Protein AF-0000000068234242 (afdb_homodimer)

Radius of gyration: 35.1 Å; Cα contacts (8 Å, |Δi|>4): 2859; chains: 2; bounding box: 149×104×94 Å

pLDDT: mean 87.86, std 21.87, range [17.41, 98.94]

Foldseek 3Di:
DDPPPPDPDPPPPPPDPPPPCPDDDPDDDDDPDCPPPVPVCPPPPVPPPPPQPDKDALLLLLLVLCVLQVAQEEQEADDPPNPSNQVNNVVVRRHYQHAPFLLLSLLLQQVLQLLQLFHREYEYEAQVSVVSSVNSQQLCALQLGQYEYEYEAEAPVCAPVPDDSHDPVQVVCVVSWQEEDEDPASLCSSVVSLVQRQSCREFRHHYYYYYHYNCRRGPIDDRVDDRDDSVVSHDDHYDWFEWDLVLLLVLLVCQLVWLQEEEEFESQCLSLLQLVLVQCLCVQAVHAYEYQLQRFQSAFCPDPSDLPLLQQLSFQPGQEYEYFGDALDLSVLLSDPPSHHPRHAYEYEEQDLVRAPGRPHDNVSYIHIRRNNHSVSNCVSNPRHYNCPPDDGRPSVVSSVVSSVVSVVVLVCLCPDFDDPPAFAALNVLLSLLQVLVCVVPNQCVVQEAEEEAADCQRLSNSVSHTHNHHSRYHYSHSVNDAQNRLSNLVSLCCSFPVDDDPPDDHGAYEYGYEQVSCVSRVLCLLSCLVVQPLHHYEHEYQQWHVFEADQDPVVLVQLQVCVVVVNQDAPPDPVGGGHGDPTGGHDQPQSQVSAVVNPGGGAEDGHSVSSSVLSNCSRVDSGYGYYYGHGHRCHPDDADEVSVVPDDPPYRDD/DDPPPPDPDPPPPPPDPPPPCPDDDPDDPDDPDCPPPVPVCVVPPVVVPPPQPDKDALLLLLLVLCVLQVAQEEQEADDPPNPSNQVNNVVVRRHYQHAPFLLLSLLLQQVLQLLQLFHREYEYEAQVSLVSSVNSQQLCALQLGQYEYEYEAEAPVCAPVPDDSHDPVQVVCVVSWQEEDEDPASLCSSVVSLVQRQSCREFRHHYYYYYHYNCRRGPIDDRVDDRDDSVVSHDDHYDWFEWDLVLLLVLLVCLLVWLQEEEEFESQCLSLLQLVLVQCLCVQAVHAYEYQLQRFQSAFCPDPSDLPLLQQLSFQPGQEYEYFGDALDLSVLLSDPPSHHPNHAYEYEEQDLVRAPGRPHDNVSYIHIRRNNHSVSNCVSNPRHYNCPDDDGRPSVVSSVVSSVVSVVVLVCLCPDFDDPPAFAALNVLLSLLQVLVCVVPNQCVVQEAEEEAADCQRLSNSVSHHHNHHSRYHYSHSVNDAQNRLSNLVSLCCSFPVDDDPPDDHGAYEYGYEQVSCVSRVLCLLSCLVVQPLHHYEHEYQQWHVFEADQDPVVLVQLQVCVVVVNQDAPPDPVGGGHGDPTGGHDQPQSQVSAVVNPGGGAEDGHSVSSSVLSNCSRVDSGYGYYYGHGHRCHPDDADEVSVVPDDPPYRDD

InterPro domains:
  IPR011766 Thiamine pyrophosphate enzyme, TPP-binding [PF02775] (455-630)
  IPR012000 Thiamine pyrophosphate enzyme, central domain [PF00205] (250-378)
  IPR012001 Thiamine pyrophosphate enzyme, N-terminal TPP-binding domain [PF02776] (57-171)
  IPR029035 DHS-like NAD/FAD-binding domain superfamily [SSF52467] (243-400)
  IPR029061 Thiamin diphosphate-binding fold [SSF52518] (49-231)
  IPR029061 Thiamin diphosphate-binding fold [SSF52518] (424-645)
  IPR045025 TPP-binding domain containing protein HACL1-like [PTHR43710] (53-644)

Nearest PDB structures (foldseek):
  7pt3-assembly1_A  TM=8.999E-01  e=3.401E-41  Actinomycetospora chiangmaiensis DSM 45062
  7pt2-assembly1_A  TM=9.055E-01  e=1.239E-40  Actinomycetospora chiangmaiensis DSM 45062
  7pt4-assembly1_B  TM=8.801E-01  e=1.046E-40  Actinomycetospora chiangmaiensis DSM 45062
  4rji-assembly1_A  TM=8.657E-01  e=3.228E-38  Bacillus subtilis PY79
  4rjj-assembly2_E  TM=8.806E-01  e=7.097E-37  Bacillus subtilis PY79

Secondary structure (DSSP, 8-state):
--------------------------------------------------------BHHHHHHHHHHHTT--EEEE---TTTHHHHHHHHHTT-EEEE-S-HHHHHHHHHHHHHHHSS-EEEEE-STHHHHHHHHHHHHHHHHT--EEEEEEE--GGGTTTT-TT---HHHHHGGGSSEEE--SSGGGHHHHHHHHHHHHHSSS--EEEEEEEHHHHH-BPPTTPPPPPHHHH--PPPP--PPPHHHHHHHHHHHHH-SSEEEEE-HHHHHTT-HHHHHHHHHHH---EEE-GGGTTSS-TTSTTB-GGGHHHHHHH-SEEEEES---SGGGGGG-TTTS-TT-EEEEEES-GGGTT-TT--GGG-EES-HHHHHHHHHHHHTT--STTSSS--HHHHHHHHHHHHHHHHHHHHHHSPPPTT-PBPHHHHHHHHHHHHHHHS-GGG--EEEEEESHHHHHHHHHHS--SSTT-EE-SGGGT-SS-HHHHHHHHHHHHTSS--TTPPPPEEEEEEEHHHHHHHTTHHHHHHHTT---EEEEEE-SBSSS-S-SSHHHHHHHHHHHHTT-----S-TT---S--TTB--TT--GGGHHHHTTSEEEEE-SHHHHHHHHHHHHH-SS-EEEEEEB---TTPPP-BGGGS---TTSB--/--------------------------------------------------------BHHHHHHHHHHHTT--EEEE---TTTHHHHHHHHHTT-EEEE-S-HHHHHHHHHHHHHHHSS-EEEEE-STHHHHHHHHHHHHHHHHT--EEEEEEE--GGGTTTT-TT---HHHHHGGGSSEEE--SSGGGHHHHHHHHHHHHHSSS--EEEEEEEHHHHH-BPPTTPPPPPHHHH--PPPP--PPPHHHHHHHHHHHHH-SSEEEEE-HHHHHTT-HHHHHHHHHHH---EEE-GGGTTSS-TTSTTB-GGGHHHHHHH-SEEEEES---SGGGGGG-TTTS-TT-EEEEEES-GGGTT-TT--GGG-EES-HHHHHHHHHHHHTT--STTSSS--HHHHHHHHHHHHHHHHHHHHHHSPPPTT-PBPHHHHHHHHHHHHHHHS-GGG--EEEEEESHHHHHHHHHHS--SSTT-EE-SGGGT-SS-HHHHHHHHHHHHTSS--TTPPPPEEEEEEEHHHHHHHTTHHHHHHHTT---EEEEEE-SBSSS-S-SSHHHHHHHHHHHHTT-----S-TT---S--TTB--TT--GGGHHHHTTSEEEEE-SHHHHHHHHHHHHH-SS-EEEEEEB---TT----BGGGS---TTSB--

Structure (mmCIF, N/CA/C/O backbone):
data_AF-0000000068234242-model_v1
#
loop_
_entity.id
_entity.type
_entity.pdbx_description
1 polymer '2-hydroxyacyl-CoA lyase'
#
loop_
_atom_site.group_PDB
_atom_site.id
_atom_site.type_symbol
_atom_site.label_atom_id
_atom_site.label_alt_id
_atom_site.label_comp_id
_atom_site.label_asym_id
_atom_site.label_entity_id
_atom_site.label_seq_id
_atom_site.pdbx_PDB_ins_code
_atom_site.Cartn_x
_atom_site.Cartn_y
_atom_site.Cartn_z
_atom_site.occupancy
_atom_site.B_iso_or_equiv
_atom_site.auth_seq_id
_atom_site.auth_comp_id
_atom_site.auth_asym_id
_atom_site.auth_atom_id
_atom_site.pdbx_PDB_model_num
ATOM 1 N N . MET A 1 1 ? -14.891 6.547 -49.031 1 19.2 1 MET A N 1
ATOM 2 C CA . MET A 1 1 ? -13.875 5.492 -49.031 1 19.2 1 MET A CA 1
ATOM 3 C C . MET A 1 1 ? -12.508 6.047 -49.375 1 19.2 1 MET A C 1
ATOM 5 O O . MET A 1 1 ? -11.531 5.297 -49.5 1 19.2 1 MET A O 1
ATOM 9 N N . ILE A 1 2 ? -12.25 7.449 -49.625 1 19.36 2 ILE A N 1
ATOM 10 C CA . ILE A 1 2 ? -11.555 8.055 -50.75 1 19.36 2 ILE A CA 1
ATOM 11 C C . ILE A 1 2 ? -10.047 8.031 -50.5 1 19.36 2 ILE A C 1
ATOM 13 O O . ILE A 1 2 ? -9.586 8.422 -49.438 1 19.36 2 ILE A O 1
ATOM 17 N N . LYS A 1 3 ? -9.289 7.402 -51.406 1 17.41 3 LYS A N 1
ATOM 18 C CA . LYS A 1 3 ? -7.977 6.875 -51.75 1 17.41 3 LYS A CA 1
ATOM 19 C C . LYS A 1 3 ? -6.953 8 -51.906 1 17.41 3 LYS A C 1
ATOM 21 O O . LYS A 1 3 ? -5.855 7.781 -52.406 1 17.41 3 LYS A O 1
ATOM 26 N N . ALA A 1 4 ? -7.234 9.273 -51.531 1 18.16 4 ALA A N 1
ATOM 27 C CA . ALA A 1 4 ? -6.402 10.234 -52.219 1 18.16 4 ALA A CA 1
ATOM 28 C C . ALA A 1 4 ? -4.934 10.094 -51.844 1 18.16 4 ALA A C 1
ATOM 30 O O . ALA A 1 4 ? -4.598 10.156 -50.656 1 18.16 4 ALA A O 1
ATOM 31 N N . LYS A 1 5 ? -4.02 9.562 -52.719 1 18.95 5 LYS A N 1
ATOM 32 C CA . LYS A 1 5 ? -2.67 9.07 -52.938 1 18.95 5 LYS A CA 1
ATOM 33 C C . LYS A 1 5 ? -1.651 10.203 -52.906 1 18.95 5 LYS A C 1
ATOM 35 O O . LYS A 1 5 ? -0.493 10.016 -53.281 1 18.95 5 LYS A O 1
ATOM 40 N N . GLN A 1 6 ? -1.836 11.414 -52.344 1 18.89 6 GLN A N 1
ATOM 41 C CA . GLN A 1 6 ? -1.007 12.484 -52.875 1 18.89 6 GLN A CA 1
ATOM 42 C C . GLN A 1 6 ? 0.472 12.234 -52.594 1 18.89 6 GLN A C 1
ATOM 44 O O . GLN A 1 6 ? 0.853 11.961 -51.469 1 18.89 6 GLN A O 1
ATOM 49 N N . ARG A 1 7 ? 1.356 12.031 -53.625 1 18.64 7 ARG A N 1
ATOM 50 C CA . ARG A 1 7 ? 2.715 11.672 -54.031 1 18.64 7 ARG A CA 1
ATOM 51 C C . ARG A 1 7 ? 3.705 12.766 -53.656 1 18.64 7 ARG A C 1
ATOM 53 O O . ARG A 1 7 ? 3.602 13.898 -54.125 1 18.64 7 ARG A O 1
ATOM 60 N N . TYR A 1 8 ? 4.086 13.016 -52.344 1 18.88 8 TYR A N 1
ATOM 61 C CA . TYR A 1 8 ? 4.977 14.086 -51.906 1 18.88 8 TYR A CA 1
ATOM 62 C C . TYR A 1 8 ? 6.355 13.945 -52.531 1 18.88 8 TYR A C 1
ATOM 64 O O . TYR A 1 8 ? 7.008 12.906 -52.406 1 18.88 8 TYR A O 1
ATOM 72 N N . ARG A 1 9 ? 6.578 14.578 -53.75 1 18.48 9 ARG A N 1
ATOM 73 C CA . ARG A 1 9 ? 7.738 14.586 -54.625 1 18.48 9 ARG A CA 1
ATOM 74 C C . ARG A 1 9 ? 8.969 15.141 -53.938 1 18.48 9 ARG A C 1
ATOM 76 O O . ARG A 1 9 ? 8.883 16.156 -53.25 1 18.48 9 ARG A O 1
ATOM 83 N N . PHE A 1 10 ? 10.117 14.352 -53.719 1 19.88 10 PHE A N 1
ATOM 84 C CA . PHE A 1 10 ? 11.445 14.328 -53.125 1 19.88 10 PHE A CA 1
ATOM 85 C C . PHE A 1 10 ? 12.359 15.352 -53.781 1 19.88 10 PHE A C 1
ATOM 87 O O . PHE A 1 10 ? 12.82 15.141 -54.906 1 19.88 10 PHE A O 1
ATOM 94 N N . LEU A 1 11 ? 11.992 16.719 -53.781 1 19.05 11 LEU A N 1
ATOM 95 C CA . LEU A 1 11 ? 12.805 17.625 -54.594 1 19.05 11 LEU A CA 1
ATOM 96 C C . LEU A 1 11 ? 14.273 17.562 -54.156 1 19.05 11 LEU A C 1
ATOM 98 O O . LEU A 1 11 ? 14.578 17.609 -52.969 1 19.05 11 LEU A O 1
ATOM 102 N N . ASP A 1 12 ? 15.227 17.141 -55 1 19.62 12 ASP A N 1
ATOM 103 C CA . ASP A 1 12 ? 16.641 16.797 -55.156 1 19.62 12 ASP A CA 1
ATOM 104 C C . ASP A 1 12 ? 17.516 18.047 -55.062 1 19.62 12 ASP A C 1
ATOM 106 O O . ASP A 1 12 ? 17.641 18.812 -56.031 1 19.62 12 ASP A O 1
ATOM 110 N N . VAL A 1 13 ? 17.266 19 -54.094 1 18.47 13 VAL A N 1
ATOM 111 C CA . VAL A 1 13 ? 18 20.25 -54.25 1 18.47 13 VAL A CA 1
ATOM 112 C C . VAL A 1 13 ? 19.5 19.969 -54.188 1 18.47 13 VAL A C 1
ATOM 114 O O . VAL A 1 13 ? 19.984 19.391 -53.219 1 18.47 13 VAL A O 1
ATOM 117 N N . ALA A 1 14 ? 20.219 20.016 -55.312 1 19.39 14 ALA A N 1
ATOM 118 C CA . ALA A 1 14 ? 21.578 19.797 -55.75 1 19.39 14 ALA A CA 1
ATOM 119 C C . ALA A 1 14 ? 22.531 20.797 -55.125 1 19.39 14 ALA A C 1
ATOM 121 O O . ALA A 1 14 ? 22.453 22 -55.375 1 19.39 14 ALA A O 1
ATOM 122 N N . VAL A 1 15 ? 22.812 20.75 -53.75 1 19.81 15 VAL A N 1
ATOM 123 C CA . VAL A 1 15 ? 23.594 21.719 -53 1 19.81 15 VAL A CA 1
ATOM 124 C C . VAL A 1 15 ? 25.016 21.812 -53.594 1 19.81 15 VAL A C 1
ATOM 126 O O . VAL A 1 15 ? 25.719 20.812 -53.656 1 19.81 15 VAL A O 1
ATOM 129 N N . HIS A 1 16 ? 25.234 22.719 -54.562 1 19.7 16 HIS A N 1
ATOM 130 C CA . HIS A 1 16 ? 26.406 23.047 -55.375 1 19.7 16 HIS A CA 1
ATOM 131 C C . HIS A 1 16 ? 27.578 23.453 -54.5 1 19.7 16 HIS A C 1
ATOM 133 O O . HIS A 1 16 ? 27.422 24.281 -53.594 1 19.7 16 HIS A O 1
ATOM 139 N N . ASN A 1 17 ? 28.656 22.594 -54.281 1 20.08 17 ASN A N 1
ATOM 140 C CA . ASN A 1 17 ? 29.891 22.453 -53.531 1 20.08 17 ASN A CA 1
ATOM 141 C C . ASN A 1 17 ? 30.906 23.531 -53.938 1 20.08 17 ASN A C 1
ATOM 143 O O . ASN A 1 17 ? 31.891 23.234 -54.594 1 20.08 17 ASN A O 1
ATOM 147 N N . GLU A 1 18 ? 30.484 24.828 -54.125 1 19.52 18 GLU A N 1
ATOM 148 C CA . GLU A 1 18 ? 31.453 25.672 -54.812 1 19.52 18 GLU A CA 1
ATOM 149 C C . GLU A 1 18 ? 32.75 25.812 -54 1 19.52 18 GLU A C 1
ATOM 151 O O . GLU A 1 18 ? 32.688 26.078 -52.781 1 19.52 18 GLU A O 1
ATOM 156 N N . ARG A 1 19 ? 33.875 25.25 -54.5 1 20.14 19 ARG A N 1
ATOM 157 C CA . ARG A 1 19 ? 35.25 25.062 -54.094 1 20.14 19 ARG A CA 1
ATOM 158 C C . ARG A 1 19 ? 35.969 26.391 -53.938 1 20.14 19 ARG A C 1
ATOM 160 O O . ARG A 1 19 ? 36.219 27.078 -54.938 1 20.14 19 ARG A O 1
ATOM 167 N N . LEU A 1 20 ? 35.594 27.266 -52.938 1 18.91 20 LEU A N 1
ATOM 168 C CA . LEU A 1 20 ? 36.125 28.625 -52.906 1 18.91 20 LEU A CA 1
ATOM 169 C C . LEU A 1 20 ? 37.656 28.578 -52.75 1 18.91 20 LEU A C 1
ATOM 171 O O . LEU A 1 20 ? 38.156 27.953 -51.812 1 18.91 20 LEU A O 1
ATOM 175 N N . ASP A 1 21 ? 38.438 28.703 -53.812 1 20.69 21 ASP A N 1
ATOM 176 C CA . ASP A 1 21 ? 39.875 28.594 -54.125 1 20.69 21 ASP A CA 1
ATOM 177 C C . ASP A 1 21 ? 40.656 29.719 -53.469 1 20.69 21 ASP A C 1
ATOM 179 O O . ASP A 1 21 ? 40.594 30.875 -53.875 1 20.69 21 ASP A O 1
ATOM 183 N N . PHE A 1 22 ? 40.469 29.938 -52.125 1 20.48 22 PHE A N 1
ATOM 184 C CA . PHE A 1 22 ? 41.062 31.125 -51.531 1 20.48 22 PHE A CA 1
ATOM 185 C C . PHE A 1 22 ? 42.594 31.094 -51.688 1 20.48 22 PHE A C 1
ATOM 187 O O . PHE A 1 22 ? 43.25 30.375 -50.938 1 20.48 22 PHE A O 1
ATOM 194 N N . SER A 1 23 ? 43.125 31.266 -52.844 1 19.86 23 SER A N 1
ATOM 195 C CA . SER A 1 23 ? 44.5 31.109 -53.281 1 19.86 23 SER A CA 1
ATOM 196 C C . SER A 1 23 ? 45.438 32.031 -52.531 1 19.86 23 SER A C 1
ATOM 198 O O . SER A 1 23 ? 46.594 31.688 -52.25 1 19.86 23 SER A O 1
ATOM 200 N N . GLY A 1 24 ? 45 33.281 -52.406 1 18.61 24 GLY A N 1
ATOM 201 C CA . GLY A 1 24 ? 46 34.219 -52.875 1 18.61 24 GLY A CA 1
ATOM 202 C C . GLY A 1 24 ? 47.219 34.312 -51.969 1 18.61 24 GLY A C 1
ATOM 203 O O . GLY A 1 24 ? 48.344 34.188 -52.406 1 18.61 24 GLY A O 1
ATOM 204 N N . ILE A 1 25 ? 47.312 35.438 -51.156 1 20.69 25 ILE A N 1
ATOM 205 C CA . ILE A 1 25 ? 48.344 36.469 -51.219 1 20.69 25 ILE A CA 1
ATOM 206 C C . ILE A 1 25 ? 49.406 36.219 -50.156 1 20.69 25 ILE A C 1
ATOM 208 O O . ILE A 1 25 ? 49.156 36.344 -48.938 1 20.69 25 ILE A O 1
ATOM 212 N N . ILE A 1 26 ? 50.094 35.094 -50.188 1 21.08 26 ILE A N 1
ATOM 213 C CA . ILE A 1 26 ? 50.938 34.688 -49.031 1 21.08 26 ILE A CA 1
ATOM 214 C C . ILE A 1 26 ? 52.188 35.594 -48.969 1 21.08 26 ILE A C 1
ATOM 216 O O . ILE A 1 26 ? 53 35.594 -49.906 1 21.08 26 ILE A O 1
ATOM 220 N N . PRO A 1 27 ? 51.938 36.812 -48.469 1 21.39 27 PRO A N 1
ATOM 221 C CA . PRO A 1 27 ? 53.062 37.719 -48.625 1 21.39 27 PRO A CA 1
ATOM 222 C C . PRO A 1 27 ? 54.375 37.125 -48.125 1 21.39 27 PRO A C 1
ATOM 224 O O . PRO A 1 27 ? 54.375 36.125 -47.375 1 21.39 27 PRO A O 1
ATOM 227 N N . GLY A 1 28 ? 55.562 37.812 -48.406 1 22.06 28 GLY A N 1
ATOM 228 C CA . GLY A 1 28 ? 56.969 37.625 -48.656 1 22.06 28 GLY A CA 1
ATOM 229 C C . GLY A 1 28 ? 57.781 37.5 -47.375 1 22.06 28 GLY A C 1
ATOM 230 O O . GLY A 1 28 ? 59 37.562 -47.406 1 22.06 28 GLY A O 1
ATOM 231 N N . PHE A 1 29 ? 57.25 37.094 -46.219 1 19.48 29 PHE A N 1
ATOM 232 C CA . PHE A 1 29 ? 57.969 37.469 -45 1 19.48 29 PHE A CA 1
ATOM 233 C C . PHE A 1 29 ? 59.375 36.906 -45.031 1 19.48 29 PHE A C 1
ATOM 235 O O . PHE A 1 29 ? 59.625 35.844 -45.594 1 19.48 29 PHE A O 1
ATOM 242 N N . ALA A 1 30 ? 60.375 37.844 -44.688 1 22.44 30 ALA A N 1
ATOM 243 C CA . ALA A 1 30 ? 61.844 37.938 -44.688 1 22.44 30 ALA A CA 1
ATOM 244 C C . ALA A 1 30 ? 62.469 36.812 -43.906 1 22.44 30 ALA A C 1
ATOM 246 O O . ALA A 1 30 ? 61.844 36.25 -43 1 22.44 30 ALA A O 1
ATOM 247 N N . SER A 1 31 ? 63.656 36.344 -44.312 1 21.19 31 SER A N 1
ATOM 248 C CA . SER A 1 31 ? 64.5 35.156 -44.188 1 21.19 31 SER A CA 1
ATOM 249 C C . SER A 1 31 ? 65.125 35.062 -42.781 1 21.19 31 SER A C 1
ATOM 251 O O . SER A 1 31 ? 66 34.219 -42.531 1 21.19 31 SER A O 1
ATOM 253 N N . PHE A 1 32 ? 64.5 35.562 -41.688 1 22.14 32 PHE A N 1
ATOM 254 C CA . PHE A 1 32 ? 65.375 35.719 -40.531 1 22.14 32 PHE A CA 1
ATOM 255 C C . PHE A 1 32 ? 66.062 34.375 -40.188 1 22.14 32 PHE A C 1
ATOM 257 O O . PHE A 1 32 ? 65.438 33.312 -40.469 1 22.14 32 PHE A O 1
ATOM 264 N N . GLY A 1 33 ? 67.375 34.406 -39.938 1 23.14 33 GLY A N 1
ATOM 265 C CA . GLY A 1 33 ? 68.5 33.469 -39.688 1 23.14 33 GLY A CA 1
ATOM 266 C C . GLY A 1 33 ? 68.25 32.469 -38.594 1 23.14 33 GLY A C 1
ATOM 267 O O . GLY A 1 33 ? 67.688 32.844 -37.531 1 23.14 33 GLY A O 1
ATOM 268 N N . THR A 1 34 ? 68.062 31.141 -38.875 1 21 34 THR A N 1
ATOM 269 C CA . THR A 1 34 ? 67.5 30 -38.156 1 21 34 THR A CA 1
ATOM 270 C C . THR A 1 34 ? 68.5 29.562 -37.062 1 21 34 THR A C 1
ATOM 272 O O . THR A 1 34 ? 68.25 28.531 -36.406 1 21 34 THR A O 1
ATOM 275 N N . SER A 1 35 ? 69.188 30.5 -36.344 1 24.28 35 SER A N 1
ATOM 276 C CA . SER A 1 35 ? 70.188 29.797 -35.5 1 24.28 35 SER A CA 1
ATOM 277 C C . SER A 1 35 ? 69.5 28.703 -34.688 1 24.28 35 SER A C 1
ATOM 279 O O . SER A 1 35 ? 68.375 28.906 -34.125 1 24.28 35 SER A O 1
ATOM 281 N N . GLU A 1 36 ? 69.812 27.391 -35 1 20.88 36 GLU A N 1
ATOM 282 C CA . GLU A 1 36 ? 69.188 26.109 -34.656 1 20.88 36 GLU A CA 1
ATOM 283 C C . GLU A 1 36 ? 69.375 25.812 -33.188 1 20.88 36 GLU A C 1
ATOM 285 O O . GLU A 1 36 ? 70.438 25.406 -32.719 1 20.88 36 GLU A O 1
ATOM 290 N N . VAL A 1 37 ? 69.312 26.781 -32.188 1 21.86 37 VAL A N 1
ATOM 291 C CA . VAL A 1 37 ? 69.562 26.219 -30.859 1 21.86 37 VAL A CA 1
ATOM 292 C C . VAL A 1 37 ? 68.562 25.047 -30.641 1 21.86 37 VAL A C 1
ATOM 294 O O . VAL A 1 37 ? 67.375 25.234 -30.641 1 21.86 37 VAL A O 1
ATOM 297 N N . SER A 1 38 ? 68.875 23.859 -31.141 1 22.11 38 SER A N 1
ATOM 298 C CA . SER A 1 38 ? 68.062 22.656 -30.938 1 22.11 38 SER A CA 1
ATOM 299 C C . SER A 1 38 ? 67.875 22.391 -29.453 1 22.11 38 SER A C 1
ATOM 301 O O . SER A 1 38 ? 68.75 21.859 -28.781 1 22.11 38 SER A O 1
ATOM 303 N N . GLN A 1 39 ? 67.938 23.391 -28.562 1 23.81 39 GLN A N 1
ATOM 304 C CA . GLN A 1 39 ? 67.875 22.828 -27.219 1 23.81 39 GLN A CA 1
ATOM 305 C C . GLN A 1 39 ? 66.562 22 -27.078 1 23.81 39 GLN A C 1
ATOM 307 O O . GLN A 1 39 ? 65.5 22.469 -27.391 1 23.81 39 GLN A O 1
ATOM 312 N N . SER A 1 40 ? 66.688 20.656 -27.297 1 25.02 40 SER A N 1
ATOM 313 C CA . SER A 1 40 ? 65.688 19.641 -27.109 1 25.02 40 SER A CA 1
ATOM 314 C C . SER A 1 40 ? 64.938 19.844 -25.781 1 25.02 40 SER A C 1
ATOM 316 O O . SER A 1 40 ? 65.562 19.766 -24.719 1 25.02 40 SER A O 1
ATOM 318 N N . ILE A 1 41 ? 64.25 20.953 -25.531 1 25.48 41 ILE A N 1
ATOM 319 C CA . ILE A 1 41 ? 63.438 20.984 -24.344 1 25.48 41 ILE A CA 1
ATOM 320 C C . ILE A 1 41 ? 62.562 19.719 -24.297 1 25.48 41 ILE A C 1
ATOM 322 O O . ILE A 1 41 ? 61.688 19.516 -25.141 1 25.48 41 ILE A O 1
ATOM 326 N N . SER A 1 42 ? 63.125 18.547 -24.031 1 27.72 42 SER A N 1
ATOM 327 C CA . SER A 1 42 ? 62.312 17.375 -23.734 1 27.72 42 SER A CA 1
ATOM 328 C C . SER A 1 42 ? 61.219 17.703 -22.719 1 27.72 42 SER A C 1
ATOM 330 O O . SER A 1 42 ? 61.5 17.812 -21.516 1 27.72 42 SER A O 1
ATOM 332 N N . SER A 1 43 ? 60.562 18.828 -22.844 1 27.25 43 SER A N 1
ATOM 333 C CA . SER A 1 43 ? 59.438 18.953 -21.906 1 27.25 43 SER A CA 1
ATOM 334 C C . SER A 1 43 ? 58.562 17.688 -21.906 1 27.25 43 SER A C 1
ATOM 336 O O . SER A 1 43 ? 58.062 17.281 -22.938 1 27.25 43 SER A O 1
ATOM 338 N N . SER A 1 44 ? 59 16.703 -21.125 1 30.2 44 SER A N 1
ATOM 339 C CA . SER A 1 44 ? 58.094 15.602 -20.812 1 30.2 44 SER A CA 1
ATOM 340 C C . SER A 1 44 ? 56.688 16.109 -20.578 1 30.2 44 SER A C 1
ATOM 342 O O . SER A 1 44 ? 56.438 16.828 -19.609 1 30.2 44 SER A O 1
ATOM 344 N N . ILE A 1 45 ? 56.062 16.594 -21.578 1 30.45 45 ILE A N 1
ATOM 345 C CA . ILE A 1 45 ? 54.625 16.703 -21.375 1 30.45 45 ILE A CA 1
ATOM 346 C C . ILE A 1 45 ? 54.094 15.445 -20.672 1 30.45 45 ILE A C 1
ATOM 348 O O . ILE A 1 45 ? 54.188 14.344 -21.219 1 30.45 45 ILE A O 1
ATOM 352 N N . THR A 1 46 ? 54.375 15.414 -19.375 1 31.58 46 THR A N 1
ATOM 353 C CA . THR A 1 46 ? 53.594 14.422 -18.672 1 31.58 46 THR A CA 1
ATOM 354 C C . THR A 1 46 ? 52.156 14.367 -19.25 1 31.58 46 THR A C 1
ATOM 356 O O . THR A 1 46 ? 51.438 15.367 -19.219 1 31.58 46 THR A O 1
ATOM 359 N N . ILE A 1 47 ? 52.062 13.719 -20.359 1 33 47 ILE A N 1
ATOM 360 C CA . ILE A 1 47 ? 50.688 13.398 -20.688 1 33 47 ILE A CA 1
ATOM 361 C C . ILE A 1 47 ? 49.906 13.148 -19.406 1 33 47 ILE A C 1
ATOM 363 O O . ILE A 1 47 ? 50.281 12.32 -18.578 1 33 47 ILE A O 1
ATOM 367 N N . PRO A 1 48 ? 49.344 14.219 -18.938 1 31.53 48 PRO A N 1
ATOM 368 C CA . PRO A 1 48 ? 48.531 13.789 -17.797 1 31.53 48 PRO A CA 1
ATOM 369 C C . PRO A 1 48 ? 48.031 12.359 -17.938 1 31.53 48 PRO A C 1
ATOM 371 O O . PRO A 1 48 ? 47.812 11.891 -19.062 1 31.53 48 PRO A O 1
ATOM 374 N N . ARG A 1 49 ? 48.594 11.453 -17.156 1 32.22 49 ARG A N 1
ATOM 375 C CA . ARG A 1 49 ? 47.906 10.172 -17.047 1 32.22 49 ARG A CA 1
ATOM 376 C C . ARG A 1 49 ? 46.438 10.312 -17.375 1 32.22 49 ARG A C 1
ATOM 378 O O . ARG A 1 49 ? 45.688 11.062 -16.719 1 32.22 49 ARG A O 1
ATOM 385 N N . PHE A 1 50 ? 46.219 10.297 -18.656 1 33.97 50 PHE A N 1
ATOM 386 C CA . PHE A 1 50 ? 44.781 10 -18.859 1 33.97 50 PHE A CA 1
ATOM 387 C C . PHE A 1 50 ? 44.25 9.141 -17.734 1 33.97 50 PHE A C 1
ATOM 389 O O . PHE A 1 50 ? 44.688 8 -17.547 1 33.97 50 PHE A O 1
ATOM 396 N N . THR A 1 51 ? 44.188 9.688 -16.609 1 35.78 51 THR A N 1
ATOM 397 C CA . THR A 1 51 ? 43.438 8.898 -15.641 1 35.78 51 THR A CA 1
ATOM 398 C C . THR A 1 51 ? 42.469 7.969 -16.344 1 35.78 51 THR A C 1
ATOM 400 O O . THR A 1 51 ? 41.625 8.414 -17.141 1 35.78 51 THR A O 1
ATOM 403 N N . ARG A 1 52 ? 42.875 6.906 -16.875 1 40.53 52 ARG A N 1
ATOM 404 C CA . ARG A 1 52 ? 42 5.824 -17.297 1 40.53 52 ARG A CA 1
ATOM 405 C C . ARG A 1 52 ? 40.625 5.961 -16.641 1 40.53 52 ARG A C 1
ATOM 407 O O . ARG A 1 52 ? 40.469 5.77 -15.438 1 40.53 52 ARG A O 1
ATOM 414 N N . MET A 1 53 ? 39.906 6.922 -17.062 1 49.56 53 MET A N 1
ATOM 415 C CA . MET A 1 53 ? 38.562 7.062 -16.531 1 49.56 53 MET A CA 1
ATOM 416 C C . MET A 1 53 ? 37.844 5.719 -16.516 1 49.56 53 MET A C 1
ATOM 418 O O . MET A 1 53 ? 37.719 5.066 -17.547 1 49.56 53 MET A O 1
ATOM 422 N N . ALA A 1 54 ? 37.844 4.992 -15.461 1 60.59 54 ALA A N 1
ATOM 423 C CA . ALA A 1 54 ? 37.312 3.67 -15.148 1 60.59 54 ALA A CA 1
ATOM 424 C C . ALA A 1 54 ? 35.875 3.523 -15.68 1 60.59 54 ALA A C 1
ATOM 426 O O . ALA A 1 54 ? 35.125 4.5 -15.742 1 60.59 54 ALA A O 1
ATOM 427 N N . VAL A 1 55 ? 35.656 2.482 -16.406 1 73.44 55 VAL A N 1
ATOM 428 C CA . VAL A 1 55 ? 34.344 2.031 -16.859 1 73.44 55 VAL A CA 1
ATOM 429 C C . VAL A 1 55 ? 33.375 1.986 -15.672 1 73.44 55 VAL A C 1
ATOM 431 O O . VAL A 1 55 ? 33.688 1.409 -14.625 1 73.44 55 VAL A O 1
ATOM 434 N N . VAL A 1 56 ? 32.375 2.834 -15.844 1 88.81 56 VAL A N 1
ATOM 435 C CA . VAL A 1 56 ? 31.375 2.904 -14.773 1 88.81 56 VAL A CA 1
ATOM 436 C C . VAL A 1 56 ? 30.078 2.244 -15.234 1 88.81 56 VAL A C 1
ATOM 438 O O . VAL A 1 56 ? 29.719 2.316 -16.406 1 88.81 56 VAL A O 1
ATOM 441 N N . THR A 1 57 ? 29.438 1.527 -14.352 1 93.12 57 THR A N 1
ATOM 442 C CA . THR A 1 57 ? 28.141 0.957 -14.641 1 93.12 57 THR A CA 1
ATOM 443 C C . THR A 1 57 ? 27.047 2.027 -14.562 1 93.12 57 THR A C 1
ATOM 445 O O . THR A 1 57 ? 27.266 3.1 -14 1 93.12 57 THR A O 1
ATOM 448 N N . GLY A 1 58 ? 25.922 1.741 -15.18 1 96.25 58 GLY A N 1
ATOM 449 C CA . GLY A 1 58 ? 24.781 2.637 -15.055 1 96.25 58 GLY A CA 1
ATOM 450 C C . GLY A 1 58 ? 24.391 2.895 -13.609 1 96.25 58 GLY A C 1
ATOM 451 O O . GLY A 1 58 ? 24.047 4.023 -13.25 1 96.25 58 GLY A O 1
ATOM 452 N N . ALA A 1 59 ? 24.422 1.894 -12.812 1 97.12 59 ALA A N 1
ATOM 453 C CA . ALA A 1 59 ? 24.094 2.014 -11.391 1 97.12 59 ALA A CA 1
ATOM 454 C C . ALA A 1 59 ? 25.031 3.004 -10.703 1 97.12 59 ALA A C 1
ATOM 456 O O . ALA A 1 59 ? 24.594 3.855 -9.93 1 97.12 59 ALA A O 1
ATOM 457 N N . GLN A 1 60 ? 26.281 2.861 -10.945 1 95.31 60 GLN A N 1
ATOM 458 C CA . GLN A 1 60 ? 27.266 3.758 -10.367 1 95.31 60 GLN A CA 1
ATOM 459 C C . GLN A 1 60 ? 27.062 5.191 -10.836 1 95.31 60 GLN A C 1
ATOM 461 O O . GLN A 1 60 ? 27.203 6.137 -10.055 1 95.31 60 GLN A O 1
ATOM 466 N N . LEU A 1 61 ? 26.766 5.324 -12.086 1 95.88 61 LEU A N 1
ATOM 467 C CA . LEU A 1 61 ? 26.516 6.648 -12.648 1 95.88 61 LEU A CA 1
ATOM 468 C C . LEU A 1 61 ? 25.312 7.312 -11.984 1 95.88 61 LEU A C 1
ATOM 470 O O . LEU A 1 61 ? 25.359 8.5 -11.656 1 95.88 61 LEU A O 1
ATOM 474 N N . ILE A 1 62 ? 24.25 6.586 -11.836 1 97.94 62 ILE A N 1
ATOM 475 C CA . ILE A 1 62 ? 23.031 7.098 -11.203 1 97.94 62 ILE A CA 1
ATOM 476 C C . ILE A 1 62 ? 23.344 7.527 -9.773 1 97.94 62 ILE A C 1
ATOM 478 O O . ILE A 1 62 ? 22.984 8.633 -9.359 1 97.94 62 ILE A O 1
ATOM 482 N N . ALA A 1 63 ? 24.016 6.664 -9.008 1 97.56 63 ALA A N 1
ATOM 483 C CA . ALA A 1 63 ? 24.344 6.949 -7.617 1 97.56 63 ALA A CA 1
ATOM 484 C C . ALA A 1 63 ? 25.234 8.188 -7.516 1 97.56 63 ALA A C 1
ATOM 486 O O . ALA A 1 63 ? 25.031 9.039 -6.648 1 97.56 63 ALA A O 1
ATOM 487 N N . ARG A 1 64 ? 26.234 8.258 -8.336 1 96.19 64 ARG A N 1
ATOM 488 C CA . ARG A 1 64 ? 27.125 9.414 -8.336 1 96.19 64 ARG A CA 1
ATOM 489 C C . ARG A 1 64 ? 26.375 10.695 -8.68 1 96.19 64 ARG A C 1
ATOM 491 O O . ARG A 1 64 ? 26.641 11.75 -8.102 1 96.19 64 ARG A O 1
ATOM 498 N N . THR A 1 65 ? 25.531 10.562 -9.648 1 97.38 65 THR A N 1
ATOM 499 C CA . THR A 1 65 ? 24.719 11.727 -10.008 1 97.38 65 THR A CA 1
ATOM 500 C C . THR A 1 65 ? 23.906 12.211 -8.812 1 97.38 65 THR A C 1
ATOM 502 O O . THR A 1 65 ? 23.844 13.414 -8.539 1 97.38 65 THR A O 1
ATOM 505 N N . LEU A 1 66 ? 23.25 11.336 -8.109 1 98.38 66 LEU A N 1
ATOM 506 C CA . LEU A 1 66 ? 22.469 11.695 -6.934 1 98.38 66 LEU A CA 1
ATOM 507 C C . LEU A 1 66 ? 23.359 12.328 -5.867 1 98.38 66 LEU A C 1
ATOM 509 O O . LEU A 1 66 ? 22.984 13.344 -5.27 1 98.38 66 LEU A O 1
ATOM 513 N N . ARG A 1 67 ? 24.531 11.711 -5.633 1 96.88 67 ARG A N 1
ATOM 514 C CA . ARG A 1 67 ? 25.484 12.289 -4.684 1 96.88 67 ARG A CA 1
ATOM 515 C C . ARG A 1 67 ? 25.859 13.711 -5.078 1 96.88 67 ARG A C 1
ATOM 517 O O . ARG A 1 67 ? 25.859 14.617 -4.242 1 96.88 67 ARG A O 1
ATOM 524 N N . ASP A 1 68 ? 26.172 13.875 -6.316 1 96.88 68 ASP A N 1
ATOM 525 C CA . ASP A 1 68 ? 26.656 15.164 -6.805 1 96.88 68 ASP A CA 1
ATOM 526 C C . ASP A 1 68 ? 25.531 16.203 -6.805 1 96.88 68 ASP A C 1
ATOM 528 O O . ASP A 1 68 ? 25.797 17.406 -6.801 1 96.88 68 ASP A O 1
ATOM 532 N N . LEU A 1 69 ? 24.281 15.766 -6.828 1 97.69 69 LEU A N 1
ATOM 533 C CA . LEU A 1 69 ? 23.141 16.641 -6.68 1 97.69 69 LEU A CA 1
ATOM 534 C C . LEU A 1 69 ? 22.969 17.078 -5.227 1 97.69 69 LEU A C 1
ATOM 536 O O . LEU A 1 69 ? 22.156 17.953 -4.93 1 97.69 69 LEU A O 1
ATOM 540 N N . GLY A 1 70 ? 23.656 16.438 -4.328 1 96.19 70 GLY A N 1
ATOM 541 C CA . GLY A 1 70 ? 23.578 16.766 -2.914 1 96.19 70 GLY A CA 1
ATOM 542 C C . GLY A 1 70 ? 22.625 15.883 -2.141 1 96.19 70 GLY A C 1
ATOM 543 O O . GLY A 1 70 ? 22.281 16.172 -0.993 1 96.19 70 GLY A O 1
ATOM 544 N N . VAL A 1 71 ? 22.188 14.797 -2.754 1 97.88 71 VAL A N 1
ATOM 545 C CA . VAL A 1 71 ? 21.281 13.875 -2.078 1 97.88 71 VAL A CA 1
ATOM 546 C C . VAL A 1 71 ? 22.016 13.156 -0.954 1 97.88 71 VAL A C 1
ATOM 548 O O . VAL A 1 71 ? 23.062 12.547 -1.181 1 97.88 71 VAL A O 1
ATOM 551 N N . THR A 1 72 ? 21.453 13.188 0.228 1 97.25 72 THR A N 1
ATOM 552 C CA . THR A 1 72 ? 22.109 12.57 1.374 1 97.25 72 THR A CA 1
ATOM 553 C C . THR A 1 72 ? 21.297 11.375 1.88 1 97.25 72 THR A C 1
ATOM 555 O O . THR A 1 72 ? 21.812 10.539 2.617 1 97.25 72 THR A O 1
ATOM 558 N N . VAL A 1 73 ? 20.047 11.352 1.553 1 98.56 73 VAL A N 1
ATOM 559 C CA . VAL A 1 73 ? 19.172 10.273 1.986 1 98.56 73 VAL A CA 1
ATOM 560 C C . VAL A 1 73 ? 18.359 9.766 0.802 1 98.56 73 VAL A C 1
ATOM 562 O O . VAL A 1 73 ? 17.828 10.562 0.016 1 98.56 73 VAL A O 1
ATOM 565 N N . ILE A 1 74 ? 18.297 8.516 0.631 1 98.88 74 ILE A N 1
ATOM 566 C CA . ILE A 1 74 ? 17.391 7.844 -0.291 1 98.88 74 ILE A CA 1
ATOM 567 C C . ILE A 1 74 ? 16.469 6.91 0.485 1 98.88 74 ILE A C 1
ATOM 569 O O . ILE A 1 74 ? 16.922 6.141 1.333 1 98.88 74 ILE A O 1
ATOM 573 N N . PHE A 1 75 ? 15.188 7.059 0.292 1 98.88 75 PHE A N 1
ATOM 574 C CA . PHE A 1 75 ? 14.211 6.098 0.787 1 98.88 75 PHE A CA 1
ATOM 575 C C . PHE A 1 75 ? 13.898 5.051 -0.276 1 98.88 75 PHE A C 1
ATOM 577 O O . PHE A 1 75 ? 13.68 5.391 -1.44 1 98.88 75 PHE A O 1
ATOM 584 N N . GLY A 1 76 ? 13.891 3.766 0.09 1 98.62 76 GLY A N 1
ATOM 585 C CA . GLY A 1 76 ? 13.641 2.848 -1.013 1 98.62 76 GLY A CA 1
ATOM 586 C C . GLY A 1 76 ? 13.344 1.434 -0.556 1 98.62 76 GLY A C 1
ATOM 587 O O . GLY A 1 76 ? 13.391 1.138 0.64 1 98.62 76 GLY A O 1
ATOM 588 N N . ILE A 1 77 ? 12.898 0.614 -1.438 1 97.5 77 ILE A N 1
ATOM 589 C CA . ILE A 1 77 ? 12.82 -0.842 -1.4 1 97.5 77 ILE A CA 1
ATOM 590 C C . ILE A 1 77 ? 13.477 -1.426 -2.646 1 97.5 77 ILE A C 1
ATOM 592 O O . ILE A 1 77 ? 13.219 -0.972 -3.764 1 97.5 77 ILE A O 1
ATOM 596 N N . VAL A 1 78 ? 14.305 -2.439 -2.412 1 96 78 VAL A N 1
ATOM 597 C CA . VAL A 1 78 ? 15.109 -2.861 -3.555 1 96 78 VAL A CA 1
ATOM 598 C C . VAL A 1 78 ? 14.617 -4.215 -4.062 1 96 78 VAL A C 1
ATOM 600 O O . VAL A 1 78 ? 13.945 -4.953 -3.334 1 96 78 VAL A O 1
ATOM 603 N N . GLY A 1 79 ? 14.875 -4.496 -5.121 1 93.5 79 GLY A N 1
ATOM 604 C CA . GLY A 1 79 ? 14.789 -5.68 -5.961 1 93.5 79 GLY A CA 1
ATOM 605 C C . GLY A 1 79 ? 15.531 -5.535 -7.277 1 93.5 79 GLY A C 1
ATOM 606 O O . GLY A 1 79 ? 16.062 -4.461 -7.586 1 93.5 79 GLY A O 1
ATOM 607 N N . ILE A 1 80 ? 15.656 -6.605 -7.941 1 88.25 80 ILE A N 1
ATOM 608 C CA . ILE A 1 80 ? 16.266 -6.512 -9.258 1 88.25 80 ILE A CA 1
ATOM 609 C C . ILE A 1 80 ? 15.445 -5.59 -10.156 1 88.25 80 ILE A C 1
ATOM 611 O O . ILE A 1 80 ? 14.219 -5.742 -10.25 1 88.25 80 ILE A O 1
ATOM 615 N N . PRO A 1 81 ? 16.062 -4.566 -10.75 1 90.5 81 PRO A N 1
ATOM 616 C CA . PRO A 1 81 ? 17.5 -4.375 -10.938 1 90.5 81 PRO A CA 1
ATOM 617 C C . PRO A 1 81 ? 18.062 -3.207 -10.117 1 90.5 81 PRO A C 1
ATOM 619 O O . PRO A 1 81 ? 19.156 -2.721 -10.391 1 90.5 81 PRO A O 1
ATOM 622 N N . VAL A 1 82 ? 17.328 -2.705 -9.141 1 96.75 82 VAL A N 1
ATOM 623 C CA . VAL A 1 82 ? 17.734 -1.432 -8.547 1 96.75 82 VAL A CA 1
ATOM 624 C C . VAL A 1 82 ? 18.625 -1.684 -7.332 1 96.75 82 VAL A C 1
ATOM 626 O O . VAL A 1 82 ? 19.094 -0.74 -6.695 1 96.75 82 VAL A O 1
ATOM 629 N N . ILE A 1 83 ? 18.891 -2.938 -7.012 1 96.38 83 ILE A N 1
ATOM 630 C CA . ILE A 1 83 ? 19.781 -3.271 -5.898 1 96.38 83 ILE A CA 1
ATOM 631 C C . ILE A 1 83 ? 21.141 -2.588 -6.09 1 96.38 83 ILE A C 1
ATOM 633 O O . ILE A 1 83 ? 21.672 -1.993 -5.156 1 96.38 83 ILE A O 1
ATOM 637 N N . GLU A 1 84 ? 21.641 -2.625 -7.309 1 95.5 84 GLU A N 1
ATOM 638 C CA . GLU A 1 84 ? 22.984 -2.1 -7.598 1 95.5 84 GLU A CA 1
ATOM 639 C C . GLU A 1 84 ? 23.031 -0.585 -7.418 1 95.5 84 GLU A C 1
ATOM 641 O O . GLU A 1 84 ? 24.047 -0.034 -7.016 1 95.5 84 GLU A O 1
ATOM 646 N N . ILE A 1 85 ? 21.922 0.074 -7.715 1 98.19 85 ILE A N 1
ATOM 647 C CA . ILE A 1 85 ? 21.859 1.518 -7.512 1 98.19 85 ILE A CA 1
ATOM 648 C C . ILE A 1 85 ? 21.969 1.834 -6.023 1 98.19 85 ILE A C 1
ATOM 650 O O . ILE A 1 85 ? 22.766 2.686 -5.617 1 98.19 85 ILE A O 1
ATOM 654 N N . ALA A 1 86 ? 21.188 1.146 -5.219 1 98.31 86 ALA A N 1
ATOM 655 C CA . ALA A 1 86 ? 21.188 1.369 -3.775 1 98.31 86 ALA A CA 1
ATOM 656 C C . ALA A 1 86 ? 22.547 1.059 -3.166 1 98.31 86 ALA A C 1
ATOM 658 O O . ALA A 1 86 ? 23.047 1.809 -2.318 1 98.31 86 ALA A O 1
ATOM 659 N N . GLU A 1 87 ? 23.172 -0.069 -3.598 1 96 87 GLU A N 1
ATOM 660 C CA . GLU A 1 87 ? 24.484 -0.45 -3.08 1 96 87 GLU A CA 1
ATOM 661 C C . GLU A 1 87 ? 25.531 0.605 -3.412 1 96 87 GLU A C 1
ATOM 663 O O . GLU A 1 87 ? 26.359 0.958 -2.564 1 96 87 GLU A O 1
ATOM 668 N N . SER A 1 88 ? 25.469 1.06 -4.652 1 96.31 88 SER A N 1
ATOM 669 C CA . SER A 1 88 ? 26.406 2.098 -5.066 1 96.31 88 SER A CA 1
ATOM 670 C C . SER A 1 88 ? 26.203 3.381 -4.266 1 96.31 88 SER A C 1
ATOM 672 O O . SER A 1 88 ? 27.172 4.066 -3.922 1 96.31 88 SER A O 1
ATOM 674 N N . ALA A 1 89 ? 24.984 3.742 -4.02 1 98 89 ALA A N 1
ATOM 675 C CA . ALA A 1 89 ? 24.672 4.934 -3.232 1 98 89 ALA A CA 1
ATOM 676 C C . ALA A 1 89 ? 25.219 4.809 -1.813 1 98 89 ALA A C 1
ATOM 678 O O . ALA A 1 89 ? 25.828 5.746 -1.289 1 98 89 ALA A O 1
ATOM 679 N N . ILE A 1 90 ? 25 3.65 -1.192 1 97.5 90 ILE A N 1
ATOM 680 C CA . ILE A 1 90 ? 25.516 3.398 0.153 1 97.5 90 ILE A CA 1
ATOM 681 C C . ILE A 1 90 ? 27.031 3.523 0.162 1 97.5 90 ILE A C 1
ATOM 683 O O . ILE A 1 90 ? 27.609 4.16 1.05 1 97.5 90 ILE A O 1
ATOM 687 N N . ASP A 1 91 ? 27.672 2.961 -0.857 1 96 91 ASP A N 1
ATOM 688 C CA . ASP A 1 91 ? 29.125 2.975 -0.961 1 96 91 ASP A CA 1
ATOM 689 C C . ASP A 1 91 ? 29.656 4.402 -1.079 1 96 91 ASP A C 1
ATOM 691 O O . ASP A 1 91 ? 30.828 4.668 -0.773 1 96 91 ASP A O 1
ATOM 695 N N . LEU A 1 92 ? 28.844 5.289 -1.52 1 95.5 92 LEU A N 1
ATOM 696 C CA . LEU A 1 92 ? 29.234 6.684 -1.688 1 95.5 92 LEU A CA 1
ATOM 697 C C . LEU A 1 92 ? 28.906 7.492 -0.435 1 95.5 92 LEU A C 1
ATOM 699 O O . LEU A 1 92 ? 29.172 8.695 -0.381 1 95.5 92 LEU A O 1
ATOM 703 N N . GLY A 1 93 ? 28.266 6.891 0.536 1 95.38 93 GLY A N 1
ATOM 704 C CA . GLY A 1 93 ? 27.984 7.559 1.798 1 95.38 93 GLY A CA 1
ATOM 705 C C . GLY A 1 93 ? 26.578 8.102 1.893 1 95.38 93 GLY A C 1
ATOM 706 O O . GLY A 1 93 ? 26.219 8.758 2.873 1 95.38 93 GLY A O 1
ATOM 707 N N . ILE A 1 94 ? 25.75 7.875 0.875 1 97.62 94 ILE A N 1
ATOM 708 C CA . ILE A 1 94 ? 24.344 8.25 0.964 1 97.62 94 ILE A CA 1
ATOM 709 C C . ILE A 1 94 ? 23.625 7.305 1.919 1 97.62 94 ILE A C 1
ATOM 711 O O . ILE A 1 94 ? 23.812 6.09 1.858 1 97.62 94 ILE A O 1
ATOM 715 N N . ARG A 1 95 ? 22.875 7.852 2.848 1 97.69 95 ARG A N 1
ATOM 716 C CA . ARG A 1 95 ? 22.047 7.02 3.711 1 97.69 95 ARG A CA 1
ATOM 717 C C . ARG A 1 95 ? 20.875 6.414 2.936 1 97.69 95 ARG A C 1
ATOM 719 O O . ARG A 1 95 ? 20.062 7.141 2.352 1 97.69 95 ARG A O 1
ATOM 726 N N . PHE A 1 96 ? 20.875 5.156 2.793 1 98.12 96 PHE A N 1
ATOM 727 C CA . PHE A 1 96 ? 19.75 4.445 2.176 1 98.12 96 PHE A CA 1
ATOM 728 C C . PHE A 1 96 ? 18.844 3.84 3.238 1 98.12 96 PHE A C 1
ATOM 730 O O . PHE A 1 96 ? 19.25 2.926 3.959 1 98.12 96 PHE A O 1
ATOM 737 N N . ILE A 1 97 ? 17.625 4.309 3.395 1 98.75 97 ILE A N 1
ATOM 738 C CA . ILE A 1 97 ? 16.656 3.771 4.34 1 98.75 97 ILE A CA 1
ATOM 739 C C . ILE A 1 97 ? 15.766 2.744 3.643 1 98.75 97 ILE A C 1
ATOM 741 O O . ILE A 1 97 ? 14.914 3.104 2.826 1 98.75 97 ILE A O 1
ATOM 745 N N . ALA A 1 98 ? 15.977 1.524 3.965 1 98.44 98 ALA A N 1
ATOM 746 C CA . ALA A 1 98 ? 15.25 0.417 3.352 1 98.44 98 ALA A CA 1
ATOM 747 C C . ALA A 1 98 ? 13.898 0.199 4.039 1 98.44 98 ALA A C 1
ATOM 749 O O . ALA A 1 98 ? 13.852 -0.137 5.223 1 98.44 98 ALA A O 1
ATOM 750 N N . PHE A 1 99 ? 12.852 0.363 3.316 1 98.62 99 PHE A N 1
ATOM 751 C CA . PHE A 1 99 ? 11.5 0.291 3.869 1 98.62 99 PHE A CA 1
ATOM 752 C C . PHE A 1 99 ? 10.922 -1.106 3.695 1 98.62 99 PHE A C 1
ATOM 754 O O . PHE A 1 99 ? 11.516 -1.956 3.031 1 98.62 99 PHE A O 1
ATOM 761 N N . ARG A 1 100 ? 9.75 -1.338 4.352 1 98.06 100 ARG A N 1
ATOM 762 C CA . ARG A 1 100 ? 9.023 -2.6 4.285 1 98.06 100 ARG A CA 1
ATOM 763 C C . ARG A 1 100 ? 7.988 -2.574 3.168 1 98.06 100 ARG A C 1
ATOM 765 O O . ARG A 1 100 ? 7.566 -3.627 2.68 1 98.06 100 ARG A O 1
ATOM 772 N N . ASN A 1 101 ? 7.547 -1.416 2.76 1 98.38 101 ASN A N 1
ATOM 773 C CA . ASN A 1 101 ? 6.52 -1.228 1.741 1 98.38 101 ASN A CA 1
ATOM 774 C C . ASN A 1 101 ? 6.711 0.086 0.989 1 98.38 101 ASN A C 1
ATOM 776 O O . ASN A 1 101 ? 6.961 1.126 1.602 1 98.38 101 ASN A O 1
ATOM 780 N N . GLU A 1 102 ? 6.566 0.07 -0.313 1 98.5 102 GLU A N 1
ATOM 781 C CA . GLU A 1 102 ? 6.777 1.256 -1.138 1 98.5 102 GLU A CA 1
ATOM 782 C C . GLU A 1 102 ? 5.762 2.348 -0.806 1 98.5 102 GLU A C 1
ATOM 784 O O . GLU A 1 102 ? 6.043 3.535 -0.978 1 98.5 102 GLU A O 1
ATOM 789 N N . GLN A 1 103 ? 4.547 1.989 -0.328 1 98.44 103 GLN A N 1
ATOM 790 C CA . GLN A 1 103 ? 3.543 2.969 0.076 1 98.44 103 GLN A CA 1
ATOM 791 C C . GLN A 1 103 ? 4.086 3.896 1.16 1 98.44 103 GLN A C 1
ATOM 793 O O . GLN A 1 103 ? 4.156 5.113 0.968 1 98.44 103 GLN A O 1
ATOM 798 N N . ALA A 1 104 ? 4.543 3.363 2.266 1 98.56 104 ALA A N 1
ATOM 799 C CA . ALA A 1 104 ? 5.113 4.152 3.355 1 98.56 104 ALA A CA 1
ATOM 800 C C . ALA A 1 104 ? 6.402 4.84 2.918 1 98.56 104 ALA A C 1
ATOM 802 O O . ALA A 1 104 ? 6.668 5.98 3.301 1 98.56 104 ALA A O 1
ATOM 803 N N . CYS A 1 105 ? 7.152 4.141 2.119 1 98.75 105 CYS A N 1
ATOM 804 C CA . CYS A 1 105 ? 8.414 4.645 1.596 1 98.75 105 CYS A CA 1
ATOM 805 C C . CYS A 1 105 ? 8.211 5.941 0.819 1 98.75 105 CYS A C 1
ATOM 807 O O . CYS A 1 105 ? 8.906 6.93 1.054 1 98.75 105 CYS A O 1
ATOM 809 N N . SER A 1 106 ? 7.262 5.922 -0.057 1 98.81 106 SER A N 1
ATOM 810 C CA . SER A 1 106 ? 7.012 7.082 -0.906 1 98.81 106 SER A CA 1
ATOM 811 C C . SER A 1 106 ? 6.43 8.242 -0.103 1 98.81 106 SER A C 1
ATOM 813 O O . SER A 1 106 ? 6.703 9.406 -0.399 1 98.81 106 SER A O 1
ATOM 815 N N . TYR A 1 107 ? 5.641 7.973 0.931 1 98.81 107 TYR A N 1
ATOM 816 C CA . TYR A 1 107 ? 5.176 9.023 1.832 1 98.81 107 TYR A CA 1
ATOM 817 C C . TYR A 1 107 ? 6.344 9.672 2.561 1 98.81 107 TYR A C 1
ATOM 819 O O . TYR A 1 107 ? 6.387 10.898 2.709 1 98.81 107 TYR A O 1
ATOM 827 N N . ALA A 1 108 ? 7.262 8.844 2.994 1 98.88 108 ALA A N 1
ATOM 828 C CA . ALA A 1 108 ? 8.438 9.359 3.699 1 98.88 108 ALA A CA 1
ATOM 829 C C . ALA A 1 108 ? 9.242 10.297 2.803 1 98.88 108 ALA A C 1
ATOM 831 O O . ALA A 1 108 ? 9.594 11.406 3.207 1 98.88 108 ALA A O 1
ATOM 832 N N . ALA A 1 109 ? 9.492 9.836 1.589 1 98.94 109 ALA A N 1
ATOM 833 C CA . ALA A 1 109 ? 10.266 10.648 0.657 1 98.94 109 ALA A CA 1
ATOM 834 C C . ALA A 1 109 ? 9.562 11.969 0.359 1 98.94 109 ALA A C 1
ATOM 836 O O . ALA A 1 109 ? 10.203 13.016 0.245 1 98.94 109 ALA A O 1
ATOM 837 N N . SER A 1 110 ? 8.273 11.922 0.265 1 98.56 110 SER A N 1
ATOM 838 C CA . SER A 1 110 ? 7.496 13.117 -0.05 1 98.56 110 SER A CA 1
ATOM 839 C C . SER A 1 110 ? 7.625 14.164 1.05 1 98.56 110 SER A C 1
ATOM 841 O O . SER A 1 110 ? 7.988 15.312 0.781 1 98.56 110 SER A O 1
ATOM 843 N N . VAL A 1 111 ? 7.406 13.789 2.318 1 98.75 111 VAL A N 1
ATOM 844 C CA . VAL A 1 111 ? 7.398 14.766 3.398 1 98.75 111 VAL A CA 1
ATOM 845 C C . VAL A 1 111 ? 8.828 15.203 3.717 1 98.75 111 VAL A C 1
ATOM 847 O O . VAL A 1 111 ? 9.055 16.312 4.211 1 98.75 111 VAL A O 1
ATOM 850 N N . TYR A 1 112 ? 9.797 14.328 3.434 1 98.75 112 TYR A N 1
ATOM 851 C CA . TYR A 1 112 ? 11.195 14.727 3.562 1 98.75 112 TYR A CA 1
ATOM 852 C C . TYR A 1 112 ? 11.492 15.969 2.727 1 98.75 112 TYR A C 1
ATOM 854 O O . TYR A 1 112 ? 12.211 16.859 3.166 1 98.75 112 TYR A O 1
ATOM 862 N N . GLY A 1 113 ? 10.945 15.961 1.517 1 98.69 113 GLY A N 1
ATOM 863 C CA . GLY A 1 113 ? 11.078 17.141 0.677 1 98.69 113 GLY A CA 1
ATOM 864 C C . GLY A 1 113 ? 10.508 18.391 1.312 1 98.69 113 GLY A C 1
ATOM 865 O O . GLY A 1 113 ? 11.102 19.469 1.229 1 98.69 113 GLY A O 1
ATOM 866 N N . TYR A 1 114 ? 9.375 18.344 1.957 1 98.44 114 TYR A N 1
ATOM 867 C CA . TYR A 1 114 ? 8.75 19.453 2.662 1 98.44 114 TYR A CA 1
ATOM 868 C C . TYR A 1 114 ? 9.625 19.938 3.811 1 98.44 114 TYR A C 1
ATOM 870 O O . TYR A 1 114 ? 9.844 21.141 3.973 1 98.44 114 TYR A O 1
ATOM 878 N N . LEU A 1 115 ? 10.164 19 4.57 1 98.31 115 LEU A N 1
ATOM 879 C CA . LEU A 1 115 ? 10.914 19.312 5.785 1 98.31 115 LEU A CA 1
ATOM 880 C C . LEU A 1 115 ? 12.25 19.969 5.449 1 98.31 115 LEU A C 1
ATOM 882 O O . LEU A 1 115 ? 12.672 20.906 6.125 1 98.31 115 LEU A O 1
ATOM 886 N N . THR A 1 116 ? 12.875 19.516 4.348 1 97.44 116 THR A N 1
ATOM 887 C CA . THR A 1 116 ? 14.242 19.953 4.062 1 97.44 116 THR A CA 1
ATOM 888 C C . THR A 1 116 ? 14.242 21.094 3.053 1 97.44 116 THR A C 1
ATOM 890 O O . THR A 1 116 ? 15.219 21.828 2.941 1 97.44 116 THR A O 1
ATOM 893 N N . GLY A 1 117 ? 13.164 21.156 2.27 1 97.25 117 GLY A N 1
ATOM 894 C CA . GLY A 1 117 ? 13.117 22.156 1.22 1 97.25 117 GLY A CA 1
ATOM 895 C C . GLY A 1 117 ? 13.836 21.734 -0.047 1 97.25 117 GLY A C 1
ATOM 896 O O . GLY A 1 117 ? 13.961 22.516 -0.987 1 97.25 117 GLY A O 1
ATOM 897 N N . GLN A 1 118 ? 14.336 20.5 -0.087 1 97.62 118 GLN A N 1
ATOM 898 C CA . GLN A 1 118 ? 14.953 19.891 -1.256 1 97.62 118 GLN A CA 1
ATOM 899 C C . GLN A 1 118 ? 14.25 18.578 -1.618 1 97.62 118 GLN A C 1
ATOM 901 O O . GLN A 1 118 ? 13.633 17.938 -0.763 1 97.62 118 GLN A O 1
ATOM 906 N N . PRO A 1 119 ? 14.359 18.188 -2.855 1 98.56 119 PRO A N 1
ATOM 907 C CA . PRO A 1 119 ? 13.602 17.016 -3.283 1 98.56 119 PRO A CA 1
ATOM 908 C C . PRO A 1 119 ? 13.938 15.766 -2.475 1 98.56 119 PRO A C 1
ATOM 910 O O . PRO A 1 119 ? 15.117 15.43 -2.307 1 98.56 119 PRO A O 1
ATOM 913 N N . GLY A 1 120 ? 12.859 15.141 -1.894 1 98.88 120 GLY A N 1
ATOM 914 C CA . GLY A 1 120 ? 13.047 13.789 -1.396 1 98.88 120 GLY A CA 1
ATOM 915 C C . GLY A 1 120 ? 13.227 12.766 -2.502 1 98.88 120 GLY A C 1
ATOM 916 O O . GLY A 1 120 ? 12.609 12.875 -3.562 1 98.88 120 GLY A O 1
ATOM 917 N N . VAL A 1 121 ? 14.07 11.75 -2.312 1 98.94 121 VAL A N 1
ATOM 918 C CA . VAL A 1 121 ? 14.367 10.758 -3.34 1 98.94 121 VAL A CA 1
ATOM 919 C C . VAL A 1 121 ? 13.812 9.398 -2.918 1 98.94 121 VAL A C 1
ATOM 921 O O . VAL A 1 121 ? 14.094 8.922 -1.813 1 98.94 121 VAL A O 1
ATOM 924 N N . CYS A 1 122 ? 13.008 8.82 -3.779 1 98.94 122 CYS A N 1
ATOM 925 C CA . CYS A 1 122 ? 12.414 7.496 -3.602 1 98.94 122 CYS A CA 1
ATOM 926 C C . CYS A 1 122 ? 12.898 6.535 -4.676 1 98.94 122 CYS A C 1
ATOM 928 O O . CYS A 1 122 ? 12.812 6.832 -5.871 1 98.94 122 CYS A O 1
ATOM 930 N N . LEU A 1 123 ? 13.461 5.379 -4.289 1 98.94 123 LEU A N 1
ATOM 931 C CA . LEU A 1 123 ? 13.945 4.359 -5.219 1 98.94 123 LEU A CA 1
ATOM 932 C C . LEU A 1 123 ? 13.141 3.074 -5.078 1 98.94 123 LEU A C 1
ATOM 934 O O . LEU A 1 123 ? 13.125 2.459 -4.008 1 98.94 123 LEU A O 1
ATOM 938 N N . VAL A 1 124 ? 12.492 2.643 -6.16 1 98.69 124 VAL A N 1
ATOM 939 C CA . VAL A 1 124 ? 11.656 1.445 -6.094 1 98.69 124 VAL A CA 1
ATOM 940 C C . VAL A 1 124 ? 11.906 0.573 -7.32 1 98.69 124 VAL A C 1
ATOM 942 O O . VAL A 1 124 ? 12.609 0.979 -8.25 1 98.69 124 VAL A O 1
ATOM 945 N N . VAL A 1 125 ? 11.391 -0.666 -7.293 1 97.06 125 VAL A N 1
ATOM 946 C CA . VAL A 1 125 ? 11.445 -1.565 -8.438 1 97.06 125 VAL A CA 1
ATOM 947 C C . VAL A 1 125 ? 10.336 -1.201 -9.43 1 97.06 125 VAL A C 1
ATOM 949 O O . VAL A 1 125 ? 9.547 -0.287 -9.18 1 97.06 125 VAL A O 1
ATOM 952 N N . GLY A 1 126 ? 10.32 -1.929 -10.547 1 96 126 GLY A N 1
ATOM 953 C CA . GLY A 1 126 ? 9.328 -1.649 -11.578 1 96 126 GLY A CA 1
ATOM 954 C C . GLY A 1 126 ? 7.988 -2.301 -11.305 1 96 126 GLY A C 1
ATOM 955 O O . GLY A 1 126 ? 7.828 -3.016 -10.312 1 96 126 GLY A O 1
ATOM 956 N N . GLY A 1 127 ? 7.008 -2.039 -12.203 1 96.62 127 GLY A N 1
ATOM 957 C CA . GLY A 1 127 ? 5.699 -2.674 -12.156 1 96.62 127 GLY A CA 1
ATOM 958 C C . GLY A 1 127 ? 4.965 -2.42 -10.852 1 96.62 127 GLY A C 1
ATOM 959 O O . GLY A 1 127 ? 4.605 -1.281 -10.547 1 96.62 127 GLY A O 1
ATOM 960 N N . PRO A 1 128 ? 4.852 -3.467 -10.023 1 97.31 128 PRO A N 1
ATOM 961 C CA . PRO A 1 128 ? 4.148 -3.324 -8.742 1 97.31 128 PRO A CA 1
ATOM 962 C C . PRO A 1 128 ? 4.785 -2.275 -7.836 1 97.31 128 PRO A C 1
ATOM 964 O O . PRO A 1 128 ? 4.078 -1.57 -7.113 1 97.31 128 PRO A O 1
ATOM 967 N N . GLY A 1 129 ? 6.137 -2.184 -7.867 1 97.94 129 GLY A N 1
ATOM 968 C CA . GLY A 1 129 ? 6.801 -1.177 -7.055 1 97.94 129 GLY A CA 1
ATOM 969 C C . GLY A 1 129 ? 6.363 0.238 -7.379 1 97.94 129 GLY A C 1
ATOM 970 O O . GLY A 1 129 ? 6.156 1.053 -6.477 1 97.94 129 GLY A O 1
ATOM 971 N N . VAL A 1 130 ? 6.242 0.521 -8.664 1 98.5 130 VAL A N 1
ATOM 972 C CA . VAL A 1 130 ? 5.777 1.833 -9.102 1 98.5 130 VAL A CA 1
ATOM 973 C C . VAL A 1 130 ? 4.316 2.027 -8.688 1 98.5 130 VAL A C 1
ATOM 975 O O . VAL A 1 130 ? 3.936 3.1 -8.219 1 98.5 130 VAL A O 1
ATOM 978 N N . LEU A 1 131 ? 3.498 1 -8.859 1 98.25 131 LEU A N 1
ATOM 979 C CA . LEU A 1 131 ? 2.092 1.084 -8.477 1 98.25 131 LEU A CA 1
ATOM 980 C C . LEU A 1 131 ? 1.946 1.396 -6.992 1 98.25 131 LEU A C 1
ATOM 982 O O . LEU A 1 131 ? 1.105 2.211 -6.605 1 98.25 131 LEU A O 1
ATOM 986 N N . HIS A 1 132 ? 2.75 0.753 -6.18 1 98.44 132 HIS A N 1
ATOM 987 C CA . HIS A 1 132 ? 2.707 1.009 -4.742 1 98.44 132 HIS A CA 1
ATOM 988 C C . HIS A 1 132 ? 3.17 2.426 -4.422 1 98.44 132 HIS A C 1
ATOM 990 O O . HIS A 1 132 ? 2.615 3.078 -3.533 1 98.44 132 HIS A O 1
ATOM 996 N N . ALA A 1 133 ? 4.145 2.936 -5.152 1 98.56 133 ALA A N 1
ATOM 997 C CA . ALA A 1 133 ? 4.738 4.246 -4.891 1 98.56 133 ALA A CA 1
ATOM 998 C C . ALA A 1 133 ? 3.812 5.367 -5.355 1 98.56 133 ALA A C 1
ATOM 1000 O O . ALA A 1 133 ? 4.012 6.531 -4.996 1 98.56 133 ALA A O 1
ATOM 1001 N N . LEU A 1 134 ? 2.727 5.055 -6.102 1 98.38 134 LEU A N 1
ATOM 1002 C CA . LEU A 1 134 ? 1.757 6.059 -6.527 1 98.38 134 LEU A CA 1
ATOM 1003 C C . LEU A 1 134 ? 1.145 6.77 -5.324 1 98.38 134 LEU A C 1
ATOM 1005 O O . LEU A 1 134 ? 0.719 7.922 -5.426 1 98.38 134 LEU A O 1
ATOM 1009 N N . ALA A 1 135 ? 1.155 6.102 -4.199 1 98.12 135 ALA A N 1
ATOM 1010 C CA . ALA A 1 135 ? 0.666 6.707 -2.963 1 98.12 135 ALA A CA 1
ATOM 1011 C C . ALA A 1 135 ? 1.404 8.008 -2.66 1 98.12 135 ALA A C 1
ATOM 1013 O O . ALA A 1 135 ? 0.782 9.062 -2.502 1 98.12 135 ALA A O 1
ATOM 1014 N N . GLY A 1 136 ? 2.729 7.926 -2.658 1 98.44 136 GLY A N 1
ATOM 1015 C CA . GLY A 1 136 ? 3.535 9.109 -2.391 1 98.44 136 GLY A CA 1
ATOM 1016 C C . GLY A 1 136 ? 3.484 10.133 -3.51 1 98.44 136 GLY A C 1
ATOM 1017 O O . GLY A 1 136 ? 3.535 11.336 -3.26 1 98.44 136 GLY A O 1
ATOM 1018 N N . ILE A 1 137 ? 3.338 9.656 -4.758 1 98.69 137 ILE A N 1
ATOM 1019 C CA . ILE A 1 137 ? 3.277 10.555 -5.906 1 98.69 137 ILE A CA 1
ATOM 1020 C C . ILE A 1 137 ? 2.008 11.398 -5.828 1 98.69 137 ILE A C 1
ATOM 1022 O O . ILE A 1 137 ? 2.061 12.625 -5.969 1 98.69 137 ILE A O 1
ATOM 1026 N N . GLY A 1 138 ? 0.875 10.711 -5.57 1 98.19 138 GLY A N 1
ATOM 1027 C CA . GLY A 1 138 ? -0.369 11.445 -5.406 1 98.19 138 GLY A CA 1
ATOM 1028 C C . GLY A 1 138 ? -0.348 12.398 -4.227 1 98.19 138 GLY A C 1
ATOM 1029 O O . GLY A 1 138 ? -0.814 13.531 -4.328 1 98.19 138 GLY A O 1
ATOM 1030 N N . ASN A 1 139 ? 0.205 11.945 -3.117 1 98 139 ASN A N 1
ATOM 1031 C CA . ASN A 1 139 ? 0.308 12.766 -1.916 1 98 139 ASN A CA 1
ATOM 1032 C C . ASN A 1 139 ? 1.177 14 -2.152 1 98 139 ASN A C 1
ATOM 1034 O O . ASN A 1 139 ? 0.841 15.094 -1.702 1 98 139 ASN A O 1
ATOM 1038 N N . ALA A 1 140 ? 2.287 13.812 -2.83 1 98.5 140 ALA A N 1
ATOM 1039 C CA . ALA A 1 140 ? 3.195 14.914 -3.145 1 98.5 140 ALA A CA 1
ATOM 1040 C C . ALA A 1 140 ? 2.533 15.922 -4.082 1 98.5 140 ALA A C 1
ATOM 1042 O O . ALA A 1 140 ? 2.717 17.125 -3.938 1 98.5 140 ALA A O 1
ATOM 1043 N N . SER A 1 141 ? 1.804 15.406 -5.004 1 97.88 141 SER A N 1
ATOM 1044 C CA . SER A 1 141 ? 1.1 16.281 -5.934 1 97.88 141 SER A CA 1
ATOM 1045 C C . SER A 1 141 ? 0.06 17.141 -5.211 1 97.88 141 SER A C 1
ATOM 1047 O O . SER A 1 141 ? -0.024 18.344 -5.438 1 97.88 141 SER A O 1
ATOM 1049 N N . ALA A 1 142 ? -0.712 16.547 -4.344 1 97.19 142 ALA A N 1
ATOM 1050 C CA . ALA A 1 142 ? -1.781 17.234 -3.637 1 97.19 142 ALA A CA 1
ATOM 1051 C C . ALA A 1 142 ? -1.213 18.266 -2.654 1 97.19 142 ALA A C 1
ATOM 1053 O O . ALA A 1 142 ? -1.78 19.344 -2.473 1 97.19 142 ALA A O 1
ATOM 1054 N N . ASN A 1 143 ? -0.101 17.938 -2.049 1 97.94 143 ASN A N 1
ATOM 1055 C CA . ASN A 1 143 ? 0.477 18.797 -1.019 1 97.94 143 ASN A CA 1
ATOM 1056 C C . ASN A 1 143 ? 1.544 19.719 -1.595 1 97.94 143 ASN A C 1
ATOM 1058 O O . ASN A 1 143 ? 2.029 20.609 -0.906 1 97.94 143 ASN A O 1
ATOM 1062 N N . ASN A 1 144 ? 1.896 19.484 -2.85 1 98 144 ASN A N 1
ATOM 1063 C CA . ASN A 1 144 ? 2.951 20.234 -3.52 1 98 144 ASN A CA 1
ATOM 1064 C C . ASN A 1 144 ? 4.289 20.078 -2.807 1 98 144 ASN A C 1
ATOM 1066 O O . ASN A 1 144 ? 4.953 21.078 -2.488 1 98 144 ASN A O 1
ATOM 1070 N N . PHE A 1 145 ? 4.656 18.844 -2.512 1 98.56 145 PHE A N 1
ATOM 1071 C CA . PHE A 1 145 ? 5.961 18.5 -1.953 1 98.56 145 PHE A CA 1
ATOM 1072 C C . PHE A 1 145 ? 6.918 18.047 -3.049 1 98.56 145 PHE A C 1
ATOM 1074 O O . PHE A 1 145 ? 6.512 17.344 -3.98 1 98.56 145 PHE A O 1
ATOM 1081 N N . PRO A 1 146 ? 8.172 18.453 -3.043 1 98.81 146 PRO A N 1
ATOM 1082 C CA . PRO A 1 146 ? 9.117 17.969 -4.047 1 98.81 146 PRO A CA 1
ATOM 1083 C C . PRO A 1 146 ? 9.523 16.516 -3.818 1 98.81 146 PRO A C 1
ATOM 1085 O O . PRO A 1 146 ? 10.102 16.188 -2.775 1 98.81 146 PRO A O 1
ATOM 1088 N N . LEU A 1 147 ? 9.25 15.648 -4.766 1 98.94 147 LEU A N 1
ATOM 1089 C CA . LEU A 1 147 ? 9.516 14.219 -4.688 1 98.94 147 LEU A CA 1
ATOM 1090 C C . LEU A 1 147 ? 10.078 13.695 -6.004 1 98.94 147 LEU A C 1
ATOM 1092 O O . LEU A 1 147 ? 9.414 13.781 -7.043 1 98.94 147 LEU A O 1
ATOM 1096 N N . LEU A 1 148 ? 11.305 13.211 -5.984 1 98.94 148 LEU A N 1
ATOM 1097 C CA . LEU A 1 148 ? 11.898 12.531 -7.129 1 98.94 148 LEU A CA 1
ATOM 1098 C C . LEU A 1 148 ? 11.797 11.016 -6.961 1 98.94 148 LEU A C 1
ATOM 1100 O O . LEU A 1 148 ? 12.391 10.453 -6.043 1 98.94 148 LEU A O 1
ATOM 1104 N N . VAL A 1 149 ? 11.055 10.375 -7.855 1 98.94 149 VAL A N 1
ATOM 1105 C CA . VAL A 1 149 ? 10.922 8.922 -7.824 1 98.94 149 VAL A CA 1
ATOM 1106 C C . VAL A 1 149 ? 11.766 8.305 -8.945 1 98.94 149 VAL A C 1
ATOM 1108 O O . VAL A 1 149 ? 11.641 8.688 -10.109 1 98.94 149 VAL A O 1
ATOM 1111 N N . LEU A 1 150 ? 12.672 7.43 -8.578 1 98.94 150 LEU A N 1
ATOM 1112 C CA . LEU A 1 150 ? 13.398 6.578 -9.508 1 98.94 150 LEU A CA 1
ATOM 1113 C C . LEU A 1 150 ? 12.914 5.133 -9.422 1 98.94 150 LEU A C 1
ATOM 1115 O O . LEU A 1 150 ? 12.695 4.613 -8.328 1 98.94 150 LEU A O 1
ATOM 1119 N N . ALA A 1 151 ? 12.734 4.535 -10.562 1 98.81 151 ALA A N 1
ATOM 1120 C CA . ALA A 1 151 ? 12.281 3.146 -10.562 1 98.81 151 ALA A CA 1
ATOM 1121 C C . ALA A 1 151 ? 13.023 2.332 -11.625 1 98.81 151 ALA A C 1
ATOM 1123 O O . ALA A 1 151 ? 13.289 2.828 -12.719 1 98.81 151 ALA A O 1
ATOM 1124 N N . GLY A 1 152 ? 13.359 1.065 -11.25 1 97.88 152 GLY A N 1
ATOM 1125 C CA . GLY A 1 152 ? 13.789 0.126 -12.273 1 97.88 152 GLY A CA 1
ATOM 1126 C C . GLY A 1 152 ? 12.664 -0.298 -13.203 1 97.88 152 GLY A C 1
ATOM 1127 O O . GLY A 1 152 ? 11.492 -0.006 -12.938 1 97.88 152 GLY A O 1
ATOM 1128 N N . SER A 1 153 ? 13.039 -0.906 -14.297 1 96.62 153 SER A N 1
ATOM 1129 C CA . SER A 1 153 ? 12.047 -1.492 -15.195 1 96.62 153 SER A CA 1
ATOM 1130 C C . SER A 1 153 ? 12.648 -2.633 -16.016 1 96.62 153 SER A C 1
ATOM 1132 O O . SER A 1 153 ? 13.844 -2.92 -15.898 1 96.62 153 SER A O 1
ATOM 1134 N N . ALA A 1 154 ? 11.828 -3.346 -16.734 1 95.19 154 ALA A N 1
ATOM 1135 C CA . ALA A 1 154 ? 12.25 -4.457 -17.578 1 95.19 154 ALA A CA 1
ATOM 1136 C C . ALA A 1 154 ? 13.281 -3.996 -18.609 1 95.19 154 ALA A C 1
ATOM 1138 O O . ALA A 1 154 ? 13.32 -2.818 -18.969 1 95.19 154 ALA A O 1
ATOM 1139 N N . GLU A 1 155 ? 14.016 -4.965 -19.031 1 94.94 155 GLU A N 1
ATOM 1140 C CA . GLU A 1 155 ? 14.969 -4.676 -20.094 1 94.94 155 GLU A CA 1
ATOM 1141 C C . GLU A 1 155 ? 14.273 -4.152 -21.344 1 94.94 155 GLU A C 1
ATOM 1143 O O . GLU A 1 155 ? 13.164 -4.59 -21.672 1 94.94 155 GLU A O 1
ATOM 1148 N N . THR A 1 156 ? 14.977 -3.318 -22.016 1 94.44 156 THR A N 1
ATOM 1149 C CA . THR A 1 156 ? 14.398 -2.684 -23.188 1 94.44 156 THR A CA 1
ATOM 1150 C C . THR A 1 156 ? 13.969 -3.73 -24.219 1 94.44 156 THR A C 1
ATOM 1152 O O . THR A 1 156 ? 12.961 -3.553 -24.906 1 94.44 156 THR A O 1
ATOM 1155 N N . SER A 1 157 ? 14.68 -4.82 -24.328 1 92.31 157 SER A N 1
ATOM 1156 C CA . SER A 1 157 ? 14.383 -5.859 -25.312 1 92.31 157 SER A CA 1
ATOM 1157 C C . SER A 1 157 ? 13.133 -6.648 -24.922 1 92.31 157 SER A C 1
ATOM 1159 O O . SER A 1 157 ? 12.57 -7.375 -25.734 1 92.31 157 SER A O 1
ATOM 1161 N N . GLY A 1 158 ? 12.719 -6.52 -23.719 1 93.31 158 GLY A N 1
ATOM 1162 C CA . GLY A 1 158 ? 11.57 -7.277 -23.234 1 93.31 158 GLY A CA 1
ATOM 1163 C C . GLY A 1 158 ? 10.266 -6.5 -23.297 1 93.31 158 GLY A C 1
ATOM 1164 O O . GLY A 1 158 ? 9.203 -7.047 -23.016 1 93.31 158 GLY A O 1
ATOM 1165 N N . VAL A 1 159 ? 10.32 -5.25 -23.734 1 92.75 159 VAL A N 1
ATOM 1166 C CA . VAL A 1 159 ? 9.148 -4.379 -23.734 1 92.75 159 VAL A CA 1
ATOM 1167 C C . VAL A 1 159 ? 8.094 -4.938 -24.688 1 92.75 159 VAL A C 1
ATOM 1169 O O . VAL A 1 159 ? 8.398 -5.305 -25.828 1 92.75 159 VAL A O 1
ATOM 1172 N N . THR A 1 160 ? 6.875 -5.113 -24.203 1 92.88 160 THR A N 1
ATOM 1173 C CA . THR A 1 160 ? 5.668 -5.562 -24.891 1 92.88 160 THR A CA 1
ATOM 1174 C C . THR A 1 160 ? 5.629 -7.086 -24.984 1 92.88 160 THR A C 1
ATOM 1176 O O . THR A 1 160 ? 4.676 -7.656 -25.5 1 92.88 160 THR A O 1
ATOM 1179 N N . LYS A 1 161 ? 6.625 -7.797 -24.453 1 95.5 161 LYS A N 1
ATOM 1180 C CA . LYS A 1 161 ? 6.688 -9.25 -24.562 1 95.5 161 LYS A CA 1
ATOM 1181 C C . LYS A 1 161 ? 6.059 -9.922 -23.344 1 95.5 161 LYS A C 1
ATOM 1183 O O . LYS A 1 161 ? 5.914 -11.148 -23.312 1 95.5 161 LYS A O 1
ATOM 1188 N N . GLY A 1 162 ? 5.66 -9.102 -22.391 1 96.06 162 GLY A N 1
ATOM 1189 C CA . GLY A 1 162 ? 5.25 -9.688 -21.125 1 96.06 162 GLY A CA 1
ATOM 1190 C C . GLY A 1 162 ? 6.422 -10.039 -20.234 1 96.06 162 GLY A C 1
ATOM 1191 O O . GLY A 1 162 ? 6.488 -11.148 -19.703 1 96.06 162 GLY A O 1
ATOM 1192 N N . ALA A 1 163 ? 7.309 -9.062 -20.141 1 96.31 163 ALA A N 1
ATOM 1193 C CA . ALA A 1 163 ? 8.516 -9.242 -19.328 1 96.31 163 ALA A CA 1
ATOM 1194 C C . ALA A 1 163 ? 8.188 -9.203 -17.828 1 96.31 163 ALA A C 1
ATOM 1196 O O . ALA A 1 163 ? 7.066 -8.867 -17.453 1 96.31 163 ALA A O 1
ATOM 1197 N N . PHE A 1 164 ? 9.227 -9.617 -17.062 1 93.88 164 PHE A N 1
ATOM 1198 C CA . PHE A 1 164 ? 9.133 -9.602 -15.609 1 93.88 164 PHE A CA 1
ATOM 1199 C C . PHE A 1 164 ? 8.766 -8.211 -15.102 1 93.88 164 PHE A C 1
ATOM 1201 O O . PHE A 1 164 ? 9.477 -7.238 -15.375 1 93.88 164 PHE A O 1
ATOM 1208 N N . GLN A 1 165 ? 7.645 -8.047 -14.414 1 95.5 165 GLN A N 1
ATOM 1209 C CA . GLN A 1 165 ? 7.129 -6.812 -13.828 1 95.5 165 GLN A CA 1
ATOM 1210 C C . GLN A 1 165 ? 7.051 -5.699 -14.867 1 95.5 165 GLN A C 1
ATOM 1212 O O . GLN A 1 165 ? 7.363 -4.543 -14.57 1 95.5 165 GLN A O 1
ATOM 1217 N N . GLU A 1 166 ? 6.664 -6.074 -16.047 1 95.62 166 GLU A N 1
ATOM 1218 C CA . GLU A 1 166 ? 6.566 -5.105 -17.141 1 95.62 166 GLU A CA 1
ATOM 1219 C C . GLU A 1 166 ? 5.469 -4.082 -16.875 1 95.62 166 GLU A C 1
ATOM 1221 O O . GLU A 1 166 ? 4.379 -4.438 -16.422 1 95.62 166 GLU A O 1
ATOM 1226 N N . MET A 1 167 ? 5.824 -2.818 -17.109 1 96.44 167 MET A N 1
ATOM 1227 C CA . MET A 1 167 ? 4.879 -1.707 -17.016 1 96.44 167 MET A CA 1
ATOM 1228 C C . MET A 1 167 ? 5.363 -0.52 -17.844 1 96.44 167 MET A C 1
ATOM 1230 O O . MET A 1 167 ? 6.551 -0.19 -17.828 1 96.44 167 MET A O 1
ATOM 1234 N N . ASP A 1 168 ? 4.43 0.055 -18.594 1 96.56 168 ASP A N 1
ATOM 1235 C CA . ASP A 1 168 ? 4.734 1.334 -19.234 1 96.56 168 ASP A CA 1
ATOM 1236 C C . ASP A 1 168 ? 4.523 2.494 -18.266 1 96.56 168 ASP A C 1
ATOM 1238 O O . ASP A 1 168 ? 3.557 3.248 -18.391 1 96.56 168 ASP A O 1
ATOM 1242 N N . ALA A 1 169 ? 5.523 2.695 -17.484 1 97.62 169 ALA A N 1
ATOM 1243 C CA . ALA A 1 169 ? 5.406 3.662 -16.391 1 97.62 169 ALA A CA 1
ATOM 1244 C C . ALA A 1 169 ? 5.434 5.094 -16.922 1 97.62 169 ALA A C 1
ATOM 1246 O O . ALA A 1 169 ? 4.82 5.988 -16.328 1 97.62 169 ALA A O 1
ATOM 1247 N N . ILE A 1 170 ? 6.105 5.301 -18.016 1 97.88 170 ILE A N 1
ATOM 1248 C CA . ILE A 1 170 ? 6.207 6.641 -18.594 1 97.88 170 ILE A CA 1
ATOM 1249 C C . ILE A 1 170 ? 4.832 7.109 -19.047 1 97.88 170 ILE A C 1
ATOM 1251 O O . ILE A 1 170 ? 4.387 8.203 -18.688 1 97.88 170 ILE A O 1
ATOM 1255 N N . SER A 1 171 ? 4.203 6.285 -19.812 1 96.69 171 SER A N 1
ATOM 1256 C CA . SER A 1 171 ? 2.863 6.641 -20.266 1 96.69 171 SER A CA 1
ATOM 1257 C C . SER A 1 171 ? 1.911 6.824 -19.094 1 96.69 171 SER A C 1
ATOM 1259 O O . SER A 1 171 ? 1.041 7.699 -19.109 1 96.69 171 SER A O 1
ATOM 1261 N N . PHE A 1 172 ? 2.111 6.066 -18.141 1 97.12 172 PHE A N 1
ATOM 1262 C CA . PHE A 1 172 ? 1.233 6.07 -16.969 1 97.12 172 PHE A CA 1
ATOM 1263 C C . PHE A 1 172 ? 1.425 7.34 -16.156 1 97.12 172 PHE A C 1
ATOM 1265 O O . PHE A 1 172 ? 0.451 7.949 -15.711 1 97.12 172 PHE A O 1
ATOM 1272 N N . LEU A 1 173 ? 2.656 7.797 -15.938 1 98.12 173 LEU A N 1
ATOM 1273 C CA . LEU A 1 173 ? 2.949 8.789 -14.906 1 98.12 173 LEU A CA 1
ATOM 1274 C C . LEU A 1 173 ? 3.111 10.172 -15.523 1 98.12 173 LEU A C 1
ATOM 1276 O O . LEU A 1 173 ? 3.062 11.18 -14.812 1 98.12 173 LEU A O 1
ATOM 1280 N N . THR A 1 174 ? 3.301 10.258 -16.812 1 98 174 THR A N 1
ATOM 1281 C CA . THR A 1 174 ? 3.543 11.547 -17.453 1 98 174 THR A CA 1
ATOM 1282 C C . THR A 1 174 ? 2.43 12.539 -17.109 1 98 174 THR A C 1
ATOM 1284 O O . THR A 1 174 ? 2.697 13.68 -16.734 1 98 174 THR A O 1
ATOM 1287 N N . PRO A 1 175 ? 1.186 12.109 -17.125 1 96.62 175 PRO A N 1
ATOM 1288 C CA . PRO A 1 175 ? 0.123 13.07 -16.828 1 96.62 175 PRO A CA 1
ATOM 1289 C C . PRO A 1 175 ? -0.001 13.367 -15.328 1 96.62 175 PRO A C 1
ATOM 1291 O O . PRO A 1 175 ? -0.743 14.266 -14.938 1 96.62 175 PRO A O 1
ATOM 1294 N N . HIS A 1 176 ? 0.709 12.711 -14.516 1 96.5 176 HIS A N 1
ATOM 1295 C CA . HIS A 1 176 ? 0.457 12.797 -13.078 1 96.5 176 HIS A CA 1
ATOM 1296 C C . HIS A 1 176 ? 1.693 13.281 -12.328 1 96.5 176 HIS A C 1
ATOM 1298 O O . HIS A 1 176 ? 1.715 13.289 -11.094 1 96.5 176 HIS A O 1
ATOM 1304 N N . THR A 1 177 ? 2.719 13.602 -13.039 1 98.5 177 THR A N 1
ATOM 1305 C CA . THR A 1 177 ? 3.939 14.188 -12.492 1 98.5 177 THR A CA 1
ATOM 1306 C C . THR A 1 177 ? 4.312 15.453 -13.258 1 98.5 177 THR A C 1
ATOM 1308 O O . THR A 1 177 ? 3.799 15.703 -14.352 1 98.5 177 THR A O 1
ATOM 1311 N N . LYS A 1 178 ? 5.184 16.281 -12.648 1 98.38 178 LYS A N 1
ATOM 1312 C CA . LYS A 1 178 ? 5.664 17.484 -13.328 1 98.38 178 LYS A CA 1
ATOM 1313 C C . LYS A 1 178 ? 6.539 17.125 -14.523 1 98.38 178 LYS A C 1
ATOM 1315 O O . LYS A 1 178 ? 6.633 17.891 -15.484 1 98.38 178 LYS A O 1
ATOM 1320 N N . PHE A 1 179 ? 7.23 15.984 -14.367 1 98.56 179 PHE A N 1
ATOM 1321 C CA . PHE A 1 179 ? 8.172 15.531 -15.383 1 98.56 179 PHE A CA 1
ATOM 1322 C C . PHE A 1 179 ? 8.445 14.039 -15.25 1 98.56 179 PHE A C 1
ATOM 1324 O O . PHE A 1 179 ? 8.625 13.531 -14.141 1 98.56 179 PHE A O 1
ATOM 1331 N N . ALA A 1 180 ? 8.297 13.281 -16.297 1 98.81 180 ALA A N 1
ATOM 1332 C CA . ALA A 1 180 ? 8.648 11.867 -16.359 1 98.81 180 ALA A CA 1
ATOM 1333 C C . ALA A 1 180 ? 9.531 11.578 -17.562 1 98.81 180 ALA A C 1
ATOM 1335 O O . ALA A 1 180 ? 9.258 12.047 -18.672 1 98.81 180 ALA A O 1
ATOM 1336 N N . VAL A 1 181 ? 10.641 10.773 -17.297 1 98.69 181 VAL A N 1
ATOM 1337 C CA . VAL A 1 181 ? 11.578 10.578 -18.391 1 98.69 181 VAL A CA 1
ATOM 1338 C C . VAL A 1 181 ? 12.219 9.195 -18.297 1 98.69 181 VAL A C 1
ATOM 1340 O O . VAL A 1 181 ? 12.383 8.656 -17.203 1 98.69 181 VAL A O 1
ATOM 1343 N N . ARG A 1 182 ? 12.461 8.57 -19.375 1 98.31 182 ARG A N 1
ATOM 1344 C CA . ARG A 1 182 ? 13.336 7.414 -19.562 1 98.31 182 ARG A CA 1
ATOM 1345 C C . ARG A 1 182 ? 14.555 7.777 -20.406 1 98.31 182 ARG A C 1
ATOM 1347 O O . ARG A 1 182 ? 14.438 8.039 -21.594 1 98.31 182 ARG A O 1
ATOM 1354 N N . PRO A 1 183 ? 15.75 7.781 -19.766 1 97.75 183 PRO A N 1
ATOM 1355 C CA . PRO A 1 183 ? 16.922 8.094 -20.594 1 97.75 183 PRO A CA 1
ATOM 1356 C C . PRO A 1 183 ? 17.141 7.086 -21.719 1 97.75 183 PRO A C 1
ATOM 1358 O O . PRO A 1 183 ? 17.016 5.875 -21.5 1 97.75 183 PRO A O 1
ATOM 1361 N N . PRO A 1 184 ? 17.516 7.574 -22.875 1 94.94 184 PRO A N 1
ATOM 1362 C CA . PRO A 1 184 ? 17.672 6.656 -24.016 1 94.94 184 PRO A CA 1
ATOM 1363 C C . PRO A 1 184 ? 18.969 5.855 -23.953 1 94.94 184 PRO A C 1
ATOM 1365 O O . PRO A 1 184 ? 19.094 4.84 -24.641 1 94.94 184 PRO A O 1
ATOM 1368 N N . SER A 1 185 ? 19.984 6.348 -23.281 1 94.06 185 SER A N 1
ATOM 1369 C CA . SER A 1 185 ? 21.266 5.672 -23.141 1 94.06 185 SER A CA 1
ATOM 1370 C C . SER A 1 185 ? 21.984 6.133 -21.875 1 94.06 185 SER A C 1
ATOM 1372 O O . SER A 1 185 ? 21.562 7.082 -21.219 1 94.06 185 SER A O 1
ATOM 1374 N N . LEU A 1 186 ? 23.016 5.488 -21.578 1 93.56 186 LEU A N 1
ATOM 1375 C CA . LEU A 1 186 ? 23.812 5.777 -20.391 1 93.56 186 LEU A CA 1
ATOM 1376 C C . LEU A 1 186 ? 24.312 7.219 -20.406 1 93.56 186 LEU A C 1
ATOM 1378 O O . LEU A 1 186 ? 24.406 7.859 -19.359 1 93.56 186 LEU A O 1
ATOM 1382 N N . ALA A 1 187 ? 24.594 7.715 -21.516 1 91.44 187 ALA A N 1
ATOM 1383 C CA . ALA A 1 187 ? 25.156 9.055 -21.672 1 91.44 187 ALA A CA 1
ATOM 1384 C C . ALA A 1 187 ? 24.156 10.125 -21.234 1 91.44 187 ALA A C 1
ATOM 1386 O O . ALA A 1 187 ? 24.547 11.242 -20.891 1 91.44 187 ALA A O 1
ATOM 1387 N N . PHE A 1 188 ? 22.922 9.75 -21.188 1 94.06 188 PHE A N 1
ATOM 1388 C CA . PHE A 1 188 ? 21.891 10.742 -20.906 1 94.06 188 PHE A CA 1
ATOM 1389 C C . PHE A 1 188 ? 21.375 10.602 -19.484 1 94.06 188 PHE A C 1
ATOM 1391 O O . PHE A 1 188 ? 20.531 11.391 -19.047 1 94.06 188 PHE A O 1
ATOM 1398 N N . VAL A 1 189 ? 21.859 9.664 -18.781 1 95.75 189 VAL A N 1
ATOM 1399 C CA . VAL A 1 189 ? 21.328 9.336 -17.453 1 95.75 189 VAL A CA 1
ATOM 1400 C C . VAL A 1 189 ? 21.531 10.523 -16.516 1 95.75 189 VAL A C 1
ATOM 1402 O O . VAL A 1 189 ? 20.594 10.969 -15.852 1 95.75 189 VAL A O 1
ATOM 1405 N N . ALA A 1 190 ? 22.719 11.016 -16.438 1 95.81 190 ALA A N 1
ATOM 1406 C CA . ALA A 1 190 ? 23.031 12.109 -15.508 1 95.81 190 ALA A CA 1
ATOM 1407 C C . ALA A 1 190 ? 22.156 13.328 -15.797 1 95.81 190 ALA A C 1
ATOM 1409 O O . ALA A 1 190 ? 21.609 13.945 -14.883 1 95.81 190 ALA A O 1
ATOM 1410 N N . GLY A 1 191 ? 22.109 13.68 -17.078 1 96.31 191 GLY A N 1
ATOM 1411 C CA . GLY A 1 191 ? 21.281 14.812 -17.469 1 96.31 191 GLY A CA 1
ATOM 1412 C C . GLY A 1 191 ? 19.812 14.617 -17.156 1 96.31 191 GLY A C 1
ATOM 1413 O O . GLY A 1 191 ? 19.141 15.562 -16.734 1 96.31 191 GLY A O 1
ATOM 1414 N N . ALA A 1 192 ? 19.312 13.43 -17.359 1 97.62 192 ALA A N 1
ATOM 1415 C CA . ALA A 1 192 ? 17.906 13.125 -17.078 1 97.62 192 ALA A CA 1
ATOM 1416 C C . ALA A 1 192 ? 17.594 13.242 -15.594 1 97.62 192 ALA A C 1
ATOM 1418 O O . ALA A 1 192 ? 16.594 13.828 -15.211 1 97.62 192 ALA A O 1
ATOM 1419 N N . VAL A 1 193 ? 18.422 12.695 -14.797 1 98.31 193 VAL A N 1
ATOM 1420 C CA . VAL A 1 193 ? 18.234 12.742 -13.352 1 98.31 193 VAL A CA 1
ATOM 1421 C C . VAL A 1 193 ? 18.312 14.18 -12.859 1 98.31 193 VAL A C 1
ATOM 1423 O O . VAL A 1 193 ? 17.5 14.617 -12.039 1 98.31 193 VAL A O 1
ATOM 1426 N N . LYS A 1 194 ? 19.312 14.875 -13.344 1 98 194 LYS A N 1
ATOM 1427 C CA . LYS A 1 194 ? 19.484 16.281 -12.984 1 98 194 LYS A CA 1
ATOM 1428 C C . LYS A 1 194 ? 18.25 17.094 -13.359 1 98 194 LYS A C 1
ATOM 1430 O O . LYS A 1 194 ? 17.766 17.906 -12.562 1 98 194 LYS A O 1
ATOM 1435 N N . ASN A 1 195 ? 17.766 16.891 -14.539 1 98.31 195 ASN A N 1
ATOM 1436 C CA . ASN A 1 195 ? 16.594 17.625 -15 1 98.31 195 ASN A CA 1
ATOM 1437 C C . ASN A 1 195 ? 15.359 17.281 -14.164 1 98.31 195 ASN A C 1
ATOM 1439 O O . ASN A 1 195 ? 14.555 18.156 -13.852 1 98.31 195 ASN A O 1
ATOM 1443 N N . ALA A 1 196 ? 15.195 16.031 -13.883 1 98.81 196 ALA A N 1
ATOM 1444 C CA . ALA A 1 196 ? 14.078 15.617 -13.031 1 98.81 196 ALA A CA 1
ATOM 1445 C C . ALA A 1 196 ? 14.172 16.25 -11.648 1 98.81 196 ALA A C 1
ATOM 1447 O O . ALA A 1 196 ? 13.172 16.703 -11.094 1 98.81 196 ALA A O 1
ATOM 1448 N N . TYR A 1 197 ? 15.367 16.25 -11.086 1 98.75 197 TYR A N 1
ATOM 1449 C CA . TYR A 1 197 ? 15.602 16.875 -9.781 1 98.75 197 TYR A CA 1
ATOM 1450 C C . TYR A 1 197 ? 15.266 18.359 -9.812 1 98.75 197 TYR A C 1
ATOM 1452 O O . TYR A 1 197 ? 14.547 18.844 -8.938 1 98.75 197 TYR A O 1
ATOM 1460 N N . ARG A 1 198 ? 15.742 19.031 -10.773 1 98.44 198 ARG A N 1
ATOM 1461 C CA . ARG A 1 198 ? 15.516 20.469 -10.914 1 98.44 198 ARG A CA 1
ATOM 1462 C C . ARG A 1 198 ? 14.031 20.781 -11.07 1 98.44 198 ARG A C 1
ATOM 1464 O O . ARG A 1 198 ? 13.492 21.672 -10.406 1 98.44 198 ARG A O 1
ATOM 1471 N N . THR A 1 199 ? 13.383 20.047 -11.945 1 98.62 199 THR A N 1
ATOM 1472 C CA . THR A 1 199 ? 11.969 20.281 -12.234 1 98.62 199 THR A CA 1
ATOM 1473 C C . THR A 1 199 ? 11.109 20 -11.008 1 98.62 199 THR A C 1
ATOM 1475 O O . THR A 1 199 ? 10.117 20.688 -10.766 1 98.62 199 THR A O 1
ATOM 1478 N N . CYS A 1 200 ? 11.5 19.062 -10.359 1 97.88 200 CYS A N 1
ATOM 1479 C CA . CYS A 1 200 ? 10.875 18.688 -9.094 1 97.88 200 CYS A CA 1
ATOM 1480 C C . CYS A 1 200 ? 10.883 19.844 -8.117 1 97.88 200 CYS A C 1
ATOM 1482 O O . CYS A 1 200 ? 9.875 20.125 -7.457 1 97.88 200 CYS A O 1
ATOM 1484 N N . TRP A 1 201 ? 11.891 20.594 -8.102 1 98.25 201 TRP A N 1
ATOM 1485 C CA . TRP A 1 201 ? 12.219 21.594 -7.094 1 98.25 201 TRP A CA 1
ATOM 1486 C C . TRP A 1 201 ? 11.75 22.984 -7.527 1 98.25 201 TRP A C 1
ATOM 1488 O O . TRP A 1 201 ? 11.242 23.75 -6.715 1 98.25 201 TRP A O 1
ATOM 1498 N N . TYR A 1 202 ? 11.883 23.391 -8.758 1 97.75 202 TYR A N 1
ATOM 1499 C CA . TYR A 1 202 ? 11.672 24.734 -9.258 1 97.75 202 TYR A CA 1
ATOM 1500 C C . TYR A 1 202 ? 10.18 25.031 -9.43 1 97.75 202 TYR A C 1
ATOM 1502 O O . TYR A 1 202 ? 9.422 24.172 -9.891 1 97.75 202 TYR A O 1
ATOM 1510 N N . GLY A 1 203 ? 9.805 26.266 -9.102 1 96.38 203 GLY A N 1
ATOM 1511 C CA . GLY A 1 203 ? 8.391 26.625 -9.109 1 96.38 203 GLY A CA 1
ATOM 1512 C C . GLY A 1 203 ? 7.609 26 -7.973 1 96.38 203 GLY A C 1
ATOM 1513 O O . GLY A 1 203 ? 8.125 25.859 -6.863 1 96.38 203 GLY A O 1
ATOM 1514 N N . ARG A 1 204 ? 6.359 25.812 -8.25 1 96.75 204 ARG A N 1
ATOM 1515 C CA . ARG A 1 204 ? 5.617 25.016 -7.285 1 96.75 204 ARG A CA 1
ATOM 1516 C C . ARG A 1 204 ? 6.141 23.578 -7.246 1 96.75 204 ARG A C 1
ATOM 1518 O O . ARG A 1 204 ? 6.098 22.875 -8.258 1 96.75 204 ARG A O 1
ATOM 1525 N N . PRO A 1 205 ? 6.676 23.172 -6.137 1 98.06 205 PRO A N 1
ATOM 1526 C CA . PRO A 1 205 ? 7.266 21.828 -6.102 1 98.06 205 PRO A CA 1
ATOM 1527 C C . PRO A 1 205 ? 6.238 20.719 -6.363 1 98.06 205 PRO A C 1
ATOM 1529 O O . PRO A 1 205 ? 5.035 20.953 -6.207 1 98.06 205 PRO A O 1
ATOM 1532 N N . GLY A 1 206 ? 6.699 19.562 -6.797 1 98.5 206 GLY A N 1
ATOM 1533 C CA . GLY A 1 206 ? 5.871 18.406 -7.102 1 98.5 206 GLY A CA 1
ATOM 1534 C C . GLY A 1 206 ? 6.68 17.188 -7.473 1 98.5 206 GLY A C 1
ATOM 1535 O O . GLY A 1 206 ? 7.91 17.219 -7.461 1 98.5 206 GLY A O 1
ATOM 1536 N N . PRO A 1 207 ? 6.004 16.109 -7.766 1 98.88 207 PRO A N 1
ATOM 1537 C CA . PRO A 1 207 ? 6.719 14.867 -8.047 1 98.88 207 PRO A CA 1
ATOM 1538 C C . PRO A 1 207 ? 7.246 14.805 -9.484 1 98.88 207 PRO A C 1
ATOM 1540 O O . PRO A 1 207 ? 6.629 15.359 -10.391 1 98.88 207 PRO A O 1
ATOM 1543 N N . THR A 1 208 ? 8.375 14.188 -9.656 1 98.94 208 THR A N 1
ATOM 1544 C CA . THR A 1 208 ? 8.93 13.805 -10.953 1 98.94 208 THR A CA 1
ATOM 1545 C C . THR A 1 208 ? 9.336 12.328 -10.945 1 98.94 208 THR A C 1
ATOM 1547 O O . THR A 1 208 ? 9.383 11.695 -9.891 1 98.94 208 THR A O 1
ATOM 1550 N N . PHE A 1 209 ? 9.555 11.797 -12.211 1 98.88 209 PHE A N 1
ATOM 1551 C CA . PHE A 1 209 ? 9.773 10.359 -12.344 1 98.88 209 PHE A CA 1
ATOM 1552 C C . PHE A 1 209 ? 10.867 10.078 -13.367 1 98.88 209 PHE A C 1
ATOM 1554 O O . PHE A 1 209 ? 10.891 10.68 -14.438 1 98.88 209 PHE A O 1
ATOM 1561 N N . VAL A 1 210 ? 11.781 9.164 -12.922 1 98.88 210 VAL A N 1
ATOM 1562 C CA . VAL A 1 210 ? 12.789 8.672 -13.852 1 98.88 210 VAL A CA 1
ATOM 1563 C C . VAL A 1 210 ? 12.695 7.152 -13.961 1 98.88 210 VAL A C 1
ATOM 1565 O O . VAL A 1 210 ? 12.836 6.441 -12.961 1 98.88 210 VAL A O 1
ATOM 1568 N N . ASP A 1 211 ? 12.438 6.668 -15.164 1 98.69 211 ASP A N 1
ATOM 1569 C CA . ASP A 1 211 ? 12.375 5.242 -15.477 1 98.69 211 ASP A CA 1
ATOM 1570 C C . ASP A 1 211 ? 13.75 4.715 -15.883 1 98.69 211 ASP A C 1
ATOM 1572 O O . ASP A 1 211 ? 14.391 5.262 -16.781 1 98.69 211 ASP A O 1
ATOM 1576 N N . LEU A 1 212 ? 14.211 3.648 -15.234 1 98.56 212 LEU A N 1
ATOM 1577 C CA . LEU A 1 212 ? 15.562 3.139 -15.438 1 98.56 212 LEU A CA 1
ATOM 1578 C C . LEU A 1 212 ? 15.531 1.661 -15.812 1 98.56 212 LEU A C 1
ATOM 1580 O O . LEU A 1 212 ? 15.602 0.792 -14.945 1 98.56 212 LEU A O 1
ATOM 1584 N N . PRO A 1 213 ? 15.555 1.353 -17.094 1 97.44 213 PRO A N 1
ATOM 1585 C CA . PRO A 1 213 ? 15.547 -0.043 -17.531 1 97.44 213 PRO A CA 1
ATOM 1586 C C . PRO A 1 213 ? 16.75 -0.829 -17.031 1 97.44 213 PRO A C 1
ATOM 1588 O O . PRO A 1 213 ? 17.844 -0.264 -16.891 1 97.44 213 PRO A O 1
ATOM 1591 N N . ALA A 1 214 ? 16.562 -2.119 -16.922 1 96.69 214 ALA A N 1
ATOM 1592 C CA . ALA A 1 214 ? 17.578 -3.002 -16.359 1 96.69 214 ALA A CA 1
ATOM 1593 C C . ALA A 1 214 ? 18.891 -2.918 -17.156 1 96.69 214 ALA A C 1
ATOM 1595 O O . ALA A 1 214 ? 19.969 -2.945 -16.578 1 96.69 214 ALA A O 1
ATOM 1596 N N . ASP A 1 215 ? 18.844 -2.865 -18.469 1 95.31 215 ASP A N 1
ATOM 1597 C CA . ASP A 1 215 ? 20.047 -2.828 -19.297 1 95.31 215 ASP A CA 1
ATOM 1598 C C . ASP A 1 215 ? 20.781 -1.503 -19.141 1 95.31 215 ASP A C 1
ATOM 1600 O O . ASP A 1 215 ? 22 -1.443 -19.312 1 95.31 215 ASP A O 1
ATOM 1604 N N . LEU A 1 216 ? 20.047 -0.456 -18.797 1 95.88 216 LEU A N 1
ATOM 1605 C CA . LEU A 1 216 ? 20.703 0.819 -18.5 1 95.88 216 LEU A CA 1
ATOM 1606 C C . LEU A 1 216 ? 21.422 0.764 -17.156 1 95.88 216 LEU A C 1
ATOM 1608 O O . LEU A 1 216 ? 22.531 1.264 -17.031 1 95.88 216 LEU A O 1
ATOM 1612 N N . ILE A 1 217 ? 20.781 0.217 -16.172 1 96.94 217 ILE A N 1
ATOM 1613 C CA . ILE A 1 217 ? 21.344 0.114 -14.836 1 96.94 217 ILE A CA 1
ATOM 1614 C C . ILE A 1 217 ? 22.594 -0.755 -14.859 1 96.94 217 ILE A C 1
ATOM 1616 O O . ILE A 1 217 ? 23.609 -0.423 -14.234 1 96.94 217 ILE A O 1
ATOM 1620 N N . GLN A 1 218 ? 22.562 -1.839 -15.609 1 94.31 218 GLN A N 1
ATOM 1621 C CA . GLN A 1 218 ? 23.641 -2.824 -15.625 1 94.31 218 GLN A CA 1
ATOM 1622 C C . GLN A 1 218 ? 24.672 -2.502 -16.719 1 94.31 218 GLN A C 1
ATOM 1624 O O . GLN A 1 218 ? 25.781 -3.051 -16.719 1 94.31 218 GLN A O 1
ATOM 1629 N N . GLY A 1 219 ? 24.312 -1.594 -17.562 1 92.06 219 GLY A N 1
ATOM 1630 C CA . GLY A 1 219 ? 25.188 -1.249 -18.656 1 92.06 219 GLY A CA 1
ATOM 1631 C C . GLY A 1 219 ? 26.484 -0.615 -18.203 1 92.06 219 GLY A C 1
ATOM 1632 O O . GLY A 1 219 ? 26.578 -0.104 -17.078 1 92.06 219 GLY A O 1
ATOM 1633 N N . LYS A 1 220 ? 27.438 -0.764 -19.125 1 90.88 220 LYS A N 1
ATOM 1634 C CA . LYS A 1 220 ? 28.75 -0.177 -18.875 1 90.88 220 LYS A CA 1
ATOM 1635 C C . LYS A 1 220 ? 29.047 0.972 -19.828 1 90.88 220 LYS A C 1
ATOM 1637 O O . LYS A 1 220 ? 28.688 0.907 -21.016 1 90.88 220 LYS A O 1
ATOM 1642 N N . SER A 1 221 ? 29.656 1.926 -19.234 1 87.5 221 SER A N 1
ATOM 1643 C CA . SER A 1 221 ? 30.031 3.062 -20.078 1 87.5 221 SER A CA 1
ATOM 1644 C C . SER A 1 221 ? 31.125 2.684 -21.062 1 87.5 221 SER A C 1
ATOM 1646 O O . SER A 1 221 ? 31.875 1.738 -20.828 1 87.5 221 SER A O 1
ATOM 1648 N N . ALA A 1 222 ? 31.062 3.41 -22.172 1 82.44 222 ALA A N 1
ATOM 1649 C CA . ALA A 1 222 ? 32.125 3.217 -23.156 1 82.44 222 ALA A CA 1
ATOM 1650 C C . ALA A 1 222 ? 33.469 3.689 -22.609 1 82.44 222 ALA A C 1
ATOM 1652 O O . ALA A 1 222 ? 33.531 4.559 -21.734 1 82.44 222 ALA A O 1
ATOM 1653 N N . PRO A 1 223 ? 34.469 3.014 -23.172 1 80.5 223 PRO A N 1
ATOM 1654 C CA . PRO A 1 223 ? 35.781 3.551 -22.797 1 80.5 223 PRO A CA 1
ATOM 1655 C C . PRO A 1 223 ? 35.906 5.035 -23.125 1 80.5 223 PRO A C 1
ATOM 1657 O O . PRO A 1 223 ? 35.469 5.48 -24.188 1 80.5 223 PRO A O 1
ATOM 1660 N N . GLY A 1 224 ? 36.344 5.844 -22.266 1 77.5 224 GLY A N 1
ATOM 1661 C CA . GLY A 1 224 ? 36.5 7.273 -22.469 1 77.5 224 GLY A CA 1
ATOM 1662 C C . GLY A 1 224 ? 35.312 8.086 -22.016 1 77.5 224 GLY A C 1
ATOM 1663 O O . GLY A 1 224 ? 35.312 9.312 -22.172 1 77.5 224 GLY A O 1
ATOM 1664 N N . PHE A 1 225 ? 34.375 7.316 -21.531 1 81.38 225 PHE A N 1
ATOM 1665 C CA . PHE A 1 225 ? 33.219 8.016 -21.031 1 81.38 225 PHE A CA 1
ATOM 1666 C C . PHE A 1 225 ? 33.594 9.008 -19.938 1 81.38 225 PHE A C 1
ATOM 1668 O O . PHE A 1 225 ? 34.344 8.656 -19 1 81.38 225 PHE A O 1
ATOM 1675 N N . HIS A 1 226 ? 33.281 10.258 -20.188 1 77.81 226 HIS A N 1
ATOM 1676 C CA . HIS A 1 226 ? 33.562 11.297 -19.219 1 77.81 226 HIS A CA 1
ATOM 1677 C C . HIS A 1 226 ? 32.438 11.43 -18.203 1 77.81 226 HIS A C 1
ATOM 1679 O O . HIS A 1 226 ? 31.297 11.781 -18.578 1 77.81 226 HIS A O 1
ATOM 1685 N N . LEU A 1 227 ? 32.781 11.164 -16.984 1 80.94 227 LEU A N 1
ATOM 1686 C CA . LEU A 1 227 ? 31.812 11.406 -15.93 1 80.94 227 LEU A CA 1
ATOM 1687 C C . LEU A 1 227 ? 31.625 12.898 -15.688 1 80.94 227 LEU A C 1
ATOM 1689 O O . LEU A 1 227 ? 32.625 13.641 -15.594 1 80.94 227 LEU A O 1
ATOM 1693 N N . PRO A 1 228 ? 30.391 13.328 -15.68 1 81.25 228 PRO A N 1
ATOM 1694 C CA . PRO A 1 228 ? 30.219 14.75 -15.359 1 81.25 228 PRO A CA 1
ATOM 1695 C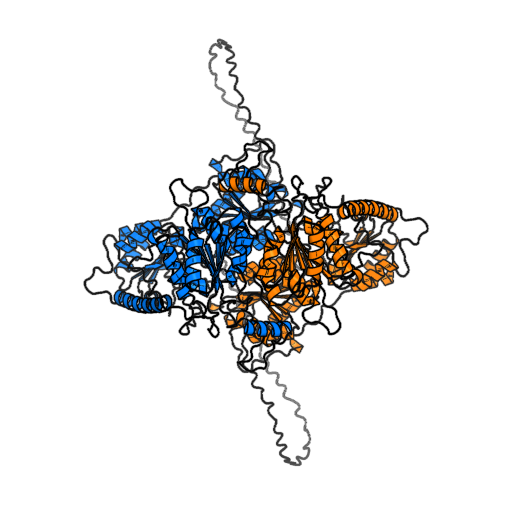 C . PRO A 1 228 ? 30.828 15.125 -14.008 1 81.25 228 PRO A C 1
ATOM 1697 O O . PRO A 1 228 ? 30.781 14.344 -13.062 1 81.25 228 PRO A O 1
ATOM 1700 N N . GLN A 1 229 ? 31.438 16.281 -14.031 1 81.12 229 GLN A N 1
ATOM 1701 C CA . GLN A 1 229 ? 31.953 16.797 -12.773 1 81.12 229 GLN A CA 1
ATOM 1702 C C . GLN A 1 229 ? 30.828 17.219 -11.844 1 81.12 229 GLN A C 1
ATOM 1704 O O . GLN A 1 229 ? 29.766 17.672 -12.297 1 81.12 229 GLN A O 1
ATOM 1709 N N . PRO A 1 230 ? 31.109 17.047 -10.617 1 81.62 230 PRO A N 1
ATOM 1710 C CA . PRO A 1 230 ? 30.062 17.406 -9.648 1 81.62 230 PRO A CA 1
ATOM 1711 C C . PRO A 1 230 ? 29.5 18.797 -9.875 1 81.62 230 PRO A C 1
ATOM 1713 O O . PRO A 1 230 ? 28.297 19.016 -9.727 1 81.62 230 PRO A O 1
ATOM 1716 N N . GLU A 1 231 ? 30.344 19.75 -10.258 1 79.62 231 GLU A N 1
ATOM 1717 C CA . GLU A 1 231 ? 29.922 21.125 -10.445 1 79.62 231 GLU A CA 1
ATOM 1718 C C . GLU A 1 231 ? 28.938 21.25 -11.602 1 79.62 231 GLU A C 1
ATOM 1720 O O . GLU A 1 231 ? 28.125 22.188 -11.625 1 79.62 231 GLU A O 1
ATOM 1725 N N . GLU A 1 232 ? 28.984 20.312 -12.406 1 82.25 232 GLU A N 1
ATOM 1726 C CA . GLU A 1 232 ? 28.094 20.312 -13.562 1 82.25 232 GLU A CA 1
ATOM 1727 C C . GLU A 1 232 ? 26.734 19.719 -13.227 1 82.25 232 GLU A C 1
ATOM 1729 O O . GLU A 1 232 ? 25.766 19.938 -13.953 1 82.25 232 GLU A O 1
ATOM 1734 N N . ILE A 1 233 ? 26.672 19.109 -12.086 1 87.56 233 ILE A N 1
ATOM 1735 C CA . ILE A 1 233 ? 25.469 18.359 -11.734 1 87.56 233 ILE A CA 1
ATOM 1736 C C . ILE A 1 233 ? 24.672 19.109 -10.672 1 87.56 233 ILE A C 1
ATOM 1738 O O . ILE A 1 233 ? 23.438 19.047 -10.656 1 87.56 233 ILE A O 1
ATOM 1742 N N . LEU A 1 234 ? 25.312 19.859 -9.945 1 91.94 234 LEU A N 1
ATOM 1743 C CA . LEU A 1 234 ? 24.656 20.547 -8.836 1 91.94 234 LEU A CA 1
ATOM 1744 C C . LEU A 1 234 ? 23.594 21.531 -9.344 1 91.94 234 LEU A C 1
ATOM 1746 O O . LEU A 1 234 ? 23.828 22.234 -10.32 1 91.94 234 LEU A O 1
ATOM 1750 N N . VAL A 1 235 ? 22.453 21.469 -8.727 1 95.12 235 VAL A N 1
ATOM 1751 C CA . VAL A 1 235 ? 21.344 22.359 -9.047 1 95.12 235 VAL A CA 1
ATOM 1752 C C . VAL A 1 235 ? 21.203 23.438 -7.973 1 95.12 235 VAL A C 1
ATOM 1754 O O . VAL A 1 235 ? 21.047 23.125 -6.793 1 95.12 235 VAL A O 1
ATOM 1757 N N . PRO A 1 236 ? 21.344 24.703 -8.312 1 95.31 236 PRO A N 1
ATOM 1758 C CA . PRO A 1 236 ? 21.172 25.766 -7.309 1 95.31 236 PRO A CA 1
ATOM 1759 C C . PRO A 1 236 ? 19.734 25.875 -6.809 1 95.31 236 PRO A C 1
ATOM 1761 O O . PRO A 1 236 ? 18.812 25.391 -7.457 1 95.31 236 PRO A O 1
ATOM 1764 N N . PRO A 1 237 ? 19.531 26.531 -5.648 1 95.81 237 PRO A N 1
ATOM 1765 C CA . PRO A 1 237 ? 18.172 26.766 -5.176 1 95.81 237 PRO A CA 1
ATOM 1766 C C . PRO A 1 237 ? 17.312 27.531 -6.188 1 95.81 237 PRO A C 1
ATOM 1768 O O . PRO A 1 237 ? 17.844 28.328 -6.965 1 95.81 237 PRO A O 1
ATOM 1771 N N . PRO A 1 238 ? 16.016 27.281 -6.148 1 96.56 238 PRO A N 1
ATOM 1772 C CA . PRO A 1 238 ? 15.133 27.953 -7.113 1 96.56 238 PRO A CA 1
ATOM 1773 C C . PRO A 1 238 ? 15.156 29.469 -6.977 1 96.56 238 PRO A C 1
ATOM 1775 O O . PRO A 1 238 ? 15.234 30 -5.859 1 96.56 238 PRO A O 1
ATOM 1778 N N . PRO A 1 239 ? 15.062 30.156 -8.125 1 95.81 239 PRO A N 1
ATOM 1779 C CA . PRO A 1 239 ? 14.922 31.609 -8.055 1 95.81 239 PRO A CA 1
ATOM 1780 C C . PRO A 1 239 ? 13.609 32.031 -7.41 1 95.81 239 PRO A C 1
ATOM 1782 O O . PRO A 1 239 ? 12.586 31.359 -7.57 1 95.81 239 PRO A O 1
ATOM 1785 N N . LYS A 1 240 ? 13.633 33.219 -6.742 1 96.75 240 LYS A N 1
ATOM 1786 C CA . LYS A 1 240 ? 12.469 33.75 -6.043 1 96.75 240 LYS A CA 1
ATOM 1787 C C . LYS A 1 240 ? 11.945 35 -6.715 1 96.75 240 LYS A C 1
ATOM 1789 O O . LYS A 1 240 ? 12.727 35.812 -7.211 1 96.75 240 LYS A O 1
ATOM 1794 N N . ALA A 1 241 ? 10.648 35.094 -6.719 1 96.31 241 ALA A N 1
ATOM 1795 C CA . ALA A 1 241 ? 10.016 36.281 -7.285 1 96.31 241 ALA A CA 1
ATOM 1796 C C . ALA A 1 241 ? 9.383 37.125 -6.188 1 96.31 241 ALA A C 1
ATOM 1798 O O . ALA A 1 241 ? 8.812 36.625 -5.23 1 96.31 241 ALA A O 1
ATOM 1799 N N . SER A 1 242 ? 9.523 38.5 -6.367 1 97.62 242 SER A N 1
ATOM 1800 C CA . SER A 1 242 ? 8.797 39.438 -5.512 1 97.62 242 SER A CA 1
ATOM 1801 C C . SER A 1 242 ? 7.406 39.719 -6.066 1 97.62 242 SER A C 1
ATOM 1803 O O . SER A 1 242 ? 7.117 39.406 -7.223 1 97.62 242 SER A O 1
ATOM 1805 N N . GLY A 1 243 ? 6.562 40.375 -5.203 1 98.06 243 GLY A N 1
ATOM 1806 C CA . GLY A 1 243 ? 5.23 40.75 -5.641 1 98.06 243 GLY A CA 1
ATOM 1807 C C . GLY A 1 243 ? 5.215 42 -6.492 1 98.06 243 GLY A C 1
ATOM 1808 O O . GLY A 1 243 ? 6.152 42.812 -6.441 1 98.06 243 GLY A O 1
ATOM 1809 N N . ASP A 1 244 ? 4.16 42.094 -7.281 1 97.56 244 ASP A N 1
ATOM 1810 C CA . ASP A 1 244 ? 3.926 43.312 -8.016 1 97.56 244 ASP A CA 1
ATOM 1811 C C . ASP A 1 244 ? 3.779 44.5 -7.062 1 97.56 244 ASP A C 1
ATOM 1813 O O . ASP A 1 244 ? 2.846 44.531 -6.258 1 97.56 244 ASP A O 1
ATOM 1817 N N . PRO A 1 245 ? 4.625 45.531 -7.23 1 97.69 245 PRO A N 1
ATOM 1818 C CA . PRO A 1 245 ? 4.59 46.656 -6.297 1 97.69 245 PRO A CA 1
ATOM 1819 C C . PRO A 1 245 ? 3.217 47.344 -6.23 1 97.69 245 PRO A C 1
ATOM 1821 O O . PRO A 1 245 ? 2.801 47.781 -5.164 1 97.69 245 PRO A O 1
ATOM 1824 N N . ALA A 1 246 ? 2.543 47.375 -7.305 1 97.81 246 ALA A N 1
ATOM 1825 C CA . ALA A 1 246 ? 1.214 48 -7.312 1 97.81 246 ALA A CA 1
ATOM 1826 C C . ALA A 1 246 ? 0.239 47.188 -6.461 1 97.81 246 ALA A C 1
ATOM 1828 O O . ALA A 1 246 ? -0.599 47.75 -5.758 1 97.81 246 ALA A O 1
ATOM 1829 N N . MET A 1 247 ? 0.364 45.906 -6.605 1 97.56 247 MET A N 1
ATOM 1830 C CA . MET A 1 247 ? -0.51 45.031 -5.828 1 97.56 247 MET A CA 1
ATOM 1831 C C . MET A 1 247 ? -0.142 45.062 -4.348 1 97.56 247 MET A C 1
ATOM 1833 O O . MET A 1 247 ? -1.013 44.969 -3.484 1 97.56 247 MET A O 1
ATOM 1837 N N . ILE A 1 248 ? 1.156 45.25 -4.086 1 98.44 248 ILE A N 1
ATOM 1838 C CA . ILE A 1 248 ? 1.615 45.375 -2.707 1 98.44 248 ILE A CA 1
ATOM 1839 C C . ILE A 1 248 ? 1.004 46.625 -2.078 1 98.44 248 ILE A C 1
ATOM 1841 O O . ILE A 1 248 ? 0.505 46.594 -0.951 1 98.44 248 ILE A O 1
ATOM 1845 N N . LEU A 1 249 ? 1.007 47.688 -2.785 1 97.88 249 LEU A N 1
ATOM 1846 C CA . LEU A 1 249 ? 0.456 48.938 -2.293 1 97.88 249 LEU A CA 1
ATOM 1847 C C . LEU A 1 249 ? -1.049 48.844 -2.072 1 97.88 249 LEU A C 1
ATOM 1849 O O . LEU A 1 249 ? -1.57 49.312 -1.063 1 97.88 249 LEU A O 1
ATOM 1853 N N . LYS A 1 250 ? -1.64 48.25 -3 1 97.94 250 LYS A N 1
ATOM 1854 C CA . LYS A 1 250 ? -3.082 48.062 -2.887 1 97.94 250 LYS A CA 1
ATOM 1855 C C . LYS A 1 250 ? -3.428 47.188 -1.668 1 97.94 250 LYS A C 1
ATOM 1857 O O . LYS A 1 250 ? -4.359 47.5 -0.926 1 97.94 250 LYS A O 1
ATOM 1862 N N . ALA A 1 251 ? -2.707 46.156 -1.507 1 98.06 251 ALA A N 1
ATOM 1863 C CA . ALA A 1 251 ? -2.912 45.281 -0.352 1 98.06 251 ALA A CA 1
ATOM 1864 C C . ALA A 1 251 ? -2.697 46.031 0.953 1 98.06 251 ALA A C 1
ATOM 1866 O O . ALA A 1 251 ? -3.482 45.906 1.895 1 98.06 251 ALA A O 1
ATOM 1867 N N . ALA A 1 252 ? -1.652 46.812 1.003 1 97.94 252 ALA A N 1
ATOM 1868 C CA . ALA A 1 252 ? -1.353 47.594 2.195 1 97.94 252 ALA A CA 1
ATOM 1869 C C . ALA A 1 252 ? -2.479 48.594 2.498 1 97.94 252 ALA A C 1
ATOM 1871 O O . ALA A 1 252 ? -2.869 48.75 3.656 1 97.94 252 ALA A O 1
ATOM 1872 N N . GLN A 1 253 ? -3.006 49.219 1.534 1 97.19 253 GLN A N 1
ATOM 1873 C CA . GLN A 1 253 ? -4.094 50.156 1.701 1 97.19 253 GLN A CA 1
ATOM 1874 C C . GLN A 1 253 ? -5.352 49.469 2.229 1 97.19 253 GLN A C 1
ATOM 1876 O O . GLN A 1 253 ? -6.031 50.031 3.109 1 97.19 253 GLN A O 1
ATOM 1881 N N . LEU A 1 254 ? -5.609 48.344 1.697 1 96.75 254 LEU A N 1
ATOM 1882 C CA . LEU A 1 254 ? -6.781 47.594 2.135 1 96.75 254 LEU A CA 1
ATOM 1883 C C . LEU A 1 254 ? -6.641 47.188 3.592 1 96.75 254 LEU A C 1
ATOM 1885 O O . LEU A 1 254 ? -7.598 47.25 4.363 1 96.75 254 LEU A O 1
ATOM 1889 N N . LEU A 1 255 ? -5.477 46.719 3.918 1 96.69 255 LEU A N 1
ATOM 1890 C CA . LEU A 1 255 ? -5.23 46.281 5.293 1 96.69 255 LEU A CA 1
ATOM 1891 C C . LEU A 1 255 ? -5.379 47.469 6.25 1 96.69 255 LEU A C 1
ATOM 1893 O O . LEU A 1 255 ? -5.988 47.344 7.316 1 96.69 255 LEU A O 1
ATOM 1897 N N . LYS A 1 256 ? -4.949 48.656 5.852 1 95.12 256 LYS A N 1
ATOM 1898 C CA . LYS A 1 256 ? -5.027 49.844 6.684 1 95.12 256 LYS A CA 1
ATOM 1899 C C . LYS A 1 256 ? -6.477 50.281 6.879 1 95.12 256 LYS A C 1
ATOM 1901 O O . LYS A 1 256 ? -6.824 50.844 7.922 1 95.12 256 LYS A O 1
ATOM 1906 N N . ALA A 1 257 ? -7.262 50 5.941 1 94.31 257 ALA A N 1
ATOM 1907 C CA . ALA A 1 257 ? -8.656 50.438 5.973 1 94.31 257 ALA A CA 1
ATOM 1908 C C . ALA A 1 257 ? -9.555 49.344 6.586 1 94.31 257 ALA A C 1
ATOM 1910 O O . ALA A 1 257 ? -10.734 49.594 6.844 1 94.31 257 ALA A O 1
ATOM 1911 N N . ALA A 1 258 ? -9.023 48.219 6.898 1 94.81 258 ALA A N 1
ATOM 1912 C CA . ALA A 1 258 ? -9.812 47.094 7.348 1 94.81 258 ALA A CA 1
ATOM 1913 C C . ALA A 1 258 ? -10.359 47.312 8.758 1 94.81 258 ALA A C 1
ATOM 1915 O O . ALA A 1 258 ? -9.656 47.844 9.617 1 94.81 258 ALA A O 1
ATOM 1916 N N . ARG A 1 259 ? -11.578 46.938 8.984 1 93.44 259 ARG A N 1
ATOM 1917 C CA . ARG A 1 259 ? -12.188 46.938 10.305 1 93.44 259 ARG A CA 1
ATOM 1918 C C . ARG A 1 259 ? -11.914 45.625 11.039 1 93.44 259 ARG A C 1
ATOM 1920 O O . ARG A 1 259 ? -11.859 45.625 12.273 1 93.44 259 ARG A O 1
ATOM 1927 N N . ALA A 1 260 ? -11.82 44.562 10.258 1 95.69 260 ALA A N 1
ATOM 1928 C CA . ALA A 1 260 ? -11.609 43.25 10.812 1 95.69 260 ALA A CA 1
ATOM 1929 C C . ALA A 1 260 ? -10.602 42.469 9.984 1 95.69 260 ALA A C 1
ATOM 1931 O O . ALA A 1 260 ? -10.945 41.438 9.383 1 95.69 260 ALA A O 1
ATOM 1932 N N . PRO A 1 261 ? -9.305 42.875 10.031 1 96.75 261 PRO A N 1
ATOM 1933 C CA . PRO A 1 261 ? -8.273 42.188 9.258 1 96.75 261 PRO A CA 1
ATOM 1934 C C . PRO A 1 261 ? -7.875 40.844 9.875 1 96.75 261 PRO A C 1
ATOM 1936 O O . PRO A 1 261 ? -7.914 40.688 11.094 1 96.75 261 PRO A O 1
ATOM 1939 N N . LEU A 1 262 ? -7.516 39.875 9.055 1 97.88 262 LEU A N 1
ATOM 1940 C CA . LEU A 1 262 ? -7.078 38.562 9.477 1 97.88 262 LEU A CA 1
ATOM 1941 C C . LEU A 1 262 ? -5.93 38.062 8.602 1 97.88 262 LEU A C 1
ATOM 1943 O O . LEU A 1 262 ? -5.957 38.219 7.383 1 97.88 262 LEU A O 1
ATOM 1947 N N . LEU A 1 263 ? -4.926 37.531 9.219 1 98.62 263 LEU A N 1
ATOM 1948 C CA . LEU A 1 263 ? -3.854 36.844 8.516 1 98.62 263 LEU A CA 1
ATOM 1949 C C . LEU A 1 263 ? -4.047 35.312 8.578 1 98.62 263 LEU A C 1
ATOM 1951 O O . LEU A 1 263 ? -4.227 34.75 9.656 1 98.62 263 LEU A O 1
ATOM 1955 N N . ILE A 1 264 ? -4.082 34.656 7.426 1 98.69 264 ILE A N 1
ATOM 1956 C CA . ILE A 1 264 ? -4.074 33.188 7.371 1 98.69 264 ILE A CA 1
ATOM 1957 C C . ILE A 1 264 ? -2.686 32.688 6.973 1 98.69 264 ILE A C 1
ATOM 1959 O O . ILE A 1 264 ? -2.129 33.156 5.965 1 98.69 264 ILE A O 1
ATOM 1963 N N . ILE A 1 265 ? -2.174 31.812 7.754 1 98.69 265 ILE A N 1
ATOM 1964 C CA . ILE A 1 265 ? -0.837 31.281 7.527 1 98.69 265 ILE A CA 1
ATOM 1965 C C . ILE A 1 265 ? -0.933 29.828 7.074 1 98.69 265 ILE A C 1
ATOM 1967 O O . ILE A 1 265 ? -1.406 28.969 7.824 1 98.69 265 ILE A O 1
ATOM 1971 N N . GLY A 1 266 ? -0.423 29.531 5.871 1 98 266 GLY A N 1
ATOM 1972 C CA . GLY A 1 266 ? -0.556 28.188 5.301 1 98 266 GLY A CA 1
ATOM 1973 C C . GLY A 1 266 ? 0.731 27.391 5.352 1 98 266 GLY A C 1
ATOM 1974 O O . GLY A 1 266 ? 1.762 27.891 5.809 1 98 266 GLY A O 1
ATOM 1975 N N . LYS A 1 267 ? 0.578 26.156 4.91 1 97.19 267 LYS A N 1
ATOM 1976 C CA . LYS A 1 267 ? 1.698 25.234 4.816 1 97.19 267 LYS A CA 1
ATOM 1977 C C . LYS A 1 267 ? 2.758 25.75 3.844 1 97.19 267 LYS A C 1
ATOM 1979 O O . LYS A 1 267 ? 3.949 25.484 4.02 1 97.19 267 LYS A O 1
ATOM 1984 N N . GLY A 1 268 ? 2.344 26.516 2.869 1 97.81 268 GLY A N 1
ATOM 1985 C CA . GLY A 1 268 ? 3.285 27.125 1.938 1 97.81 268 GLY A CA 1
ATOM 1986 C C . GLY A 1 268 ? 4.215 28.125 2.594 1 97.81 268 GLY A C 1
ATOM 1987 O O . GLY A 1 268 ? 5.359 28.297 2.168 1 97.81 268 GLY A O 1
ATOM 1988 N N . ALA A 1 269 ? 3.701 28.844 3.6 1 98.56 269 ALA A N 1
ATOM 1989 C CA . ALA A 1 269 ? 4.547 29.766 4.352 1 98.56 269 ALA A CA 1
ATOM 1990 C C . ALA A 1 269 ? 5.629 29.016 5.121 1 98.56 269 ALA A C 1
ATOM 1992 O O . ALA A 1 269 ? 6.762 29.484 5.227 1 98.56 269 ALA A O 1
ATOM 1993 N N . ALA A 1 270 ? 5.227 27.859 5.637 1 98.19 270 ALA A N 1
ATOM 1994 C CA . ALA A 1 270 ? 6.199 27.016 6.328 1 98.19 270 ALA A CA 1
ATOM 1995 C C . ALA A 1 270 ? 7.254 26.484 5.359 1 98.19 270 ALA A C 1
ATOM 1997 O O . ALA A 1 270 ? 8.453 26.5 5.66 1 98.19 270 ALA A O 1
ATOM 1998 N N . TYR A 1 271 ? 6.797 26.047 4.25 1 97.88 271 TYR A N 1
ATOM 1999 C CA . TYR A 1 271 ? 7.711 25.516 3.244 1 97.88 271 TYR A CA 1
ATOM 2000 C C . TYR A 1 271 ? 8.664 26.609 2.75 1 97.88 271 TYR A C 1
ATOM 2002 O O . TYR A 1 271 ? 9.852 26.344 2.537 1 97.88 271 TYR A O 1
ATOM 2010 N N . ALA A 1 272 ? 8.188 27.812 2.611 1 97.81 272 ALA A N 1
ATOM 2011 C CA . ALA A 1 272 ? 8.977 28.938 2.109 1 97.81 272 ALA A CA 1
ATOM 2012 C C . ALA A 1 272 ? 9.938 29.469 3.176 1 97.81 272 ALA A C 1
ATOM 2014 O O . ALA A 1 272 ? 10.75 30.344 2.908 1 97.81 272 ALA A O 1
ATOM 2015 N N . ARG A 1 273 ? 9.836 28.953 4.383 1 97.69 273 ARG A N 1
ATOM 2016 C CA . ARG A 1 273 ? 10.641 29.375 5.516 1 97.69 273 ARG A CA 1
ATOM 2017 C C . ARG A 1 273 ? 10.523 30.891 5.742 1 97.69 273 ARG A C 1
ATOM 2019 O O . ARG A 1 273 ? 11.539 31.578 5.875 1 97.69 273 ARG A O 1
ATOM 2026 N N . ALA A 1 274 ? 9.297 31.297 5.773 1 98.31 274 ALA A N 1
ATOM 2027 C CA . ALA A 1 274 ? 9.023 32.75 5.848 1 98.31 274 ALA A CA 1
ATOM 2028 C C . ALA A 1 274 ? 8.68 33.156 7.273 1 98.31 274 ALA A C 1
ATOM 2030 O O . ALA A 1 274 ? 8.094 34.219 7.492 1 98.31 274 ALA A O 1
ATOM 2031 N N . GLU A 1 275 ? 9 32.312 8.273 1 98.19 275 GLU A N 1
ATOM 2032 C CA . GLU A 1 275 ? 8.555 32.562 9.641 1 98.19 275 GLU A CA 1
ATOM 2033 C C . GLU A 1 275 ? 9.109 33.875 10.18 1 98.19 275 GLU A C 1
ATOM 2035 O O . GLU A 1 275 ? 8.422 34.594 10.914 1 98.19 275 GLU A O 1
ATOM 2040 N N . GLY A 1 276 ? 10.344 34.25 9.891 1 98.12 276 GLY A N 1
ATOM 2041 C CA . GLY A 1 276 ? 10.906 35.5 10.367 1 98.12 276 GLY A CA 1
ATOM 2042 C C . GLY A 1 276 ? 10.109 36.719 9.93 1 98.12 276 GLY A C 1
ATOM 2043 O O . GLY A 1 276 ? 9.719 37.562 10.758 1 98.12 276 GLY A O 1
ATOM 2044 N N . GLY A 1 277 ? 9.867 36.812 8.656 1 98.19 277 GLY A N 1
ATOM 2045 C CA . GLY A 1 277 ? 9.109 37.938 8.109 1 98.19 277 GLY A CA 1
ATOM 2046 C C . GLY A 1 277 ? 7.676 37.969 8.594 1 98.19 277 GLY A C 1
ATOM 2047 O O . GLY A 1 277 ? 7.152 39.031 8.914 1 98.19 277 GLY A O 1
ATOM 2048 N N . ILE A 1 278 ? 7.027 36.875 8.664 1 98.81 278 ILE A N 1
ATOM 2049 C CA . ILE A 1 278 ? 5.621 36.812 9.047 1 98.81 278 ILE A CA 1
ATOM 2050 C C . ILE A 1 278 ? 5.469 37.188 10.523 1 98.81 278 ILE A C 1
ATOM 2052 O O . ILE A 1 278 ? 4.52 37.875 10.898 1 98.81 278 ILE A O 1
ATOM 2056 N N . ARG A 1 279 ? 6.398 36.719 11.367 1 98.5 279 ARG A N 1
ATOM 2057 C CA . ARG A 1 279 ? 6.371 37.094 12.773 1 98.5 279 ARG A CA 1
ATOM 2058 C C . ARG A 1 279 ? 6.496 38.625 12.938 1 98.5 279 ARG A C 1
ATOM 2060 O O . ARG A 1 279 ? 5.773 39.219 13.727 1 98.5 279 ARG A O 1
ATOM 2067 N N . LYS A 1 280 ? 7.387 39.156 12.188 1 98.19 280 LYS A N 1
ATOM 2068 C CA . LYS A 1 280 ? 7.555 40.625 12.219 1 98.19 280 LYS A CA 1
ATOM 2069 C C . LYS A 1 280 ? 6.285 41.312 11.758 1 98.19 280 LYS A C 1
ATOM 2071 O O . LYS A 1 280 ? 5.898 42.344 12.328 1 98.19 280 LYS A O 1
ATOM 2076 N N . LEU A 1 281 ? 5.66 40.812 10.742 1 98.38 281 LEU A N 1
ATOM 2077 C CA . LEU A 1 281 ? 4.422 41.375 10.227 1 98.38 281 LEU A CA 1
ATOM 2078 C C . LEU A 1 281 ? 3.332 41.375 11.289 1 98.38 281 LEU A C 1
ATOM 2080 O O . LEU A 1 281 ? 2.641 42.375 11.492 1 98.38 281 LEU A O 1
ATOM 2084 N N . VAL A 1 282 ? 3.184 40.25 11.961 1 97.94 282 VAL A N 1
ATOM 2085 C CA . VAL A 1 282 ? 2.188 40.094 13.016 1 97.94 282 VAL A CA 1
ATOM 2086 C C . VAL A 1 282 ? 2.492 41.094 14.148 1 97.94 282 VAL A C 1
ATOM 2088 O O . VAL A 1 282 ? 1.604 41.781 14.617 1 97.94 282 VAL A O 1
ATOM 2091 N N . GLU A 1 283 ? 3.715 41.156 14.562 1 96.75 283 GLU A N 1
ATOM 2092 C CA . GLU A 1 283 ? 4.121 42 15.695 1 96.75 283 GLU A CA 1
ATOM 2093 C C . GLU A 1 283 ? 3.994 43.469 15.375 1 96.75 283 GLU A C 1
ATOM 2095 O O . GLU A 1 283 ? 3.564 44.281 16.219 1 96.75 283 GLU A O 1
ATOM 2100 N N . GLN A 1 284 ? 4.324 43.781 14.211 1 95.44 284 GLN A N 1
ATOM 2101 C CA . GLN A 1 284 ? 4.285 45.188 13.797 1 95.44 284 GLN A CA 1
ATOM 2102 C C . GLN A 1 284 ? 2.852 45.656 13.602 1 95.44 284 GLN A C 1
ATOM 2104 O O . GLN A 1 284 ? 2.486 46.75 14.047 1 95.44 284 GLN A O 1
ATOM 2109 N N . THR A 1 285 ? 2.072 44.875 12.977 1 96.31 285 THR A N 1
ATOM 2110 C CA . THR A 1 285 ? 0.751 45.344 12.562 1 96.31 285 THR A CA 1
ATOM 2111 C C . THR A 1 285 ? -0.294 45 13.625 1 96.31 285 THR A C 1
ATOM 2113 O O . THR A 1 285 ? -1.372 45.594 13.648 1 96.31 285 THR A O 1
ATOM 2116 N N . GLN A 1 286 ? -0.016 44 14.414 1 95.88 286 GLN A N 1
ATOM 2117 C CA . GLN A 1 286 ? -0.915 43.531 15.461 1 95.88 286 GLN A CA 1
ATOM 2118 C C . GLN A 1 286 ? -2.191 42.938 14.859 1 95.88 286 GLN A C 1
ATOM 2120 O O . GLN A 1 286 ? -3.232 42.906 15.516 1 95.88 286 GLN A O 1
ATOM 2125 N N . ILE A 1 287 ? -2.111 42.531 13.617 1 96.88 287 ILE A N 1
ATOM 2126 C CA . ILE A 1 287 ? -3.223 41.812 12.992 1 96.88 287 ILE A CA 1
ATOM 2127 C C . ILE A 1 287 ? -3.311 40.406 13.555 1 96.88 287 ILE A C 1
ATOM 2129 O O . ILE A 1 287 ? -2.303 39.688 13.625 1 96.88 287 ILE A O 1
ATOM 2133 N N . PRO A 1 288 ? -4.57 39.938 14.008 1 97.56 288 PRO A N 1
ATOM 2134 C CA . PRO A 1 288 ? -4.691 38.562 14.438 1 97.56 288 PRO A CA 1
ATOM 2135 C C . PRO A 1 288 ? -4.406 37.562 13.305 1 97.56 288 PRO A C 1
ATOM 2137 O O . PRO A 1 288 ? -4.574 37.906 12.133 1 97.56 288 PRO A O 1
ATOM 2140 N N . PHE A 1 289 ? -3.969 36.344 13.711 1 98.44 289 PHE A N 1
ATOM 2141 C CA . PHE A 1 289 ? -3.639 35.375 12.672 1 98.44 289 PHE A CA 1
ATOM 2142 C C . PHE A 1 289 ? -4.25 34 12.984 1 98.44 289 PHE A C 1
ATOM 2144 O O . PHE A 1 289 ? -4.559 33.719 14.141 1 98.44 289 PHE A O 1
ATOM 2151 N N . LEU A 1 290 ? -4.516 33.219 11.953 1 98.5 290 LEU A N 1
ATOM 2152 C CA . LEU A 1 290 ? -5.051 31.875 11.969 1 98.5 290 LEU A CA 1
ATOM 2153 C C . LEU A 1 290 ? -4.18 30.938 11.133 1 98.5 290 LEU A C 1
ATOM 2155 O O . LEU A 1 290 ? -4.16 31.031 9.906 1 98.5 290 LEU A O 1
ATOM 2159 N N . PRO A 1 291 ? -3.43 30.016 11.758 1 98.12 291 PRO A N 1
ATOM 2160 C CA . PRO A 1 291 ? -2.654 29.047 10.984 1 98.12 291 PRO A CA 1
ATOM 2161 C C . PRO A 1 291 ? -3.496 27.875 10.492 1 98.12 291 PRO A C 1
ATOM 2163 O O . PRO A 1 291 ? -4.418 27.438 11.188 1 98.12 291 PRO A O 1
ATOM 2166 N N . THR A 1 292 ? -3.227 27.438 9.266 1 96.5 292 THR A N 1
ATOM 2167 C CA . THR A 1 292 ? -3.689 26.109 8.867 1 96.5 292 THR A CA 1
ATOM 2168 C C . THR A 1 292 ? -2.916 25.016 9.609 1 96.5 292 THR A C 1
ATOM 2170 O O . THR A 1 292 ? -1.919 25.312 10.273 1 96.5 292 THR A O 1
ATOM 2173 N N . PRO A 1 293 ? -3.328 23.75 9.5 1 93.75 293 PRO A N 1
ATOM 2174 C CA . PRO A 1 293 ? -2.727 22.719 10.336 1 93.75 293 PRO A CA 1
ATOM 2175 C C . PRO A 1 293 ? -1.21 22.625 10.172 1 93.75 293 PRO A C 1
ATOM 2177 O O . PRO A 1 293 ? -0.478 22.641 11.164 1 93.75 293 PRO A O 1
ATOM 2180 N N . MET A 1 294 ? -0.686 22.578 9.008 1 95.62 294 MET A N 1
ATOM 2181 C CA . MET A 1 294 ? 0.757 22.469 8.82 1 95.62 294 MET A CA 1
ATOM 2182 C C . MET A 1 294 ? 1.403 23.828 8.664 1 95.62 294 MET A C 1
ATOM 2184 O O . MET A 1 294 ? 2.584 23.938 8.328 1 95.62 294 MET A O 1
ATOM 2188 N N . GLY A 1 295 ? 0.614 24.922 8.906 1 97.5 295 GLY A N 1
ATOM 2189 C CA . GLY A 1 295 ? 1.114 26.281 9.062 1 97.5 295 GLY A CA 1
ATOM 2190 C C . GLY A 1 295 ? 1.41 26.641 10.5 1 97.5 295 GLY A C 1
ATOM 2191 O O . GLY A 1 295 ? 2.055 27.656 10.766 1 97.5 295 GLY A O 1
ATOM 2192 N N . LYS A 1 296 ? 0.988 25.781 11.391 1 97.25 296 LYS A N 1
ATOM 2193 C CA . LYS A 1 296 ? 1.243 26.016 12.812 1 97.25 296 LYS A CA 1
ATOM 2194 C C . LYS A 1 296 ? 2.74 26.109 13.094 1 97.25 296 LYS A C 1
ATOM 2196 O O . LYS A 1 296 ? 3.539 25.391 12.5 1 97.25 296 LYS A O 1
ATOM 2201 N N . GLY A 1 297 ? 3.107 27 13.992 1 97.38 297 GLY A N 1
ATOM 2202 C CA . GLY A 1 297 ? 4.496 27.156 14.406 1 97.38 297 GLY A CA 1
ATOM 2203 C C . GLY A 1 297 ? 5.234 28.219 13.609 1 97.38 297 GLY A C 1
ATOM 2204 O O . GLY A 1 297 ? 6.289 28.688 14.039 1 97.38 297 GLY A O 1
ATOM 2205 N N . VAL A 1 298 ? 4.68 28.578 12.414 1 98.38 298 VAL A N 1
ATOM 2206 C CA . VAL A 1 298 ? 5.289 29.688 11.672 1 98.38 298 VAL A CA 1
ATOM 2207 C C . VAL A 1 298 ? 5.301 30.938 12.539 1 98.38 298 VAL A C 1
ATOM 2209 O O . VAL A 1 298 ? 6.309 31.641 12.609 1 98.38 298 VAL A O 1
ATOM 2212 N N . VAL A 1 299 ? 4.18 31.281 13.047 1 98.56 299 VAL A N 1
ATOM 2213 C CA . VAL A 1 299 ? 4.059 32.156 14.227 1 98.56 299 VAL A CA 1
ATOM 2214 C C . VAL A 1 299 ? 3.721 31.297 15.445 1 98.56 299 VAL A C 1
ATOM 2216 O O . VAL A 1 299 ? 2.873 30.406 15.375 1 98.56 299 VAL A O 1
ATOM 2219 N N . PRO A 1 300 ? 4.426 31.484 16.516 1 98 300 PRO A N 1
ATOM 2220 C CA . PRO A 1 300 ? 4.168 30.641 17.688 1 98 300 PRO A CA 1
ATOM 2221 C C . PRO A 1 300 ? 2.686 30.578 18.047 1 98 300 PRO A C 1
ATOM 2223 O O . PRO A 1 300 ? 2.014 31.609 18.094 1 98 300 PRO A O 1
ATOM 2226 N N . ASP A 1 301 ? 2.252 29.391 18.328 1 96.81 301 ASP A N 1
ATOM 2227 C CA . ASP A 1 301 ? 0.86 29.203 18.719 1 96.81 301 ASP A CA 1
ATOM 2228 C C . ASP A 1 301 ? 0.556 29.953 20.016 1 96.81 301 ASP A C 1
ATOM 2230 O O . ASP A 1 301 ? -0.591 30.328 20.266 1 96.81 301 ASP A O 1
ATOM 2234 N N . SER A 1 302 ? 1.554 30.234 20.797 1 96.12 302 SER A N 1
ATOM 2235 C CA . SER A 1 302 ? 1.389 30.906 22.094 1 96.12 302 SER A CA 1
ATOM 2236 C C . SER A 1 302 ? 1.229 32.406 21.906 1 96.12 302 SER A C 1
ATOM 2238 O O . SER A 1 302 ? 0.936 33.125 22.859 1 96.12 302 SER A O 1
ATOM 2240 N N . HIS A 1 303 ? 1.434 32.875 20.734 1 97.12 303 HIS A N 1
ATOM 2241 C CA . HIS A 1 303 ? 1.282 34.312 20.484 1 97.12 303 HIS A CA 1
ATOM 2242 C C . HIS A 1 303 ? -0.131 34.781 20.812 1 97.12 303 HIS A C 1
ATOM 2244 O O . HIS A 1 303 ? -1.107 34.125 20.484 1 97.12 303 HIS A O 1
ATOM 2250 N N . PRO A 1 304 ? -0.271 35.875 21.469 1 96 304 PRO A N 1
ATOM 2251 C CA . PRO A 1 304 ? -1.584 36.344 21.922 1 96 304 PRO A CA 1
ATOM 2252 C C . PRO A 1 304 ? -2.543 36.625 20.781 1 96 304 PRO A C 1
ATOM 2254 O O . PRO A 1 304 ? -3.762 36.625 20.969 1 96 304 PRO A O 1
ATOM 2257 N N . LEU A 1 305 ? -2.016 36.844 19.594 1 96.81 305 LEU A N 1
ATOM 2258 C CA . LEU A 1 305 ? -2.854 37.219 18.453 1 96.81 305 LEU A CA 1
ATOM 2259 C C . LEU A 1 305 ? -3.295 35.969 17.688 1 96.81 305 LEU A C 1
ATOM 2261 O O . LEU A 1 305 ? -3.959 36.094 16.656 1 96.81 305 LEU A O 1
ATOM 2265 N N . ASN A 1 306 ? -2.928 34.812 18.172 1 97.69 306 ASN A N 1
ATOM 2266 C CA . ASN A 1 306 ? -3.404 33.562 17.578 1 97.69 306 ASN A CA 1
ATOM 2267 C C . ASN A 1 306 ? -4.895 33.344 17.844 1 97.69 306 ASN A C 1
ATOM 2269 O O . ASN A 1 306 ? -5.32 33.25 19 1 97.69 306 ASN A O 1
ATOM 2273 N N . VAL A 1 307 ? -5.688 33.219 16.828 1 97.56 307 VAL A N 1
ATOM 2274 C CA . VAL A 1 307 ? -7.133 33.156 17.016 1 97.56 307 VAL A CA 1
ATOM 2275 C C . VAL A 1 307 ? -7.637 31.766 16.656 1 97.56 307 VAL A C 1
ATOM 2277 O O . VAL A 1 307 ? -8.789 31.609 16.234 1 97.56 307 VAL A O 1
ATOM 2280 N N . SER A 1 308 ? -6.75 30.734 16.719 1 96.75 308 SER A N 1
ATOM 2281 C CA . SER A 1 308 ? -7.129 29.359 16.422 1 96.75 308 SER A CA 1
ATOM 2282 C C . SER A 1 308 ? -8.336 28.922 17.25 1 96.75 308 SER A C 1
ATOM 2284 O O . SER A 1 308 ? -9.188 28.172 16.781 1 96.75 308 SER A O 1
ATOM 2286 N N . SER A 1 309 ? -8.453 29.375 18.469 1 96.12 309 SER A N 1
ATOM 2287 C CA . SER A 1 309 ? -9.555 29.016 19.359 1 96.12 309 SER A CA 1
ATOM 2288 C C . SER A 1 309 ? -10.828 29.766 19 1 96.12 309 SER A C 1
ATOM 2290 O O . SER A 1 309 ? -11.891 29.5 19.562 1 96.12 309 SER A O 1
ATOM 2292 N N . ALA A 1 310 ? -10.75 30.703 18.109 1 97.31 310 ALA A N 1
ATOM 2293 C CA . ALA A 1 310 ? -11.898 31.453 17.594 1 97.31 310 ALA A CA 1
ATOM 2294 C C . ALA A 1 310 ? -11.977 31.375 16.078 1 97.31 310 ALA A C 1
ATOM 2296 O O . ALA A 1 310 ? -12.375 32.344 15.422 1 97.31 310 ALA A O 1
ATOM 2297 N N . ARG A 1 311 ? -11.578 30.297 15.547 1 96.56 311 ARG A N 1
ATOM 2298 C CA . ARG A 1 311 ? -11.438 30.125 14.109 1 96.56 311 ARG A CA 1
ATOM 2299 C C . ARG A 1 311 ? -12.719 30.5 13.375 1 96.56 311 ARG A C 1
ATOM 2301 O O . ARG A 1 311 ? -12.688 31.297 12.438 1 96.56 311 ARG A O 1
ATOM 2308 N N . SER A 1 312 ? -13.867 29.906 13.742 1 96.06 312 SER A N 1
ATOM 2309 C CA . SER A 1 312 ? -15.125 30.141 13.047 1 96.06 312 SER A CA 1
ATOM 2310 C C . SER A 1 312 ? -15.516 31.625 13.078 1 96.06 312 SER A C 1
ATOM 2312 O O . SER A 1 312 ? -15.93 32.188 12.062 1 96.06 312 SER A O 1
ATOM 2314 N N . ALA A 1 313 ? -15.336 32.219 14.234 1 96.81 313 ALA A N 1
ATOM 2315 C CA . ALA A 1 313 ? -15.664 33.625 14.375 1 96.81 313 ALA A CA 1
ATOM 2316 C C . ALA A 1 313 ? -14.719 34.5 13.539 1 96.81 313 ALA A C 1
ATOM 2318 O O . ALA A 1 313 ? -15.156 35.469 12.922 1 96.81 313 ALA A O 1
ATOM 2319 N N . ALA A 1 314 ? -13.477 34.156 13.578 1 97.5 314 ALA A N 1
ATOM 2320 C CA . ALA A 1 314 ? -12.484 34.906 12.82 1 97.5 314 ALA A CA 1
ATOM 2321 C C . ALA A 1 314 ? -12.805 34.906 11.336 1 97.5 314 ALA A C 1
ATOM 2323 O O . ALA A 1 314 ? -12.805 35.969 10.688 1 97.5 314 ALA A O 1
ATOM 2324 N N . LEU A 1 315 ? -13.102 33.75 10.781 1 97.5 315 LEU A N 1
ATOM 2325 C CA . LEU A 1 315 ? -13.391 33.625 9.359 1 97.5 315 LEU A CA 1
ATOM 2326 C C . LEU A 1 315 ? -14.711 34.312 9.008 1 97.5 315 LEU A C 1
ATOM 2328 O O . LEU A 1 315 ? -14.789 35.031 8 1 97.5 315 LEU A O 1
ATOM 2332 N N . LYS A 1 316 ? -15.672 34.188 9.805 1 97 316 LYS A N 1
ATOM 2333 C CA . LYS A 1 316 ? -17.031 34.656 9.539 1 97 316 LYS A CA 1
ATOM 2334 C C . LYS A 1 316 ? -17.062 36.188 9.547 1 97 316 LYS A C 1
ATOM 2336 O O . LYS A 1 316 ? -17.859 36.781 8.812 1 97 316 LYS A O 1
ATOM 2341 N N . HIS A 1 317 ? -16.203 36.875 10.305 1 96.62 317 HIS A N 1
ATOM 2342 C CA . HIS A 1 317 ? -16.391 38.281 10.539 1 96.62 317 HIS A CA 1
ATOM 2343 C C . HIS A 1 317 ? -15.258 39.094 9.906 1 96.62 317 HIS A C 1
ATOM 2345 O O . HIS A 1 317 ? -15.344 40.312 9.812 1 96.62 317 HIS A O 1
ATOM 2351 N N . ALA A 1 318 ? -14.258 38.438 9.422 1 97 318 ALA A N 1
ATOM 2352 C CA . ALA A 1 318 ? -13.156 39.156 8.781 1 97 318 ALA A CA 1
ATOM 2353 C C . ALA A 1 318 ? -13.633 39.875 7.52 1 97 318 ALA A C 1
ATOM 2355 O O . ALA A 1 318 ? -14.445 39.344 6.762 1 97 318 ALA A O 1
ATOM 2356 N N . ASP A 1 319 ? -13.148 41.125 7.344 1 96 319 ASP A N 1
ATOM 2357 C CA . ASP A 1 319 ? -13.547 41.875 6.156 1 96 319 ASP A CA 1
ATOM 2358 C C . ASP A 1 319 ? -12.406 41.969 5.145 1 96 319 ASP A C 1
ATOM 2360 O O . ASP A 1 319 ? -12.641 42.125 3.949 1 96 319 ASP A O 1
ATOM 2364 N N . VAL A 1 320 ? -11.094 41.938 5.578 1 97.12 320 VAL A N 1
ATOM 2365 C CA . VAL A 1 320 ? -9.914 41.812 4.727 1 97.12 320 VAL A CA 1
ATOM 2366 C C . VAL A 1 320 ? -9.016 40.688 5.234 1 97.12 320 VAL A C 1
ATOM 2368 O O . VAL A 1 320 ? -8.602 40.688 6.395 1 97.12 320 VAL A O 1
ATOM 2371 N N . VAL A 1 321 ? -8.766 39.719 4.387 1 98.12 321 VAL A N 1
ATOM 2372 C CA . VAL A 1 321 ? -7.977 38.562 4.781 1 98.12 321 VAL A CA 1
ATOM 2373 C C . VAL A 1 321 ? -6.738 38.438 3.891 1 98.12 321 VAL A C 1
ATOM 2375 O O . VAL A 1 321 ? -6.852 38.438 2.662 1 98.12 321 VAL A O 1
ATOM 2378 N N . LEU A 1 322 ? -5.586 38.438 4.461 1 98.56 322 LEU A N 1
ATOM 2379 C CA . LEU A 1 322 ? -4.332 38.156 3.775 1 98.56 322 LEU A CA 1
ATOM 2380 C C . LEU A 1 322 ? -3.941 36.688 3.949 1 98.56 322 LEU A C 1
ATOM 2382 O O . LEU A 1 322 ? -3.656 36.25 5.062 1 98.56 322 LEU A O 1
ATOM 2386 N N . VAL A 1 323 ? -3.977 35.938 2.854 1 98.62 323 VAL A N 1
ATOM 2387 C CA . VAL A 1 323 ? -3.652 34.5 2.857 1 98.62 323 VAL A CA 1
ATOM 2388 C C . VAL A 1 323 ? -2.215 34.312 2.389 1 98.62 323 VAL A C 1
ATOM 2390 O O . VAL A 1 323 ? -1.887 34.594 1.231 1 98.62 323 VAL A O 1
ATOM 2393 N N . LEU A 1 324 ? -1.399 33.812 3.281 1 98.75 324 LEU A N 1
ATOM 2394 C CA . LEU A 1 324 ? 0.015 33.625 2.988 1 98.75 324 LEU A CA 1
ATOM 2395 C C . LEU A 1 324 ? 0.332 32.125 2.842 1 98.75 324 LEU A C 1
ATOM 2397 O O . LEU A 1 324 ? 0.553 31.438 3.838 1 98.75 324 LEU A O 1
ATOM 2401 N N . GLY A 1 325 ? 0.417 31.656 1.596 1 98 325 GLY A N 1
ATOM 2402 C CA . GLY A 1 325 ? 0.882 30.312 1.324 1 98 325 GLY A CA 1
ATOM 2403 C C . GLY A 1 325 ? -0.156 29.25 1.634 1 98 325 GLY A C 1
ATOM 2404 O O . GLY A 1 325 ? 0.181 28.172 2.125 1 98 325 GLY A O 1
ATOM 2405 N N . ALA A 1 326 ? -1.434 29.516 1.441 1 97.88 326 ALA A N 1
ATOM 2406 C CA . ALA A 1 326 ? -2.521 28.547 1.588 1 97.88 326 ALA A CA 1
ATOM 2407 C C . ALA A 1 326 ? -3.459 28.594 0.385 1 97.88 326 ALA A C 1
ATOM 2409 O O . ALA A 1 326 ? -3.525 29.609 -0.321 1 97.88 326 ALA A O 1
ATOM 2410 N N . ARG A 1 327 ? -4.125 27.531 0.181 1 97.25 327 ARG A N 1
ATOM 2411 C CA . ARG A 1 327 ? -5.172 27.453 -0.834 1 97.25 327 ARG A CA 1
ATOM 2412 C C . ARG A 1 327 ? -6.559 27.547 -0.201 1 97.25 327 ARG A C 1
ATOM 2414 O O . ARG A 1 327 ? -6.762 27.078 0.926 1 97.25 327 ARG A O 1
ATOM 2421 N N . LEU A 1 328 ? -7.477 28.188 -0.923 1 97.69 328 LEU A N 1
ATOM 2422 C CA . LEU A 1 328 ? -8.867 28.188 -0.478 1 97.69 328 LEU A CA 1
ATOM 2423 C C . LEU A 1 328 ? -9.57 26.891 -0.865 1 97.69 328 LEU A C 1
ATOM 2425 O O . LEU A 1 328 ? -10.523 26.906 -1.644 1 97.69 328 LEU A O 1
ATOM 2429 N N . ASN A 1 329 ? -9.117 25.781 -0.279 1 96.69 329 ASN A N 1
ATOM 2430 C CA . ASN A 1 329 ? -9.656 24.453 -0.496 1 96.69 329 ASN A CA 1
ATOM 2431 C C . ASN A 1 329 ? -10.586 24.031 0.639 1 96.69 329 ASN A C 1
ATOM 2433 O O . ASN A 1 329 ? -11.086 24.875 1.381 1 96.69 329 ASN A O 1
ATOM 2437 N N . TRP A 1 330 ? -10.836 22.688 0.755 1 95.25 330 TRP A N 1
ATOM 2438 C CA . TRP A 1 330 ? -11.812 22.188 1.716 1 95.25 330 TRP A CA 1
ATOM 2439 C C . TRP A 1 330 ? -11.422 22.562 3.139 1 95.25 330 TRP A C 1
ATOM 2441 O O . TRP A 1 330 ? -12.289 22.781 3.99 1 95.25 330 TRP A O 1
ATOM 2451 N N . ILE A 1 331 ? -10.164 22.75 3.416 1 95.56 331 ILE A N 1
ATOM 2452 C CA . ILE A 1 331 ? -9.68 23.078 4.75 1 95.56 331 ILE A CA 1
ATOM 2453 C C . ILE A 1 331 ? -10.172 24.469 5.141 1 95.56 331 ILE A C 1
ATOM 2455 O O . ILE A 1 331 ? -10.523 24.719 6.301 1 95.56 331 ILE A O 1
ATOM 2459 N N . LEU A 1 332 ? -10.188 25.406 4.199 1 97.19 332 LEU A N 1
ATOM 2460 C CA . LEU A 1 332 ? -10.617 26.781 4.453 1 97.19 332 LEU A CA 1
ATOM 2461 C C . LEU A 1 332 ? -12 27.031 3.865 1 97.19 332 LEU A C 1
ATOM 2463 O O . LEU A 1 332 ? -12.344 28.172 3.541 1 97.19 332 LEU A O 1
ATOM 2467 N N . HIS A 1 333 ? -12.734 25.953 3.654 1 96.25 333 HIS A N 1
ATOM 2468 C CA . HIS A 1 333 ? -14.125 26.016 3.211 1 96.25 333 HIS A CA 1
ATOM 2469 C C . HIS A 1 333 ? -14.258 26.828 1.932 1 96.25 333 HIS A C 1
ATOM 2471 O O . HIS A 1 333 ? -15.211 27.594 1.779 1 96.25 333 HIS A O 1
ATOM 2477 N N . PHE A 1 334 ? -13.242 26.797 1.122 1 96.38 334 PHE A N 1
ATOM 2478 C CA . PHE A 1 334 ? -13.195 27.375 -0.216 1 96.38 334 PHE A CA 1
ATOM 2479 C C . PHE A 1 334 ? -13.281 28.891 -0.152 1 96.38 334 PHE A C 1
ATOM 2481 O O . PHE A 1 334 ? -13.477 29.547 -1.176 1 96.38 334 PHE A O 1
ATOM 2488 N N . GLY A 1 335 ? -13.211 29.5 1.064 1 96.81 335 GLY A N 1
ATOM 2489 C CA . GLY A 1 335 ? -13.344 30.938 1.248 1 96.81 335 GLY A CA 1
ATOM 2490 C C . GLY A 1 335 ? -14.766 31.422 1.069 1 96.81 335 GLY A C 1
ATOM 2491 O O . GLY A 1 335 ? -14.984 32.625 0.833 1 96.81 335 GLY A O 1
ATOM 2492 N N . GLU A 1 336 ? -15.648 30.547 1.242 1 96.25 336 GLU A N 1
ATOM 2493 C CA . GLU A 1 336 ? -17.016 30.844 0.819 1 96.25 336 GLU A CA 1
ATOM 2494 C C . GLU A 1 336 ? -17.953 30.969 2.018 1 96.25 336 GLU A C 1
ATOM 2496 O O . GLU A 1 336 ? -17.703 30.344 3.061 1 96.25 336 GLU A O 1
ATOM 2501 N N . PRO A 1 337 ? -18.984 31.844 1.868 1 95.06 337 PRO A N 1
ATOM 2502 C CA . PRO A 1 337 ? -20.062 31.812 2.855 1 95.06 337 PRO A CA 1
ATOM 2503 C C . PRO A 1 337 ? -20.781 30.469 2.908 1 95.06 337 PRO A C 1
ATOM 2505 O O . PRO A 1 337 ? -20.797 29.734 1.915 1 95.06 337 PRO A O 1
ATOM 2508 N N . PRO A 1 338 ? -21.297 30.031 4.027 1 94.44 338 PRO A N 1
ATOM 2509 C CA . PRO A 1 338 ? -21.531 30.859 5.215 1 94.44 338 PRO A CA 1
ATOM 2510 C C . PRO A 1 338 ? -20.359 30.812 6.199 1 94.44 338 PRO A C 1
ATOM 2512 O O . PRO A 1 338 ? -20.375 31.516 7.215 1 94.44 338 PRO A O 1
ATOM 2515 N N . LYS A 1 339 ? -19.328 30.094 5.93 1 95.56 339 LYS A N 1
ATOM 2516 C CA . LYS A 1 339 ? -18.219 29.984 6.863 1 95.56 339 LYS A CA 1
ATOM 2517 C C . LYS A 1 339 ? -17.375 31.266 6.852 1 95.56 339 LYS A C 1
ATOM 2519 O O . LYS A 1 339 ? -16.781 31.625 7.867 1 95.56 339 LYS A O 1
ATOM 2524 N N . TRP A 1 340 ? -17.344 31.891 5.688 1 97.06 340 TRP A N 1
ATOM 2525 C CA . TRP A 1 340 ? -16.672 33.156 5.531 1 97.06 340 TRP A CA 1
ATOM 2526 C C . TRP A 1 340 ? -17.672 34.312 5.355 1 97.06 340 TRP A C 1
ATOM 2528 O O . TRP A 1 340 ? -18.844 34.062 5.051 1 97.06 340 TRP A O 1
ATOM 2538 N N . SER A 1 341 ? -17.203 35.469 5.645 1 94.69 341 SER A N 1
ATOM 2539 C CA . SER A 1 341 ? -18.016 36.625 5.301 1 94.69 341 SER A CA 1
ATOM 2540 C C . SER A 1 341 ? -18.172 36.781 3.791 1 94.69 341 SER A C 1
ATOM 2542 O O . SER A 1 341 ? -17.203 36.562 3.043 1 94.69 341 SER A O 1
ATOM 2544 N N . SER A 1 342 ? -19.375 37.125 3.312 1 93.5 342 SER A N 1
ATOM 2545 C CA . SER A 1 342 ? -19.625 37.312 1.889 1 93.5 342 SER A CA 1
ATOM 2546 C C . SER A 1 342 ? -18.938 38.562 1.381 1 93.5 342 SER A C 1
ATOM 2548 O O . SER A 1 342 ? -18.75 38.75 0.174 1 93.5 342 SER A O 1
ATOM 2550 N N . ARG A 1 343 ? -18.5 39.344 2.303 1 91.31 343 ARG A N 1
ATOM 2551 C CA . ARG A 1 343 ? -17.906 40.625 1.924 1 91.31 343 ARG A CA 1
ATOM 2552 C C . ARG A 1 343 ? -16.391 40.625 2.102 1 91.31 343 ARG A C 1
ATOM 2554 O O . ARG A 1 343 ? -15.719 41.594 1.826 1 91.31 343 ARG A O 1
ATOM 2561 N N . ALA A 1 344 ? -15.922 39.531 2.496 1 95.56 344 ALA A N 1
ATOM 2562 C CA . ALA A 1 344 ? -14.484 39.469 2.764 1 95.56 344 ALA A CA 1
ATOM 2563 C C . ALA A 1 344 ? -13.68 39.688 1.486 1 95.56 344 ALA A C 1
ATOM 2565 O O . ALA A 1 344 ? -13.969 39.062 0.451 1 95.56 344 ALA A O 1
ATOM 2566 N N . LYS A 1 345 ? -12.758 40.625 1.479 1 96.88 345 LYS A N 1
ATOM 2567 C CA . LYS A 1 345 ? -11.742 40.75 0.44 1 96.88 345 LYS A CA 1
ATOM 2568 C C . LYS A 1 345 ? -10.523 39.875 0.756 1 96.88 345 LYS A C 1
ATOM 2570 O O . LYS A 1 345 ? -9.844 40.094 1.76 1 96.88 345 LYS A O 1
ATOM 2575 N N . ILE A 1 346 ? -10.242 38.938 -0.101 1 98.19 346 ILE A N 1
ATOM 2576 C CA . ILE A 1 346 ? -9.188 37.969 0.169 1 98.19 346 ILE A CA 1
ATOM 2577 C C . ILE A 1 346 ? -7.969 38.281 -0.697 1 98.19 346 ILE A C 1
ATOM 2579 O O . ILE A 1 346 ? -8.039 38.188 -1.926 1 98.19 346 ILE A O 1
ATOM 2583 N N . ILE A 1 347 ? -6.914 38.688 -0.105 1 98.19 347 ILE A N 1
ATOM 2584 C CA . ILE A 1 347 ? -5.613 38.875 -0.732 1 98.19 347 ILE A CA 1
ATOM 2585 C C . ILE A 1 347 ? -4.785 37.594 -0.622 1 98.19 347 ILE A C 1
ATOM 2587 O O . ILE A 1 347 ? -4.312 37.25 0.462 1 98.19 347 ILE A O 1
ATOM 2591 N N . GLN A 1 348 ? -4.582 36.969 -1.698 1 98.06 348 GLN A N 1
ATOM 2592 C CA . GLN A 1 348 ? -3.865 35.719 -1.683 1 98.06 348 GLN A CA 1
ATOM 2593 C C . GLN A 1 348 ? -2.447 35.875 -2.225 1 98.06 348 GLN A C 1
ATOM 2595 O O . GLN A 1 348 ? -2.248 36.438 -3.295 1 98.06 348 GLN A O 1
ATOM 2600 N N . VAL A 1 349 ? -1.481 35.406 -1.461 1 98.44 349 VAL A N 1
ATOM 2601 C CA . VAL A 1 349 ? -0.086 35.344 -1.88 1 98.44 349 VAL A CA 1
ATOM 2602 C C . VAL A 1 349 ? 0.311 33.906 -2.143 1 98.44 349 VAL A C 1
ATOM 2604 O O . VAL A 1 349 ? 0.257 33.062 -1.24 1 98.44 349 VAL A O 1
ATOM 2607 N N . ASP A 1 350 ? 0.703 33.625 -3.32 1 97.56 350 ASP A N 1
ATOM 2608 C CA . ASP A 1 350 ? 1.052 32.281 -3.727 1 97.56 350 ASP A CA 1
ATOM 2609 C C . ASP A 1 350 ? 2.139 32.281 -4.801 1 97.56 350 ASP A C 1
ATOM 2611 O O . ASP A 1 350 ? 2.277 33.25 -5.539 1 97.56 350 ASP A O 1
ATOM 2615 N N . ILE A 1 351 ? 2.883 31.266 -4.82 1 97.31 351 ILE A N 1
ATOM 2616 C CA . ILE A 1 351 ? 3.951 31.156 -5.809 1 97.31 351 ILE A CA 1
ATOM 2617 C C . ILE A 1 351 ? 3.371 30.75 -7.16 1 97.31 351 ILE A C 1
ATOM 2619 O O . ILE A 1 351 ? 3.99 30.984 -8.203 1 97.31 351 ILE A O 1
ATOM 2623 N N . CYS A 1 352 ? 2.252 30.109 -7.137 1 96.12 352 CYS A N 1
ATOM 2624 C CA . CYS A 1 352 ? 1.617 29.578 -8.336 1 96.12 352 CYS A CA 1
ATOM 2625 C C . CYS A 1 352 ? 0.521 30.516 -8.836 1 96.12 352 CYS A C 1
ATOM 2627 O O . CYS A 1 352 ? -0.507 30.688 -8.172 1 96.12 352 CYS A O 1
ATOM 2629 N N . ALA A 1 353 ? 0.654 31 -10.016 1 96.12 353 ALA A N 1
ATOM 2630 C CA . ALA A 1 353 ? -0.284 31.969 -10.586 1 96.12 353 ALA A CA 1
ATOM 2631 C C . ALA A 1 353 ? -1.676 31.359 -10.727 1 96.12 353 ALA A C 1
ATOM 2633 O O . ALA A 1 353 ? -2.684 32.062 -10.523 1 96.12 353 ALA A O 1
ATOM 2634 N N . GLU A 1 354 ? -1.742 30.094 -11.023 1 95 354 GLU A N 1
ATOM 2635 C CA . GLU A 1 354 ? -3.012 29.422 -11.289 1 95 354 GLU A CA 1
ATOM 2636 C C . GLU A 1 354 ? -3.844 29.297 -10.016 1 95 354 GLU A C 1
ATOM 2638 O O . GLU A 1 354 ? -5.043 29.016 -10.078 1 95 354 GLU A O 1
ATOM 2643 N N . GLU A 1 355 ? -3.215 29.453 -8.891 1 95.44 355 GLU A N 1
ATOM 2644 C CA . GLU A 1 355 ? -3.92 29.344 -7.617 1 95.44 355 GLU A CA 1
ATOM 2645 C C . GLU A 1 355 ? -4.652 30.641 -7.285 1 95.44 355 GLU A C 1
ATOM 2647 O O . GLU A 1 355 ? -5.621 30.641 -6.523 1 95.44 355 GLU A O 1
ATOM 2652 N N . ILE A 1 356 ? -4.203 31.75 -7.848 1 96.19 356 ILE A N 1
ATOM 2653 C CA . ILE A 1 356 ? -4.734 33.062 -7.543 1 96.19 356 ILE A CA 1
ATOM 2654 C C . ILE A 1 356 ? -6.152 33.188 -8.086 1 96.19 356 ILE A C 1
ATOM 2656 O O . ILE A 1 356 ? -6.395 32.938 -9.273 1 96.19 356 ILE A O 1
ATOM 2660 N N . GLY A 1 357 ? -7.043 33.531 -7.25 1 94.44 357 GLY A N 1
ATOM 2661 C CA . GLY A 1 357 ? -8.406 33.781 -7.676 1 94.44 357 GLY A CA 1
ATOM 2662 C C . GLY A 1 357 ? -9.273 32.562 -7.703 1 94.44 357 GLY A C 1
ATOM 2663 O O . GLY A 1 357 ? -10.453 32.625 -8.047 1 94.44 357 GLY A O 1
ATOM 2664 N N . ARG A 1 358 ? -8.711 31.422 -7.379 1 94.25 358 ARG A N 1
ATOM 2665 C CA . ARG A 1 358 ? -9.531 30.219 -7.301 1 94.25 358 ARG A CA 1
ATOM 2666 C C . ARG A 1 358 ? -10.57 30.344 -6.188 1 94.25 358 ARG A C 1
ATOM 2668 O O . ARG A 1 358 ? -10.297 30.922 -5.137 1 94.25 358 ARG A O 1
ATOM 2675 N N . ASN A 1 359 ? -11.773 29.766 -6.441 1 95.75 359 ASN A N 1
ATOM 2676 C CA . ASN A 1 359 ? -12.883 29.766 -5.488 1 95.75 359 ASN A CA 1
ATOM 2677 C C . ASN A 1 359 ? -13.234 31.188 -5.051 1 95.75 359 ASN A C 1
ATOM 2679 O O . ASN A 1 359 ? -13.484 32.062 -5.891 1 95.75 359 ASN A O 1
ATOM 2683 N N . ALA A 1 360 ? -13.234 31.5 -3.797 1 92 360 ALA A N 1
ATOM 2684 C CA . ALA A 1 360 ? -13.695 32.812 -3.355 1 92 360 ALA A CA 1
ATOM 2685 C C . ALA A 1 360 ? -12.547 33.812 -3.336 1 92 360 ALA A C 1
ATOM 2687 O O . ALA A 1 360 ? -12.703 34.938 -2.857 1 92 360 ALA A O 1
ATOM 2688 N N . GLY A 1 361 ? -11.453 33.438 -3.889 1 88.81 361 GLY A N 1
ATOM 2689 C CA . GLY A 1 361 ? -10.336 34.375 -3.955 1 88.81 361 GLY A CA 1
ATOM 2690 C C . GLY A 1 361 ? -10.609 35.562 -4.84 1 88.81 361 GLY A C 1
ATOM 2691 O O . GLY A 1 361 ? -11.25 35.438 -5.887 1 88.81 361 GLY A O 1
ATOM 2692 N N . THR A 1 362 ? -10.102 36.719 -4.426 1 88.94 362 THR A N 1
ATOM 2693 C CA . THR A 1 362 ? -10.242 37.906 -5.234 1 88.94 362 THR A CA 1
ATOM 2694 C C . THR A 1 362 ? -9.078 38.062 -6.211 1 88.94 362 THR A C 1
ATOM 2696 O O . THR A 1 362 ? -8.023 38.594 -5.859 1 88.94 362 THR A O 1
ATOM 2699 N N . ALA A 1 363 ? -9.328 37.781 -7.438 1 90.94 363 ALA A N 1
ATOM 2700 C CA . ALA A 1 363 ? -8.266 37.688 -8.438 1 90.94 363 ALA A CA 1
ATOM 2701 C C . ALA A 1 363 ? -7.531 39.031 -8.586 1 90.94 363 ALA A C 1
ATOM 2703 O O . ALA A 1 363 ? -6.309 39.031 -8.758 1 90.94 363 ALA A O 1
ATOM 2704 N N . GLU A 1 364 ? -8.266 40.094 -8.398 1 94.12 364 GLU A N 1
ATOM 2705 C CA . GLU A 1 364 ? -7.695 41.406 -8.609 1 94.12 364 GLU A CA 1
ATOM 2706 C C . GLU A 1 364 ? -6.738 41.812 -7.488 1 94.12 364 GLU A C 1
ATOM 2708 O O . GLU A 1 364 ? -5.941 42.719 -7.629 1 94.12 364 GLU A O 1
ATOM 2713 N N . LEU A 1 365 ? -6.773 41.062 -6.461 1 95.75 365 LEU A N 1
ATOM 2714 C CA . LEU A 1 365 ? -5.945 41.375 -5.301 1 95.75 365 LEU A CA 1
ATOM 2715 C C . LEU A 1 365 ? -4.828 40.344 -5.141 1 95.75 365 LEU A C 1
ATOM 2717 O O . LEU A 1 365 ? -4.066 40.406 -4.176 1 95.75 365 LEU A O 1
ATOM 2721 N N . GLY A 1 366 ? -4.754 39.406 -6.078 1 97.19 366 GLY A N 1
ATOM 2722 C CA . GLY A 1 366 ? -3.773 38.344 -5.988 1 97.19 366 GLY A CA 1
ATOM 2723 C C . GLY A 1 366 ? -2.346 38.812 -6.176 1 97.19 366 GLY A C 1
ATOM 2724 O O . GLY A 1 366 ? -2.084 39.719 -6.996 1 97.19 366 GLY A O 1
ATOM 2725 N N . ILE A 1 367 ? -1.441 38.219 -5.398 1 98.44 367 ILE A N 1
ATOM 2726 C CA . ILE A 1 367 ? -0.017 38.531 -5.492 1 98.44 367 ILE A CA 1
ATOM 2727 C C . ILE A 1 367 ? 0.765 37.25 -5.754 1 98.44 367 ILE A C 1
ATOM 2729 O O . ILE A 1 367 ? 0.769 36.344 -4.926 1 98.44 367 ILE A O 1
ATOM 2733 N N . VAL A 1 368 ? 1.372 37.156 -6.875 1 98 368 VAL A N 1
ATOM 2734 C CA . VAL A 1 368 ? 2.258 36.031 -7.191 1 98 368 VAL A CA 1
ATOM 2735 C C . VAL A 1 368 ? 3.676 36.344 -6.723 1 98 368 VAL A C 1
ATOM 2737 O O . VAL A 1 368 ? 4.234 37.406 -7.078 1 98 368 VAL A O 1
ATOM 2740 N N . GLY A 1 369 ? 4.234 35.469 -5.891 1 98.19 369 GLY A N 1
ATOM 2741 C CA . GLY A 1 369 ? 5.594 35.719 -5.426 1 98.19 369 GLY A CA 1
ATOM 2742 C C . GLY A 1 369 ? 5.98 34.812 -4.262 1 98.19 369 GLY A C 1
ATOM 2743 O O . GLY A 1 369 ? 5.145 34.062 -3.736 1 98.19 369 GLY A O 1
ATOM 2744 N N . ASP A 1 370 ? 7.246 34.875 -3.969 1 98.06 370 ASP A N 1
ATOM 2745 C CA . ASP A 1 370 ? 7.762 34.219 -2.77 1 98.06 370 ASP A CA 1
ATOM 2746 C C . ASP A 1 370 ? 7.215 34.875 -1.505 1 98.06 370 ASP A C 1
ATOM 2748 O O . ASP A 1 370 ? 7.25 36.094 -1.369 1 98.06 370 ASP A O 1
ATOM 2752 N N . ILE A 1 371 ? 6.77 34.062 -0.59 1 98.44 371 ILE A N 1
ATOM 2753 C CA . ILE A 1 371 ? 6.039 34.594 0.569 1 98.44 371 ILE A CA 1
ATOM 2754 C C . ILE A 1 371 ? 6.949 35.5 1.395 1 98.44 371 ILE A C 1
ATOM 2756 O O . ILE A 1 371 ? 6.523 36.531 1.859 1 98.44 371 ILE A O 1
ATOM 2760 N N . ASP A 1 372 ? 8.172 35.062 1.598 1 97.88 372 ASP A N 1
ATOM 2761 C CA . ASP A 1 372 ? 9.094 35.844 2.416 1 97.88 372 ASP A CA 1
ATOM 2762 C C . ASP A 1 372 ? 9.367 37.219 1.781 1 97.88 372 ASP A C 1
ATOM 2764 O O . ASP A 1 372 ? 9.391 38.219 2.473 1 97.88 372 ASP A O 1
ATOM 2768 N N . LEU A 1 373 ? 9.547 37.25 0.516 1 98.25 373 LEU A N 1
ATOM 2769 C CA . LEU A 1 373 ? 9.812 38.5 -0.187 1 98.25 373 LEU A CA 1
ATOM 2770 C C . LEU A 1 373 ? 8.586 39.406 -0.169 1 98.25 373 LEU A C 1
ATOM 2772 O O . LEU A 1 373 ? 8.695 40.625 0.034 1 98.25 373 LEU A O 1
ATOM 2776 N N . VAL A 1 374 ? 7.445 38.844 -0.427 1 98.75 374 VAL A N 1
ATOM 2777 C CA . VAL A 1 374 ? 6.207 39.594 -0.443 1 98.75 374 VAL A CA 1
ATOM 2778 C C . VAL A 1 374 ? 5.949 40.188 0.942 1 98.75 374 VAL A C 1
ATOM 2780 O O . VAL A 1 374 ? 5.531 41.344 1.062 1 98.75 374 VAL A O 1
ATOM 2783 N N . VAL A 1 375 ? 6.172 39.406 1.98 1 98.69 375 VAL A N 1
ATOM 2784 C CA . VAL A 1 375 ? 5.965 39.875 3.35 1 98.69 375 VAL A CA 1
ATOM 2785 C C . VAL A 1 375 ? 6.906 41.031 3.65 1 98.69 375 VAL A C 1
ATOM 2787 O O . VAL A 1 375 ? 6.52 42 4.309 1 98.69 375 VAL A O 1
ATOM 2790 N N . GLN A 1 376 ? 8.125 41 3.15 1 98.19 376 GLN A N 1
ATOM 2791 C CA . GLN A 1 376 ? 9.07 42.094 3.318 1 98.19 376 GLN A CA 1
ATOM 2792 C C . GLN A 1 376 ? 8.57 43.375 2.633 1 98.19 376 GLN A C 1
ATOM 2794 O O . GLN A 1 376 ? 8.688 44.469 3.182 1 98.19 376 GLN A O 1
ATOM 2799 N N . GLN A 1 377 ? 7.996 43.188 1.493 1 98.62 377 GLN A N 1
ATOM 2800 C CA . GLN A 1 377 ? 7.422 44.312 0.787 1 98.62 377 GLN A CA 1
ATOM 2801 C C . GLN A 1 377 ? 6.266 44.938 1.574 1 98.62 377 GLN A C 1
ATOM 2803 O O . GLN A 1 377 ? 6.137 46.156 1.654 1 98.62 377 GLN A O 1
ATOM 2808 N N . LEU A 1 378 ? 5.453 44.094 2.078 1 98.62 378 LEU A N 1
ATOM 2809 C CA . LEU A 1 378 ? 4.305 44.562 2.854 1 98.62 378 LEU A CA 1
ATOM 2810 C C . LEU A 1 378 ? 4.762 45.312 4.109 1 98.62 378 LEU A C 1
ATOM 2812 O O . LEU A 1 378 ? 4.168 46.312 4.488 1 98.62 378 LEU A O 1
ATOM 2816 N N . LEU A 1 379 ? 5.832 44.781 4.762 1 98.06 379 LEU A N 1
ATOM 2817 C CA . LEU A 1 379 ? 6.375 45.438 5.961 1 98.06 379 LEU A CA 1
ATOM 2818 C C . LEU A 1 379 ? 6.836 46.844 5.66 1 98.06 379 LEU A C 1
ATOM 2820 O O . LEU A 1 379 ? 6.586 47.75 6.449 1 98.06 379 LEU A O 1
ATOM 2824 N N . VAL A 1 380 ? 7.438 46.969 4.539 1 97.75 380 VAL A N 1
ATOM 2825 C CA . VAL A 1 380 ? 7.91 48.312 4.125 1 97.75 380 VAL A CA 1
ATOM 2826 C C . VAL A 1 380 ? 6.719 49.219 3.838 1 97.75 380 VAL A C 1
ATOM 2828 O O . VAL A 1 380 ? 6.688 50.375 4.281 1 97.75 380 VAL A O 1
ATOM 2831 N N . SER A 1 381 ? 5.781 48.656 3.178 1 97.69 381 SER A N 1
ATOM 2832 C CA . SER A 1 381 ? 4.633 49.438 2.748 1 97.69 381 SER A CA 1
ATOM 2833 C C . SER A 1 381 ? 3.746 49.812 3.93 1 97.69 381 SER A C 1
ATOM 2835 O O . SER A 1 381 ? 3.123 50.875 3.93 1 97.69 381 SER A O 1
ATOM 2837 N N . LEU A 1 382 ? 3.641 49 4.859 1 96.94 382 LEU A N 1
ATOM 2838 C CA . LEU A 1 382 ? 2.797 49.219 6.023 1 96.94 382 LEU A CA 1
ATOM 2839 C C . LEU A 1 382 ? 3.527 50.094 7.047 1 96.94 382 LEU A C 1
ATOM 2841 O O . LEU A 1 382 ? 2.896 50.688 7.922 1 96.94 382 LEU A O 1
ATOM 2845 N N . SER A 1 383 ? 4.809 50.156 6.969 1 91.44 383 SER A N 1
ATOM 2846 C CA . SER A 1 383 ? 5.652 51 7.812 1 91.44 383 SER A CA 1
ATOM 2847 C C . SER A 1 383 ? 5.289 50.844 9.289 1 91.44 383 SER A C 1
ATOM 2849 O O . SER A 1 383 ? 5.223 49.75 9.805 1 91.44 383 SER A O 1
ATOM 2851 N N . ASN A 1 384 ? 4.828 51.938 9.953 1 90.31 384 ASN A N 1
ATOM 2852 C CA . ASN A 1 384 ? 4.578 51.875 11.391 1 90.31 384 ASN A CA 1
ATOM 2853 C C . ASN A 1 384 ? 3.088 51.75 11.695 1 90.31 384 ASN A C 1
ATOM 2855 O O . ASN A 1 384 ? 2.664 51.938 12.836 1 90.31 384 ASN A O 1
ATOM 2859 N N . TRP A 1 385 ? 2.443 51.25 10.656 1 93.31 385 TRP A N 1
ATOM 2860 C CA . TRP A 1 385 ? 1.006 51.125 10.859 1 93.31 385 TRP A CA 1
ATOM 2861 C C . TRP A 1 385 ? 0.703 49.969 11.805 1 93.31 385 TRP A C 1
ATOM 2863 O O . TRP A 1 385 ? 1.361 48.906 11.75 1 93.31 385 TRP A O 1
ATOM 2873 N N . ARG A 1 386 ? -0.449 50.156 12.633 1 93.12 386 ARG A N 1
ATOM 2874 C CA . ARG A 1 386 ? -0.909 49.125 13.57 1 93.12 386 ARG A CA 1
ATOM 2875 C C . ARG A 1 386 ? -2.432 49.062 13.594 1 93.12 386 ARG A C 1
ATOM 2877 O O . ARG A 1 386 ? -3.107 50.094 13.578 1 93.12 386 ARG A O 1
ATOM 2884 N N . TYR A 1 387 ? -2.975 47.969 13.375 1 89.94 387 TYR A N 1
ATOM 2885 C CA . TYR A 1 387 ? -4.426 47.781 13.422 1 89.94 387 TYR A CA 1
ATOM 2886 C C . TYR A 1 387 ? -4.98 48.25 14.758 1 89.94 387 TYR A C 1
ATOM 2888 O O . TYR A 1 387 ? -5.98 48.969 14.805 1 89.94 387 TYR A O 1
ATOM 2896 N N . ALA A 1 388 ? -4.785 47.875 16.141 1 65.06 388 ALA A N 1
ATOM 2897 C CA . ALA A 1 388 ? -5.402 48.188 17.438 1 65.06 388 ALA A CA 1
ATOM 2898 C C . ALA A 1 388 ? -5.035 49.594 17.891 1 65.06 388 ALA A C 1
ATOM 2900 O O . ALA A 1 388 ? -5.359 50 19.016 1 65.06 388 ALA A O 1
ATOM 2901 N N . SER A 1 389 ? -4.102 50.281 17.281 1 52.84 389 SER A N 1
ATOM 2902 C CA . SER A 1 389 ? -3.697 51.531 17.938 1 52.84 389 SER A CA 1
ATOM 2903 C C . SER A 1 389 ? -4.867 52.5 18.047 1 52.84 389 SER A C 1
ATOM 2905 O O . SER A 1 389 ? -4.734 53.562 18.641 1 52.84 389 SER A O 1
ATOM 2907 N N . SER A 1 390 ? -5.844 52.344 17.219 1 46.28 390 SER A N 1
ATOM 2908 C CA . SER A 1 390 ? -6.82 53.375 17.469 1 46.28 390 SER A CA 1
ATOM 2909 C C . SER A 1 390 ? -7.609 53.125 18.75 1 46.28 390 SER A C 1
ATOM 2911 O O . SER A 1 390 ? -7.707 51.969 19.188 1 46.28 390 SER A O 1
ATOM 2913 N N . ALA A 1 391 ? -8.062 54.156 19.562 1 46.91 391 ALA A N 1
ATOM 2914 C CA . ALA A 1 391 ? -8.664 54.375 20.875 1 46.91 391 ALA A CA 1
ATOM 2915 C C . ALA A 1 391 ? -9.703 53.281 21.172 1 46.91 391 ALA A C 1
ATOM 2917 O O . ALA A 1 391 ? -10.102 53.125 22.328 1 46.91 391 ALA A O 1
ATOM 2918 N N . ALA A 1 392 ? -10.734 53 20.391 1 46.19 392 ALA A N 1
ATOM 2919 C CA . ALA A 1 392 ? -11.875 52.156 20.766 1 46.19 392 ALA A CA 1
ATOM 2920 C C . ALA A 1 392 ? -11.609 50.688 20.484 1 46.19 392 ALA A C 1
ATOM 2922 O O . ALA A 1 392 ? -11.07 50.344 19.422 1 46.19 392 ALA A O 1
ATOM 2923 N N . PRO A 1 393 ? -11.656 49.844 21.594 1 53.25 393 PRO A N 1
ATOM 2924 C CA . PRO A 1 393 ? -11.516 48.406 21.422 1 53.25 393 PRO A CA 1
ATOM 2925 C C . PRO A 1 393 ? -12.242 47.875 20.188 1 53.25 393 PRO A C 1
ATOM 2927 O O . PRO A 1 393 ? -13.43 48.188 20 1 53.25 393 PRO A O 1
ATOM 2930 N N . SER A 1 394 ? -11.531 47.375 19.062 1 76.38 394 SER A N 1
ATOM 2931 C CA . SER A 1 394 ? -12.133 46.844 17.844 1 76.38 394 SER A CA 1
ATOM 2932 C C . SER A 1 394 ? -13.195 45.781 18.156 1 76.38 394 SER A C 1
ATOM 2934 O O . SER A 1 394 ? -12.977 44.906 19 1 76.38 394 SER A O 1
ATOM 2936 N N . GLN A 1 395 ? -14.461 46.031 17.906 1 87.56 395 GLN A N 1
ATOM 2937 C CA . GLN A 1 395 ? -15.562 45.094 18.016 1 87.56 395 GLN A CA 1
ATOM 2938 C C . GLN A 1 395 ? -15.148 43.719 17.516 1 87.56 395 GLN A C 1
ATOM 2940 O O . GLN A 1 395 ? -15.562 42.688 18.078 1 87.56 395 GLN A O 1
ATOM 2945 N N . PHE A 1 396 ? -14.203 43.719 16.672 1 93.62 396 PHE A N 1
ATOM 2946 C CA . PHE A 1 396 ? -13.734 42.469 16.094 1 93.62 396 PHE A CA 1
ATOM 2947 C C . PHE A 1 396 ? -12.859 41.688 17.094 1 93.62 396 PHE A C 1
ATOM 2949 O O . PHE A 1 396 ? -13.062 40.5 17.328 1 93.62 396 PHE A O 1
ATOM 2956 N N . LEU A 1 397 ? -11.984 42.375 17.75 1 93.62 397 LEU A N 1
ATOM 2957 C CA . LEU A 1 397 ? -11.086 41.75 18.719 1 93.62 397 LEU A CA 1
ATOM 2958 C C . LEU A 1 397 ? -11.859 41.25 19.938 1 93.62 397 LEU A C 1
ATOM 2960 O O . LEU A 1 397 ? -11.531 40.219 20.5 1 93.62 397 LEU A O 1
ATOM 2964 N N . ALA A 1 398 ? -12.805 42.031 20.281 1 93.19 398 ALA A N 1
ATOM 2965 C CA . ALA A 1 398 ? -13.633 41.625 21.422 1 93.19 398 ALA A CA 1
ATOM 2966 C C . ALA A 1 398 ? -14.43 40.375 21.094 1 93.19 398 ALA A C 1
ATOM 2968 O O . ALA A 1 398 ? -14.562 39.5 21.938 1 93.19 398 ALA A O 1
ATOM 2969 N N . LEU A 1 399 ? -14.922 40.375 19.938 1 95.31 399 LEU A N 1
ATOM 2970 C CA . LEU A 1 399 ? -15.672 39.188 19.484 1 95.31 399 LEU A CA 1
ATOM 2971 C C . LEU A 1 399 ? -14.789 37.969 19.469 1 95.31 399 LEU A C 1
ATOM 2973 O O . LEU A 1 399 ? -15.211 36.875 19.906 1 95.31 399 LEU A O 1
ATOM 2977 N N . LEU A 1 400 ? -13.625 38.125 19 1 96.69 400 LEU A N 1
ATOM 2978 C CA . LEU A 1 400 ? -12.68 37 18.938 1 96.69 400 LEU A CA 1
ATOM 2979 C C . LEU A 1 400 ? -12.305 36.531 20.344 1 96.69 400 LEU A C 1
ATOM 2981 O O . LEU A 1 400 ? -12.242 35.344 20.594 1 96.69 400 LEU A O 1
ATOM 2985 N N . ALA A 1 401 ? -12.078 37.438 21.203 1 95.44 401 ALA A N 1
ATOM 2986 C CA . ALA A 1 401 ? -11.711 37.125 22.578 1 95.44 401 ALA A CA 1
ATOM 2987 C C . ALA A 1 401 ? -12.828 36.375 23.281 1 95.44 401 ALA A C 1
ATOM 2989 O O . ALA A 1 401 ? -12.57 35.406 24.016 1 95.44 401 ALA A O 1
ATOM 2990 N N . ASP A 1 402 ? -14.039 36.812 23.047 1 96.44 402 ASP A N 1
ATOM 2991 C CA . ASP A 1 402 ? -15.195 36.156 23.656 1 96.44 402 ASP A CA 1
ATOM 2992 C C . ASP A 1 402 ? -15.352 34.719 23.156 1 96.44 402 ASP A C 1
ATOM 2994 O O . ASP A 1 402 ? -15.594 33.812 23.938 1 96.44 402 ASP A O 1
ATOM 2998 N N . SER A 1 403 ? -15.219 34.594 21.891 1 96.5 403 SER A N 1
ATOM 2999 C CA . SER A 1 403 ? -15.32 33.25 21.297 1 96.5 403 SER A CA 1
ATOM 3000 C C . SER A 1 403 ? -14.211 32.344 21.781 1 96.5 403 SER A C 1
ATOM 3002 O O . SER A 1 403 ? -14.461 31.172 22.094 1 96.5 403 SER A O 1
ATOM 3004 N N . ALA A 1 404 ? -13.047 32.844 21.797 1 96.81 404 ALA A N 1
ATOM 3005 C CA . ALA A 1 404 ? -11.898 32.062 22.266 1 96.81 404 ALA A CA 1
ATOM 3006 C C . ALA A 1 404 ? -12.086 31.625 23.719 1 96.81 404 ALA A C 1
ATOM 3008 O O . ALA A 1 404 ? -11.797 30.469 24.062 1 96.81 404 ALA A O 1
ATOM 3009 N N . LYS A 1 405 ? -12.5 32.531 24.531 1 96.81 405 LYS A N 1
ATOM 3010 C CA . LYS A 1 405 ? -12.695 32.25 25.938 1 96.81 405 LYS A CA 1
ATOM 3011 C C . LYS A 1 405 ? -13.688 31.094 26.141 1 96.81 405 LYS A C 1
ATOM 3013 O O . LYS A 1 405 ? -13.445 30.188 26.938 1 96.81 405 LYS A O 1
ATOM 3018 N N . LYS A 1 406 ? -14.758 31.125 25.422 1 96.62 406 LYS A N 1
ATOM 3019 C CA . LYS A 1 406 ? -15.781 30.094 25.5 1 96.62 406 LYS A CA 1
ATOM 3020 C C . LYS A 1 406 ? -15.242 28.734 25.062 1 96.62 406 LYS A C 1
ATOM 3022 O O . LYS A 1 406 ? -15.43 27.734 25.766 1 96.62 406 LYS A O 1
ATOM 3027 N N . ASN A 1 407 ? -14.594 28.75 23.938 1 95.12 407 ASN A N 1
ATOM 3028 C CA . ASN A 1 407 ? -14.07 27.516 23.375 1 95.12 407 ASN A CA 1
ATOM 3029 C C . ASN A 1 407 ? -12.945 26.953 24.25 1 95.12 407 ASN A C 1
ATOM 3031 O O . ASN A 1 407 ? -12.836 25.734 24.406 1 95.12 407 ASN A O 1
ATOM 3035 N N . GLU A 1 408 ? -12.125 27.766 24.734 1 95.56 408 GLU A N 1
ATOM 3036 C CA . GLU A 1 408 ? -11.023 27.344 25.594 1 95.56 408 GLU A CA 1
ATOM 3037 C C . GLU A 1 408 ? -11.547 26.781 26.906 1 95.56 408 GLU A C 1
ATOM 3039 O O . GLU A 1 408 ? -11.008 25.797 27.438 1 95.56 408 GLU A O 1
ATOM 3044 N N . ALA A 1 409 ? -12.555 27.406 27.453 1 96.38 409 ALA A N 1
ATOM 3045 C CA . ALA A 1 409 ? -13.156 26.906 28.688 1 96.38 409 ALA A CA 1
ATOM 3046 C C . ALA A 1 409 ? -13.727 25.5 28.5 1 96.38 409 ALA A C 1
ATOM 3048 O O . ALA A 1 409 ? -13.57 24.641 29.359 1 96.38 409 ALA A O 1
ATOM 3049 N N . LYS A 1 410 ? -14.391 25.312 27.453 1 95.19 410 LYS A N 1
ATOM 3050 C CA . LYS A 1 410 ? -14.938 24 27.125 1 95.19 410 LYS A CA 1
ATOM 3051 C C . LYS A 1 410 ? -13.828 22.969 26.969 1 95.19 410 LYS A C 1
ATOM 3053 O O . LYS A 1 410 ? -13.938 21.859 27.484 1 95.19 410 LYS A O 1
ATOM 3058 N N . ALA A 1 411 ? -12.82 23.312 26.234 1 94.62 411 ALA A N 1
ATOM 3059 C CA . ALA A 1 411 ? -11.688 22.422 26.016 1 94.62 411 ALA A CA 1
ATOM 3060 C C . ALA A 1 411 ? -10.984 22.078 27.328 1 94.62 411 ALA A C 1
ATOM 3062 O O . ALA A 1 411 ? -10.594 20.938 27.547 1 94.62 411 ALA A O 1
ATOM 3063 N N . GLN A 1 412 ? -10.828 23.062 28.172 1 95.5 412 GLN A N 1
ATOM 3064 C CA . GLN A 1 412 ? -10.172 22.875 29.453 1 95.5 412 GLN A CA 1
ATOM 3065 C C . GLN A 1 412 ? -10.992 21.953 30.344 1 95.5 412 GLN A C 1
ATOM 3067 O O . GLN A 1 412 ? -10.438 21.094 31.031 1 95.5 412 GLN A O 1
ATOM 3072 N N . LYS A 1 413 ? -12.242 22.141 30.344 1 96.62 413 LYS A N 1
ATOM 3073 C CA . LYS A 1 413 ? -13.102 21.281 31.141 1 96.62 413 LYS A CA 1
ATOM 3074 C C . LYS A 1 413 ? -12.961 19.812 30.719 1 96.62 413 LYS A C 1
ATOM 3076 O O . LYS A 1 413 ? -12.805 18.938 31.562 1 96.62 413 LYS A O 1
ATOM 3081 N N . ALA A 1 414 ? -13.023 19.578 29.438 1 94.94 414 ALA A N 1
ATOM 3082 C CA . ALA A 1 414 ? -12.891 18.234 28.906 1 94.94 414 ALA A CA 1
ATOM 3083 C C . ALA A 1 414 ? -11.523 17.641 29.234 1 94.94 414 ALA A C 1
ATOM 3085 O O . ALA A 1 414 ? -11.406 16.469 29.578 1 94.94 414 ALA A O 1
ATOM 3086 N N . ALA A 1 415 ? -10.5 18.422 29.141 1 96.44 415 ALA A N 1
ATOM 3087 C CA . ALA A 1 415 ? -9.117 18.016 29.328 1 96.44 415 ALA A CA 1
ATOM 3088 C C . ALA A 1 415 ? -8.844 17.672 30.797 1 96.44 415 ALA A C 1
ATOM 3090 O O . ALA A 1 415 ? -8.047 16.781 31.094 1 96.44 415 ALA A O 1
ATOM 3091 N N . PHE A 1 416 ? -9.539 18.359 31.734 1 96.69 416 PHE A N 1
ATOM 3092 C CA . PHE A 1 416 ? -9.164 18.25 33.125 1 96.69 416 PHE A CA 1
ATOM 3093 C C . PHE A 1 416 ? -10.188 17.422 33.906 1 96.69 416 PHE A C 1
ATOM 3095 O O . PHE A 1 416 ? -10.008 17.156 35.094 1 96.69 416 PHE A O 1
ATOM 3102 N N . THR A 1 417 ? -11.203 16.969 33.188 1 96.19 417 THR A N 1
ATOM 3103 C CA . THR A 1 417 ? -12.125 16.031 33.844 1 96.19 417 THR A CA 1
ATOM 3104 C C . THR A 1 417 ? -11.461 14.68 34.062 1 96.19 417 THR A C 1
ATOM 3106 O O . THR A 1 417 ? -11.078 14.016 33.094 1 96.19 417 THR A O 1
ATOM 3109 N N . PRO A 1 418 ? -11.352 14.266 35.281 1 95.75 418 PRO A N 1
ATOM 3110 C CA . PRO A 1 418 ? -10.711 12.969 35.531 1 95.75 418 PRO A CA 1
ATOM 3111 C C . PRO A 1 418 ? -11.516 11.797 34.969 1 95.75 418 PRO A C 1
ATOM 3113 O O . PRO A 1 418 ? -12.75 11.828 35 1 95.75 418 PRO A O 1
ATOM 3116 N N . THR A 1 419 ? -10.797 10.844 34.562 1 95.5 419 THR A N 1
ATOM 3117 C CA . THR A 1 419 ? -11.43 9.617 34.094 1 95.5 419 THR A CA 1
ATOM 3118 C C . THR A 1 419 ? -12.039 8.844 35.281 1 95.5 419 THR A C 1
ATOM 3120 O O . THR A 1 419 ? -11.336 8.5 36.219 1 95.5 419 THR A O 1
ATOM 3123 N N . PRO A 1 420 ? -13.336 8.5 35.156 1 93.69 420 PRO A N 1
ATOM 3124 C CA . PRO A 1 420 ? -13.922 7.684 36.219 1 93.69 420 PRO A CA 1
ATOM 3125 C C . PRO A 1 420 ? -13.258 6.312 36.344 1 93.69 420 PRO A C 1
ATOM 3127 O O . PRO A 1 420 ? -12.742 5.785 35.344 1 93.69 420 PRO A O 1
ATOM 3130 N N . LYS A 1 421 ? -13.398 5.711 37.5 1 90.31 421 LYS A N 1
ATOM 3131 C CA . LYS A 1 421 ? -12.82 4.387 37.75 1 90.31 421 LYS A CA 1
ATOM 3132 C C . LYS A 1 421 ? -13.406 3.357 36.781 1 90.31 421 LYS A C 1
ATOM 3134 O O . LYS A 1 421 ? -14.617 3.35 36.531 1 90.31 421 LYS A O 1
ATOM 3139 N N . ASN A 1 422 ? -12.617 2.525 36.219 1 87.19 422 ASN A N 1
ATOM 3140 C CA . ASN A 1 422 ? -12.977 1.415 35.344 1 87.19 422 ASN A CA 1
ATOM 3141 C C . ASN A 1 422 ? -13.609 1.908 34.062 1 87.19 422 ASN A C 1
ATOM 3143 O O . ASN A 1 422 ? -14.43 1.212 33.438 1 87.19 422 ASN A O 1
ATOM 3147 N N . SER A 1 423 ? -13.391 3.156 33.75 1 91.12 423 SER A N 1
ATOM 3148 C CA . SER A 1 423 ? -13.828 3.701 32.469 1 91.12 423 SER A CA 1
ATOM 3149 C C . SER A 1 423 ? -12.641 3.979 31.562 1 91.12 423 SER A C 1
ATOM 3151 O O . SER A 1 423 ? -11.531 4.25 32.031 1 91.12 423 SER A O 1
ATOM 3153 N N . PRO A 1 424 ? -12.906 3.834 30.281 1 92.44 424 PRO A N 1
ATOM 3154 C CA . PRO A 1 424 ? -11.805 4.16 29.359 1 92.44 424 PRO A CA 1
ATOM 3155 C C . PRO A 1 424 ? -11.453 5.645 29.375 1 92.44 424 PRO A C 1
ATOM 3157 O O . PRO A 1 424 ? -12.289 6.484 29.719 1 92.44 424 PRO A O 1
ATOM 3160 N N . LEU A 1 425 ? -10.258 5.945 29.031 1 97 425 LEU A N 1
ATOM 3161 C CA . LEU A 1 425 ? -9.82 7.328 28.859 1 97 425 LEU A CA 1
ATOM 3162 C C . LEU A 1 425 ? -10.594 8.016 27.734 1 97 425 LEU A C 1
ATOM 3164 O O . LEU A 1 425 ? -11.031 7.355 26.797 1 97 425 LEU A O 1
ATOM 3168 N N . THR A 1 426 ? -10.852 9.305 27.906 1 96.31 426 THR A N 1
ATOM 3169 C CA . THR A 1 426 ? -11.305 10.102 26.781 1 96.31 426 THR A CA 1
ATOM 3170 C C . THR A 1 426 ? -10.117 10.617 25.969 1 96.31 426 THR A C 1
ATOM 3172 O O . THR A 1 426 ? -8.984 10.625 26.469 1 96.31 426 THR A O 1
ATOM 3175 N N . TYR A 1 427 ? -10.352 11.016 24.719 1 96.12 427 TYR A N 1
ATOM 3176 C CA . TYR A 1 427 ? -9.305 11.602 23.891 1 96.12 427 TYR A CA 1
ATOM 3177 C C . TYR A 1 427 ? -8.688 12.82 24.578 1 96.12 427 TYR A C 1
ATOM 3179 O O . TYR A 1 427 ? -7.461 12.93 24.672 1 96.12 427 TYR A O 1
ATOM 3187 N N . GLN A 1 428 ? -9.555 13.719 25.094 1 96.94 428 GLN A N 1
ATOM 3188 C CA . GLN A 1 428 ? -9.133 15 25.656 1 96.94 428 GLN A CA 1
ATOM 3189 C C . GLN A 1 428 ? -8.266 14.797 26.891 1 96.94 428 GLN A C 1
ATOM 3191 O O . GLN A 1 428 ? -7.215 15.422 27.031 1 96.94 428 GLN A O 1
ATOM 3196 N N . ARG A 1 429 ? -8.711 13.922 27.734 1 97.81 429 ARG A N 1
ATOM 3197 C CA . ARG A 1 429 ? -7.977 13.68 28.969 1 97.81 429 ARG A CA 1
ATOM 3198 C C . ARG A 1 429 ? -6.645 12.992 28.688 1 97.81 429 ARG A C 1
ATOM 3200 O O . ARG A 1 429 ? -5.621 13.336 29.281 1 97.81 429 ARG A O 1
ATOM 3207 N N . ALA A 1 430 ? -6.672 11.984 27.828 1 98.56 430 ALA A N 1
ATOM 3208 C CA . ALA A 1 430 ? -5.441 11.289 27.453 1 98.56 430 ALA A CA 1
ATOM 3209 C C . ALA A 1 430 ? -4.414 12.266 26.891 1 98.56 430 ALA A C 1
ATOM 3211 O O . ALA A 1 430 ? -3.244 12.242 27.281 1 98.56 430 ALA A O 1
ATOM 3212 N N . PHE A 1 431 ? -4.832 13.109 25.953 1 98.5 431 PHE A N 1
ATOM 3213 C CA . PHE A 1 431 ? -3.92 14.047 25.297 1 98.5 431 PHE A CA 1
ATOM 3214 C C . PHE A 1 431 ? -3.398 15.07 26.297 1 98.5 431 PHE A C 1
ATOM 3216 O O . PHE A 1 431 ? -2.248 15.508 26.203 1 98.5 431 PHE A O 1
ATOM 3223 N N . GLN A 1 432 ? -4.234 15.477 27.25 1 98.12 432 GLN A N 1
ATOM 3224 C CA . GLN A 1 432 ? -3.795 16.406 28.297 1 98.12 432 GLN A CA 1
ATOM 3225 C C . GLN A 1 432 ? -2.68 15.789 29.141 1 98.12 432 GLN A C 1
ATOM 3227 O O . GLN A 1 432 ? -1.698 16.469 29.469 1 98.12 432 GLN A O 1
ATOM 3232 N N . ILE A 1 433 ? -2.828 14.547 29.5 1 98.56 433 ILE A N 1
ATOM 3233 C CA . ILE A 1 433 ? -1.831 13.844 30.297 1 98.56 433 ILE A CA 1
ATOM 3234 C C . ILE A 1 433 ? -0.526 13.734 29.516 1 98.56 433 ILE A C 1
ATOM 3236 O O . ILE A 1 433 ? 0.552 14 30.047 1 98.56 433 ILE A O 1
ATOM 3240 N N . ILE A 1 434 ? -0.618 13.305 28.234 1 98.81 434 ILE A N 1
ATOM 3241 C CA . ILE A 1 434 ? 0.553 13.188 27.359 1 98.81 434 ILE A CA 1
ATOM 3242 C C . ILE A 1 434 ? 1.251 14.539 27.25 1 98.81 434 ILE A C 1
ATOM 3244 O O . ILE A 1 434 ? 2.461 14.641 27.453 1 98.81 434 ILE A O 1
ATOM 3248 N N . LYS A 1 435 ? 0.479 15.602 26.938 1 98.31 435 LYS A N 1
ATOM 3249 C CA . LYS A 1 435 ? 1.018 16.938 26.734 1 98.31 435 LYS A CA 1
ATOM 3250 C C . LYS A 1 435 ? 1.743 17.438 27.984 1 98.31 435 LYS A C 1
ATOM 3252 O O . LYS A 1 435 ? 2.865 17.938 27.906 1 98.31 435 LYS A O 1
ATOM 3257 N N . THR A 1 436 ? 1.088 17.297 29.141 1 97.88 436 THR A N 1
ATOM 3258 C CA . THR A 1 436 ? 1.658 17.766 30.406 1 97.88 436 THR A CA 1
ATOM 3259 C C . THR A 1 436 ? 2.957 17.031 30.719 1 97.88 436 THR A C 1
ATOM 3261 O O . THR A 1 436 ? 3.939 17.641 31.141 1 97.88 436 THR A O 1
ATOM 3264 N N . THR A 1 437 ? 2.904 15.734 30.5 1 98.62 437 THR A N 1
ATOM 3265 C CA . THR A 1 437 ? 4.09 14.922 30.766 1 98.62 437 THR A CA 1
ATOM 3266 C C . THR A 1 437 ? 5.223 15.297 29.812 1 98.62 437 THR A C 1
ATOM 3268 O O . THR A 1 437 ? 6.367 15.477 30.25 1 98.62 437 THR A O 1
ATOM 3271 N N . LEU A 1 438 ? 4.949 15.414 28.531 1 98.38 438 LEU A N 1
ATOM 3272 C CA . LEU A 1 438 ? 5.965 15.781 27.547 1 98.38 438 LEU A CA 1
ATOM 3273 C C . LEU A 1 438 ? 6.559 17.141 27.875 1 98.38 438 LEU A C 1
ATOM 3275 O O . LEU A 1 438 ? 7.773 17.328 27.797 1 98.38 438 LEU A O 1
ATOM 3279 N N . ASN A 1 439 ? 5.68 18.125 28.25 1 97.19 439 ASN A N 1
ATOM 3280 C CA . ASN A 1 439 ? 6.129 19.484 28.547 1 97.19 439 ASN A CA 1
ATOM 3281 C C . ASN A 1 439 ? 7.039 19.516 29.766 1 97.19 439 ASN A C 1
ATOM 3283 O O . ASN A 1 439 ? 7.938 20.359 29.859 1 97.19 439 ASN A O 1
ATOM 3287 N N . SER A 1 440 ? 6.789 18.625 30.688 1 97.69 440 SER A N 1
ATOM 3288 C CA . SER A 1 440 ? 7.637 18.547 31.875 1 97.69 440 SER A CA 1
ATOM 3289 C C . SER A 1 440 ? 9.031 18.047 31.516 1 97.69 440 SER A C 1
ATOM 3291 O O . SER A 1 440 ? 10 18.344 32.219 1 97.69 440 SER A O 1
ATOM 3293 N N . LEU A 1 441 ? 9.148 17.328 30.438 1 97.12 441 LEU A N 1
ATOM 3294 C CA . LEU A 1 441 ? 10.414 16.719 30.016 1 97.12 441 LEU A CA 1
ATOM 3295 C C . LEU A 1 441 ? 11.102 17.578 28.969 1 97.12 441 LEU A C 1
ATOM 3297 O O . LEU A 1 441 ? 12.336 17.625 28.906 1 97.12 441 LEU A O 1
ATOM 3301 N N . ALA A 1 442 ? 10.336 18.188 28.141 1 94.88 442 ALA A N 1
ATOM 3302 C CA . ALA A 1 442 ? 10.789 19.062 27.062 1 94.88 442 ALA A CA 1
ATOM 3303 C C . ALA A 1 442 ? 9.812 20.219 26.859 1 94.88 442 ALA A C 1
ATOM 3305 O O . ALA A 1 442 ? 8.836 20.078 26.109 1 94.88 442 ALA A O 1
ATOM 3306 N N . PRO A 1 443 ? 10.148 21.328 27.422 1 93.31 443 PRO A N 1
ATOM 3307 C CA . PRO A 1 443 ? 9.234 22.453 27.25 1 93.31 443 PRO A CA 1
ATOM 3308 C C . PRO A 1 443 ? 8.938 22.75 25.781 1 93.31 443 PRO A C 1
ATOM 3310 O O . PRO A 1 443 ? 9.852 22.766 24.953 1 93.31 443 PRO A O 1
ATOM 3313 N N . PHE A 1 444 ? 7.66 22.953 25.469 1 89.94 444 PHE A N 1
ATOM 3314 C CA . PHE A 1 444 ? 7.234 23.047 24.062 1 89.94 444 PHE A CA 1
ATOM 3315 C C . PHE A 1 444 ? 7.828 24.297 23.406 1 89.94 444 PHE A C 1
ATOM 3317 O O . PHE A 1 444 ? 8 24.328 22.188 1 89.94 444 PHE A O 1
ATOM 3324 N N . GLU A 1 445 ? 8.25 25.312 24.219 1 91.94 445 GLU A N 1
ATOM 3325 C CA . GLU A 1 445 ? 8.844 26.531 23.672 1 91.94 445 GLU A CA 1
ATOM 3326 C C . GLU A 1 445 ? 10.188 26.25 23.016 1 91.94 445 GLU A C 1
ATOM 3328 O O . GLU A 1 445 ? 10.602 26.969 22.094 1 91.94 445 GLU A O 1
ATOM 3333 N N . ASP A 1 446 ? 10.797 25.156 23.438 1 92.19 446 ASP A N 1
ATOM 3334 C CA . ASP A 1 446 ? 12.141 24.859 22.969 1 92.19 446 ASP A CA 1
ATOM 3335 C C . ASP A 1 446 ? 12.109 24.234 21.578 1 92.19 446 ASP A C 1
ATOM 3337 O O . ASP A 1 446 ? 13.109 24.234 20.859 1 92.19 446 ASP A O 1
ATOM 3341 N N . GLY A 1 447 ? 11.008 23.703 21.234 1 93.31 447 GLY A N 1
ATOM 3342 C CA . GLY A 1 447 ? 10.859 23.172 19.891 1 93.31 447 GLY A CA 1
ATOM 3343 C C . GLY A 1 447 ? 11.625 21.875 19.672 1 93.31 447 GLY A C 1
ATOM 3344 O O . GLY A 1 447 ? 12.078 21.609 18.562 1 93.31 447 GLY A O 1
ATOM 3345 N N . ASN A 1 448 ? 11.766 21.047 20.641 1 95.19 448 ASN A N 1
ATOM 3346 C CA . ASN A 1 448 ? 12.562 19.828 20.547 1 95.19 448 ASN A CA 1
ATOM 3347 C C . ASN A 1 448 ? 11.688 18.594 20.328 1 95.19 448 ASN A C 1
ATOM 3349 O O . ASN A 1 448 ? 12.172 17.469 20.391 1 95.19 448 ASN A O 1
ATOM 3353 N N . VAL A 1 449 ? 10.391 18.797 20.047 1 97.25 449 VAL A N 1
ATOM 3354 C CA . VAL A 1 449 ? 9.477 17.703 19.75 1 97.25 449 VAL A CA 1
ATOM 3355 C C . VAL A 1 449 ? 8.812 17.938 18.391 1 97.25 449 VAL A C 1
ATOM 3357 O O . VAL A 1 449 ? 8.398 19.062 18.094 1 97.25 449 VAL A O 1
ATOM 3360 N N . VAL A 1 450 ? 8.812 16.953 17.547 1 97.81 450 VAL A N 1
ATOM 3361 C CA . VAL A 1 450 ? 8.047 16.922 16.312 1 97.81 450 VAL A CA 1
ATOM 3362 C C . VAL A 1 450 ? 6.836 16 16.453 1 97.81 450 VAL A C 1
ATOM 3364 O O . VAL A 1 450 ? 6.977 14.859 16.891 1 97.81 450 VAL A O 1
ATOM 3367 N N . TYR A 1 451 ? 5.676 16.5 16.141 1 98.25 451 TYR A N 1
ATOM 3368 C CA . TYR A 1 451 ? 4.453 15.711 16.25 1 98.25 451 TYR A CA 1
ATOM 3369 C C . TYR A 1 451 ? 4.02 15.172 14.898 1 98.25 451 TYR A C 1
ATOM 3371 O O . TYR A 1 451 ? 3.979 15.906 13.914 1 98.25 451 TYR A O 1
ATOM 3379 N N . VAL A 1 452 ? 3.793 13.883 14.812 1 98.31 452 VAL A N 1
ATOM 3380 C CA . VAL A 1 452 ? 3.127 13.227 13.695 1 98.31 452 VAL A CA 1
ATOM 3381 C C . VAL A 1 452 ? 1.739 12.75 14.133 1 98.31 452 VAL A C 1
ATOM 3383 O O . VAL A 1 452 ? 1.603 12.039 15.125 1 98.31 452 VAL A O 1
ATOM 3386 N N . SER A 1 453 ? 0.71 13.156 13.438 1 97 453 SER A N 1
ATOM 3387 C CA . SER A 1 453 ? -0.631 12.797 13.883 1 97 453 SER A CA 1
ATOM 3388 C C . SER A 1 453 ? -1.517 12.391 12.711 1 97 453 SER A C 1
ATOM 3390 O O . SER A 1 453 ? -1.519 13.047 11.672 1 97 453 SER A O 1
ATOM 3392 N N . GLU A 1 454 ? -2.213 11.289 12.922 1 94.81 454 GLU A N 1
ATOM 3393 C CA . GLU A 1 454 ? -3.137 10.781 11.906 1 94.81 454 GLU A CA 1
ATOM 3394 C C . GLU A 1 454 ? -4.34 10.102 12.555 1 94.81 454 GLU A C 1
ATOM 3396 O O . GLU A 1 454 ? -4.277 9.68 13.711 1 94.81 454 GLU A O 1
ATOM 3401 N N . GLY A 1 455 ? -5.336 9.961 11.742 1 91.94 455 GLY A N 1
ATOM 3402 C CA . GLY A 1 455 ? -6.637 9.5 12.203 1 91.94 455 GLY A CA 1
ATOM 3403 C C . GLY A 1 455 ? -7.695 10.586 12.188 1 91.94 455 GLY A C 1
ATOM 3404 O O . GLY A 1 455 ? -7.375 11.773 12.242 1 91.94 455 GLY A O 1
ATOM 3405 N N . ALA A 1 456 ? -8.922 10.164 12.211 1 88.44 456 ALA A N 1
ATOM 3406 C CA . ALA A 1 456 ? -9.984 11.164 12.141 1 88.44 456 ALA A CA 1
ATOM 3407 C C . ALA A 1 456 ? -10.102 11.93 13.445 1 88.44 456 ALA A C 1
ATOM 3409 O O . ALA A 1 456 ? -9.633 13.07 13.547 1 88.44 456 ALA A O 1
ATOM 3410 N N . ASN A 1 457 ? -10.477 11.273 14.477 1 89.94 457 ASN A N 1
ATOM 3411 C CA . ASN A 1 457 ? -10.633 11.906 15.781 1 89.94 457 ASN A CA 1
ATOM 3412 C C . ASN A 1 457 ? -9.281 12.258 16.406 1 89.94 457 ASN A C 1
ATOM 3414 O O . ASN A 1 457 ? -9.109 13.344 16.953 1 89.94 457 ASN A O 1
ATOM 3418 N N . THR A 1 458 ? -8.375 11.344 16.25 1 94.94 458 THR A N 1
ATOM 3419 C CA . THR A 1 458 ? -7.055 11.508 16.844 1 94.94 458 THR A CA 1
ATOM 3420 C C . THR A 1 458 ? -6.367 12.758 16.312 1 94.94 458 THR A C 1
ATOM 3422 O O . THR A 1 458 ? -5.852 13.57 17.078 1 94.94 458 THR A O 1
ATOM 3425 N N . MET A 1 459 ? -6.398 12.883 15.039 1 93.38 459 MET A N 1
ATOM 3426 C CA . MET A 1 459 ? -5.738 14.016 14.398 1 93.38 459 MET A CA 1
ATOM 3427 C C . MET A 1 459 ? -6.465 15.32 14.727 1 93.38 459 MET A C 1
ATOM 3429 O O . MET A 1 459 ? -5.836 16.312 15.102 1 93.38 459 MET A O 1
ATOM 3433 N N . ASP A 1 460 ? -7.785 15.32 14.594 1 90.06 460 ASP A N 1
ATOM 3434 C CA . ASP A 1 460 ? -8.578 16.531 14.789 1 90.06 460 ASP A CA 1
ATOM 3435 C C . ASP A 1 460 ? -8.438 17.062 16.219 1 90.06 460 ASP A C 1
ATOM 3437 O O . ASP A 1 460 ? -8.172 18.25 16.422 1 90.06 460 ASP A O 1
ATOM 3441 N N . ILE A 1 461 ? -8.531 16.219 17.203 1 92.94 461 ILE A N 1
ATOM 3442 C CA . ILE A 1 461 ? -8.484 16.625 18.609 1 92.94 461 ILE A CA 1
ATOM 3443 C C . ILE A 1 461 ? -7.051 17 18.984 1 92.94 461 ILE A C 1
ATOM 3445 O O . ILE A 1 461 ? -6.824 17.984 19.703 1 92.94 461 ILE A O 1
ATOM 3449 N N . SER A 1 462 ? -6.094 16.281 18.484 1 95.31 462 SER A N 1
ATOM 3450 C CA . SER A 1 462 ? -4.703 16.547 18.828 1 95.31 462 SER A CA 1
ATOM 3451 C C . SER A 1 462 ? -4.246 17.891 18.281 1 95.31 462 SER A C 1
ATOM 3453 O O . SER A 1 462 ? -3.398 18.562 18.875 1 95.31 462 SER A O 1
ATOM 3455 N N . ARG A 1 463 ? -4.773 18.297 17.188 1 92.19 463 ARG A N 1
ATOM 3456 C CA . ARG A 1 463 ? -4.406 19.578 16.578 1 92.19 463 ARG A CA 1
ATOM 3457 C C . ARG A 1 463 ? -4.656 20.734 17.531 1 92.19 463 ARG A C 1
ATOM 3459 O O . ARG A 1 463 ? -3.881 21.703 17.562 1 92.19 463 ARG A O 1
ATOM 3466 N N . SER A 1 464 ? -5.727 20.672 18.281 1 91.94 464 SER A N 1
ATOM 3467 C CA . SER A 1 464 ? -6.09 21.75 19.188 1 91.94 464 SER A CA 1
ATOM 3468 C C . SER A 1 464 ? -5.379 21.609 20.531 1 91.94 464 SER A C 1
ATOM 3470 O O . SER A 1 464 ? -5.125 22.594 21.219 1 91.94 464 SER A O 1
ATOM 3472 N N . VAL A 1 465 ? -4.949 20.422 20.828 1 95.25 465 VAL A N 1
ATOM 3473 C CA . VAL A 1 465 ? -4.441 20.141 22.172 1 95.25 465 VAL A CA 1
ATOM 3474 C C . VAL A 1 465 ? -2.941 20.422 22.219 1 95.25 465 VAL A C 1
ATOM 3476 O O . VAL A 1 465 ? -2.426 20.906 23.234 1 95.25 465 VAL A O 1
ATOM 3479 N N . PHE A 1 466 ? -2.23 20.156 21.203 1 96.25 466 PHE A N 1
ATOM 3480 C CA . PHE A 1 466 ? -0.776 20.266 21.203 1 96.25 466 PHE A CA 1
ATOM 3481 C C . PHE A 1 466 ? -0.323 21.5 20.438 1 96.25 466 PHE A C 1
ATOM 3483 O O . PHE A 1 466 ? -0.232 21.484 19.203 1 96.25 466 PHE A O 1
ATOM 3490 N N . PRO A 1 467 ? 0.008 22.578 21.094 1 94.25 467 PRO A N 1
ATOM 3491 C CA . PRO A 1 467 ? 0.472 23.797 20.422 1 94.25 467 PRO A CA 1
ATOM 3492 C C . PRO A 1 467 ? 1.903 23.672 19.891 1 94.25 467 PRO A C 1
ATOM 3494 O O . PRO A 1 467 ? 2.684 22.859 20.422 1 94.25 467 PRO A O 1
ATOM 3497 N N . LEU A 1 468 ? 2.195 24.453 18.93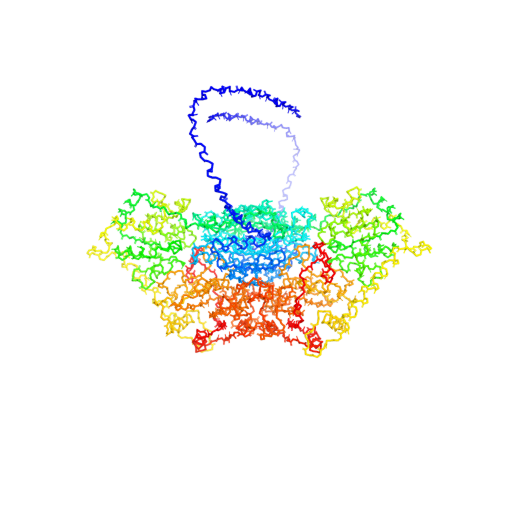8 1 95.62 468 LEU A N 1
ATOM 3498 C CA . LEU A 1 468 ? 3.525 24.484 18.344 1 95.62 468 LEU A CA 1
ATOM 3499 C C . LEU A 1 468 ? 4.07 25.906 18.281 1 95.62 468 LEU A C 1
ATOM 3501 O O . LEU A 1 468 ? 3.381 26.828 17.844 1 95.62 468 LEU A O 1
ATOM 3505 N N . ASN A 1 469 ? 5.336 26.094 18.656 1 96.44 469 ASN A N 1
ATOM 3506 C CA . ASN A 1 469 ? 5.938 27.422 18.594 1 96.44 469 ASN A CA 1
ATOM 3507 C C . ASN A 1 469 ? 6.988 27.5 17.484 1 96.44 469 ASN A C 1
ATOM 3509 O O . ASN A 1 469 ? 7.559 28.578 17.266 1 96.44 469 ASN A O 1
ATOM 3513 N N . HIS A 1 470 ? 7.215 26.406 16.844 1 96.69 470 HIS A N 1
ATOM 3514 C CA . HIS A 1 470 ? 8.188 26.375 15.766 1 96.69 470 HIS A CA 1
ATOM 3515 C C . HIS A 1 470 ? 7.594 25.734 14.516 1 96.69 470 HIS A C 1
ATOM 3517 O O . HIS A 1 470 ? 6.734 24.859 14.609 1 96.69 470 HIS A O 1
ATOM 3523 N N . PRO A 1 471 ? 8.023 26.234 13.328 1 97.25 471 PRO A N 1
ATOM 3524 C CA . PRO A 1 471 ? 7.453 25.734 12.07 1 97.25 471 PRO A CA 1
ATOM 3525 C C . PRO A 1 471 ? 7.898 24.312 11.742 1 97.25 471 PRO A C 1
ATOM 3527 O O . PRO A 1 471 ? 8.961 23.875 12.195 1 97.25 471 PRO A O 1
ATOM 3530 N N . ARG A 1 472 ? 7.094 23.547 10.914 1 97.69 472 ARG A N 1
ATOM 3531 C CA . ARG A 1 472 ? 7.402 22.234 10.336 1 97.69 472 ARG A CA 1
ATOM 3532 C C . ARG A 1 472 ? 7.605 21.188 11.422 1 97.69 472 ARG A C 1
ATOM 3534 O O . ARG A 1 472 ? 8.453 20.297 11.289 1 97.69 472 ARG A O 1
ATOM 3541 N N . GLN A 1 473 ? 6.91 21.375 12.531 1 96.94 473 GLN A N 1
ATOM 3542 C CA . GLN A 1 473 ? 7.016 20.422 13.625 1 96.94 473 GLN A CA 1
ATOM 3543 C C . GLN A 1 473 ? 5.688 19.703 13.844 1 96.94 473 GLN A C 1
ATOM 3545 O O . GLN A 1 473 ? 5.555 18.906 14.789 1 96.94 473 GLN A O 1
ATOM 3550 N N . ARG A 1 474 ? 4.734 19.922 13.031 1 96.38 474 ARG A N 1
ATOM 3551 C CA . ARG A 1 474 ? 3.514 19.125 12.961 1 96.38 474 ARG A CA 1
ATOM 3552 C C . ARG A 1 474 ? 3.32 18.547 11.57 1 96.38 474 ARG A C 1
ATOM 3554 O O . ARG A 1 474 ? 3.188 19.281 10.594 1 96.38 474 ARG A O 1
ATOM 3561 N N . LEU A 1 475 ? 3.328 17.266 11.523 1 97.62 475 LEU A N 1
ATOM 3562 C CA . LEU A 1 475 ? 3.092 16.531 10.281 1 97.62 475 LEU A CA 1
ATOM 3563 C C . LEU A 1 475 ? 1.785 15.75 10.352 1 97.62 475 LEU A C 1
ATOM 3565 O O . LEU A 1 475 ? 1.61 14.906 11.234 1 97.62 475 LEU A O 1
ATOM 3569 N N . ASP A 1 476 ? 0.863 16.062 9.5 1 94.31 476 ASP A N 1
ATOM 3570 C CA . ASP A 1 476 ? -0.427 15.375 9.484 1 94.31 476 ASP A CA 1
ATOM 3571 C C . ASP A 1 476 ? -0.797 14.922 8.078 1 94.31 476 ASP A C 1
ATOM 3573 O O . ASP A 1 476 ? 0.068 14.828 7.203 1 94.31 476 ASP A O 1
ATOM 3577 N N . ALA A 1 477 ? -2.076 14.602 7.812 1 92.38 477 ALA A N 1
ATOM 3578 C CA . ALA A 1 477 ? -2.557 14.055 6.547 1 92.38 477 ALA A CA 1
ATOM 3579 C C . ALA A 1 477 ? -2.559 15.117 5.453 1 92.38 477 ALA A C 1
ATOM 3581 O O . ALA A 1 477 ? -2.646 14.797 4.266 1 92.38 477 ALA A O 1
ATOM 3582 N N . GLY A 1 478 ? -2.398 16.344 5.82 1 93 478 GLY A N 1
ATOM 3583 C CA . GLY A 1 478 ? -2.236 17.438 4.887 1 93 478 GLY A CA 1
ATOM 3584 C C . GLY A 1 478 ? -3.453 17.672 4.008 1 93 478 GLY A C 1
ATOM 3585 O O . GLY A 1 478 ? -4.582 17.391 4.422 1 93 478 GLY A O 1
ATOM 3586 N N . THR A 1 479 ? -3.209 18.266 2.879 1 95.31 479 THR A N 1
ATOM 3587 C CA . THR A 1 479 ? -4.242 18.703 1.944 1 95.31 479 THR A CA 1
ATOM 3588 C C . THR A 1 479 ? -5.031 17.516 1.418 1 95.31 479 THR A C 1
ATOM 3590 O O . THR A 1 479 ? -6.234 17.625 1.16 1 95.31 479 THR A O 1
ATOM 3593 N N . TYR A 1 480 ? -4.379 16.406 1.35 1 95.44 480 TYR A N 1
ATOM 3594 C CA . TYR A 1 480 ? -5.008 15.258 0.695 1 95.44 480 TYR A CA 1
ATOM 3595 C C . TYR A 1 480 ? -5.762 14.398 1.703 1 95.44 480 TYR A C 1
ATOM 3597 O O . TYR A 1 480 ? -6.469 13.461 1.324 1 95.44 480 TYR A O 1
ATOM 3605 N N . ALA A 1 481 ? -5.633 14.68 2.967 1 94.69 481 ALA A N 1
ATOM 3606 C CA . ALA A 1 481 ? -6.285 13.922 4.031 1 94.69 481 ALA A CA 1
ATOM 3607 C C . ALA A 1 481 ? -5.98 12.43 3.906 1 94.69 481 ALA A C 1
ATOM 3609 O O . ALA A 1 481 ? -6.875 11.594 4.039 1 94.69 481 ALA A O 1
ATOM 3610 N N . THR A 1 482 ? -4.766 12.102 3.637 1 94.88 482 THR A N 1
ATOM 3611 C CA . THR A 1 482 ? -4.324 10.734 3.383 1 94.88 482 THR A CA 1
ATOM 3612 C C . THR A 1 482 ? -4.172 9.961 4.691 1 94.88 482 THR A C 1
ATOM 3614 O O . THR A 1 482 ? -3.67 10.5 5.68 1 94.88 482 THR A O 1
ATOM 3617 N N . MET A 1 483 ? -4.629 8.766 4.711 1 94.88 483 MET A N 1
ATOM 3618 C CA . MET A 1 483 ? -4.328 7.863 5.816 1 94.88 483 MET A CA 1
ATOM 3619 C C . MET A 1 483 ? -3.164 6.938 5.465 1 94.88 483 MET A C 1
ATOM 3621 O O . MET A 1 483 ? -3.027 6.52 4.312 1 94.88 483 MET A O 1
ATOM 3625 N N . GLY A 1 484 ? -2.344 6.59 6.465 1 96.56 484 GLY A N 1
ATOM 3626 C CA . GLY A 1 484 ? -1.247 5.652 6.281 1 96.56 484 GLY A CA 1
ATOM 3627 C C . GLY A 1 484 ? 0.108 6.328 6.195 1 96.56 484 GLY A C 1
ATOM 3628 O O . GLY A 1 484 ? 1.124 5.668 5.969 1 96.56 484 GLY A O 1
ATOM 3629 N N . VAL A 1 485 ? 0.183 7.605 6.473 1 97.69 485 VAL A N 1
ATOM 3630 C CA . VAL A 1 485 ? 1.408 8.375 6.273 1 97.69 485 VAL A CA 1
ATOM 3631 C C . VAL A 1 485 ? 2.268 8.312 7.535 1 97.69 485 VAL A C 1
ATOM 3633 O O . VAL A 1 485 ? 3.467 8.594 7.488 1 97.69 485 VAL A O 1
ATOM 3636 N N . GLY A 1 486 ? 1.752 7.875 8.695 1 98.06 486 GLY A N 1
ATOM 3637 C CA . GLY A 1 486 ? 2.303 8.141 10.016 1 98.06 486 GLY A CA 1
ATOM 3638 C C . GLY A 1 486 ? 3.711 7.602 10.188 1 98.06 486 GLY A C 1
ATOM 3639 O O . GLY A 1 486 ? 4.641 8.359 10.469 1 98.06 486 GLY A O 1
ATOM 3640 N N . MET A 1 487 ? 3.945 6.336 10.008 1 98.62 487 MET A N 1
ATOM 3641 C CA . MET A 1 487 ? 5.25 5.742 10.273 1 98.62 487 MET A CA 1
ATOM 3642 C C . MET A 1 487 ? 6.297 6.246 9.281 1 98.62 487 MET A C 1
ATOM 3644 O O . MET A 1 487 ? 7.449 6.477 9.656 1 98.62 487 MET A O 1
ATOM 3648 N N . GLY A 1 488 ? 5.863 6.395 7.996 1 98.75 488 GLY A N 1
ATOM 3649 C CA . GLY A 1 488 ? 6.773 6.996 7.035 1 98.75 488 GLY A CA 1
ATOM 3650 C C . GLY A 1 488 ? 7.195 8.406 7.41 1 98.75 488 GLY A C 1
ATOM 3651 O O . GLY A 1 488 ? 8.367 8.766 7.273 1 98.75 488 GLY A O 1
ATOM 3652 N N . TYR A 1 489 ? 6.27 9.203 7.922 1 98.81 489 TYR A N 1
ATOM 3653 C CA . TYR A 1 489 ? 6.547 10.578 8.312 1 98.81 489 TYR A CA 1
ATOM 3654 C C . TYR A 1 489 ? 7.504 10.625 9.5 1 98.81 489 TYR A C 1
ATOM 3656 O O . TYR A 1 489 ? 8.359 11.516 9.586 1 98.81 489 TYR A O 1
ATOM 3664 N N . ILE A 1 490 ? 7.402 9.688 10.453 1 98.88 490 ILE A N 1
ATOM 3665 C CA . ILE A 1 490 ? 8.32 9.602 11.586 1 98.88 490 ILE A CA 1
ATOM 3666 C C . ILE A 1 490 ? 9.75 9.406 11.078 1 98.88 490 ILE A C 1
ATOM 3668 O O . ILE A 1 490 ? 10.664 10.125 11.492 1 98.88 490 ILE A O 1
ATOM 3672 N N . ILE A 1 491 ? 9.906 8.453 10.172 1 98.88 491 ILE A N 1
ATOM 3673 C CA . ILE A 1 491 ? 11.234 8.117 9.656 1 98.88 491 ILE A CA 1
ATOM 3674 C C . ILE A 1 491 ? 11.805 9.312 8.891 1 98.88 491 ILE A C 1
ATOM 3676 O O . ILE A 1 491 ? 12.984 9.656 9.062 1 98.88 491 ILE A O 1
ATOM 3680 N N . ALA A 1 492 ? 10.992 9.961 8.094 1 98.81 492 ALA A N 1
ATOM 3681 C CA . ALA A 1 492 ? 11.43 11.133 7.34 1 98.81 492 ALA A CA 1
ATOM 3682 C C . ALA A 1 492 ? 11.852 12.258 8.281 1 98.81 492 ALA A C 1
ATOM 3684 O O . ALA A 1 492 ? 12.852 12.938 8.031 1 98.81 492 ALA A O 1
ATOM 3685 N N . ALA A 1 493 ? 11.062 12.477 9.32 1 98.56 493 ALA A N 1
ATOM 3686 C CA . ALA A 1 493 ? 11.398 13.523 10.289 1 98.56 493 ALA A CA 1
ATOM 3687 C C . ALA A 1 493 ? 12.734 13.234 10.961 1 98.56 493 ALA A C 1
ATOM 3689 O O . ALA A 1 493 ? 13.547 14.148 11.148 1 98.56 493 ALA A O 1
ATOM 3690 N N . HIS A 1 494 ? 12.953 11.992 11.328 1 98.19 494 HIS A N 1
ATOM 3691 C CA . HIS A 1 494 ? 14.234 11.609 11.914 1 98.19 494 HIS A CA 1
ATOM 3692 C C . HIS A 1 494 ? 15.391 11.906 10.961 1 98.19 494 HIS A C 1
ATOM 3694 O O . HIS A 1 494 ? 16.406 12.461 11.367 1 98.19 494 HIS A O 1
ATOM 3700 N N . GLU A 1 495 ? 15.234 11.508 9.727 1 97.81 495 GLU A N 1
ATOM 3701 C CA . GLU A 1 495 ? 16.297 11.719 8.742 1 97.81 495 GLU A CA 1
ATOM 3702 C C . GLU A 1 495 ? 16.547 13.203 8.5 1 97.81 495 GLU A C 1
ATOM 3704 O O . GLU A 1 495 ? 17.688 13.625 8.289 1 97.81 495 GLU A O 1
ATOM 3709 N N . ALA A 1 496 ? 15.492 13.984 8.562 1 97.31 496 ALA A N 1
ATOM 3710 C CA . ALA A 1 496 ? 15.594 15.414 8.289 1 97.31 496 ALA A CA 1
ATOM 3711 C C . ALA A 1 496 ? 16.25 16.141 9.453 1 97.31 496 ALA A C 1
ATOM 3713 O O . ALA A 1 496 ? 17.062 17.047 9.25 1 97.31 496 ALA A O 1
ATOM 3714 N N . TYR A 1 497 ? 15.953 15.734 10.719 1 96.12 497 TYR A N 1
ATOM 3715 C CA . TYR A 1 497 ? 16.344 16.531 11.875 1 96.12 497 TYR A CA 1
ATOM 3716 C C . TYR A 1 497 ? 17.516 15.891 12.617 1 96.12 497 TYR A C 1
ATOM 3718 O O . TYR A 1 497 ? 18.312 16.594 13.25 1 96.12 497 TYR A O 1
ATOM 3726 N N . ASN A 1 498 ? 17.562 14.523 12.539 1 95.62 498 ASN A N 1
ATOM 3727 C CA . ASN A 1 498 ? 18.438 13.852 13.5 1 95.62 498 ASN A CA 1
ATOM 3728 C C . ASN A 1 498 ? 19.547 13.062 12.805 1 95.62 498 ASN A C 1
ATOM 3730 O O . ASN A 1 498 ? 20.531 12.695 13.43 1 95.62 498 ASN A O 1
ATOM 3734 N N . ALA A 1 499 ? 19.438 12.758 11.547 1 89.75 499 ALA A N 1
ATOM 3735 C CA . ALA A 1 499 ? 20.328 11.797 10.898 1 89.75 499 ALA A CA 1
ATOM 3736 C C . ALA A 1 499 ? 21.75 12.352 10.797 1 89.75 499 ALA A C 1
ATOM 3738 O O . ALA A 1 499 ? 22.719 11.586 10.836 1 89.75 499 ALA A O 1
ATOM 3739 N N . PHE A 1 500 ? 21.922 13.594 10.609 1 85.5 500 PHE A N 1
ATOM 3740 C CA . PHE A 1 500 ? 23.234 14.219 10.539 1 85.5 500 PHE A CA 1
ATOM 3741 C C . PHE A 1 500 ? 23.406 15.227 11.672 1 85.5 500 PHE A C 1
ATOM 3743 O O . PHE A 1 500 ? 23.328 16.438 11.453 1 85.5 500 PHE A O 1
ATOM 3750 N N . PRO A 1 501 ? 23.484 14.695 12.805 1 66.25 501 PRO A N 1
ATOM 3751 C CA . PRO A 1 501 ? 23.469 15.648 13.922 1 66.25 501 PRO A CA 1
ATOM 3752 C C . PRO A 1 501 ? 24.641 16.625 13.867 1 66.25 501 PRO A C 1
ATOM 3754 O O . PRO A 1 501 ? 25.766 16.234 13.57 1 66.25 501 PRO A O 1
ATOM 3757 N N . ALA A 1 502 ? 24.219 17.844 13.734 1 62.84 502 ALA A N 1
ATOM 3758 C CA . ALA A 1 502 ? 25.25 18.859 13.984 1 62.84 502 ALA A CA 1
ATOM 3759 C C . ALA A 1 502 ? 25.75 18.797 15.422 1 62.84 502 ALA A C 1
ATOM 3761 O O . ALA A 1 502 ? 25.016 18.422 16.328 1 62.84 502 ALA A O 1
ATOM 3762 N N . SER A 1 503 ? 26.938 18.859 15.641 1 51.53 503 SER A N 1
ATOM 3763 C CA . SER A 1 503 ? 27.609 18.75 16.922 1 51.53 503 SER A CA 1
ATOM 3764 C C . SER A 1 503 ? 26.875 19.516 18.016 1 51.53 503 SER A C 1
ATOM 3766 O O . SER A 1 503 ? 26.859 19.109 19.172 1 51.53 503 SER A O 1
ATOM 3768 N N . THR A 1 504 ? 26.047 20.453 17.688 1 55.69 504 THR A N 1
ATOM 3769 C CA . THR A 1 504 ? 25.547 21.312 18.75 1 55.69 504 THR A CA 1
ATOM 3770 C C . THR A 1 504 ? 24.031 21.188 18.875 1 55.69 504 THR A C 1
ATOM 3772 O O . THR A 1 504 ? 23.438 21.656 19.859 1 55.69 504 THR A O 1
ATOM 3775 N N . ALA A 1 505 ? 23.438 20.469 18.016 1 68.5 505 ALA A N 1
ATOM 3776 C CA . ALA A 1 505 ? 21.984 20.516 18.094 1 68.5 505 ALA A CA 1
ATOM 3777 C C . ALA A 1 505 ? 21.438 19.281 18.797 1 68.5 505 ALA A C 1
ATOM 3779 O O . ALA A 1 505 ? 21.922 18.172 18.594 1 68.5 505 ALA A O 1
ATOM 3780 N N . LYS A 1 506 ? 20.578 19.578 19.781 1 83.62 506 LYS A N 1
ATOM 3781 C CA . LYS A 1 506 ? 19.859 18.484 20.469 1 83.62 506 LYS A CA 1
ATOM 3782 C C . LYS A 1 506 ? 18.922 17.766 19.5 1 83.62 506 LYS A C 1
ATOM 3784 O O . LYS A 1 506 ? 18.172 18.406 18.766 1 83.62 506 LYS A O 1
ATOM 3789 N N . PRO A 1 507 ? 19.047 16.438 19.469 1 91.94 507 PRO A N 1
ATOM 3790 C CA . PRO A 1 507 ? 18.094 15.695 18.625 1 91.94 507 PRO A CA 1
ATOM 3791 C C . PRO A 1 507 ? 16.641 15.938 19.031 1 91.94 507 PRO A C 1
ATOM 3793 O O . PRO A 1 507 ? 16.344 16.078 20.219 1 91.94 507 PRO A O 1
ATOM 3796 N N . LYS A 1 508 ? 15.844 16.047 18.062 1 95.5 508 LYS A N 1
ATOM 3797 C CA . LYS A 1 508 ? 14.414 16.203 18.328 1 95.5 508 LYS A CA 1
ATOM 3798 C C . LYS A 1 508 ? 13.75 14.859 18.609 1 95.5 508 LYS A C 1
ATOM 3800 O O . LYS A 1 508 ? 14.086 13.859 17.969 1 95.5 508 LYS A O 1
ATOM 3805 N N . LYS A 1 509 ? 12.852 14.867 19.594 1 97.94 509 LYS A N 1
ATOM 3806 C CA . LYS A 1 509 ? 12.023 13.688 19.812 1 97.94 509 LYS A CA 1
ATOM 3807 C C . LYS A 1 509 ? 10.828 13.664 18.875 1 97.94 509 LYS A C 1
ATOM 3809 O O . LYS A 1 509 ? 10.086 14.641 18.781 1 97.94 509 LYS A O 1
ATOM 3814 N N . ILE A 1 510 ? 10.672 12.633 18.156 1 98.56 510 ILE A N 1
ATOM 3815 C CA . ILE A 1 510 ? 9.508 12.484 17.297 1 98.56 510 ILE A CA 1
ATOM 3816 C C . ILE A 1 510 ? 8.398 11.742 18.047 1 98.56 510 ILE A C 1
ATOM 3818 O O . ILE A 1 510 ? 8.594 10.609 18.484 1 98.56 510 ILE A O 1
ATOM 3822 N N . VAL A 1 511 ? 7.266 12.336 18.234 1 98.81 511 VAL A N 1
ATOM 3823 C CA . VAL A 1 511 ? 6.105 11.805 18.938 1 98.81 511 VAL A CA 1
ATOM 3824 C C . VAL A 1 511 ? 4.934 11.664 17.969 1 98.81 511 VAL A C 1
ATOM 3826 O O . VAL A 1 511 ? 4.535 12.633 17.312 1 98.81 511 VAL A O 1
ATOM 3829 N N . ALA A 1 512 ? 4.453 10.461 17.906 1 98.75 512 ALA A N 1
ATOM 3830 C CA . ALA A 1 512 ? 3.326 10.234 17 1 98.75 512 ALA A CA 1
ATOM 3831 C C . ALA A 1 512 ? 2.049 9.945 17.781 1 98.75 512 ALA A C 1
ATOM 3833 O O . ALA A 1 512 ? 2.078 9.234 18.797 1 98.75 512 ALA A O 1
ATOM 3834 N N . LEU A 1 513 ? 0.981 10.555 17.406 1 98.69 513 LEU A N 1
ATOM 3835 C CA . LEU A 1 513 ? -0.387 10.281 17.828 1 98.69 513 LEU A CA 1
ATOM 3836 C C . LEU A 1 513 ? -1.201 9.688 16.688 1 98.69 513 LEU A C 1
ATOM 3838 O O . LEU A 1 513 ? -1.656 10.414 15.805 1 98.69 513 LEU A O 1
ATOM 3842 N N . GLU A 1 514 ? -1.441 8.359 16.781 1 98.25 514 GLU A N 1
ATOM 3843 C CA . GLU A 1 514 ? -2.037 7.629 15.656 1 98.25 514 GLU A CA 1
ATOM 3844 C C . GLU A 1 514 ? -3.344 6.961 16.078 1 98.25 514 GLU A C 1
ATOM 3846 O O . GLU A 1 514 ? -3.395 6.266 17.094 1 98.25 514 GLU A O 1
ATOM 3851 N N . GLY A 1 515 ? -4.434 7.238 15.273 1 97.81 515 GLY A N 1
ATOM 3852 C CA . GLY A 1 515 ? -5.562 6.34 15.438 1 97.81 515 GLY A CA 1
ATOM 3853 C C . GLY A 1 515 ? -5.227 4.895 15.125 1 97.81 515 GLY A C 1
ATOM 3854 O O . GLY A 1 515 ? -4.371 4.621 14.281 1 97.81 515 GLY A O 1
ATOM 3855 N N . ASP A 1 516 ? -5.969 3.963 15.773 1 97.56 516 ASP A N 1
ATOM 3856 C CA . ASP A 1 516 ? -5.629 2.555 15.602 1 97.56 516 ASP A CA 1
ATOM 3857 C C . ASP A 1 516 ? -5.836 2.109 14.156 1 97.56 516 ASP A C 1
ATOM 3859 O O . ASP A 1 516 ? -5.078 1.283 13.641 1 97.56 516 ASP A O 1
ATOM 3863 N N . SER A 1 517 ? -6.82 2.656 13.461 1 97 517 SER A N 1
ATOM 3864 C CA . SER A 1 517 ? -6.98 2.348 12.047 1 97 517 SER A CA 1
ATOM 3865 C C . SER A 1 517 ? -5.809 2.871 11.227 1 97 517 SER A C 1
ATOM 3867 O O . SER A 1 517 ? -5.234 2.141 10.414 1 97 517 SER A O 1
ATOM 3869 N N . ALA A 1 518 ? -5.434 4.117 11.43 1 97.38 518 ALA A N 1
ATOM 3870 C CA . ALA A 1 518 ? -4.332 4.738 10.695 1 97.38 518 ALA A CA 1
ATOM 3871 C C . ALA A 1 518 ? -3.021 3.996 10.945 1 97.38 518 ALA A C 1
ATOM 3873 O O . ALA A 1 518 ? -2.24 3.773 10.016 1 97.38 518 ALA A O 1
ATOM 3874 N N . PHE A 1 519 ? -2.803 3.549 12.188 1 98.38 519 PHE A N 1
ATOM 3875 C CA . PHE A 1 519 ? -1.593 2.824 12.562 1 98.38 519 PHE A CA 1
ATOM 3876 C C . PHE A 1 519 ? -1.447 1.551 11.734 1 98.38 519 PHE A C 1
ATOM 3878 O O . PHE A 1 519 ? -0.345 1.204 11.305 1 98.38 519 PHE A O 1
ATOM 3885 N N . GLY A 1 520 ? -2.479 0.923 11.477 1 97.81 520 GLY A N 1
ATOM 3886 C CA . GLY A 1 520 ? -2.492 -0.36 10.789 1 97.81 520 GLY A CA 1
ATOM 3887 C C . GLY A 1 520 ? -2.021 -0.271 9.352 1 97.81 520 GLY A C 1
ATOM 3888 O O . GLY A 1 520 ? -1.573 -1.265 8.773 1 97.81 520 GLY A O 1
ATOM 3889 N N . PHE A 1 521 ? -2.053 0.877 8.734 1 97.62 521 PHE A N 1
ATOM 3890 C CA . PHE A 1 521 ? -1.658 1.046 7.344 1 97.62 521 PHE A CA 1
ATOM 3891 C C . PHE A 1 521 ? -0.159 0.834 7.176 1 97.62 521 PHE A C 1
ATOM 3893 O O . PHE A 1 521 ? 0.297 0.392 6.117 1 97.62 521 PHE A O 1
ATOM 3900 N N . SER A 1 522 ? 0.619 1.223 8.203 1 97.56 522 SER A N 1
ATOM 3901 C CA . SER A 1 522 ? 2.064 1.264 8 1 97.56 522 SER A CA 1
ATOM 3902 C C . SER A 1 522 ? 2.807 0.722 9.219 1 97.56 522 SER A C 1
ATOM 3904 O O . SER A 1 522 ? 4 0.981 9.391 1 97.56 522 SER A O 1
ATOM 3906 N N . ALA A 1 523 ? 2.23 -0.072 10.031 1 98.38 523 ALA A N 1
ATOM 3907 C CA . ALA A 1 523 ? 2.734 -0.512 11.328 1 98.38 523 ALA A CA 1
ATOM 3908 C C . ALA A 1 523 ? 4.07 -1.234 11.188 1 98.38 523 ALA A C 1
ATOM 3910 O O . ALA A 1 523 ? 4.93 -1.148 12.062 1 98.38 523 ALA A O 1
ATOM 3911 N N . MET A 1 524 ? 4.281 -1.893 10.086 1 98.31 524 MET A N 1
ATOM 3912 C CA . MET A 1 524 ? 5.473 -2.723 9.93 1 98.31 524 MET A CA 1
ATOM 3913 C C . MET A 1 524 ? 6.73 -1.864 9.859 1 98.31 524 MET A C 1
ATOM 3915 O O . MET A 1 524 ? 7.844 -2.371 10.016 1 98.31 524 MET A O 1
ATOM 3919 N N . GLU A 1 525 ? 6.586 -0.564 9.672 1 98.75 525 GLU A N 1
ATOM 3920 C CA . GLU A 1 525 ? 7.758 0.305 9.625 1 98.75 525 GLU A CA 1
ATOM 3921 C C . GLU A 1 525 ? 8.352 0.504 11.016 1 98.75 525 GLU A C 1
ATOM 3923 O O . GLU A 1 525 ? 9.414 1.111 11.164 1 98.75 525 GLU A O 1
ATOM 3928 N N . ILE A 1 526 ? 7.645 0.011 12.07 1 98.81 526 ILE A N 1
ATOM 3929 C CA . ILE A 1 526 ? 8.273 -0.048 13.383 1 98.81 526 ILE A CA 1
ATOM 3930 C C . ILE A 1 526 ? 9.586 -0.833 13.289 1 98.81 526 ILE A C 1
ATOM 3932 O O . ILE A 1 526 ? 10.562 -0.493 13.953 1 98.81 526 ILE A O 1
ATOM 3936 N N . GLU A 1 527 ? 9.562 -1.897 12.484 1 98.75 527 GLU A N 1
ATOM 3937 C CA . GLU A 1 527 ? 10.773 -2.674 12.234 1 98.75 527 GLU A CA 1
ATOM 3938 C C . GLU A 1 527 ? 11.852 -1.813 11.578 1 98.75 527 GLU A C 1
ATOM 3940 O O . GLU A 1 527 ? 13.031 -1.911 11.938 1 98.75 527 GLU A O 1
ATOM 3945 N N . THR A 1 528 ? 11.523 -0.968 10.594 1 98.69 528 THR A N 1
ATOM 3946 C CA . THR A 1 528 ? 12.461 -0.046 9.969 1 98.69 528 THR A CA 1
ATOM 3947 C C . THR A 1 528 ? 13.062 0.907 11 1 98.69 528 THR A C 1
ATOM 3949 O O . THR A 1 528 ? 14.266 1.153 11 1 98.69 528 THR A O 1
ATOM 3952 N N . MET A 1 529 ? 12.195 1.429 11.883 1 98.75 529 MET A N 1
ATOM 3953 C CA . MET A 1 529 ? 12.664 2.346 12.914 1 98.75 529 MET A CA 1
ATOM 3954 C C . MET A 1 529 ? 13.68 1.663 13.828 1 98.75 529 MET A C 1
ATOM 3956 O O . MET A 1 529 ? 14.688 2.266 14.203 1 98.75 529 MET A O 1
ATOM 3960 N N . ALA A 1 530 ? 13.344 0.438 14.188 1 98.56 530 ALA A N 1
ATOM 3961 C CA . ALA A 1 530 ? 14.266 -0.315 15.039 1 98.56 530 ALA A CA 1
ATOM 3962 C C . ALA A 1 530 ? 15.602 -0.541 14.336 1 98.56 530 ALA A C 1
ATOM 3964 O O . ALA A 1 530 ? 16.672 -0.397 14.945 1 98.56 530 ALA A O 1
ATOM 3965 N N . ARG A 1 531 ? 15.594 -0.877 13.055 1 97.56 531 ARG A N 1
ATOM 3966 C CA . ARG A 1 531 ? 16.797 -1.141 12.273 1 97.56 531 ARG A CA 1
ATOM 3967 C C . ARG A 1 531 ? 17.703 0.085 12.234 1 97.56 531 ARG A C 1
ATOM 3969 O O . ARG A 1 531 ? 18.922 -0.038 12.328 1 97.56 531 ARG A O 1
ATOM 3976 N N . TYR A 1 532 ? 17.125 1.219 12.164 1 97.88 532 TYR A N 1
ATOM 3977 C CA . TYR A 1 532 ? 17.906 2.443 12.031 1 97.88 532 TYR A CA 1
ATOM 3978 C C . TYR A 1 532 ? 18 3.186 13.359 1 97.88 532 TYR A C 1
ATOM 3980 O O . TYR A 1 532 ? 18.391 4.355 13.398 1 97.88 532 TYR A O 1
ATOM 3988 N N . ARG A 1 533 ? 17.531 2.596 14.5 1 97.38 533 ARG A N 1
ATOM 3989 C CA . ARG A 1 533 ? 17.641 3.082 15.867 1 97.38 533 ARG A CA 1
ATOM 3990 C C . ARG A 1 533 ? 16.938 4.43 16.031 1 97.38 533 ARG A C 1
ATOM 3992 O O . ARG A 1 533 ? 17.516 5.363 16.609 1 97.38 533 ARG A O 1
ATOM 3999 N N . ILE A 1 534 ? 15.781 4.535 15.453 1 98.19 534 ILE A N 1
ATOM 4000 C CA . ILE A 1 534 ? 14.961 5.73 15.609 1 98.19 534 ILE A CA 1
ATOM 4001 C C . ILE A 1 534 ? 14.141 5.633 16.906 1 98.19 534 ILE A C 1
ATOM 4003 O O . ILE A 1 534 ? 13.25 4.797 17.016 1 98.19 534 ILE A O 1
ATOM 4007 N N . PRO A 1 535 ? 14.422 6.402 17.875 1 98.12 535 PRO A N 1
ATOM 4008 C CA . PRO A 1 535 ? 13.742 6.289 19.172 1 98.12 535 PRO A CA 1
ATOM 4009 C C . PRO A 1 535 ? 12.43 7.066 19.219 1 98.12 535 PRO A C 1
ATOM 4011 O O . PRO A 1 535 ? 12.219 7.871 20.141 1 98.12 535 PRO A O 1
ATOM 4014 N N . ALA A 1 536 ? 11.531 6.812 18.359 1 98.75 536 ALA A N 1
ATOM 4015 C CA . ALA A 1 536 ? 10.227 7.469 18.297 1 98.75 536 ALA A CA 1
ATOM 4016 C C . ALA A 1 536 ? 9.32 6.992 19.438 1 98.75 536 ALA A C 1
ATOM 4018 O O . ALA A 1 536 ? 9.469 5.871 19.922 1 98.75 536 ALA A O 1
ATOM 4019 N N . LEU A 1 537 ? 8.484 7.855 19.891 1 98.94 537 LEU A N 1
ATOM 4020 C CA . LEU A 1 537 ? 7.414 7.555 20.844 1 98.94 537 LEU A CA 1
ATOM 4021 C C . LEU A 1 537 ? 6.055 7.59 20.141 1 98.94 537 LEU A C 1
ATOM 4023 O O . LEU A 1 537 ? 5.59 8.656 19.734 1 98.94 537 LEU A O 1
ATOM 4027 N N . ILE A 1 538 ? 5.438 6.449 20.062 1 98.94 538 ILE A N 1
ATOM 4028 C CA . ILE A 1 538 ? 4.23 6.312 19.25 1 98.94 538 ILE A CA 1
ATOM 4029 C C . ILE A 1 538 ? 3.049 5.945 20.141 1 98.94 538 ILE A C 1
ATOM 4031 O O . ILE A 1 538 ? 3.053 4.891 20.781 1 98.94 538 ILE A O 1
ATOM 4035 N N . PHE A 1 539 ? 2.049 6.789 20.188 1 98.94 539 PHE A N 1
ATOM 4036 C CA . PHE A 1 539 ? 0.784 6.492 20.844 1 98.94 539 PHE A CA 1
ATOM 4037 C C . PHE A 1 539 ? -0.246 5.992 19.844 1 98.94 539 PHE A C 1
ATOM 4039 O O . PHE A 1 539 ? -0.588 6.695 18.891 1 98.94 539 PHE A O 1
ATOM 4046 N N . VAL A 1 540 ? -0.668 4.777 20 1 98.81 540 VAL A N 1
ATOM 4047 C CA . VAL A 1 540 ? -1.804 4.266 19.234 1 98.81 540 VAL A CA 1
ATOM 4048 C C . VAL A 1 540 ? -3.094 4.48 20.031 1 98.81 540 VAL A C 1
ATOM 4050 O O . VAL A 1 540 ? -3.348 3.789 21.016 1 98.81 540 VAL A O 1
ATOM 4053 N N . VAL A 1 541 ? -3.9 5.445 19.594 1 98.56 541 VAL A N 1
ATOM 4054 C CA . VAL A 1 541 ? -5.176 5.73 20.25 1 98.56 541 VAL A CA 1
ATOM 4055 C C . VAL A 1 541 ? -6.223 4.715 19.797 1 98.56 541 VAL A C 1
ATOM 4057 O O . VAL A 1 541 ? -6.797 4.84 18.719 1 98.56 541 VAL A O 1
ATOM 4060 N N . ASN A 1 542 ? -6.551 3.746 20.656 1 98 542 ASN A N 1
ATOM 4061 C CA . ASN A 1 542 ? -7.246 2.508 20.312 1 98 542 ASN A CA 1
ATOM 4062 C C . ASN A 1 542 ? -8.695 2.533 20.781 1 98 542 ASN A C 1
ATOM 4064 O O . ASN A 1 542 ? -8.984 2.246 21.953 1 98 542 ASN A O 1
ATOM 4068 N N . ASN A 1 543 ? -9.594 2.857 19.891 1 96.5 543 ASN A N 1
ATOM 4069 C CA . ASN A 1 543 ? -11.016 2.748 20.188 1 96.5 543 ASN A CA 1
ATOM 4070 C C . ASN A 1 543 ? -11.641 1.532 19.5 1 96.5 543 ASN A C 1
ATOM 4072 O O . ASN A 1 543 ? -12.859 1.414 19.422 1 96.5 543 ASN A O 1
ATOM 4076 N N . SER A 1 544 ? -10.844 0.673 18.844 1 97.06 544 SER A N 1
ATOM 4077 C CA . SER A 1 544 ? -11.211 -0.6 18.234 1 97.06 544 SER A CA 1
ATOM 4078 C C . SER A 1 544 ? -12.156 -0.393 17.062 1 97.06 544 SER A C 1
ATOM 4080 O O . SER A 1 544 ? -13.031 -1.225 16.812 1 97.06 544 SER A O 1
ATOM 4082 N N . GLY A 1 545 ? -12.031 0.718 16.391 1 95.94 545 GLY A N 1
ATOM 4083 C CA . GLY A 1 545 ? -12.867 0.947 15.219 1 95.94 545 GLY A CA 1
ATOM 4084 C C . GLY A 1 545 ? -12.461 2.168 14.414 1 95.94 545 GLY A C 1
ATOM 4085 O O . GLY A 1 545 ? -11.711 3.016 14.906 1 95.94 545 GLY A O 1
ATOM 4086 N N . ILE A 1 546 ? -12.875 2.232 13.164 1 94.62 546 ILE A N 1
ATOM 4087 C CA . ILE A 1 546 ? -12.734 3.416 12.32 1 94.62 546 ILE A CA 1
ATOM 4088 C C . ILE A 1 546 ? -13.766 4.465 12.742 1 94.62 546 ILE A C 1
ATOM 4090 O O . ILE A 1 546 ? -14.969 4.191 12.75 1 94.62 546 ILE A O 1
ATOM 4094 N N . TYR A 1 547 ? -13.367 5.625 13.086 1 90.44 547 TYR A N 1
ATOM 4095 C CA . TYR A 1 547 ? -14.164 6.699 13.672 1 90.44 547 TYR A CA 1
ATOM 4096 C C . TYR A 1 547 ? -14.617 6.34 15.078 1 90.44 547 TYR A C 1
ATOM 4098 O O . TYR A 1 547 ? -14.305 7.059 16.031 1 90.44 547 TYR A O 1
ATOM 4106 N N . HIS A 1 548 ? -15.312 5.195 15.188 1 91.25 548 HIS A N 1
ATOM 4107 C CA . HIS A 1 548 ? -15.797 4.707 16.469 1 91.25 548 HIS A CA 1
ATOM 4108 C C . HIS A 1 548 ? -15.758 3.184 16.531 1 91.25 548 HIS A C 1
ATOM 4110 O O . HIS A 1 548 ? -15.797 2.518 15.492 1 91.25 548 HIS A O 1
ATOM 4116 N N . GLY A 1 549 ? -15.727 2.676 17.766 1 89.62 549 GLY A N 1
ATOM 4117 C CA . GLY A 1 549 ? -15.922 1.249 17.969 1 89.62 549 GLY A CA 1
ATOM 4118 C C . GLY A 1 549 ? -17.375 0.842 18 1 89.62 549 GLY A C 1
ATOM 4119 O O . GLY A 1 549 ? -18.266 1.696 18.016 1 89.62 549 GLY A O 1
ATOM 4120 N N . ASP A 1 550 ? -17.578 -0.459 17.953 1 87.25 550 ASP A N 1
ATOM 4121 C CA . ASP A 1 550 ? -18.969 -0.906 17.859 1 87.25 550 ASP A CA 1
ATOM 4122 C C . ASP A 1 550 ? -19.422 -1.556 19.156 1 87.25 550 ASP A C 1
ATOM 4124 O O . ASP A 1 550 ? -20.562 -1.998 19.266 1 87.25 550 ASP A O 1
ATOM 4128 N N . SER A 1 551 ? -18.5 -1.631 20.094 1 90.94 551 SER A N 1
ATOM 4129 C CA . SER A 1 551 ? -18.875 -2.303 21.328 1 90.94 551 SER A CA 1
ATOM 4130 C C . SER A 1 551 ? -18.219 -1.635 22.531 1 90.94 551 SER A C 1
ATOM 4132 O O . SER A 1 551 ? -17.109 -1.117 22.438 1 90.94 551 SER A O 1
ATOM 4134 N N . ALA A 1 552 ? -18.922 -1.767 23.641 1 88.06 552 ALA A N 1
ATOM 4135 C CA . ALA A 1 552 ? -18.422 -1.167 24.875 1 88.06 552 ALA A CA 1
ATOM 4136 C C . ALA A 1 552 ? -17.609 -2.176 25.688 1 88.06 552 ALA A C 1
ATOM 4138 O O . ALA A 1 552 ? -16.859 -1.799 26.594 1 88.06 552 ALA A O 1
ATOM 4139 N N . SER A 1 553 ? -17.797 -3.447 25.328 1 93.38 553 SER A N 1
ATOM 4140 C CA . SER A 1 553 ? -17.109 -4.5 26.062 1 93.38 553 SER A CA 1
ATOM 4141 C C . SER A 1 553 ? -16.609 -5.598 25.125 1 93.38 553 SER A C 1
ATOM 4143 O O . SER A 1 553 ? -17.109 -5.73 24 1 93.38 553 SER A O 1
ATOM 4145 N N . GLU A 1 554 ? -15.734 -6.324 25.641 1 95 554 GLU A N 1
ATOM 4146 C CA . GLU A 1 554 ? -15.203 -7.441 24.875 1 95 554 GLU A CA 1
ATOM 4147 C C . GLU A 1 554 ? -16.281 -8.477 24.578 1 95 554 GLU A C 1
ATOM 4149 O O . GLU A 1 554 ? -16.344 -9.023 23.484 1 95 554 GLU A O 1
ATOM 4154 N N . SER A 1 555 ? -17.125 -8.797 25.578 1 96.5 555 SER A N 1
ATOM 4155 C CA . SER A 1 555 ? -18.172 -9.797 25.438 1 96.5 555 SER A CA 1
ATOM 4156 C C . SER A 1 555 ? -19.156 -9.398 24.344 1 96.5 555 SER A C 1
ATOM 4158 O O . SER A 1 555 ? -19.562 -10.234 23.531 1 96.5 555 SER A O 1
ATOM 4160 N N . SER A 1 556 ? -19.516 -8.133 24.375 1 95.12 556 SER A N 1
ATOM 4161 C CA . SER A 1 556 ? -20.438 -7.645 23.359 1 95.12 556 SER A CA 1
ATOM 4162 C C . SER A 1 556 ? -19.812 -7.711 21.969 1 95.12 556 SER A C 1
ATOM 4164 O O . SER A 1 556 ? -20.484 -8.023 20.984 1 95.12 556 SER A O 1
ATOM 4166 N N . TRP A 1 557 ? -18.578 -7.402 21.922 1 96.5 557 TRP A N 1
ATOM 4167 C CA . TRP A 1 557 ? -17.859 -7.48 20.656 1 96.5 557 TRP A CA 1
ATOM 4168 C C . TRP A 1 557 ? -17.797 -8.914 20.141 1 96.5 557 TRP A C 1
ATOM 4170 O O . TRP A 1 557 ? -18 -9.172 18.953 1 96.5 557 TRP A O 1
ATOM 4180 N N . LYS A 1 558 ? -17.531 -9.867 21.016 1 97.31 558 LYS A N 1
ATOM 4181 C CA . LYS A 1 558 ? -17.438 -11.281 20.641 1 97.31 558 LYS A CA 1
ATOM 4182 C C . LYS A 1 558 ? -18.781 -11.805 20.141 1 97.31 558 LYS A C 1
ATOM 4184 O O . LYS A 1 558 ? -18.828 -12.68 19.266 1 97.31 558 LYS A O 1
ATOM 4189 N N . GLU A 1 559 ? -19.844 -11.273 20.641 1 96.62 559 GLU A N 1
ATOM 4190 C CA . GLU A 1 559 ? -21.156 -11.633 20.156 1 96.62 559 GLU A CA 1
ATOM 4191 C C . GLU A 1 559 ? -21.344 -11.195 18.703 1 96.62 559 GLU A C 1
ATOM 4193 O O . GLU A 1 559 ? -21.859 -11.961 17.875 1 96.62 559 GLU A O 1
ATOM 4198 N N . LEU A 1 560 ? -20.953 -9.977 18.469 1 96.25 560 LEU A N 1
ATOM 4199 C CA . LEU A 1 560 ? -21.031 -9.492 17.094 1 96.25 560 LEU A CA 1
ATOM 4200 C C . LEU A 1 560 ? -20.141 -10.32 16.172 1 96.25 560 LEU A C 1
ATOM 4202 O O . LEU A 1 560 ? -20.516 -10.633 15.039 1 96.25 560 LEU A O 1
ATOM 4206 N N . GLN A 1 561 ? -18.938 -10.664 16.625 1 97.56 561 GLN A N 1
ATOM 4207 C CA . GLN A 1 561 ? -18.031 -11.492 15.852 1 97.56 561 GLN A CA 1
ATOM 4208 C C . GLN A 1 561 ? -18.641 -12.844 15.523 1 97.56 561 GLN A C 1
ATOM 4210 O O . GLN A 1 561 ? -18.516 -13.344 14.406 1 97.56 561 GLN A O 1
ATOM 4215 N N . ALA A 1 562 ? -19.297 -13.422 16.531 1 97.06 562 ALA A N 1
ATOM 4216 C CA . ALA A 1 562 ? -19.938 -14.727 16.344 1 97.06 562 ALA A CA 1
ATOM 4217 C C . ALA A 1 562 ? -21.047 -14.648 15.305 1 97.06 562 ALA A C 1
ATOM 4219 O O . ALA A 1 562 ? -21.203 -15.562 14.492 1 97.06 562 ALA A O 1
ATOM 4220 N N . GLN A 1 563 ? -21.797 -13.602 15.344 1 96.06 563 GLN A N 1
ATOM 4221 C CA . GLN A 1 563 ? -22.844 -13.391 14.359 1 96.06 563 GLN A CA 1
ATOM 4222 C C . GLN A 1 563 ? -22.281 -13.289 12.945 1 96.06 563 GLN A C 1
ATOM 4224 O O . GLN A 1 563 ? -22.812 -13.883 12.008 1 96.06 563 GLN A O 1
ATOM 4229 N N . THR A 1 564 ? -21.203 -12.539 12.844 1 96.44 564 THR A N 1
ATOM 4230 C CA . THR A 1 564 ? -20.547 -12.391 11.555 1 96.44 564 THR A CA 1
ATOM 4231 C C . THR A 1 564 ? -19.984 -13.734 11.07 1 96.44 564 THR A C 1
ATOM 4233 O O . THR A 1 564 ? -20.156 -14.094 9.906 1 96.44 564 THR A O 1
ATOM 4236 N N . ALA A 1 565 ? -19.344 -14.469 11.969 1 94.12 565 ALA A N 1
ATOM 4237 C CA . ALA A 1 565 ? -18.766 -15.766 11.625 1 94.12 565 ALA A CA 1
ATOM 4238 C C . ALA A 1 565 ? -19.859 -16.734 11.18 1 94.12 565 ALA A C 1
ATOM 4240 O O . ALA A 1 565 ? -19.625 -17.578 10.312 1 94.12 565 ALA A O 1
ATOM 4241 N N . ALA A 1 566 ? -21.094 -16.562 11.609 1 93.94 566 ALA A N 1
ATOM 4242 C CA . ALA A 1 566 ? -22.219 -17.438 11.305 1 93.94 566 ALA A CA 1
ATOM 4243 C C . ALA A 1 566 ? -23.016 -16.922 10.125 1 93.94 566 ALA A C 1
ATOM 4245 O O . ALA A 1 566 ? -24.047 -17.5 9.766 1 93.94 566 ALA A O 1
ATOM 4246 N N . ASN A 1 567 ? -22.578 -15.828 9.547 1 94.25 567 ASN A N 1
ATOM 4247 C CA . ASN A 1 567 ? -23.281 -15.172 8.453 1 94.25 567 ASN A CA 1
ATOM 4248 C C . ASN A 1 567 ? -24.672 -14.727 8.867 1 94.25 567 ASN A C 1
ATOM 4250 O O . ASN A 1 567 ? -25.625 -14.836 8.094 1 94.25 567 ASN A O 1
ATOM 4254 N N . ASP A 1 568 ? -24.844 -14.367 10.117 1 93.88 568 ASP A N 1
ATOM 4255 C CA . ASP A 1 568 ? -26.094 -13.836 10.664 1 93.88 568 ASP A CA 1
ATOM 4256 C C . ASP A 1 568 ? -26.016 -12.32 10.836 1 93.88 568 ASP A C 1
ATOM 4258 O O . ASP A 1 568 ? -25.984 -11.82 11.961 1 93.88 568 ASP A O 1
ATOM 4262 N N . THR A 1 569 ? -26 -11.641 9.695 1 94.25 569 THR A N 1
ATOM 4263 C CA . THR A 1 569 ? -25.797 -10.195 9.766 1 94.25 569 THR A CA 1
ATOM 4264 C C . THR A 1 569 ? -26.984 -9.453 9.141 1 94.25 569 THR A C 1
ATOM 4266 O O . THR A 1 569 ? -27.094 -8.234 9.273 1 94.25 569 THR A O 1
ATOM 4269 N N . LYS A 1 570 ? -27.859 -10.172 8.492 1 92.19 570 LYS A N 1
ATOM 4270 C CA . LYS A 1 570 ? -29 -9.555 7.805 1 92.19 570 LYS A CA 1
ATOM 4271 C C . LYS A 1 570 ? -29.906 -8.836 8.789 1 92.19 570 LYS A C 1
ATOM 4273 O O . LYS A 1 570 ? -30.219 -9.359 9.867 1 92.19 570 LYS A O 1
ATOM 4278 N N . SER A 1 571 ? -30.219 -7.621 8.383 1 87.31 571 SER A N 1
ATOM 4279 C CA . SER A 1 571 ? -31.109 -6.84 9.242 1 87.31 571 SER A CA 1
ATOM 4280 C C . SER A 1 571 ? -32.531 -7.367 9.18 1 87.31 571 SER A C 1
ATOM 4282 O O . SER A 1 571 ? -33 -7.797 8.117 1 87.31 571 SER A O 1
ATOM 4284 N N . ASP A 1 572 ? -33.219 -7.43 10.305 1 75.94 572 ASP A N 1
ATOM 4285 C CA . ASP A 1 572 ? -34.625 -7.824 10.344 1 75.94 572 ASP A CA 1
ATOM 4286 C C . ASP A 1 572 ? -35.531 -6.621 10.148 1 75.94 572 ASP A C 1
ATOM 4288 O O . ASP A 1 572 ? -36.75 -6.727 10.312 1 75.94 572 ASP A O 1
ATOM 4292 N N . GLY A 1 573 ? -35.031 -5.598 9.602 1 62.81 573 GLY A N 1
ATOM 4293 C CA . GLY A 1 573 ? -35.781 -4.406 9.297 1 62.81 573 GLY A CA 1
ATOM 4294 C C . GLY A 1 573 ? -35.969 -3.49 10.492 1 62.81 573 GLY A C 1
ATOM 4295 O O . GLY A 1 573 ? -36.5 -2.377 10.359 1 62.81 573 GLY A O 1
ATOM 4296 N N . ARG A 1 574 ? -35.719 -3.926 11.695 1 52.53 574 ARG A N 1
ATOM 4297 C CA . ARG A 1 574 ? -35.906 -3.061 12.852 1 52.53 574 ARG A CA 1
ATOM 4298 C C . ARG A 1 574 ? -34.625 -2.268 13.148 1 52.53 574 ARG A C 1
ATOM 4300 O O . ARG A 1 574 ? -33.531 -2.721 12.859 1 52.53 574 ARG A O 1
ATOM 4307 N N . ASP A 1 575 ? -34.594 -0.848 13.43 1 51.44 575 ASP A N 1
ATOM 4308 C CA . ASP A 1 575 ? -33.531 0.126 13.664 1 51.44 575 ASP A CA 1
ATOM 4309 C C . ASP A 1 575 ? -32.5 -0.42 14.633 1 51.44 575 ASP A C 1
ATOM 4311 O O . ASP A 1 575 ? -31.281 -0.216 14.445 1 51.44 575 ASP A O 1
ATOM 4315 N N . ASP A 1 576 ? -32.875 -1.062 15.797 1 54.38 576 ASP A N 1
ATOM 4316 C CA . ASP A 1 576 ? -32.031 -1.505 16.891 1 54.38 576 ASP A CA 1
ATOM 4317 C C . ASP A 1 576 ? -31.406 -2.869 16.594 1 54.38 576 ASP A C 1
ATOM 4319 O O . ASP A 1 576 ? -30.719 -3.439 17.438 1 54.38 576 ASP A O 1
ATOM 4323 N N . GLY A 1 577 ? -31.422 -3.146 15.336 1 63.62 577 GLY A N 1
ATOM 4324 C CA . GLY A 1 577 ? -31.281 -4.562 15.023 1 63.62 577 GLY A CA 1
ATOM 4325 C C . GLY A 1 577 ? -30.062 -4.871 14.18 1 63.62 577 GLY A C 1
ATOM 4326 O O . GLY A 1 577 ? -30.094 -5.793 13.359 1 63.62 577 GLY A O 1
ATOM 4327 N N . LYS A 1 578 ? -29.094 -4.02 14.32 1 83.31 578 LYS A N 1
ATOM 4328 C CA . LYS A 1 578 ? -27.922 -4.355 13.516 1 83.31 578 LYS A CA 1
ATOM 4329 C C . LYS A 1 578 ? -27.141 -5.496 14.148 1 83.31 578 LYS A C 1
ATOM 4331 O O . LYS A 1 578 ? -26.922 -5.504 15.359 1 83.31 578 LYS A O 1
ATOM 4336 N N . LYS A 1 579 ? -26.859 -6.422 13.336 1 90.25 579 LYS A N 1
ATOM 4337 C CA . LYS A 1 579 ? -26.156 -7.621 13.758 1 90.25 579 LYS A CA 1
ATOM 4338 C C . LYS A 1 579 ? -24.781 -7.719 13.086 1 90.25 579 LYS A C 1
ATOM 4340 O O . LYS A 1 579 ? -24.594 -7.207 11.977 1 90.25 579 LYS A O 1
ATOM 4345 N N . GLY A 1 580 ? -23.891 -8.398 13.852 1 95.06 580 GLY A N 1
ATOM 4346 C CA . GLY A 1 580 ? -22.578 -8.68 13.297 1 95.06 580 GLY A CA 1
ATOM 4347 C C . GLY A 1 580 ? -21.625 -7.5 13.391 1 95.06 580 GLY A C 1
ATOM 4348 O O . GLY A 1 580 ? -22.047 -6.383 13.711 1 95.06 580 GLY A O 1
ATOM 4349 N N . LEU A 1 581 ? -20.375 -7.777 13.133 1 96.38 581 LEU A N 1
ATOM 4350 C CA . LEU A 1 581 ? -19.375 -6.715 13.023 1 96.38 581 LEU A CA 1
ATOM 4351 C C . LEU A 1 581 ? -19.75 -5.734 11.914 1 96.38 581 LEU A C 1
ATOM 4353 O O . LEU A 1 581 ? -20.141 -6.145 10.82 1 96.38 581 LEU A O 1
ATOM 4357 N N . ARG A 1 582 ? -19.672 -4.512 12.203 1 94.44 582 ARG A N 1
ATOM 4358 C CA . ARG A 1 582 ? -20 -3.471 11.242 1 94.44 582 ARG A CA 1
ATOM 4359 C C . ARG A 1 582 ? -18.797 -3.111 10.383 1 94.44 582 ARG A C 1
ATOM 4361 O O . ARG A 1 582 ? -17.688 -3.602 10.617 1 94.44 582 ARG A O 1
ATOM 4368 N N . SER A 1 583 ? -19.062 -2.268 9.398 1 96.06 583 SER A N 1
ATOM 4369 C CA . SER A 1 583 ? -18.047 -1.968 8.398 1 96.06 583 SER A CA 1
ATOM 4370 C C . SER A 1 583 ? -16.859 -1.253 9.016 1 96.06 583 SER A C 1
ATOM 4372 O O . SER A 1 583 ? -15.75 -1.308 8.477 1 96.06 583 SER A O 1
ATOM 4374 N N . THR A 1 584 ? -17.016 -0.601 10.195 1 95.5 584 THR A N 1
ATOM 4375 C CA . THR A 1 584 ? -15.977 0.204 10.828 1 95.5 584 THR A CA 1
ATOM 4376 C C . THR A 1 584 ? -15.266 -0.59 11.922 1 95.5 584 THR A C 1
ATOM 4378 O O . THR A 1 584 ? -14.352 -0.081 12.578 1 95.5 584 THR A O 1
ATOM 4381 N N . SER A 1 585 ? -15.594 -1.858 12.102 1 96.12 585 SER A N 1
ATOM 4382 C CA . SER A 1 585 ? -15.094 -2.633 13.234 1 96.12 585 SER A CA 1
ATOM 4383 C C . SER A 1 585 ? -13.633 -3.025 13.031 1 96.12 585 SER A C 1
ATOM 4385 O O . SER A 1 585 ? -13.234 -3.396 11.93 1 96.12 585 SER A O 1
ATOM 4387 N N . LEU A 1 586 ? -12.891 -2.902 14.055 1 97.81 586 LEU A N 1
ATOM 4388 C CA . LEU A 1 586 ? -11.586 -3.539 14.203 1 97.81 586 LEU A CA 1
ATOM 4389 C C . LEU A 1 586 ? -11.602 -4.555 15.336 1 97.81 586 LEU A C 1
ATOM 4391 O O . LEU A 1 586 ? -12.602 -4.695 16.047 1 97.81 586 LEU A O 1
ATOM 4395 N N . LEU A 1 587 ? -10.523 -5.316 15.414 1 98.12 587 LEU A N 1
ATOM 4396 C CA . LEU A 1 587 ? -10.422 -6.258 16.516 1 98.12 587 LEU A CA 1
ATOM 4397 C C . LEU A 1 587 ? -10.469 -5.527 17.859 1 98.12 587 LEU A C 1
ATOM 4399 O O . LEU A 1 587 ? -9.859 -4.465 18.016 1 98.12 587 LEU A O 1
ATOM 4403 N N . TYR A 1 588 ? -11.211 -6.09 18.828 1 97.19 588 TYR A N 1
ATOM 4404 C CA . TYR A 1 588 ? -11.375 -5.449 20.125 1 97.19 588 TYR A CA 1
ATOM 4405 C C . TYR A 1 588 ? -10.047 -5.379 20.875 1 97.19 588 TYR A C 1
ATOM 4407 O O . TYR A 1 588 ? -9.461 -6.406 21.203 1 97.19 588 TYR A O 1
ATOM 4415 N N . GLU A 1 589 ? -9.531 -4.234 21.094 1 97.06 589 GLU A N 1
ATOM 4416 C CA . GLU A 1 589 ? -8.336 -3.928 21.875 1 97.06 589 GLU A CA 1
ATOM 4417 C C . GLU A 1 589 ? -7.137 -4.727 21.375 1 97.06 589 GLU A C 1
ATOM 4419 O O . GLU A 1 589 ? -6.461 -5.395 22.172 1 97.06 589 GLU A O 1
ATOM 4424 N N . THR A 1 590 ? -6.945 -4.637 20.016 1 98.06 590 THR A N 1
ATOM 4425 C CA . THR A 1 590 ? -5.738 -5.242 19.453 1 98.06 590 THR A CA 1
ATOM 4426 C C . THR A 1 590 ? -4.504 -4.812 20.234 1 98.06 590 THR A C 1
ATOM 4428 O O . THR A 1 590 ? -4.375 -3.645 20.609 1 98.06 590 THR A O 1
ATOM 4431 N N . ARG A 1 591 ? -3.562 -5.723 20.484 1 98.56 591 ARG A N 1
ATOM 4432 C CA . ARG A 1 591 ? -2.391 -5.477 21.312 1 98.56 591 ARG A CA 1
ATOM 4433 C C . ARG A 1 591 ? -1.252 -4.879 20.5 1 98.56 591 ARG A C 1
ATOM 4435 O O . ARG A 1 591 ? -0.172 -5.465 20.406 1 98.56 591 ARG A O 1
ATOM 4442 N N . TYR A 1 592 ? -1.45 -3.676 20.062 1 98.75 592 TYR A N 1
ATOM 4443 C CA . TYR A 1 592 ? -0.533 -2.992 19.172 1 98.75 592 TYR A CA 1
ATOM 4444 C C . TYR A 1 592 ? 0.819 -2.762 19.828 1 98.75 592 TYR A C 1
ATOM 4446 O O . TYR A 1 592 ? 1.845 -2.672 19.156 1 98.75 592 TYR A O 1
ATOM 4454 N N . GLU A 1 593 ? 0.911 -2.662 21.156 1 98.75 593 GLU A N 1
ATOM 4455 C CA . GLU A 1 593 ? 2.154 -2.365 21.859 1 98.75 593 GLU A CA 1
ATOM 4456 C C . GLU A 1 593 ? 3.184 -3.473 21.656 1 98.75 593 GLU A C 1
ATOM 4458 O O . GLU A 1 593 ? 4.383 -3.26 21.859 1 98.75 593 GLU A O 1
ATOM 4463 N N . GLN A 1 594 ? 2.762 -4.613 21.219 1 98.31 594 GLN A N 1
ATOM 4464 C CA . GLN A 1 594 ? 3.658 -5.746 21.016 1 98.31 594 GLN A CA 1
ATOM 4465 C C . GLN A 1 594 ? 4.613 -5.492 19.859 1 98.31 594 GLN A C 1
ATOM 4467 O O . GLN A 1 594 ? 5.637 -6.168 19.734 1 98.31 594 GLN A O 1
ATOM 4472 N N . PHE A 1 595 ? 4.309 -4.535 19.031 1 98.19 595 PHE A N 1
ATOM 4473 C CA . PHE A 1 595 ? 5.227 -4.168 17.953 1 98.19 595 PHE A CA 1
ATOM 4474 C C . PHE A 1 595 ? 6.57 -3.73 18.531 1 98.19 595 PHE A C 1
ATOM 4476 O O . PHE A 1 595 ? 7.609 -3.93 17.891 1 98.19 595 PHE A O 1
ATOM 4483 N N . GLY A 1 596 ? 6.555 -3.074 19.719 1 98.06 596 GLY A N 1
ATOM 4484 C CA . GLY A 1 596 ? 7.797 -2.646 20.344 1 98.06 596 GLY A CA 1
ATOM 4485 C C . GLY A 1 596 ? 8.773 -3.787 20.578 1 98.06 596 GLY A C 1
ATOM 4486 O O . GLY A 1 596 ? 9.773 -3.91 19.875 1 98.06 596 GLY A O 1
ATOM 4487 N N . PRO A 1 597 ? 8.375 -4.684 21.469 1 97.31 597 PRO A N 1
ATOM 4488 C CA . PRO A 1 597 ? 9.289 -5.785 21.797 1 97.31 597 PRO A CA 1
ATOM 4489 C C . PRO A 1 597 ? 9.539 -6.703 20.609 1 97.31 597 PRO A C 1
ATOM 4491 O O . PRO A 1 597 ? 10.625 -7.289 20.5 1 97.31 597 PRO A O 1
ATOM 4494 N N . MET A 1 598 ? 8.617 -6.828 19.703 1 97.75 598 MET A N 1
ATOM 4495 C CA . MET A 1 598 ? 8.805 -7.621 18.484 1 97.75 598 MET A CA 1
ATOM 4496 C C . MET A 1 598 ? 10.062 -7.191 17.75 1 97.75 598 MET A C 1
ATOM 4498 O O . MET A 1 598 ? 10.734 -8.016 17.125 1 97.75 598 MET A O 1
ATOM 4502 N N . CYS A 1 599 ? 10.406 -5.922 17.859 1 97.69 599 CYS A N 1
ATOM 4503 C CA . CYS A 1 599 ? 11.516 -5.363 17.094 1 97.69 599 CYS A CA 1
ATOM 4504 C C . CYS A 1 599 ? 12.633 -4.895 18.031 1 97.69 599 CYS A C 1
ATOM 4506 O O . CYS A 1 599 ? 13.539 -4.18 17.594 1 97.69 599 CYS A O 1
ATOM 4508 N N . GLY A 1 600 ? 12.578 -5.227 19.281 1 97.12 600 GLY A N 1
ATOM 4509 C CA . GLY A 1 600 ? 13.641 -4.879 20.219 1 97.12 600 GLY A CA 1
ATOM 4510 C C . GLY A 1 600 ? 13.398 -3.564 20.938 1 97.12 600 GLY A C 1
ATOM 4511 O O . GLY A 1 600 ? 14.266 -3.078 21.656 1 97.12 600 GLY A O 1
ATOM 4512 N N . GLY A 1 601 ? 12.234 -2.979 20.75 1 98.38 601 GLY A N 1
ATOM 4513 C CA . GLY A 1 601 ? 11.852 -1.759 21.453 1 98.38 601 GLY A CA 1
ATOM 4514 C C . GLY A 1 601 ? 10.961 -2.01 22.656 1 98.38 601 GLY A C 1
ATOM 4515 O O . GLY A 1 601 ? 11.016 -3.086 23.25 1 98.38 601 GLY A O 1
ATOM 4516 N N . LYS A 1 602 ? 10.227 -0.975 23.047 1 98.62 602 LYS A N 1
ATOM 4517 C CA . LYS A 1 602 ? 9.367 -1.07 24.219 1 98.62 602 LYS A CA 1
ATOM 4518 C C . LYS A 1 602 ? 7.895 -0.974 23.844 1 98.62 602 LYS A C 1
ATOM 4520 O O . LYS A 1 602 ? 7.551 -0.384 22.812 1 98.62 602 LYS A O 1
ATOM 4525 N N . GLY A 1 603 ? 7.09 -1.574 24.625 1 98.75 603 GLY A N 1
ATOM 4526 C CA . GLY A 1 603 ? 5.648 -1.541 24.438 1 98.75 603 GLY A CA 1
ATOM 4527 C C . GLY A 1 603 ? 4.891 -1.405 25.75 1 98.75 603 GLY A C 1
ATOM 4528 O O . GLY A 1 603 ? 5.27 -2.004 26.766 1 98.75 603 GLY A O 1
ATOM 4529 N N . TYR A 1 604 ? 3.848 -0.599 25.781 1 98.88 604 TYR A N 1
ATOM 4530 C CA . TYR A 1 604 ? 2.998 -0.4 26.953 1 98.88 604 TYR A CA 1
ATOM 4531 C C . TYR A 1 604 ? 1.524 -0.509 26.578 1 98.88 604 TYR A C 1
ATOM 4533 O O . TYR A 1 604 ? 1.069 0.123 25.625 1 98.88 604 TYR A O 1
ATOM 4541 N N . PHE A 1 605 ? 0.816 -1.333 27.234 1 98.56 605 PHE A N 1
ATOM 4542 C CA . PHE A 1 605 ? -0.64 -1.382 27.172 1 98.56 605 PHE A CA 1
ATOM 4543 C C . PHE A 1 605 ? -1.265 -0.556 28.281 1 98.56 605 PHE A C 1
ATOM 4545 O O . PHE A 1 605 ? -1.113 -0.882 29.469 1 98.56 605 PHE A O 1
ATOM 4552 N N . VAL A 1 606 ? -2.004 0.508 27.922 1 98.12 606 VAL A N 1
ATOM 4553 C CA . VAL A 1 606 ? -2.385 1.522 28.906 1 98.12 606 VAL A CA 1
ATOM 4554 C C . VAL A 1 606 ? -3.906 1.653 28.938 1 98.12 606 VAL A C 1
ATOM 4556 O O . VAL A 1 606 ? -4.551 1.827 27.906 1 98.12 606 VAL A O 1
ATOM 4559 N N . ARG A 1 607 ? -4.484 1.696 30.203 1 96.62 607 ARG A N 1
ATOM 4560 C CA . ARG A 1 607 ? -5.918 1.872 30.406 1 96.62 607 ARG A CA 1
ATOM 4561 C C . ARG A 1 607 ? -6.203 3.01 31.375 1 96.62 607 ARG A C 1
ATOM 4563 O O . ARG A 1 607 ? -7.301 3.572 31.375 1 96.62 607 ARG A O 1
ATOM 4570 N N . SER A 1 608 ? -5.215 3.324 32.219 1 97.56 608 SER A N 1
ATOM 4571 C CA . SER A 1 608 ? -5.441 4.316 33.25 1 97.56 608 SER A CA 1
ATOM 4572 C C . SER A 1 608 ? -4.582 5.559 33.031 1 97.56 608 SER A C 1
ATOM 4574 O O . SER A 1 608 ? -3.627 5.523 32.25 1 97.56 608 SER A O 1
ATOM 4576 N N . GLU A 1 609 ? -4.93 6.617 33.75 1 98.25 609 GLU A N 1
ATOM 4577 C CA . GLU A 1 609 ? -4.188 7.871 33.688 1 98.25 609 GLU A CA 1
ATOM 4578 C C . GLU A 1 609 ? -2.754 7.699 34.156 1 98.25 609 GLU A C 1
ATOM 4580 O O . GLU A 1 609 ? -1.817 8.227 33.562 1 98.25 609 GLU A O 1
ATOM 4585 N N . GLU A 1 610 ? -2.555 6.926 35.25 1 97.81 610 GLU A N 1
ATOM 4586 C CA . GLU A 1 610 ? -1.232 6.715 35.812 1 97.81 610 GLU A CA 1
ATOM 4587 C C . GLU A 1 610 ? -0.336 5.918 34.875 1 97.81 610 GLU A C 1
ATOM 4589 O O . GLU A 1 610 ? 0.842 6.238 34.719 1 97.81 610 GLU A O 1
ATOM 4594 N N . GLU A 1 611 ? -0.929 4.879 34.312 1 98.31 611 GLU A N 1
ATOM 4595 C CA . GLU A 1 611 ? -0.182 4.086 33.344 1 98.31 611 GLU A CA 1
ATOM 4596 C C . GLU A 1 611 ? 0.25 4.934 32.156 1 98.31 611 GLU A C 1
ATOM 4598 O O . GLU A 1 611 ? 1.362 4.777 31.656 1 98.31 611 GLU A O 1
ATOM 4603 N N . LEU A 1 612 ? -0.653 5.809 31.719 1 98.81 612 LEU A N 1
ATOM 4604 C CA . LEU A 1 612 ? -0.365 6.66 30.578 1 98.81 612 LEU A CA 1
ATOM 4605 C C . LEU A 1 612 ? 0.775 7.625 30.891 1 98.81 612 LEU A C 1
ATOM 4607 O O . LEU A 1 612 ? 1.675 7.812 30.062 1 98.81 612 LEU A O 1
ATOM 4611 N N . GLU A 1 613 ? 0.721 8.273 32.031 1 98.75 613 GLU A N 1
ATOM 4612 C CA . GLU A 1 613 ? 1.785 9.188 32.438 1 98.75 613 GLU A CA 1
ATOM 4613 C C . GLU A 1 613 ? 3.131 8.469 32.5 1 98.75 613 GLU A C 1
ATOM 4615 O O . GLU A 1 613 ? 4.133 8.977 31.984 1 98.75 613 GLU A O 1
ATOM 4620 N N . THR A 1 614 ? 3.16 7.293 33.094 1 98.81 614 THR A N 1
ATOM 4621 C CA . THR A 1 614 ? 4.379 6.508 33.219 1 98.81 614 THR A CA 1
ATOM 4622 C C . THR A 1 614 ? 4.922 6.109 31.859 1 98.81 614 THR A C 1
ATOM 4624 O O . THR A 1 614 ? 6.113 6.266 31.578 1 98.81 614 THR A O 1
ATOM 4627 N N . ALA A 1 615 ? 4.047 5.574 31.016 1 98.88 615 ALA A N 1
ATOM 4628 C CA . ALA A 1 615 ? 4.445 5.168 29.672 1 98.88 615 ALA A CA 1
ATOM 4629 C C . ALA A 1 615 ? 5 6.352 28.875 1 98.88 615 ALA A C 1
ATOM 4631 O O . ALA A 1 615 ? 5.961 6.203 28.125 1 98.88 615 ALA A O 1
ATOM 4632 N N . THR A 1 616 ? 4.344 7.484 29.016 1 98.94 616 THR A N 1
ATOM 4633 C CA . THR A 1 616 ? 4.789 8.688 28.328 1 98.94 616 THR A CA 1
ATOM 4634 C C . THR A 1 616 ? 6.199 9.07 28.766 1 98.94 616 THR A C 1
ATOM 4636 O O . THR A 1 616 ? 7.062 9.352 27.938 1 98.94 616 THR A O 1
ATOM 4639 N N . ARG A 1 617 ? 6.422 9.109 30.062 1 98.81 617 ARG A N 1
ATOM 4640 C CA . ARG A 1 617 ? 7.723 9.492 30.625 1 98.81 617 ARG A CA 1
ATOM 4641 C C . ARG A 1 617 ? 8.805 8.5 30.188 1 98.81 617 ARG A C 1
ATOM 4643 O O . ARG A 1 617 ? 9.852 8.906 29.672 1 98.81 617 ARG A O 1
ATOM 4650 N N . GLU A 1 618 ? 8.547 7.242 30.344 1 98.75 618 GLU A N 1
ATOM 4651 C CA . GLU A 1 618 ? 9.523 6.215 30 1 98.75 618 GLU A CA 1
ATOM 4652 C C . GLU A 1 618 ? 9.773 6.168 28.5 1 98.75 618 GLU A C 1
ATOM 4654 O O . GLU A 1 618 ? 10.906 5.977 28.062 1 98.75 618 GLU A O 1
ATOM 4659 N N . GLY A 1 619 ? 8.648 6.305 27.781 1 98.81 619 GLY A N 1
ATOM 4660 C CA . GLY A 1 619 ? 8.797 6.312 26.328 1 98.81 619 GLY A CA 1
ATOM 4661 C C . GLY A 1 619 ? 9.617 7.48 25.828 1 98.81 619 GLY A C 1
ATOM 4662 O O . GLY A 1 619 ? 10.406 7.328 24.891 1 98.81 619 GLY A O 1
ATOM 4663 N N . PHE A 1 620 ? 9.414 8.594 26.406 1 98.62 620 PHE A N 1
ATOM 4664 C CA . PHE A 1 620 ? 10.156 9.781 26 1 98.62 620 PHE A CA 1
ATOM 4665 C C . PHE A 1 620 ? 11.648 9.609 26.266 1 98.62 620 PHE A C 1
ATOM 4667 O O . PHE A 1 620 ? 12.477 10.031 25.469 1 98.62 620 PHE A O 1
ATOM 4674 N N . LEU A 1 621 ? 12 8.984 27.328 1 98.12 621 LEU A N 1
ATOM 4675 C CA . LEU A 1 621 ? 13.383 8.844 27.766 1 98.12 621 LEU A CA 1
ATOM 4676 C C . LEU A 1 621 ? 14.047 7.641 27.094 1 98.12 621 LEU A C 1
ATOM 4678 O O . LEU A 1 621 ? 15.273 7.496 27.141 1 98.12 621 LEU A O 1
ATOM 4682 N N . SER A 1 622 ? 13.266 6.852 26.406 1 98.12 622 SER A N 1
ATOM 4683 C CA . SER A 1 622 ? 13.781 5.625 25.812 1 98.12 622 SER A CA 1
ATOM 4684 C C . SER A 1 622 ? 14.68 5.93 24.609 1 98.12 622 SER A C 1
ATOM 4686 O O . SER A 1 622 ? 14.422 6.867 23.859 1 98.12 622 SER A O 1
ATOM 4688 N N . ASP A 1 623 ? 15.68 5.078 24.375 1 97 623 ASP A N 1
ATOM 4689 C CA . ASP A 1 623 ? 16.562 5.191 23.219 1 97 623 ASP A CA 1
ATOM 4690 C C . ASP A 1 623 ? 16.156 4.223 22.125 1 97 623 ASP A C 1
ATOM 4692 O O . ASP A 1 623 ? 16.875 4.051 21.141 1 97 623 ASP A O 1
ATOM 4696 N N . THR A 1 624 ? 15.031 3.57 22.25 1 98.06 624 THR A N 1
ATOM 4697 C CA . THR A 1 624 ? 14.461 2.686 21.234 1 98.06 624 THR A CA 1
ATOM 4698 C C . THR A 1 624 ? 13.031 3.107 20.906 1 98.06 624 THR A C 1
ATOM 4700 O O . THR A 1 624 ? 12.422 3.898 21.625 1 98.06 624 THR A O 1
ATOM 4703 N N . VAL A 1 625 ? 12.562 2.635 19.75 1 98.69 625 VAL A N 1
ATOM 4704 C CA . VAL A 1 625 ? 11.18 2.912 19.406 1 98.69 625 VAL A CA 1
ATOM 4705 C C . VAL A 1 625 ? 10.25 2.365 20.484 1 98.69 625 VAL A C 1
ATOM 4707 O O . VAL A 1 625 ? 10.469 1.27 21.016 1 98.69 625 VAL A O 1
ATOM 4710 N N . THR A 1 626 ? 9.273 3.127 20.906 1 98.88 626 THR A N 1
ATOM 4711 C CA . THR A 1 626 ? 8.32 2.77 21.938 1 98.88 626 THR A CA 1
ATOM 4712 C C . THR A 1 626 ? 6.887 2.92 21.438 1 98.88 626 THR A C 1
ATOM 4714 O O . THR A 1 626 ? 6.523 3.961 20.891 1 98.88 626 THR A O 1
ATOM 4717 N N . VAL A 1 627 ? 6.125 1.873 21.594 1 98.94 627 VAL A N 1
ATOM 4718 C CA . VAL A 1 627 ? 4.719 1.9 21.203 1 98.94 627 VAL A CA 1
ATOM 4719 C C . VAL A 1 627 ? 3.84 1.875 22.453 1 98.94 627 VAL A C 1
ATOM 4721 O O . VAL A 1 627 ? 3.934 0.954 23.266 1 98.94 627 VAL A O 1
ATOM 4724 N N . VAL A 1 628 ? 3.031 2.875 22.625 1 98.94 628 VAL A N 1
ATOM 4725 C CA . VAL A 1 628 ? 2.064 2.957 23.719 1 98.94 628 VAL A CA 1
ATOM 4726 C C . VAL A 1 628 ? 0.651 2.766 23.172 1 98.94 628 VAL A C 1
ATOM 4728 O O . VAL A 1 628 ? 0.15 3.605 22.422 1 98.94 628 VAL A O 1
ATOM 4731 N N . ASN A 1 629 ? 0.069 1.661 23.5 1 98.88 629 ASN A N 1
ATOM 4732 C CA . ASN A 1 629 ? -1.302 1.332 23.125 1 98.88 629 ASN A CA 1
ATOM 4733 C C . ASN A 1 629 ? -2.309 1.884 24.125 1 98.88 629 ASN A C 1
ATOM 4735 O O . ASN A 1 629 ? -2.492 1.312 25.203 1 98.88 629 ASN A O 1
ATOM 4739 N N . VAL A 1 630 ? -3.025 2.969 23.734 1 98.75 630 VAL A N 1
ATOM 4740 C CA . VAL A 1 630 ? -3.885 3.713 24.641 1 98.75 630 VAL A CA 1
ATOM 4741 C C . VAL A 1 630 ? -5.348 3.348 24.391 1 98.75 630 VAL A C 1
ATOM 4743 O O . VAL A 1 630 ? -5.938 3.768 23.391 1 98.75 630 VAL A O 1
ATOM 4746 N N . ILE A 1 631 ? -5.992 2.646 25.344 1 97.56 631 ILE A N 1
ATOM 4747 C CA . ILE A 1 631 ? -7.395 2.273 25.188 1 97.56 631 ILE A CA 1
ATOM 4748 C C . ILE A 1 631 ? -8.289 3.459 25.547 1 97.56 631 ILE A C 1
ATOM 4750 O O . ILE A 1 631 ? -8.242 3.959 26.688 1 97.56 631 ILE A O 1
ATOM 4754 N N . VAL A 1 632 ? -9.055 3.943 24.609 1 97 632 VAL A N 1
ATOM 4755 C CA . VAL A 1 632 ? -9.953 5.07 24.828 1 97 632 VAL A CA 1
ATOM 4756 C C . VAL A 1 632 ? -11.398 4.633 24.609 1 97 632 VAL A C 1
ATOM 4758 O O . VAL A 1 632 ? -11.648 3.527 24.125 1 97 632 VAL A O 1
ATOM 4761 N N . GLU A 1 633 ? -12.32 5.457 25 1 94.19 633 GLU A N 1
ATOM 4762 C CA . GLU A 1 633 ? -13.734 5.168 24.797 1 94.19 633 GLU A CA 1
ATOM 4763 C C . GLU A 1 633 ? -14.062 4.953 23.328 1 94.19 633 GLU A C 1
ATOM 4765 O O . GLU A 1 633 ? -13.547 5.664 22.469 1 94.19 633 GLU A O 1
ATOM 4770 N N . PRO A 1 634 ? -14.844 3.994 23 1 91.62 634 PRO A N 1
ATOM 4771 C CA . PRO A 1 634 ? -15.141 3.67 21.609 1 91.62 634 PRO A CA 1
ATOM 4772 C C . PRO A 1 634 ? -16.031 4.715 20.938 1 91.62 634 PRO A C 1
ATOM 4774 O O . PRO A 1 634 ? -16.047 4.812 19.703 1 91.62 634 PRO A O 1
ATOM 4777 N N . GLY A 1 635 ? -16.734 5.48 21.656 1 87.62 635 GLY A N 1
ATOM 4778 C CA . GLY A 1 635 ? -17.594 6.508 21.062 1 87.62 635 GLY A CA 1
ATOM 4779 C C . GLY A 1 635 ? -18.859 5.949 20.438 1 87.62 635 GLY A C 1
ATOM 4780 O O . GLY A 1 635 ? -19.297 6.426 19.391 1 87.62 635 GLY A O 1
ATOM 4781 N N . ILE A 1 636 ? -19.469 5.043 21.078 1 81.75 636 ILE A N 1
ATOM 4782 C CA . ILE A 1 636 ? -20.656 4.371 20.578 1 81.75 636 ILE A CA 1
ATOM 4783 C C . ILE A 1 636 ? -21.812 5.367 20.469 1 81.75 636 ILE A C 1
ATOM 4785 O O . ILE A 1 636 ? -22.031 6.156 21.391 1 81.75 636 ILE A O 1
ATOM 4789 N N . GLY A 1 637 ? -22.484 5.324 19.438 1 70.38 637 GLY A N 1
ATOM 4790 C CA . GLY A 1 637 ? -23.672 6.141 19.25 1 70.38 637 GLY A CA 1
ATOM 4791 C C . GLY A 1 637 ? -23.359 7.531 18.734 1 70.38 637 GLY A C 1
ATOM 4792 O O . GLY A 1 637 ? -24.266 8.312 18.453 1 70.38 637 GLY A O 1
ATOM 4793 N N . LYS A 1 638 ? -22.125 7.797 18.562 1 69.38 638 LYS A N 1
ATOM 4794 C CA . LYS A 1 638 ? -21.766 9.102 18.016 1 69.38 638 LYS A CA 1
ATOM 4795 C C . LYS A 1 638 ? -21.844 9.117 16.5 1 69.38 638 LYS A C 1
ATOM 4797 O O . LYS A 1 638 ? -21.5 8.117 15.844 1 69.38 638 LYS A O 1
ATOM 4802 N N . LYS A 1 639 ? -22.453 10.141 16 1 65.75 639 LYS A N 1
ATOM 4803 C CA . LYS A 1 639 ? -22.578 10.297 14.547 1 65.75 639 LYS A CA 1
ATOM 4804 C C . LYS A 1 639 ? -21.25 10.719 13.93 1 65.75 639 LYS A C 1
ATOM 4806 O O . LYS A 1 639 ? -20.531 11.547 14.5 1 65.75 639 LYS A O 1
ATOM 4811 N N . VAL A 1 640 ? -21 10.031 12.812 1 64.56 640 VAL A N 1
ATOM 4812 C CA . VAL A 1 640 ? -19.797 10.367 12.07 1 64.56 640 VAL A CA 1
ATOM 4813 C C . VAL A 1 640 ? -20.031 11.625 11.242 1 64.56 640 VAL A C 1
ATOM 4815 O O . VAL A 1 640 ? -20.969 11.688 10.445 1 64.56 640 VAL A O 1
ATOM 4818 N N . GLY A 1 641 ? -19.359 12.773 11.438 1 61.28 641 GLY A N 1
ATOM 4819 C CA . GLY A 1 641 ? -19.469 14.008 10.68 1 61.28 641 GLY A CA 1
ATOM 4820 C C . GLY A 1 641 ? -18.328 14.984 10.961 1 61.28 641 GLY A C 1
ATOM 4821 O O . GLY A 1 641 ? -17.703 14.922 12.023 1 61.28 641 GLY A O 1
ATOM 4822 N N . PHE A 1 642 ? -17.953 15.648 9.852 1 59.03 642 PHE A N 1
ATOM 4823 C CA . PHE A 1 642 ? -16.875 16.625 10 1 59.03 642 PHE A CA 1
ATOM 4824 C C . PHE A 1 642 ? -17.297 17.984 9.484 1 59.03 642 PHE A C 1
ATOM 4826 O O . PHE A 1 642 ? -18.172 18.078 8.609 1 59.03 642 PHE A O 1
ATOM 4833 N N . ALA A 1 643 ? -16.75 18.984 10.062 1 46.97 643 ALA A N 1
ATOM 4834 C CA . ALA A 1 643 ? -17.062 20.375 9.727 1 46.97 643 ALA A CA 1
ATOM 4835 C C . ALA A 1 643 ? -16.906 20.625 8.234 1 46.97 643 ALA A C 1
ATOM 4837 O O . ALA A 1 643 ? -17.656 21.406 7.648 1 46.97 643 ALA A O 1
ATOM 4838 N N . TRP A 1 644 ? -16.031 19.922 7.734 1 56.16 644 TRP A N 1
ATOM 4839 C CA . TRP A 1 644 ? -15.766 20.172 6.32 1 56.16 644 TRP A CA 1
ATOM 4840 C C . TRP A 1 644 ? -16.922 19.703 5.453 1 56.16 644 TRP A C 1
ATOM 4842 O O . TRP A 1 644 ? -17.031 20.078 4.285 1 56.16 644 TRP A O 1
ATOM 4852 N N . GLN A 1 645 ? -17.781 18.844 6.004 1 55.78 645 GLN A N 1
ATOM 4853 C CA . GLN A 1 645 ? -18.938 18.344 5.27 1 55.78 645 GLN A CA 1
ATOM 4854 C C . GLN A 1 645 ? -20.078 19.359 5.305 1 55.78 645 GLN A C 1
ATOM 4856 O O . GLN A 1 645 ? -21.062 19.219 4.574 1 55.78 645 GLN A O 1
ATOM 4861 N N . GLY A 1 646 ? -19.984 20.484 5.754 1 52.72 646 GLY A N 1
ATOM 4862 C CA . GLY A 1 646 ? -21.031 21.484 5.828 1 52.72 646 GLY A CA 1
ATOM 4863 C C . GLY A 1 646 ? -22.188 21.094 6.742 1 52.72 646 GLY A C 1
ATOM 4864 O O . GLY A 1 646 ? -23.109 21.875 6.961 1 52.72 646 GLY A O 1
ATOM 4865 N N . ASN A 1 647 ? -22.438 19.906 6.98 1 48.88 647 ASN A N 1
ATOM 4866 C CA . ASN A 1 647 ? -23.594 19.453 7.734 1 48.88 647 ASN A CA 1
ATOM 4867 C C . ASN A 1 647 ? -23.344 19.5 9.242 1 48.88 647 ASN A C 1
ATOM 4869 O O . ASN A 1 647 ? -23.297 18.453 9.898 1 48.88 647 ASN A O 1
ATOM 4873 N N . ALA A 1 648 ? -22.844 20.594 9.617 1 43.81 648 ALA A N 1
ATOM 4874 C CA . ALA A 1 648 ? -22.438 20.641 11.023 1 43.81 648 ALA A CA 1
ATOM 4875 C C . ALA A 1 648 ? -23.641 20.5 11.953 1 43.81 648 ALA A C 1
ATOM 4877 O O . ALA A 1 648 ? -24.484 21.391 12.023 1 43.81 648 ALA A O 1
ATOM 4878 N N . HIS A 1 649 ? -24.047 19.281 12.18 1 42.34 649 HIS A N 1
ATOM 4879 C CA . HIS A 1 649 ? -24.844 19.188 13.391 1 42.34 649 HIS A CA 1
ATOM 4880 C C . HIS A 1 649 ? -24.031 19.516 14.633 1 42.34 649 HIS A C 1
ATOM 4882 O O . HIS A 1 649 ? -22.797 19.375 14.625 1 42.34 649 HIS A O 1
ATOM 4888 N N . GLU A 1 650 ? -24.484 20.016 15.672 1 38.25 650 GLU A N 1
ATOM 4889 C CA . GLU A 1 650 ? -23.938 20.297 17 1 38.25 650 GLU A CA 1
ATOM 4890 C C . GLU A 1 650 ? -23.234 19.078 17.578 1 38.25 650 GLU A C 1
ATOM 4892 O O . GLU A 1 650 ? -23.781 17.969 17.547 1 38.25 650 GLU A O 1
ATOM 4897 N N . GLY A 1 651 ? -21.859 19.016 17.906 1 40.44 651 GLY A N 1
ATOM 4898 C CA . GLY A 1 651 ? -21.047 18.047 18.625 1 40.44 651 GLY A CA 1
ATOM 4899 C C . GLY A 1 651 ? -20.062 17.312 17.734 1 40.44 651 GLY A C 1
ATOM 4900 O O . GLY A 1 651 ? -19.422 16.344 18.141 1 40.44 651 GLY A O 1
ATOM 4901 N N . GLN A 1 652 ? -20.078 17.656 16.422 1 44.53 652 GLN A N 1
ATOM 4902 C CA . GLN A 1 652 ? -19.281 16.828 15.531 1 44.53 652 GLN A CA 1
ATOM 4903 C C . GLN A 1 652 ? -17.875 17.422 15.344 1 44.53 652 GLN A C 1
ATOM 4905 O O . GLN A 1 652 ? -17.672 18.609 15.602 1 44.53 652 GLN A O 1
ATOM 4910 N N . ALA A 1 653 ? -16.906 16.672 14.93 1 46.12 653 ALA A N 1
ATOM 4911 C CA . ALA A 1 653 ? -15.492 17.016 14.797 1 46.12 653 ALA A CA 1
ATOM 4912 C C . ALA A 1 653 ? -15.305 18.141 13.789 1 46.12 653 ALA A C 1
ATOM 4914 O O . ALA A 1 653 ? -15.922 18.141 12.727 1 46.12 653 ALA A O 1
ATOM 4915 N N . LYS A 1 654 ? -14.5 19.328 14.219 1 44.53 654 LYS A N 1
ATOM 4916 C CA . LYS A 1 654 ? -14.375 20.688 13.703 1 44.53 654 LYS A CA 1
ATOM 4917 C C . LYS A 1 654 ? -13.492 20.734 12.461 1 44.53 654 LYS A C 1
ATOM 4919 O O . LYS A 1 654 ? -13.25 21.797 11.898 1 44.53 654 LYS A O 1
ATOM 4924 N N . LEU A 1 655 ? -12.68 19.641 12.047 1 39.94 655 LEU A N 1
ATOM 4925 C CA . LEU A 1 655 ? -11.867 19.906 10.867 1 39.94 655 LEU A CA 1
ATOM 4926 C C . LEU A 1 655 ? -12.641 19.609 9.586 1 39.94 655 LEU A C 1
ATOM 4928 O O . LEU A 1 655 ? -13.305 18.578 9.492 1 39.94 655 LEU A O 1
ATOM 4932 N N . MET B 1 1 ? -2.773 34.5 -40.75 1 19.41 1 MET B N 1
ATOM 4933 C CA . MET B 1 1 ? -3.625 35.062 -39.719 1 19.41 1 MET B CA 1
ATOM 4934 C C . MET B 1 1 ? -5.098 34.844 -40 1 19.41 1 MET B C 1
ATOM 4936 O O . MET B 1 1 ? -5.977 35.281 -39.281 1 19.41 1 MET B O 1
ATOM 4940 N N . ILE B 1 2 ? -5.438 34.25 -41.219 1 19.8 2 ILE B N 1
ATOM 4941 C CA . ILE B 1 2 ? -6.656 34.562 -41.969 1 19.8 2 ILE B CA 1
ATOM 4942 C C . ILE B 1 2 ? -7.863 33.938 -41.25 1 19.8 2 ILE B C 1
ATOM 4944 O O . ILE B 1 2 ? -7.816 32.781 -40.844 1 19.8 2 ILE B O 1
ATOM 4948 N N . LYS B 1 3 ? -8.852 34.75 -40.875 1 18.3 3 LYS B N 1
ATOM 4949 C CA . LYS B 1 3 ? -10.094 34.875 -40.125 1 18.3 3 LYS B CA 1
ATOM 4950 C C . LYS B 1 3 ? -11.172 33.938 -40.688 1 18.3 3 LYS B C 1
ATOM 4952 O O . LYS B 1 3 ? -11.945 34.344 -41.562 1 18.3 3 LYS B O 1
ATOM 4957 N N . ALA B 1 4 ? -10.828 32.781 -41.219 1 17.64 4 ALA B N 1
ATOM 4958 C CA . ALA B 1 4 ? -11.828 32.125 -42.094 1 17.64 4 ALA B CA 1
ATOM 4959 C C . ALA B 1 4 ? -13.086 31.797 -41.281 1 17.64 4 ALA B C 1
ATOM 4961 O O . ALA B 1 4 ? -13.039 31 -40.344 1 17.64 4 ALA B O 1
ATOM 4962 N N . LYS B 1 5 ? -14.133 32.688 -41.281 1 18.64 5 LYS B N 1
ATOM 4963 C CA . LYS B 1 5 ? -15.492 32.969 -40.875 1 18.64 5 LYS B CA 1
ATOM 4964 C C . LYS B 1 5 ? -16.469 31.953 -41.406 1 18.64 5 LYS B C 1
ATOM 4966 O O . LYS B 1 5 ? -17.688 32.156 -41.375 1 18.64 5 LYS B O 1
ATOM 4971 N N . GLN B 1 6 ? -16.156 30.734 -41.844 1 18.67 6 GLN B N 1
ATOM 4972 C CA . GLN B 1 6 ? -17.141 30.141 -42.719 1 18.67 6 GLN B CA 1
ATOM 4973 C C . GLN B 1 6 ? -18.453 29.891 -41.969 1 18.67 6 GLN B C 1
ATOM 4975 O O . GLN B 1 6 ? -18.469 29.297 -40.906 1 18.67 6 GLN B O 1
ATOM 4980 N N . ARG B 1 7 ? -19.562 30.594 -42.312 1 18.77 7 ARG B N 1
ATOM 4981 C CA . ARG B 1 7 ? -20.953 30.844 -41.969 1 18.77 7 ARG B CA 1
ATOM 4982 C C . ARG B 1 7 ? -21.812 29.594 -42.156 1 18.77 7 ARG B C 1
ATOM 4984 O O . ARG B 1 7 ? -21.906 29.078 -43.281 1 18.77 7 ARG B O 1
ATOM 4991 N N . TYR B 1 8 ? -21.719 28.484 -41.375 1 18.72 8 TYR B N 1
ATOM 4992 C CA . TYR B 1 8 ? -22.5 27.266 -41.562 1 18.72 8 TYR B CA 1
ATOM 4993 C C . TYR B 1 8 ? -23.984 27.562 -41.469 1 18.72 8 TYR B C 1
ATOM 4995 O O . TYR B 1 8 ? -24.469 28.062 -40.438 1 18.72 8 TYR B O 1
ATOM 5003 N N . ARG B 1 9 ? -24.609 28 -42.625 1 18.36 9 ARG B N 1
ATOM 5004 C CA . ARG B 1 9 ? -26.016 28.359 -42.812 1 18.36 9 ARG B CA 1
ATOM 5005 C C . ARG B 1 9 ? -26.938 27.203 -42.438 1 18.36 9 ARG B C 1
ATOM 5007 O O . ARG B 1 9 ? -26.672 26.047 -42.844 1 18.36 9 ARG B O 1
ATOM 5014 N N . PHE B 1 10 ? -27.828 27.328 -41.375 1 19.81 10 PHE B N 1
ATOM 5015 C CA . PHE B 1 10 ? -28.859 26.578 -40.625 1 19.81 10 PHE B CA 1
ATOM 5016 C C . PHE B 1 10 ? -30.016 26.219 -41.562 1 19.81 10 PHE B C 1
ATOM 5018 O O . PHE B 1 10 ? -30.719 27.094 -42.062 1 19.81 10 PHE B O 1
ATOM 5025 N N . LEU B 1 11 ? -29.766 25.344 -42.625 1 18.88 11 LEU B N 1
ATOM 5026 C CA . LEU B 1 11 ? -30.844 25.094 -43.562 1 18.88 11 LEU B CA 1
ATOM 5027 C C . LEU B 1 11 ? -32.094 24.641 -42.844 1 18.88 11 LEU B C 1
ATOM 5029 O O . LEU B 1 11 ? -32.031 23.781 -41.969 1 18.88 11 LEU B O 1
ATOM 5033 N N . ASP B 1 12 ? -33.219 25.375 -42.875 1 19.66 12 ASP B N 1
ATOM 5034 C CA . ASP B 1 12 ? -34.594 25.5 -42.406 1 19.66 12 ASP B CA 1
ATOM 5035 C C . ASP B 1 12 ? -35.469 24.375 -42.969 1 19.66 12 ASP B C 1
ATOM 5037 O O . ASP B 1 12 ? -35.844 24.406 -44.125 1 19.66 12 ASP B O 1
ATOM 5041 N N . VAL B 1 13 ? -34.938 23.078 -42.969 1 18.2 13 VAL B N 1
ATOM 5042 C CA . VAL B 1 13 ? -35.781 22.156 -43.719 1 18.2 13 VAL B CA 1
ATOM 5043 C C . VAL B 1 13 ? -37.188 22.141 -43.156 1 18.2 13 VAL B C 1
ATOM 5045 O O . VAL B 1 13 ? -37.375 21.922 -41.969 1 18.2 13 VAL B O 1
ATOM 5048 N N . ALA B 1 14 ? -38.125 22.703 -43.844 1 18.95 14 ALA B N 1
ATOM 5049 C CA . ALA B 1 14 ? -39.562 22.984 -43.75 1 18.95 14 ALA B CA 1
ATOM 5050 C C . ALA B 1 14 ? -40.375 21.688 -43.719 1 18.95 14 ALA B C 1
ATOM 5052 O O . ALA B 1 14 ? -40.438 20.969 -44.719 1 18.95 14 ALA B O 1
ATOM 5053 N N . VAL B 1 15 ? -40.094 20.766 -42.719 1 19.41 15 VAL B N 1
ATOM 5054 C CA . VAL B 1 15 ? -40.75 19.453 -42.75 1 19.41 15 VAL B CA 1
ATOM 5055 C C . VAL B 1 15 ? -42.25 19.625 -42.781 1 19.41 15 VAL B C 1
ATOM 5057 O O . VAL B 1 15 ? -42.812 20.297 -41.906 1 19.41 15 VAL B O 1
ATOM 5060 N N . HIS B 1 16 ? -42.812 19.609 -44 1 18.89 16 HIS B N 1
ATOM 5061 C CA . HIS B 1 16 ? -44.188 19.734 -44.406 1 18.89 16 HIS B CA 1
ATOM 5062 C C . HIS B 1 16 ? -45.094 18.719 -43.719 1 18.89 16 HIS B C 1
ATOM 5064 O O . HIS B 1 16 ? -44.75 17.547 -43.625 1 18.89 16 HIS B O 1
ATOM 5070 N N . ASN B 1 17 ? -45.969 19.141 -42.781 1 19.86 17 ASN B N 1
ATOM 5071 C CA . ASN B 1 17 ? -46.938 18.641 -41.812 1 19.86 17 ASN B CA 1
ATOM 5072 C C . ASN B 1 17 ? -48.094 17.938 -42.531 1 19.86 17 ASN B C 1
ATOM 5074 O O . ASN B 1 17 ? -49.188 17.75 -41.938 1 19.86 17 ASN B O 1
ATOM 5078 N N . GLU B 1 18 ? -47.781 17.234 -43.688 1 18.98 18 GLU B N 1
ATOM 5079 C CA . GLU B 1 18 ? -49.031 16.969 -44.406 1 18.98 18 GLU B CA 1
ATOM 5080 C C . GLU B 1 18 ? -50 16.125 -43.562 1 18.98 18 GLU B C 1
ATOM 5082 O O . GLU B 1 18 ? -49.562 15.164 -42.938 1 18.98 18 GLU B O 1
ATOM 5087 N N . ARG B 1 19 ? -51.125 16.672 -43.281 1 19.75 19 ARG B N 1
ATOM 5088 C CA . ARG B 1 19 ? -52.312 16.375 -42.5 1 19.75 19 ARG B CA 1
ATOM 5089 C C . ARG B 1 19 ? -53.062 15.164 -43.062 1 19.75 19 ARG B C 1
ATOM 5091 O O . ARG B 1 19 ? -53.656 15.242 -44.156 1 19.75 19 ARG B O 1
ATOM 5098 N N . LEU B 1 20 ? -52.344 13.945 -43.125 1 18.56 20 LEU B N 1
ATOM 5099 C CA . LEU B 1 20 ? -53 12.852 -43.812 1 18.56 20 LEU B CA 1
ATOM 5100 C C . LEU B 1 20 ? -54.406 12.594 -43.25 1 18.56 20 LEU B C 1
ATOM 5102 O O . LEU B 1 20 ? -54.562 12.477 -42.031 1 18.56 20 LEU B O 1
ATOM 5106 N N . ASP B 1 21 ? -55.438 12.93 -43.969 1 20.03 21 ASP B N 1
ATOM 5107 C CA . ASP B 1 21 ? -56.906 13.016 -43.844 1 20.03 21 ASP B CA 1
ATOM 5108 C C . ASP B 1 21 ? -57.531 11.633 -43.719 1 20.03 21 ASP B C 1
ATOM 5110 O O . ASP B 1 21 ? -57.625 10.898 -44.688 1 20.03 21 ASP B O 1
ATOM 5114 N N . PHE B 1 22 ? -56.906 10.703 -42.969 1 20.41 22 PHE B N 1
ATOM 5115 C CA . PHE B 1 22 ? -57.438 9.359 -43.094 1 20.41 22 PHE B CA 1
ATOM 5116 C C . PHE B 1 22 ? -58.906 9.328 -42.656 1 20.41 22 PHE B C 1
ATOM 5118 O O . PHE B 1 22 ? -59.188 9.32 -41.469 1 20.41 22 PHE B O 1
ATOM 5125 N N . SER B 1 23 ? -59.781 9.914 -43.406 1 19.03 23 SER B N 1
ATOM 5126 C CA . SER B 1 23 ? -61.188 10.109 -43.125 1 19.03 23 SER B CA 1
ATOM 5127 C C . SER B 1 23 ? -61.906 8.773 -42.906 1 19.03 23 SER B C 1
ATOM 5129 O O . SER B 1 23 ? -62.844 8.68 -42.125 1 19.03 23 SER B O 1
ATOM 5131 N N . GLY B 1 24 ? -61.625 7.852 -43.844 1 18.42 24 GLY B N 1
ATOM 5132 C CA . GLY B 1 24 ? -62.844 7.305 -44.406 1 18.42 24 GLY B CA 1
ATOM 5133 C C . GLY B 1 24 ? -63.656 6.488 -43.406 1 18.42 24 GLY B C 1
ATOM 5134 O O . GLY B 1 24 ? -64.875 6.738 -43.219 1 18.42 24 GLY B O 1
ATOM 5135 N N . ILE B 1 25 ? -63.594 5.105 -43.594 1 20.33 25 ILE B N 1
ATOM 5136 C CA . ILE B 1 25 ? -64.688 4.188 -43.875 1 20.33 25 ILE B CA 1
ATOM 5137 C C . ILE B 1 25 ? -65.312 3.676 -42.562 1 20.33 25 ILE B C 1
ATOM 5139 O O . ILE B 1 25 ? -64.625 3.008 -41.781 1 20.33 25 ILE B O 1
ATOM 5143 N N . ILE B 1 26 ? -66.25 4.344 -41.969 1 20.56 26 ILE B N 1
ATOM 5144 C CA . ILE B 1 26 ? -66.812 4.207 -40.625 1 20.56 26 ILE B CA 1
ATOM 5145 C C . ILE B 1 26 ? -67.75 3.008 -40.594 1 20.56 26 ILE B C 1
ATOM 5147 O O . ILE B 1 26 ? -68.875 3.09 -41.062 1 20.56 26 ILE B O 1
ATOM 5151 N N . PRO B 1 27 ? -67.312 1.855 -41.25 1 20.67 27 PRO B N 1
ATOM 5152 C CA . PRO B 1 27 ? -68.562 1.078 -41.469 1 20.67 27 PRO B CA 1
ATOM 5153 C C . PRO B 1 27 ? -69.375 0.908 -40.188 1 20.67 27 PRO B C 1
ATOM 5155 O O . PRO B 1 27 ? -68.812 1.124 -39.094 1 20.67 27 PRO B O 1
ATOM 5158 N N . GLY B 1 28 ? -70.625 0.361 -40.312 1 21.02 28 GLY B N 1
ATOM 5159 C CA . GLY B 1 28 ? -71.938 0.333 -39.719 1 21.02 28 GLY B CA 1
ATOM 5160 C C . GLY B 1 28 ? -72.062 -0.616 -38.531 1 21.02 28 GLY B C 1
ATOM 5161 O O . GLY B 1 28 ? -72.562 -1.726 -38.656 1 21.02 28 GLY B O 1
ATOM 5162 N N . PHE B 1 29 ? -71.125 -0.757 -37.656 1 19.14 29 PHE B N 1
ATOM 5163 C CA . PHE B 1 29 ? -71.25 -1.866 -36.719 1 19.14 29 PHE B CA 1
ATOM 5164 C C . PHE B 1 29 ? -72.562 -1.8 -35.938 1 19.14 29 PHE B C 1
ATOM 5166 O O . PHE B 1 29 ? -73 -0.719 -35.531 1 19.14 29 PHE B O 1
ATOM 5173 N N . ALA B 1 30 ? -73.375 -2.83 -36.25 1 21.03 30 ALA B N 1
ATOM 5174 C CA . ALA B 1 30 ? -74.75 -3.195 -35.781 1 21.03 30 ALA B CA 1
ATOM 5175 C C . ALA B 1 30 ? -74.812 -3.084 -34.25 1 21.03 30 ALA B C 1
ATOM 5177 O O . ALA B 1 30 ? -73.812 -3.193 -33.562 1 21.03 30 ALA B O 1
ATOM 5178 N N . SER B 1 31 ? -76.062 -2.74 -33.781 1 20.14 31 SER B N 1
ATOM 5179 C CA . SER B 1 31 ? -76.625 -2.264 -32.562 1 20.14 31 SER B CA 1
ATOM 5180 C C . SER B 1 31 ? -76.625 -3.334 -31.469 1 20.14 31 SER B C 1
ATOM 5182 O O . SER B 1 31 ? -77.312 -3.229 -30.453 1 20.14 31 SER B O 1
ATOM 5184 N N . PHE B 1 32 ? -75.562 -4.176 -31.297 1 20.94 32 PHE B N 1
ATOM 5185 C CA . PHE B 1 32 ? -75.812 -5.215 -30.312 1 20.94 32 PHE B CA 1
ATOM 5186 C C . PHE B 1 32 ? -76.375 -4.613 -29.031 1 20.94 32 PHE B C 1
ATOM 5188 O O . PHE B 1 32 ? -76.125 -3.467 -28.703 1 20.94 32 PHE B O 1
ATOM 5195 N N . GLY B 1 33 ? -77.562 -5.223 -28.625 1 21.81 33 GLY B N 1
ATOM 5196 C CA . GLY B 1 33 ? -78.5 -5.078 -27.516 1 21.81 33 GLY B CA 1
ATOM 5197 C C . GLY B 1 33 ? -77.875 -4.895 -26.172 1 21.81 33 GLY B C 1
ATOM 5198 O O . GLY B 1 33 ? -76.812 -5.535 -25.891 1 21.81 33 GLY B O 1
ATOM 5199 N N . THR B 1 34 ? -78 -3.713 -25.594 1 21.08 34 THR B N 1
ATOM 5200 C CA . THR B 1 34 ? -77.375 -3.1 -24.422 1 21.08 34 THR B CA 1
ATOM 5201 C C . THR B 1 34 ? -77.812 -3.82 -23.141 1 21.08 34 THR B C 1
ATOM 5203 O O . THR B 1 34 ? -77.562 -3.352 -22.031 1 21.08 34 THR B O 1
ATOM 5206 N N . SER B 1 35 ? -78.25 -5.168 -23.203 1 22.64 35 SER B N 1
ATOM 5207 C CA . SER B 1 35 ? -78.812 -5.48 -21.906 1 22.64 35 SER B CA 1
ATOM 5208 C C . SER B 1 35 ? -77.938 -4.965 -20.766 1 22.64 35 SER B C 1
ATOM 5210 O O . SER B 1 35 ? -76.688 -5.008 -20.859 1 22.64 35 SER B O 1
ATOM 5212 N N . GLU B 1 36 ? -78.562 -4.039 -19.938 1 20.78 36 GLU B N 1
ATOM 5213 C CA . GLU B 1 36 ? -78.062 -3.176 -18.859 1 20.78 36 GLU B CA 1
ATOM 5214 C C . GLU B 1 36 ? -77.5 -3.996 -17.703 1 20.78 36 GLU B C 1
ATOM 5216 O O . GLU B 1 36 ? -78.25 -4.355 -16.781 1 20.78 36 GLU B O 1
ATOM 5221 N N . VAL B 1 37 ? -77.188 -5.309 -17.797 1 21.95 37 VAL B N 1
ATOM 5222 C CA . VAL B 1 37 ? -76.812 -5.852 -16.484 1 21.95 37 VAL B CA 1
ATOM 5223 C C . VAL B 1 37 ? -75.875 -4.914 -15.75 1 21.95 37 VAL B C 1
ATOM 5225 O O . VAL B 1 37 ? -74.75 -4.672 -16.219 1 21.95 37 VAL B O 1
ATOM 5228 N N . SER B 1 38 ? -76.375 -3.898 -15.109 1 21.94 38 SER B N 1
ATOM 5229 C CA . SER B 1 38 ? -75.688 -2.984 -14.227 1 21.94 38 SER B CA 1
ATOM 5230 C C . SER B 1 38 ? -74.812 -3.744 -13.211 1 21.94 38 SER B C 1
ATOM 5232 O O . SER B 1 38 ? -75.312 -4.141 -12.156 1 21.94 38 SER B O 1
ATOM 5234 N N . GLN B 1 39 ? -74.688 -5.059 -13.359 1 23.42 39 GLN B N 1
ATOM 5235 C CA . GLN B 1 39 ? -74 -5.559 -12.164 1 23.42 39 GLN B CA 1
ATOM 5236 C C . GLN B 1 39 ? -72.75 -4.734 -11.859 1 23.42 39 GLN B C 1
ATOM 5238 O O . GLN B 1 39 ? -71.875 -4.523 -12.734 1 23.42 39 GLN B O 1
ATOM 5243 N N . SER B 1 40 ? -72.938 -3.727 -10.977 1 24.27 40 SER B N 1
ATOM 5244 C CA . SER B 1 40 ? -71.812 -2.943 -10.422 1 24.27 40 SER B CA 1
ATOM 5245 C C . SER B 1 40 ? -70.625 -3.836 -10.023 1 24.27 40 SER B C 1
ATOM 5247 O O . SER B 1 40 ? -70.812 -4.73 -9.188 1 24.27 40 SER B O 1
ATOM 5249 N N . ILE B 1 41 ? -69.938 -4.484 -10.945 1 25.25 41 ILE B N 1
ATOM 5250 C CA . ILE B 1 41 ? -68.688 -5.082 -10.555 1 25.25 41 ILE B CA 1
ATOM 5251 C C . ILE B 1 41 ? -67.875 -4.078 -9.742 1 25.25 41 ILE B C 1
ATOM 5253 O O . ILE B 1 41 ? -67.438 -3.037 -10.266 1 25.25 41 ILE B O 1
ATOM 5257 N N . SER B 1 42 ? -68.375 -3.721 -8.547 1 26.97 42 SER B N 1
ATOM 5258 C CA . SER B 1 42 ? -67.375 -3.004 -7.711 1 26.97 42 SER B CA 1
ATOM 5259 C C . SER B 1 42 ? -66.062 -3.699 -7.707 1 26.97 42 SER B C 1
ATOM 5261 O O . SER B 1 42 ? -65.875 -4.738 -7.062 1 26.97 42 SER B O 1
ATOM 5263 N N . SER B 1 43 ? -65.562 -4.129 -8.852 1 26.48 43 SER B N 1
ATOM 5264 C CA . SER B 1 43 ? -64.188 -4.598 -8.781 1 26.48 43 SER B CA 1
ATOM 5265 C C . SER B 1 43 ? -63.312 -3.627 -7.996 1 26.48 43 SER B C 1
ATOM 5267 O O . SER B 1 43 ? -63.188 -2.459 -8.367 1 26.48 43 SER B O 1
ATOM 5269 N N . SER B 1 44 ? -63.438 -3.697 -6.676 1 29.77 44 SER B N 1
ATOM 5270 C CA . SER B 1 44 ? -62.344 -3.051 -5.941 1 29.77 44 SER B CA 1
ATOM 5271 C C . SER B 1 44 ? -61 -3.285 -6.621 1 29.77 44 SER B C 1
ATOM 5273 O O . SER B 1 44 ? -60.531 -4.418 -6.691 1 29.77 44 SER B O 1
ATOM 5275 N N . ILE B 1 45 ? -60.875 -2.721 -7.75 1 30.11 45 ILE B N 1
ATOM 5276 C CA . ILE B 1 45 ? -59.469 -2.631 -8.133 1 30.11 45 ILE B CA 1
ATOM 5277 C C . ILE B 1 45 ? -58.594 -2.332 -6.898 1 30.11 45 ILE B C 1
ATOM 5279 O O . ILE B 1 45 ? -58.75 -1.269 -6.285 1 30.11 45 ILE B O 1
ATOM 5283 N N . THR B 1 46 ? -58.5 -3.375 -6.07 1 30.91 46 THR B N 1
ATOM 5284 C CA . THR B 1 46 ? -57.406 -3.135 -5.168 1 30.91 46 THR B CA 1
ATOM 5285 C C . THR B 1 46 ? -56.25 -2.439 -5.898 1 30.91 46 THR B C 1
ATOM 5287 O O . THR B 1 46 ? -55.688 -2.977 -6.863 1 30.91 46 THR B O 1
ATOM 5290 N N . ILE B 1 47 ? -56.469 -1.164 -6.09 1 32.59 47 ILE B N 1
ATOM 5291 C CA . ILE B 1 47 ? -55.219 -0.503 -6.438 1 32.59 47 ILE B CA 1
ATOM 5292 C C . ILE B 1 47 ? -54.062 -1.221 -5.762 1 32.59 47 ILE B C 1
ATOM 5294 O O . ILE B 1 47 ? -54.062 -1.403 -4.539 1 32.59 47 ILE B O 1
ATOM 5298 N N . PRO B 1 48 ? -53.594 -2.201 -6.504 1 31.27 48 PRO B N 1
ATOM 5299 C CA . PRO B 1 48 ? -52.438 -2.672 -5.742 1 31.27 48 PRO B CA 1
ATOM 5300 C C . PRO B 1 48 ? -51.812 -1.579 -4.875 1 31.27 48 PRO B C 1
ATOM 5302 O O . PRO B 1 48 ? -51.906 -0.394 -5.207 1 31.27 48 PRO B O 1
ATOM 5305 N N . ARG B 1 49 ? -52.031 -1.699 -3.58 1 31.91 49 ARG B N 1
ATOM 5306 C CA . ARG B 1 49 ? -51.188 -0.853 -2.762 1 31.91 49 ARG B CA 1
ATOM 5307 C C . ARG B 1 49 ? -49.938 -0.438 -3.529 1 31.91 49 ARG B C 1
ATOM 5309 O O . ARG B 1 49 ? -49.156 -1.289 -3.955 1 31.91 49 ARG B O 1
ATOM 5316 N N . PHE B 1 50 ? -50.188 0.549 -4.359 1 33.72 50 PHE B N 1
ATOM 5317 C CA . PHE B 1 50 ? -48.875 1.124 -4.676 1 33.72 50 PHE B CA 1
ATOM 5318 C C . PHE B 1 50 ? -47.875 0.89 -3.535 1 33.72 50 PHE B C 1
ATOM 5320 O O . PHE B 1 50 ? -48.062 1.408 -2.432 1 33.72 50 PHE B O 1
ATOM 5327 N N . THR B 1 51 ? -47.625 -0.326 -3.318 1 35.5 51 THR B N 1
ATOM 5328 C CA . THR B 1 51 ? -46.5 -0.418 -2.402 1 35.5 51 THR B CA 1
ATOM 5329 C C . THR B 1 51 ? -45.656 0.865 -2.434 1 35.5 51 THR B C 1
ATOM 5331 O O . THR B 1 51 ? -45.188 1.286 -3.496 1 35.5 51 THR B O 1
ATOM 5334 N N . ARG B 1 52 ? -46.125 1.871 -1.844 1 40.34 52 ARG B N 1
ATOM 5335 C CA . ARG B 1 52 ? -45.25 3.016 -1.567 1 40.34 52 ARG B CA 1
ATOM 5336 C C . ARG B 1 52 ? -43.781 2.648 -1.745 1 40.34 52 ARG B C 1
ATOM 5338 O O . ARG B 1 52 ? -43.25 1.887 -0.951 1 40.34 52 ARG B O 1
ATOM 5345 N N . MET B 1 53 ? -43.438 2.408 -2.938 1 49.41 53 MET B N 1
ATOM 5346 C CA . MET B 1 53 ? -42.031 2.123 -3.17 1 49.41 53 MET B CA 1
ATOM 5347 C C . MET B 1 53 ? -41.125 3.09 -2.393 1 49.41 53 MET B C 1
ATOM 5349 O O . MET B 1 53 ? -41.25 4.305 -2.562 1 49.41 53 MET B O 1
ATOM 5353 N N . ALA B 1 54 ? -40.719 2.77 -1.231 1 60.81 54 ALA B N 1
ATOM 5354 C CA . ALA B 1 54 ? -39.906 3.484 -0.247 1 60.81 54 ALA B CA 1
ATOM 5355 C C . ALA B 1 54 ? -38.75 4.18 -0.911 1 60.81 54 ALA B C 1
ATOM 5357 O O . ALA B 1 54 ? -38.219 3.699 -1.917 1 60.81 54 ALA B O 1
ATOM 5358 N N . VAL B 1 55 ? -38.594 5.41 -0.663 1 74.38 55 VAL B N 1
ATOM 5359 C CA . VAL B 1 55 ? -37.438 6.227 -1.013 1 74.38 55 VAL B CA 1
ATOM 5360 C C . VAL B 1 55 ? -36.156 5.527 -0.571 1 74.38 55 VAL B C 1
ATOM 5362 O O . VAL B 1 55 ? -36.062 5.094 0.58 1 74.38 55 VAL B O 1
ATOM 5365 N N . VAL B 1 56 ? -35.406 5.207 -1.614 1 88.88 56 VAL B N 1
ATOM 5366 C CA . VAL B 1 56 ? -34.156 4.516 -1.337 1 88.88 56 VAL B CA 1
ATOM 5367 C C . VAL B 1 56 ? -32.969 5.477 -1.529 1 88.88 56 VAL B C 1
ATOM 5369 O O . VAL B 1 56 ? -33 6.344 -2.404 1 88.88 56 VAL B O 1
ATOM 5372 N N . THR B 1 57 ? -32 5.391 -0.669 1 93.31 57 THR B N 1
ATOM 5373 C CA . THR B 1 57 ? -30.781 6.168 -0.832 1 93.31 57 THR B CA 1
ATOM 5374 C C . THR B 1 57 ? -29.891 5.559 -1.91 1 93.31 57 THR B C 1
ATOM 5376 O O . THR B 1 57 ? -30.078 4.398 -2.289 1 93.31 57 THR B O 1
ATOM 5379 N N . GLY B 1 58 ? -28.984 6.359 -2.422 1 96.25 58 GLY B N 1
ATOM 5380 C CA . GLY B 1 58 ? -28 5.832 -3.355 1 96.25 58 GLY B CA 1
ATOM 5381 C C . GLY B 1 58 ? -27.219 4.652 -2.801 1 96.25 58 GLY B C 1
ATOM 5382 O O . GLY B 1 58 ? -26.953 3.688 -3.518 1 96.25 58 GLY B O 1
ATOM 5383 N N . ALA B 1 59 ? -26.859 4.723 -1.569 1 97.12 59 ALA B N 1
ATOM 5384 C CA . ALA B 1 59 ? -26.141 3.645 -0.903 1 97.12 59 ALA B CA 1
ATOM 5385 C C . ALA B 1 59 ? -26.938 2.348 -0.927 1 97.12 59 ALA B C 1
ATOM 5387 O O . ALA B 1 59 ? -26.406 1.28 -1.228 1 97.12 59 ALA B O 1
ATOM 5388 N N . GLN B 1 60 ? -28.156 2.449 -0.586 1 95.38 60 GLN B N 1
ATOM 5389 C CA . GLN B 1 60 ? -29.047 1.286 -0.587 1 95.38 60 GLN B CA 1
ATOM 5390 C C . GLN B 1 60 ? -29.188 0.714 -1.993 1 95.38 60 GLN B C 1
ATOM 5392 O O . GLN B 1 60 ? -29.219 -0.505 -2.174 1 95.38 60 GLN B O 1
ATOM 5397 N N . LEU B 1 61 ? -29.328 1.581 -2.934 1 95.88 61 LEU B N 1
ATOM 5398 C CA . LEU B 1 61 ? -29.469 1.151 -4.32 1 95.88 61 LEU B CA 1
ATOM 5399 C C . LEU B 1 61 ? -28.234 0.399 -4.785 1 95.88 61 LEU B C 1
ATOM 5401 O O . LEU B 1 61 ? -28.328 -0.636 -5.445 1 95.88 61 LEU B O 1
ATOM 5405 N N . ILE B 1 62 ? -27.062 0.925 -4.492 1 97.94 62 ILE B N 1
ATOM 5406 C CA . ILE B 1 62 ? -25.812 0.295 -4.863 1 97.94 62 ILE B CA 1
ATOM 5407 C C . ILE B 1 62 ? -25.719 -1.087 -4.223 1 97.94 62 ILE B C 1
ATOM 5409 O O . ILE B 1 62 ? -25.406 -2.074 -4.898 1 97.94 62 ILE B O 1
ATOM 5413 N N . ALA B 1 63 ? -25.984 -1.171 -2.922 1 97.56 63 ALA B N 1
ATOM 5414 C CA . ALA B 1 63 ? -25.906 -2.434 -2.191 1 97.56 63 ALA B CA 1
ATOM 5415 C C . ALA B 1 63 ? -26.875 -3.455 -2.758 1 97.56 63 ALA B C 1
ATOM 5417 O O . ALA B 1 63 ? -26.531 -4.625 -2.93 1 97.56 63 ALA B O 1
ATOM 5418 N N . ARG B 1 64 ? -28.078 -3.045 -3 1 96.19 64 ARG B N 1
ATOM 5419 C CA . ARG B 1 64 ? -29.094 -3.936 -3.566 1 96.19 64 ARG B CA 1
ATOM 5420 C C . ARG B 1 64 ? -28.672 -4.43 -4.945 1 96.19 64 ARG B C 1
ATOM 5422 O O . ARG B 1 64 ? -28.891 -5.594 -5.289 1 96.19 64 ARG B O 1
ATOM 5429 N N . THR B 1 65 ? -28.156 -3.504 -5.707 1 97.38 65 THR B N 1
ATOM 5430 C CA . THR B 1 65 ? -27.672 -3.887 -7.031 1 97.38 65 THR B CA 1
ATOM 5431 C C . THR B 1 65 ? -26.609 -4.973 -6.922 1 97.38 65 THR B C 1
ATOM 5433 O O . THR B 1 65 ? -26.641 -5.961 -7.656 1 97.38 65 THR B O 1
ATOM 5436 N N . LEU B 1 66 ? -25.656 -4.816 -6.051 1 98.44 66 LEU B N 1
ATOM 5437 C CA . LEU B 1 66 ? -24.609 -5.809 -5.852 1 98.44 66 LEU B CA 1
ATOM 5438 C C . LEU B 1 66 ? -25.203 -7.141 -5.402 1 98.44 66 LEU B C 1
ATOM 5440 O O . LEU B 1 66 ? -24.812 -8.195 -5.914 1 98.44 66 LEU B O 1
ATOM 5444 N N . ARG B 1 67 ? -26.141 -7.078 -4.441 1 96.81 67 ARG B N 1
ATOM 5445 C CA . ARG B 1 67 ? -26.812 -8.297 -3.998 1 96.81 67 ARG B CA 1
ATOM 5446 C C . ARG B 1 67 ? -27.5 -8.992 -5.164 1 96.81 67 ARG B C 1
ATOM 5448 O O . ARG B 1 67 ? -27.375 -10.211 -5.328 1 96.81 67 ARG B O 1
ATOM 5455 N N . ASP B 1 68 ? -28.203 -8.234 -5.93 1 96.88 68 ASP B N 1
ATOM 5456 C CA . ASP B 1 68 ? -28.984 -8.797 -7.023 1 96.88 68 ASP B CA 1
ATOM 5457 C C . ASP B 1 68 ? -28.094 -9.328 -8.133 1 96.88 68 ASP B C 1
ATOM 5459 O O . ASP B 1 68 ? -28.5 -10.164 -8.938 1 96.88 68 ASP B O 1
ATOM 5463 N N . LEU B 1 69 ? -26.859 -8.836 -8.219 1 97.62 69 LEU B N 1
ATOM 5464 C CA . LEU B 1 69 ? -25.859 -9.359 -9.141 1 97.62 69 LEU B CA 1
ATOM 5465 C C . LEU B 1 69 ? -25.312 -10.695 -8.641 1 97.62 69 LEU B C 1
ATOM 5467 O O . LEU B 1 69 ? -24.578 -11.383 -9.359 1 97.62 69 LEU B O 1
ATOM 5471 N N . GLY B 1 70 ? -25.594 -11.031 -7.406 1 96.19 70 GLY B N 1
ATOM 5472 C CA . GLY B 1 70 ? -25.125 -12.289 -6.832 1 96.19 70 GLY B CA 1
ATOM 5473 C C . GLY B 1 70 ? -23.859 -12.133 -6.012 1 96.19 70 GLY B C 1
ATOM 5474 O O . GLY B 1 70 ? -23.234 -13.125 -5.645 1 96.19 70 GLY B O 1
ATOM 5475 N N . VAL B 1 71 ? -23.484 -10.898 -5.715 1 97.88 71 VAL B N 1
ATOM 5476 C CA . VAL B 1 71 ? -22.297 -10.656 -4.914 1 97.88 71 VAL B CA 1
ATOM 5477 C C . VAL B 1 71 ? -22.531 -11.109 -3.477 1 97.88 71 VAL B C 1
ATOM 5479 O O . VAL B 1 71 ? -23.5 -10.695 -2.842 1 97.88 71 VAL B O 1
ATOM 5482 N N . THR B 1 72 ? -21.641 -11.922 -2.971 1 97.25 72 THR B N 1
ATOM 5483 C CA . THR B 1 72 ? -21.812 -12.453 -1.622 1 97.25 72 THR B CA 1
ATOM 5484 C C . THR B 1 72 ? -20.719 -11.922 -0.689 1 97.25 72 THR B C 1
ATOM 5486 O O . THR B 1 72 ? -20.859 -11.984 0.534 1 97.25 72 THR B O 1
ATOM 5489 N N . VAL B 1 73 ? -19.641 -11.492 -1.255 1 98.56 73 VAL B N 1
ATOM 5490 C CA . VAL B 1 73 ? -18.531 -10.969 -0.472 1 98.56 73 VAL B CA 1
ATOM 5491 C C . VAL B 1 73 ? -18.062 -9.648 -1.065 1 98.56 73 VAL B C 1
ATOM 5493 O O . VAL B 1 73 ? -17.922 -9.516 -2.283 1 98.56 73 VAL B O 1
ATOM 5496 N N . ILE B 1 74 ? -17.875 -8.672 -0.262 1 98.88 74 ILE B N 1
ATOM 5497 C CA . ILE B 1 74 ? -17.219 -7.422 -0.606 1 98.88 74 ILE B CA 1
ATOM 5498 C C . ILE B 1 74 ? -15.969 -7.246 0.259 1 98.88 74 ILE B C 1
ATOM 5500 O O . ILE B 1 74 ? -16.031 -7.418 1.479 1 98.88 74 ILE B O 1
ATOM 5504 N N . PHE B 1 75 ? -14.852 -7.027 -0.363 1 98.88 75 PHE B N 1
ATOM 5505 C CA . PHE B 1 75 ? -13.641 -6.617 0.34 1 98.88 75 PHE B CA 1
ATOM 5506 C C . PHE B 1 75 ? -13.523 -5.098 0.373 1 98.88 75 PHE B C 1
ATOM 5508 O O . PHE B 1 75 ? -13.719 -4.434 -0.646 1 98.88 75 PHE B O 1
ATOM 5515 N N . GLY B 1 76 ? -13.234 -4.516 1.538 1 98.62 76 GLY B N 1
ATOM 5516 C CA . GLY B 1 76 ? -13.211 -3.062 1.475 1 98.62 76 GLY B CA 1
ATOM 5517 C C . GLY B 1 76 ? -12.586 -2.42 2.699 1 98.62 76 GLY B C 1
ATOM 5518 O O . GLY B 1 76 ? -12.219 -3.111 3.648 1 98.62 76 GLY B O 1
ATOM 5519 N N . ILE B 1 77 ? -12.32 -1.17 2.635 1 97.44 77 ILE B N 1
ATOM 5520 C CA . ILE B 1 77 ? -12.031 -0.223 3.707 1 97.44 77 ILE B CA 1
ATOM 5521 C C . ILE B 1 77 ? -12.953 0.986 3.592 1 97.44 77 ILE B C 1
ATOM 5523 O O . ILE B 1 77 ? -13.125 1.546 2.508 1 97.44 77 ILE B O 1
ATOM 5527 N N . VAL B 1 78 ? -13.508 1.369 4.727 1 96 78 VAL B N 1
ATOM 5528 C CA . VAL B 1 78 ? -14.562 2.373 4.602 1 96 78 VAL B CA 1
ATOM 5529 C C . VAL B 1 78 ? -14.062 3.713 5.145 1 96 78 VAL B C 1
ATOM 5531 O O . VAL B 1 78 ? -13.109 3.758 5.922 1 96 78 VAL B O 1
ATOM 5534 N N . GLY B 1 79 ? -14.594 4.641 4.801 1 93.56 79 GLY B N 1
ATOM 5535 C CA . GLY B 1 79 ? -14.602 6.055 5.141 1 93.56 79 GLY B CA 1
ATOM 5536 C C . GLY B 1 79 ? -15.734 6.82 4.477 1 93.56 79 GLY B C 1
ATOM 5537 O O . GLY B 1 79 ? -16.484 6.258 3.672 1 93.56 79 GLY B O 1
ATOM 5538 N N . ILE B 1 80 ? -15.883 8.008 4.895 1 88.12 80 ILE B N 1
ATOM 5539 C CA . ILE B 1 80 ? -16.891 8.828 4.223 1 88.12 80 ILE B CA 1
ATOM 5540 C C . ILE B 1 80 ? -16.516 8.992 2.75 1 88.12 80 ILE B C 1
ATOM 5542 O O . ILE B 1 80 ? -15.383 9.336 2.424 1 88.12 80 ILE B O 1
ATOM 5546 N N . PRO B 1 81 ? -17.438 8.664 1.824 1 90.56 81 PRO B N 1
ATOM 5547 C CA . PRO B 1 81 ? -18.875 8.469 2.021 1 90.56 81 PRO B CA 1
ATOM 5548 C C . PRO B 1 81 ? -19.312 7.02 1.823 1 90.56 81 PRO B C 1
ATOM 5550 O O . PRO B 1 81 ? -20.5 6.746 1.629 1 90.56 81 PRO B O 1
ATOM 5553 N N . VAL B 1 82 ? -18.391 6.07 1.83 1 96.75 82 VAL B N 1
ATOM 5554 C CA . VAL B 1 82 ? -18.781 4.738 1.372 1 96.75 82 VAL B CA 1
ATOM 5555 C C . VAL B 1 82 ? -19.188 3.881 2.564 1 96.75 82 VAL B C 1
ATOM 5557 O O . VAL B 1 82 ? -19.578 2.721 2.396 1 96.75 82 VAL B O 1
ATOM 5560 N N . ILE B 1 83 ? -19.172 4.434 3.76 1 96.38 83 ILE B N 1
ATOM 5561 C CA . ILE B 1 83 ? -19.609 3.709 4.949 1 96.38 83 ILE B CA 1
ATOM 5562 C C . ILE B 1 83 ? -21.047 3.205 4.746 1 96.38 83 ILE B C 1
ATOM 5564 O O . ILE B 1 83 ? -21.344 2.047 5.043 1 96.38 83 ILE B O 1
ATOM 5568 N N . GLU B 1 84 ? -21.891 4.051 4.203 1 95.5 84 GLU B N 1
ATOM 5569 C CA . GLU B 1 84 ? -23.312 3.729 4.051 1 95.5 84 GLU B CA 1
ATOM 5570 C C . GLU B 1 84 ? -23.516 2.582 3.064 1 95.5 84 GLU B C 1
ATOM 5572 O O . GLU B 1 84 ? -24.438 1.778 3.219 1 95.5 84 GLU B O 1
ATOM 5577 N N . ILE B 1 85 ? -22.672 2.529 2.051 1 98.19 85 ILE B N 1
ATOM 5578 C CA . ILE B 1 85 ? -22.75 1.433 1.093 1 98.19 85 ILE B CA 1
ATOM 5579 C C . ILE B 1 85 ? -22.438 0.111 1.789 1 98.19 85 ILE B C 1
ATOM 5581 O O . ILE B 1 85 ? -23.188 -0.863 1.656 1 98.19 85 ILE B O 1
ATOM 5585 N N . ALA B 1 86 ? -21.359 0.082 2.541 1 98.31 86 ALA B N 1
ATOM 5586 C CA . ALA B 1 86 ? -20.938 -1.128 3.242 1 98.31 86 ALA B CA 1
ATOM 5587 C C . ALA B 1 86 ? -21.984 -1.566 4.262 1 98.31 86 ALA B C 1
ATOM 5589 O O . ALA B 1 86 ? -22.297 -2.756 4.371 1 98.31 86 ALA B O 1
ATOM 5590 N N . GLU B 1 87 ? -22.547 -0.585 5.031 1 96 87 GLU B N 1
ATOM 5591 C CA . GLU B 1 87 ? -23.562 -0.901 6.027 1 96 87 GLU B CA 1
ATOM 5592 C C . GLU B 1 87 ? -24.797 -1.506 5.379 1 96 87 GL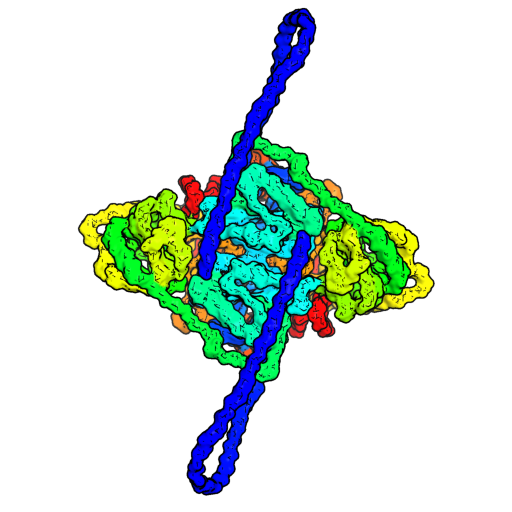U B C 1
ATOM 5594 O O . GLU B 1 87 ? -25.359 -2.482 5.883 1 96 87 GLU B O 1
ATOM 5599 N N . SER B 1 88 ? -25.203 -0.885 4.281 1 96.38 88 SER B N 1
ATOM 5600 C CA . SER B 1 88 ? -26.359 -1.402 3.559 1 96.38 88 SER B CA 1
ATOM 5601 C C . SER B 1 88 ? -26.094 -2.811 3.033 1 96.38 88 SER B C 1
ATOM 5603 O O . SER B 1 88 ? -27 -3.656 3.039 1 96.38 88 SER B O 1
ATOM 5605 N N . ALA B 1 89 ? -24.922 -3.057 2.535 1 98 89 ALA B N 1
ATOM 5606 C CA . ALA B 1 89 ? -24.562 -4.379 2.035 1 98 89 ALA B CA 1
ATOM 5607 C C . ALA B 1 89 ? -24.609 -5.418 3.152 1 98 89 ALA B C 1
ATOM 5609 O O . ALA B 1 89 ? -25.156 -6.512 2.965 1 98 89 ALA B O 1
ATOM 5610 N N . ILE B 1 90 ? -24.047 -5.082 4.312 1 97.5 90 ILE B N 1
ATOM 5611 C CA . ILE B 1 90 ? -24.078 -5.977 5.465 1 97.5 90 ILE B CA 1
ATOM 5612 C C . ILE B 1 90 ? -25.516 -6.285 5.852 1 97.5 90 ILE B C 1
ATOM 5614 O O . ILE B 1 90 ? -25.875 -7.441 6.098 1 97.5 90 ILE B O 1
ATOM 5618 N N . ASP B 1 91 ? -26.359 -5.258 5.848 1 96 91 ASP B N 1
ATOM 5619 C CA . ASP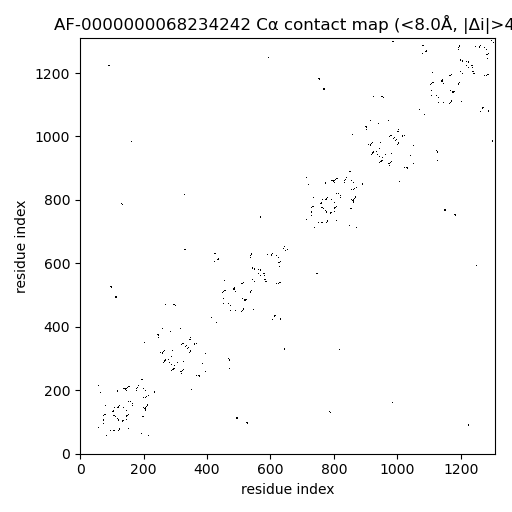 B 1 91 ? -27.75 -5.398 6.227 1 96 91 ASP B CA 1
ATOM 5620 C C . ASP B 1 91 ? -28.5 -6.332 5.27 1 96 91 ASP B C 1
ATOM 5622 O O . ASP B 1 91 ? -29.531 -6.902 5.621 1 96 91 ASP B O 1
ATOM 5626 N N . LEU B 1 92 ? -27.984 -6.469 4.086 1 95.44 92 LEU B N 1
ATOM 5627 C CA . LEU B 1 92 ? -28.609 -7.324 3.078 1 95.44 92 LEU B CA 1
ATOM 5628 C C . LEU B 1 92 ? -28.031 -8.734 3.139 1 95.44 92 LEU B C 1
ATOM 5630 O O . LEU B 1 92 ? -28.453 -9.609 2.373 1 95.44 92 LEU B O 1
ATOM 5634 N N . GLY B 1 93 ? -27.047 -8.961 3.967 1 95.31 93 GLY B N 1
ATOM 5635 C CA . GLY B 1 93 ? -26.484 -10.297 4.148 1 95.31 93 GLY B CA 1
ATOM 5636 C C . GLY B 1 93 ? -25.203 -10.523 3.371 1 95.31 93 GLY B C 1
ATOM 5637 O O . GLY B 1 93 ? -24.656 -11.625 3.373 1 95.31 93 GLY B O 1
ATOM 5638 N N . ILE B 1 94 ? -24.719 -9.5 2.664 1 97.62 94 ILE B N 1
ATOM 5639 C CA . ILE B 1 94 ? -23.422 -9.617 2.008 1 97.62 94 ILE B CA 1
ATOM 5640 C C . ILE B 1 94 ? -22.312 -9.586 3.055 1 97.62 94 ILE B C 1
ATOM 5642 O O . ILE B 1 94 ? -22.328 -8.766 3.975 1 97.62 94 ILE B O 1
ATOM 5646 N N . ARG B 1 95 ? -21.391 -10.531 2.979 1 97.62 95 ARG B N 1
ATOM 5647 C CA . ARG B 1 95 ? -20.219 -10.492 3.854 1 97.62 95 ARG B CA 1
ATOM 5648 C C . ARG B 1 95 ? -19.281 -9.359 3.473 1 97.62 95 ARG B C 1
ATOM 5650 O O . ARG B 1 95 ? -18.812 -9.289 2.336 1 97.62 95 ARG B O 1
ATOM 5657 N N . PHE B 1 96 ? -19.156 -8.414 4.309 1 98.12 96 PHE B N 1
ATOM 5658 C CA . PHE B 1 96 ? -18.188 -7.332 4.117 1 98.12 96 PHE B CA 1
ATOM 5659 C C . PHE B 1 96 ? -16.922 -7.582 4.918 1 98.12 96 PHE B C 1
ATOM 5661 O O . PHE B 1 96 ? -16.938 -7.562 6.148 1 98.12 96 PHE B O 1
ATOM 5668 N N . ILE B 1 97 ? -15.789 -7.84 4.281 1 98.75 97 ILE B N 1
ATOM 5669 C CA . ILE B 1 97 ? -14.5 -8.047 4.941 1 98.75 97 ILE B CA 1
ATOM 5670 C C . ILE B 1 97 ? -13.734 -6.723 5.008 1 98.75 97 ILE B C 1
ATOM 5672 O O . ILE B 1 97 ? -13.234 -6.238 3.988 1 98.75 97 ILE B O 1
ATOM 5676 N N . ALA B 1 98 ? -13.664 -6.188 6.164 1 98.44 98 ALA B N 1
ATOM 5677 C CA . ALA B 1 98 ? -13.016 -4.898 6.391 1 98.44 98 ALA B CA 1
ATOM 5678 C C . ALA B 1 98 ? -11.508 -5.062 6.543 1 98.44 98 ALA B C 1
ATOM 5680 O O . ALA B 1 98 ? -11.039 -5.703 7.488 1 98.44 98 ALA B O 1
ATOM 5681 N N . PHE B 1 99 ? -10.766 -4.496 5.664 1 98.62 99 PHE B N 1
ATOM 5682 C CA . PHE B 1 99 ? -9.312 -4.66 5.629 1 98.62 99 PHE B CA 1
ATOM 5683 C C . PHE B 1 99 ? -8.625 -3.525 6.371 1 98.62 99 PHE B C 1
ATOM 5685 O O . PHE B 1 99 ? -9.266 -2.561 6.785 1 98.62 99 PHE B O 1
ATOM 5692 N N . ARG B 1 100 ? -7.289 -3.684 6.57 1 98.06 100 ARG B N 1
ATOM 5693 C CA . ARG B 1 100 ? -6.445 -2.697 7.234 1 98.06 100 ARG B CA 1
ATOM 5694 C C . ARG B 1 100 ? -5.82 -1.743 6.223 1 98.06 100 ARG B C 1
ATOM 5696 O O . ARG B 1 100 ? -5.43 -0.627 6.57 1 98.06 100 ARG B O 1
ATOM 5703 N N . ASN B 1 101 ? -5.695 -2.148 4.988 1 98.38 101 ASN B N 1
ATOM 5704 C CA . ASN B 1 101 ? -5.07 -1.379 3.918 1 98.38 101 ASN B CA 1
ATOM 5705 C C . ASN B 1 101 ? -5.668 -1.721 2.557 1 98.38 101 ASN B C 1
ATOM 5707 O O . ASN B 1 101 ? -5.863 -2.895 2.236 1 98.38 101 ASN B O 1
ATOM 5711 N N . GLU B 1 102 ? -5.938 -0.726 1.747 1 98.5 102 GLU B N 1
ATOM 5712 C CA . GLU B 1 102 ? -6.562 -0.932 0.444 1 98.5 102 GLU B CA 1
ATOM 5713 C C . GLU B 1 102 ? -5.66 -1.755 -0.475 1 98.5 102 GLU B C 1
ATOM 5715 O O . GLU B 1 102 ? -6.148 -2.453 -1.366 1 98.5 102 GLU B O 1
ATOM 5720 N N . GLN B 1 103 ? -4.316 -1.696 -0.305 1 98.44 103 GLN B N 1
ATOM 5721 C CA . GLN B 1 103 ? -3.393 -2.5 -1.097 1 98.44 103 GLN B CA 1
ATOM 5722 C C . GLN B 1 103 ? -3.699 -3.988 -0.958 1 98.44 103 GLN B C 1
ATOM 5724 O O . GLN B 1 103 ? -4.004 -4.66 -1.946 1 98.44 103 GLN B O 1
ATOM 5729 N N . ALA B 1 104 ? -3.705 -4.52 0.244 1 98.56 104 ALA B N 1
ATOM 5730 C CA . ALA B 1 104 ? -4.016 -5.926 0.495 1 98.56 104 ALA B CA 1
ATOM 5731 C C . ALA B 1 104 ? -5.465 -6.238 0.128 1 98.56 104 ALA B C 1
ATOM 5733 O O . ALA B 1 104 ? -5.758 -7.316 -0.399 1 98.56 104 ALA B O 1
ATOM 5734 N N . CYS B 1 105 ? -6.32 -5.297 0.39 1 98.75 105 CYS B N 1
ATOM 5735 C CA . CYS B 1 105 ? -7.742 -5.426 0.096 1 98.75 105 CYS B CA 1
ATOM 5736 C C . CYS B 1 105 ? -7.973 -5.684 -1.389 1 98.75 105 CYS B C 1
ATOM 5738 O O . CYS B 1 105 ? -8.695 -6.609 -1.76 1 98.75 105 CYS B O 1
ATOM 5740 N N . SER B 1 106 ? -7.355 -4.887 -2.189 1 98.81 106 SER B N 1
ATOM 5741 C CA . SER B 1 106 ? -7.547 -4.992 -3.633 1 98.81 106 SER B CA 1
ATOM 5742 C C . SER B 1 106 ? -6.918 -6.27 -4.18 1 98.81 106 SER B C 1
ATOM 5744 O O . SER B 1 106 ? -7.43 -6.859 -5.133 1 98.81 106 SER B O 1
ATOM 5746 N N . TYR B 1 107 ? -5.82 -6.742 -3.611 1 98.81 107 TYR B N 1
ATOM 5747 C CA . TYR B 1 107 ? -5.254 -8.031 -3.988 1 98.81 107 TYR B CA 1
ATOM 5748 C C . TYR B 1 107 ? -6.219 -9.164 -3.668 1 98.81 107 TYR B C 1
ATOM 5750 O O . TYR B 1 107 ? -6.391 -10.094 -4.465 1 98.81 107 TYR B O 1
ATOM 5758 N N . ALA B 1 108 ? -6.824 -9.07 -2.506 1 98.94 108 ALA B N 1
ATOM 5759 C CA . ALA B 1 108 ? -7.781 -10.102 -2.1 1 98.94 108 ALA B CA 1
ATOM 5760 C C . ALA B 1 108 ? -8.953 -10.172 -3.072 1 98.94 108 ALA B C 1
ATOM 5762 O O . ALA B 1 108 ? -9.312 -11.258 -3.543 1 98.94 108 ALA B O 1
ATOM 5763 N N . ALA B 1 109 ? -9.5 -9.008 -3.387 1 98.94 109 ALA B N 1
ATOM 5764 C CA . ALA B 1 109 ? -10.633 -8.977 -4.305 1 98.94 109 ALA B CA 1
ATOM 5765 C C . ALA B 1 109 ? -10.25 -9.523 -5.676 1 98.94 109 ALA B C 1
ATOM 5767 O O . ALA B 1 109 ? -11.039 -10.227 -6.312 1 98.94 109 ALA B O 1
ATOM 5768 N N . SER B 1 110 ? -9.07 -9.242 -6.098 1 98.5 110 SER B N 1
ATOM 5769 C CA . SER B 1 110 ? -8.602 -9.688 -7.41 1 98.5 110 SER B CA 1
ATOM 5770 C C . SER B 1 110 ? -8.531 -11.203 -7.48 1 98.5 110 SER B C 1
ATOM 5772 O O . SER B 1 110 ? -9.125 -11.82 -8.375 1 98.5 110 SER B O 1
ATOM 5774 N N . VAL B 1 111 ? -7.879 -11.852 -6.508 1 98.75 111 VAL B N 1
ATOM 5775 C CA . VAL B 1 111 ? -7.676 -13.297 -6.586 1 98.75 111 VAL B CA 1
ATOM 5776 C C . VAL B 1 111 ? -8.984 -14.023 -6.27 1 98.75 111 VAL B C 1
ATOM 5778 O O . VAL B 1 111 ? -9.203 -15.148 -6.715 1 98.75 111 VAL B O 1
ATOM 5781 N N . TYR B 1 112 ? -9.852 -13.375 -5.496 1 98.75 112 TYR B N 1
ATOM 5782 C CA . TYR B 1 112 ? -11.188 -13.93 -5.277 1 98.75 112 TYR B CA 1
ATOM 5783 C C . TYR B 1 112 ? -11.898 -14.18 -6.598 1 98.75 112 TYR B C 1
ATOM 5785 O O . TYR B 1 112 ? -12.57 -15.195 -6.77 1 98.75 112 TYR B O 1
ATOM 5793 N N . GLY B 1 113 ? -11.766 -13.211 -7.492 1 98.69 113 GLY B N 1
ATOM 5794 C CA . GLY B 1 113 ? -12.32 -13.391 -8.828 1 98.69 113 GLY B CA 1
ATOM 5795 C C . GLY B 1 113 ? -11.758 -14.609 -9.547 1 98.69 113 GLY B C 1
ATOM 5796 O O . GLY B 1 113 ? -12.5 -15.344 -10.195 1 98.69 113 GLY B O 1
ATOM 5797 N N . TYR B 1 114 ? -10.484 -14.875 -9.461 1 98.44 114 TYR B N 1
ATOM 5798 C CA . TYR B 1 114 ? -9.836 -16.047 -10.055 1 98.44 114 TYR B CA 1
ATOM 5799 C C . TYR B 1 114 ? -10.375 -17.328 -9.445 1 98.44 114 TYR B C 1
ATOM 5801 O O . TYR B 1 114 ? -10.703 -18.281 -10.172 1 98.44 114 TYR B O 1
ATOM 5809 N N . LEU B 1 115 ? -10.516 -17.359 -8.133 1 98.38 115 LEU B N 1
ATOM 5810 C CA . LEU B 1 115 ? -10.883 -18.562 -7.402 1 98.38 115 LEU B CA 1
ATOM 5811 C C . LEU B 1 115 ? -12.336 -18.938 -7.676 1 98.38 115 LEU B C 1
ATOM 5813 O O . LEU B 1 115 ? -12.656 -20.125 -7.832 1 98.38 115 LEU B O 1
ATOM 5817 N N . THR B 1 116 ? -13.203 -17.922 -7.801 1 97.5 116 THR B N 1
ATOM 5818 C CA . THR B 1 116 ? -14.633 -18.188 -7.875 1 97.5 116 THR B CA 1
ATOM 5819 C C . THR B 1 116 ? -15.117 -18.203 -9.32 1 97.5 116 THR B C 1
ATOM 5821 O O . THR B 1 116 ? -16.172 -18.75 -9.625 1 97.5 116 THR B O 1
ATOM 5824 N N . GLY B 1 117 ? -14.359 -17.516 -10.172 1 97.25 117 GLY B N 1
ATOM 5825 C CA . GLY B 1 117 ? -14.781 -17.391 -11.555 1 97.25 117 GLY B CA 1
ATOM 5826 C C . GLY B 1 117 ? -15.789 -16.281 -11.781 1 97.25 117 GLY B C 1
ATOM 5827 O O . GLY B 1 117 ? -16.328 -16.141 -12.883 1 97.25 117 GLY B O 1
ATOM 5828 N N . GLN B 1 118 ? -16.094 -15.516 -10.75 1 97.69 118 GLN B N 1
ATOM 5829 C CA . GLN B 1 118 ? -16.938 -14.328 -10.797 1 97.69 118 GLN B CA 1
ATOM 5830 C C . GLN B 1 118 ? -16.203 -13.102 -10.273 1 97.69 118 GLN B C 1
ATOM 5832 O O . GLN B 1 118 ? -15.266 -13.219 -9.484 1 97.69 118 GLN B O 1
ATOM 5837 N N . PRO B 1 119 ? -16.641 -11.945 -10.703 1 98.56 119 PRO B N 1
ATOM 5838 C CA . PRO B 1 119 ? -15.891 -10.742 -10.328 1 98.56 119 PRO B CA 1
ATOM 5839 C C . PRO B 1 119 ? -15.781 -10.562 -8.82 1 98.56 119 PRO B C 1
ATOM 5841 O O . PRO B 1 119 ? -16.781 -10.633 -8.109 1 98.56 119 PRO B O 1
ATOM 5844 N N . GLY B 1 120 ? -14.508 -10.43 -8.344 1 98.88 120 GLY B N 1
ATOM 5845 C CA . GLY B 1 120 ? -14.336 -9.922 -6.992 1 98.88 120 GLY B CA 1
ATOM 5846 C C . GLY B 1 120 ? -14.703 -8.461 -6.848 1 98.88 120 GLY B C 1
ATOM 5847 O O . GLY B 1 120 ? -14.469 -7.664 -7.762 1 98.88 120 GLY B O 1
ATOM 5848 N N . VAL B 1 121 ? -15.281 -8.047 -5.727 1 98.94 121 VAL B N 1
ATOM 5849 C CA . VAL B 1 121 ? -15.734 -6.68 -5.52 1 98.94 121 VAL B CA 1
ATOM 5850 C C . VAL B 1 121 ? -14.891 -6.012 -4.438 1 98.94 121 VAL B C 1
ATOM 5852 O O . VAL B 1 121 ? -14.742 -6.551 -3.338 1 98.94 121 VAL B O 1
ATOM 5855 N N . CYS B 1 122 ? -14.312 -4.887 -4.777 1 98.94 122 CYS B N 1
ATOM 5856 C CA . CYS B 1 122 ? -13.516 -4.059 -3.883 1 98.94 122 CYS B CA 1
ATOM 5857 C C . CYS B 1 122 ? -14.172 -2.699 -3.668 1 98.94 122 CYS B C 1
ATOM 5859 O O . CYS B 1 122 ? -14.5 -2.006 -4.633 1 98.94 122 CYS B O 1
ATOM 5861 N N . LEU B 1 123 ? -14.414 -2.301 -2.412 1 98.94 123 LEU B N 1
ATOM 5862 C CA . LEU B 1 123 ? -15.008 -1.014 -2.07 1 98.94 123 LEU B CA 1
ATOM 5863 C C . LEU B 1 123 ? -14.023 -0.151 -1.289 1 98.94 123 LEU B C 1
ATOM 5865 O O . LEU B 1 123 ? -13.586 -0.529 -0.199 1 98.94 123 LEU B O 1
ATOM 5869 N N . VAL B 1 124 ? -13.688 1.023 -1.823 1 98.69 124 VAL B N 1
ATOM 5870 C CA . VAL B 1 124 ? -12.711 1.884 -1.158 1 98.69 124 VAL B CA 1
ATOM 5871 C C . VAL B 1 124 ? -13.203 3.33 -1.178 1 98.69 124 VAL B C 1
ATOM 5873 O O . VAL B 1 124 ? -14.211 3.643 -1.817 1 98.69 124 VAL B O 1
ATOM 5876 N N . VAL B 1 125 ? -12.539 4.215 -0.407 1 97.06 125 VAL B N 1
ATOM 5877 C CA . VAL B 1 125 ? -12.812 5.648 -0.422 1 97.06 125 VAL B CA 1
ATOM 5878 C C . VAL B 1 125 ? -12.133 6.293 -1.629 1 97.06 125 VAL B C 1
ATOM 5880 O O . VAL B 1 125 ? -11.438 5.617 -2.393 1 97.06 125 VAL B O 1
ATOM 5883 N N . GLY B 1 126 ? -12.367 7.594 -1.776 1 96.06 126 GLY B N 1
ATOM 5884 C CA . GLY B 1 126 ? -11.789 8.305 -2.906 1 96.06 126 GLY B CA 1
ATOM 5885 C C . GLY B 1 126 ? -10.352 8.727 -2.678 1 96.06 126 GLY B C 1
ATOM 5886 O O . GLY B 1 126 ? -9.797 8.5 -1.601 1 96.06 126 GLY B O 1
ATOM 5887 N N . GLY B 1 127 ? -9.75 9.367 -3.717 1 96.69 127 GLY B N 1
ATOM 5888 C CA . GLY B 1 127 ? -8.414 9.93 -3.619 1 96.69 127 GLY B CA 1
ATOM 5889 C C . GLY B 1 127 ? -7.355 8.906 -3.25 1 96.69 127 GLY B C 1
ATOM 5890 O O . GLY B 1 127 ? -7.09 7.973 -4.012 1 96.69 127 GLY B O 1
ATOM 5891 N N . PRO B 1 128 ? -6.84 9.008 -2.02 1 97.38 128 PRO B N 1
ATOM 5892 C CA . PRO B 1 128 ? -5.801 8.078 -1.574 1 97.38 128 PRO B CA 1
ATOM 5893 C C . PRO B 1 128 ? -6.266 6.621 -1.603 1 97.38 128 PRO B C 1
ATOM 5895 O O . PRO B 1 128 ? -5.477 5.723 -1.906 1 97.38 128 PRO B O 1
ATOM 5898 N N . GLY B 1 129 ? -7.551 6.387 -1.263 1 97.94 129 GLY B N 1
ATOM 5899 C CA . GLY B 1 129 ? -8.07 5.027 -1.31 1 97.94 129 GLY B CA 1
ATOM 5900 C C . GLY B 1 129 ? -7.961 4.395 -2.686 1 97.94 129 GLY B C 1
ATOM 5901 O O . GLY B 1 129 ? -7.605 3.221 -2.807 1 97.94 129 GLY B O 1
ATOM 5902 N N . VAL B 1 130 ? -8.289 5.172 -3.705 1 98.5 130 VAL B N 1
ATOM 5903 C CA . VAL B 1 130 ? -8.172 4.695 -5.082 1 98.5 130 VAL B CA 1
ATOM 5904 C C . VAL B 1 130 ? -6.703 4.477 -5.43 1 98.5 130 VAL B C 1
ATOM 5906 O O . VAL B 1 130 ? -6.352 3.473 -6.055 1 98.5 130 VAL B O 1
ATOM 5909 N N . LEU B 1 131 ? -5.84 5.391 -5.027 1 98.31 131 LEU B N 1
ATOM 5910 C CA . LEU B 1 131 ? -4.41 5.254 -5.297 1 98.31 131 LEU B CA 1
ATOM 5911 C C . LEU B 1 131 ? -3.859 3.977 -4.676 1 98.31 131 LEU B C 1
ATOM 5913 O O . LEU B 1 131 ? -3.066 3.27 -5.301 1 98.31 131 LEU B O 1
ATOM 5917 N N . HIS B 1 132 ? -4.27 3.684 -3.465 1 98.44 132 HIS B N 1
ATOM 5918 C CA . HIS B 1 132 ? -3.82 2.467 -2.801 1 98.44 132 HIS B CA 1
ATOM 5919 C C . HIS B 1 132 ? -4.359 1.224 -3.504 1 98.44 132 HIS B C 1
ATOM 5921 O O . HIS B 1 132 ? -3.658 0.216 -3.613 1 98.44 132 HIS B O 1
ATOM 5927 N N . ALA B 1 133 ? -5.574 1.284 -4.016 1 98.56 133 ALA B N 1
ATOM 5928 C CA . ALA B 1 133 ? -6.23 0.138 -4.637 1 98.56 133 ALA B CA 1
ATOM 5929 C C . ALA B 1 133 ? -5.668 -0.128 -6.031 1 98.56 133 ALA B C 1
ATOM 5931 O O . ALA B 1 133 ? -5.906 -1.188 -6.613 1 98.56 133 ALA B O 1
ATOM 5932 N N . LEU B 1 134 ? -4.836 0.787 -6.586 1 98.44 134 LEU B N 1
ATOM 5933 C CA . LEU B 1 134 ? -4.199 0.576 -7.883 1 98.44 134 LEU B CA 1
ATOM 5934 C C . LEU B 1 134 ? -3.355 -0.694 -7.875 1 98.44 134 LEU B C 1
ATOM 5936 O O . LEU B 1 134 ? -3.156 -1.319 -8.922 1 98.44 134 LEU B O 1
ATOM 5940 N N . ALA B 1 135 ? -2.918 -1.084 -6.707 1 98.12 135 ALA B N 1
ATOM 5941 C CA . ALA B 1 135 ? -2.158 -2.324 -6.566 1 98.12 135 ALA B CA 1
ATOM 5942 C C . ALA B 1 135 ? -2.943 -3.514 -7.109 1 98.12 135 ALA B C 1
ATOM 5944 O O . ALA B 1 135 ? -2.465 -4.23 -7.988 1 98.12 135 ALA B O 1
ATOM 5945 N N . GLY B 1 136 ? -4.18 -3.646 -6.629 1 98.44 136 GLY B N 1
ATOM 5946 C CA . GLY B 1 136 ? -5.02 -4.742 -7.086 1 98.44 136 GLY B CA 1
ATOM 5947 C C . GLY B 1 136 ? -5.469 -4.586 -8.531 1 98.44 136 GLY B C 1
ATOM 5948 O O . GLY B 1 136 ? -5.609 -5.574 -9.25 1 98.44 136 GLY B O 1
ATOM 5949 N N . ILE B 1 137 ? -5.656 -3.33 -8.977 1 98.69 137 ILE B N 1
ATOM 5950 C CA . ILE B 1 137 ? -6.086 -3.074 -10.352 1 98.69 137 ILE B CA 1
ATOM 5951 C C . ILE B 1 137 ? -4.992 -3.506 -11.32 1 98.69 137 ILE B C 1
ATOM 5953 O O . ILE B 1 137 ? -5.258 -4.219 -12.289 1 98.69 137 ILE B O 1
ATOM 5957 N N . GLY B 1 138 ? -3.746 -3.074 -11.016 1 98.19 138 GLY B N 1
ATOM 5958 C CA . GLY B 1 138 ? -2.633 -3.502 -11.852 1 98.19 138 GLY B CA 1
ATOM 5959 C C . GLY B 1 138 ? -2.42 -5.004 -11.836 1 98.19 138 GLY B C 1
ATOM 5960 O O . GLY B 1 138 ? -2.176 -5.609 -12.883 1 98.19 138 GLY B O 1
ATOM 5961 N N . ASN B 1 139 ? -2.527 -5.602 -10.664 1 98 139 ASN B N 1
ATOM 5962 C CA . ASN B 1 139 ? -2.365 -7.043 -10.523 1 98 139 ASN B CA 1
ATOM 5963 C C . ASN B 1 139 ? -3.432 -7.812 -11.297 1 98 139 ASN B C 1
ATOM 5965 O O . ASN B 1 139 ? -3.135 -8.82 -11.938 1 98 139 ASN B O 1
ATOM 5969 N N . ALA B 1 140 ? -4.66 -7.348 -11.219 1 98.5 140 ALA B N 1
ATOM 5970 C CA . ALA B 1 140 ? -5.77 -7.973 -11.93 1 98.5 140 ALA B CA 1
ATOM 5971 C C . ALA B 1 140 ? -5.582 -7.852 -13.445 1 98.5 140 ALA B C 1
ATOM 5973 O O . ALA B 1 140 ? -5.887 -8.789 -14.188 1 98.5 140 ALA B O 1
ATOM 5974 N N . SER B 1 141 ? -5.109 -6.73 -13.844 1 97.81 141 SER B N 1
ATOM 5975 C CA . SER B 1 141 ? -4.863 -6.523 -15.266 1 97.81 141 SER B CA 1
ATOM 5976 C C . SER B 1 141 ? -3.785 -7.473 -15.781 1 97.81 141 SER B C 1
ATOM 5978 O O . SER B 1 141 ? -3.951 -8.094 -16.828 1 97.81 141 SER B O 1
ATOM 5980 N N . ALA B 1 142 ? -2.705 -7.609 -15.07 1 97.12 142 ALA B N 1
ATOM 5981 C CA . ALA B 1 142 ? -1.581 -8.445 -15.492 1 97.12 142 ALA B CA 1
ATOM 5982 C C . ALA B 1 142 ? -1.956 -9.922 -15.469 1 97.12 142 ALA B C 1
ATOM 5984 O O . ALA B 1 142 ? -1.525 -10.688 -16.328 1 97.12 142 ALA B O 1
ATOM 5985 N N . ASN B 1 143 ? -2.764 -10.312 -14.516 1 97.94 143 ASN B N 1
ATOM 5986 C CA . ASN B 1 143 ? -3.109 -11.719 -14.344 1 97.94 143 ASN B CA 1
ATOM 5987 C C . ASN B 1 143 ? -4.422 -12.062 -15.039 1 97.94 143 ASN B C 1
ATOM 5989 O O . ASN B 1 143 ? -4.793 -13.234 -15.141 1 97.94 143 ASN B O 1
ATOM 5993 N N . ASN B 1 144 ? -5.113 -11.031 -15.516 1 97.94 144 ASN B N 1
ATOM 5994 C CA . ASN B 1 144 ? -6.422 -11.188 -16.141 1 97.94 144 ASN B CA 1
ATOM 5995 C C . ASN B 1 144 ? -7.434 -11.797 -15.18 1 97.94 144 ASN B C 1
ATOM 5997 O O . ASN B 1 144 ? -8.102 -12.781 -15.508 1 97.94 144 ASN B O 1
ATOM 6001 N N . PHE B 1 145 ? -7.512 -11.25 -13.977 1 98.56 145 PHE B N 1
ATOM 6002 C CA . PHE B 1 145 ? -8.516 -11.625 -12.984 1 98.56 145 PHE B CA 1
ATOM 6003 C C . PHE B 1 145 ? -9.688 -10.648 -13.016 1 98.56 145 PHE B C 1
ATOM 6005 O O . PHE B 1 145 ? -9.5 -9.445 -13.18 1 98.56 145 PHE B O 1
ATOM 6012 N N . PRO B 1 146 ? -10.922 -11.102 -12.922 1 98.81 146 PRO B N 1
ATOM 6013 C CA . PRO B 1 146 ? -12.055 -10.18 -12.875 1 98.81 146 PRO B CA 1
ATOM 6014 C C . PRO B 1 146 ? -12.164 -9.445 -11.539 1 98.81 146 PRO B C 1
ATOM 6016 O O . PRO B 1 146 ? -12.328 -10.078 -10.5 1 98.81 146 PRO B O 1
ATOM 6019 N N . LEU B 1 147 ? -12.07 -8.141 -11.562 1 98.94 147 LEU B N 1
ATOM 6020 C CA . LEU B 1 147 ? -12.094 -7.289 -10.383 1 98.94 147 LEU B CA 1
ATOM 6021 C C . LEU B 1 147 ? -12.953 -6.051 -10.617 1 98.94 147 LEU B C 1
ATOM 6023 O O . LEU B 1 147 ? -12.664 -5.25 -11.508 1 98.94 147 LEU B O 1
ATOM 6027 N N . LEU B 1 148 ? -14.031 -5.922 -9.867 1 98.94 148 LEU B N 1
ATOM 6028 C CA . LEU B 1 148 ? -14.852 -4.711 -9.867 1 98.94 148 LEU B CA 1
ATOM 6029 C C . LEU B 1 148 ? -14.492 -3.818 -8.68 1 98.94 148 LEU B C 1
ATOM 6031 O O . LEU B 1 148 ? -14.688 -4.207 -7.527 1 98.94 148 LEU B O 1
ATOM 6035 N N . VAL B 1 149 ? -13.977 -2.635 -8.977 1 98.94 149 VAL B N 1
ATOM 6036 C CA . VAL B 1 149 ? -13.641 -1.677 -7.934 1 98.94 149 VAL B CA 1
ATOM 6037 C C . VAL B 1 149 ? -14.688 -0.565 -7.887 1 98.94 149 VAL B C 1
ATOM 6039 O O . VAL B 1 149 ? -14.984 0.051 -8.914 1 98.94 149 VAL B O 1
ATOM 6042 N N . LEU B 1 150 ? -15.289 -0.384 -6.75 1 98.94 150 LEU B N 1
ATOM 6043 C CA . LEU B 1 150 ? -16.141 0.761 -6.457 1 98.94 150 LEU B CA 1
ATOM 6044 C C . LEU B 1 150 ? -15.461 1.722 -5.492 1 98.94 150 LEU B C 1
ATOM 6046 O O . LEU B 1 150 ? -14.836 1.291 -4.516 1 98.94 150 LEU B O 1
ATOM 6050 N N . ALA B 1 151 ? -15.562 2.979 -5.789 1 98.81 151 ALA B N 1
ATOM 6051 C CA . ALA B 1 151 ? -14.945 3.963 -4.902 1 98.81 151 ALA B CA 1
ATOM 6052 C C . ALA B 1 151 ? -15.852 5.176 -4.715 1 98.81 151 ALA B C 1
ATOM 6054 O O . ALA B 1 151 ? -16.516 5.617 -5.66 1 98.81 151 ALA B O 1
ATOM 6055 N N . GLY B 1 152 ? -15.883 5.695 -3.455 1 97.88 152 GLY B N 1
ATOM 6056 C CA . GLY B 1 152 ? -16.469 7.008 -3.248 1 97.88 152 GLY B CA 1
ATOM 6057 C C . GLY B 1 152 ? -15.633 8.133 -3.838 1 97.88 152 GLY B C 1
ATOM 6058 O O . GLY B 1 152 ? -14.492 7.91 -4.258 1 97.88 152 GLY B O 1
ATOM 6059 N N . SER B 1 153 ? -16.234 9.281 -3.936 1 96.75 153 SER B N 1
ATOM 6060 C CA . SER B 1 153 ? -15.5 10.469 -4.352 1 96.75 153 SER B CA 1
ATOM 6061 C C . SER B 1 153 ? -16.156 11.742 -3.814 1 96.75 153 SER B C 1
ATOM 6063 O O . SER B 1 153 ? -17.203 11.68 -3.172 1 96.75 153 SER B O 1
ATOM 6065 N N . ALA B 1 154 ? -15.492 12.867 -3.973 1 95.31 154 ALA B N 1
ATOM 6066 C CA . ALA B 1 154 ? -15.992 14.164 -3.533 1 95.31 154 ALA B CA 1
ATOM 6067 C C . ALA B 1 154 ? -17.344 14.469 -4.172 1 95.31 154 ALA B C 1
ATOM 6069 O O . ALA B 1 154 ? -17.656 13.953 -5.246 1 95.31 154 ALA B O 1
ATOM 6070 N N . GLU B 1 155 ? -18.031 15.305 -3.473 1 95 155 GLU B N 1
ATOM 6071 C CA . GLU B 1 155 ? -19.312 15.758 -4.027 1 95 155 GLU B CA 1
ATOM 6072 C C . GLU B 1 155 ? -19.109 16.438 -5.383 1 95 155 GLU B C 1
ATOM 6074 O O . GLU B 1 155 ? -18.109 17.125 -5.598 1 95 155 GLU B O 1
ATOM 6079 N N . THR B 1 156 ? -20.094 16.266 -6.188 1 94.56 156 THR B N 1
ATOM 6080 C CA . THR B 1 156 ? -20 16.797 -7.543 1 94.56 156 THR B CA 1
ATOM 6081 C C . THR B 1 156 ? -19.766 18.312 -7.523 1 94.56 156 THR B C 1
ATOM 6083 O O . THR B 1 156 ? -19.062 18.844 -8.383 1 94.56 156 THR B O 1
ATOM 6086 N N . SER B 1 157 ? -20.312 19.016 -6.562 1 92.5 157 SER B N 1
ATOM 6087 C CA . SER B 1 157 ? -20.188 20.469 -6.48 1 92.5 157 SER B CA 1
ATOM 6088 C C . SER B 1 157 ? -18.781 20.875 -6.043 1 92.5 157 SER B C 1
ATOM 6090 O O . SER B 1 157 ? -18.406 22.047 -6.168 1 92.5 157 SER B O 1
ATOM 6092 N N . GLY B 1 158 ? -18.031 19.969 -5.547 1 93.44 158 GLY B N 1
ATOM 6093 C CA . GLY B 1 158 ? -16.703 20.266 -5.047 1 93.44 158 GLY B CA 1
ATOM 6094 C C . GLY B 1 158 ? -15.609 20 -6.062 1 93.44 158 GLY B C 1
ATOM 6095 O O . GLY B 1 158 ? -14.445 20.297 -5.82 1 93.44 158 GLY B O 1
ATOM 6096 N N . VAL B 1 159 ? -15.969 19.484 -7.238 1 92.94 159 VAL B N 1
ATOM 6097 C CA . VAL B 1 159 ? -14.992 19.078 -8.25 1 92.94 159 VAL B CA 1
ATOM 6098 C C . VAL B 1 159 ? -14.219 20.312 -8.734 1 92.94 159 VAL B C 1
ATOM 6100 O O . VAL B 1 159 ? -14.812 21.344 -9.055 1 92.94 159 VAL B O 1
ATOM 6103 N N . THR B 1 160 ? -12.898 20.234 -8.711 1 93.06 160 THR B N 1
ATOM 6104 C CA . THR B 1 160 ? -11.914 21.219 -9.164 1 93.06 160 THR B CA 1
ATOM 6105 C C . THR B 1 160 ? -11.695 22.297 -8.109 1 93.06 160 THR B C 1
ATOM 6107 O O . THR B 1 160 ? -10.875 23.203 -8.297 1 93.06 160 THR B O 1
ATOM 6110 N N . LYS B 1 161 ? -12.367 22.234 -6.957 1 95.56 161 LYS B N 1
ATOM 6111 C CA . LYS B 1 161 ? -12.258 23.281 -5.934 1 95.56 161 LYS B CA 1
ATOM 6112 C C . LYS B 1 161 ? -11.188 22.906 -4.898 1 95.56 161 LYS B C 1
ATOM 6114 O O . LYS B 1 161 ? -10.867 23.719 -4.027 1 95.56 161 LYS B O 1
ATOM 6119 N N . GLY B 1 162 ? -10.633 21.719 -5.062 1 96.12 162 GLY B N 1
ATOM 6120 C CA . GLY B 1 162 ? -9.773 21.234 -3.994 1 96.12 162 GLY B CA 1
ATOM 6121 C C . GLY B 1 162 ? -10.547 20.641 -2.832 1 96.12 162 GLY B C 1
ATOM 6122 O O . GLY B 1 162 ? -10.289 20.969 -1.673 1 96.12 162 GLY B O 1
ATOM 6123 N N . ALA B 1 163 ? -11.492 19.797 -3.213 1 96.38 163 ALA B N 1
ATOM 6124 C CA . ALA B 1 163 ? -12.344 19.156 -2.225 1 96.38 163 ALA B CA 1
ATOM 6125 C C . ALA B 1 163 ? -11.586 18.078 -1.459 1 96.38 163 ALA B C 1
ATOM 6127 O O . ALA B 1 163 ? -10.461 17.719 -1.828 1 96.38 163 ALA B O 1
ATOM 6128 N N . PHE B 1 164 ? -12.258 17.625 -0.371 1 93.94 164 PHE B N 1
ATOM 6129 C CA . PHE B 1 164 ? -11.719 16.562 0.463 1 93.94 164 PHE B CA 1
ATOM 6130 C C . PHE B 1 164 ? -11.422 15.32 -0.371 1 93.94 164 PHE B C 1
ATOM 6132 O O . PHE B 1 164 ? -12.312 14.781 -1.028 1 93.94 164 PHE B O 1
ATOM 6139 N N . GLN B 1 165 ? -10.18 14.867 -0.416 1 95.56 165 GLN B N 1
ATOM 6140 C CA . GLN B 1 165 ? -9.688 13.695 -1.13 1 95.56 165 GLN B CA 1
ATOM 6141 C C . GLN B 1 165 ? -10.094 13.734 -2.6 1 95.56 165 GLN B C 1
ATOM 6143 O O . GLN B 1 165 ? -10.461 12.711 -3.178 1 95.56 165 GLN B O 1
ATOM 6148 N N . GLU B 1 166 ? -10.055 14.906 -3.152 1 95.75 166 GLU B N 1
ATOM 6149 C CA . GLU B 1 166 ? -10.445 15.078 -4.551 1 95.75 166 GLU B CA 1
ATOM 6150 C C . GLU B 1 166 ? -9.477 14.367 -5.484 1 95.75 166 GLU B C 1
ATOM 6152 O O . GLU B 1 166 ? -8.258 14.43 -5.293 1 95.75 166 GLU B O 1
ATOM 6157 N N . MET B 1 167 ? -10.055 13.648 -6.445 1 96.56 167 MET B N 1
ATOM 6158 C CA . MET B 1 167 ? -9.297 12.984 -7.504 1 96.56 167 MET B CA 1
ATOM 6159 C C . MET B 1 167 ? -10.18 12.734 -8.727 1 96.56 167 MET B C 1
ATOM 6161 O O . MET B 1 167 ? -11.336 12.336 -8.594 1 96.56 167 MET B O 1
ATOM 6165 N N . ASP B 1 168 ? -9.617 13.047 -9.891 1 96.62 168 ASP B N 1
ATOM 6166 C CA . ASP B 1 168 ? -10.281 12.625 -11.117 1 96.62 168 ASP B CA 1
ATOM 6167 C C . ASP B 1 168 ? -9.953 11.172 -11.453 1 96.62 168 ASP B C 1
ATOM 6169 O O . ASP B 1 168 ? -9.195 10.906 -12.391 1 96.62 168 ASP B O 1
ATOM 6173 N N . ALA B 1 169 ? -10.664 10.32 -10.812 1 97.69 169 ALA B N 1
ATOM 6174 C CA . ALA B 1 169 ? -10.359 8.891 -10.906 1 97.69 169 ALA B CA 1
ATOM 6175 C C . ALA B 1 169 ? -10.75 8.336 -12.273 1 97.69 169 ALA B C 1
ATOM 6177 O O . ALA B 1 169 ? -10.125 7.398 -12.766 1 97.69 169 ALA B O 1
ATOM 6178 N N . ILE B 1 170 ? -11.758 8.914 -12.875 1 97.88 170 ILE B N 1
ATOM 6179 C CA . ILE B 1 170 ? -12.219 8.43 -14.172 1 97.88 170 ILE B CA 1
ATOM 6180 C C . ILE B 1 170 ? -11.141 8.648 -15.227 1 97.88 170 ILE B C 1
ATOM 6182 O O . ILE B 1 170 ? -10.766 7.723 -15.945 1 97.88 170 ILE B O 1
ATOM 6186 N N . SER B 1 171 ? -10.672 9.844 -15.273 1 96.75 171 SER B N 1
ATOM 6187 C CA . SER B 1 171 ? -9.602 10.133 -16.219 1 96.75 171 SER B CA 1
ATOM 6188 C C . SER B 1 171 ? -8.367 9.281 -15.945 1 96.75 171 SER B C 1
ATOM 6190 O O . SER B 1 171 ? -7.684 8.844 -16.875 1 96.75 171 SER B O 1
ATOM 6192 N N . PHE B 1 172 ? -8.156 9.062 -14.758 1 97.19 172 PHE B N 1
ATOM 6193 C CA . PHE B 1 172 ? -6.969 8.336 -14.32 1 97.19 172 PHE B CA 1
ATOM 6194 C C . PHE B 1 172 ? -7.07 6.859 -14.703 1 97.19 172 PHE B C 1
ATOM 6196 O O . PHE B 1 172 ? -6.102 6.266 -15.18 1 97.19 172 PHE B O 1
ATOM 6203 N N . LEU B 1 173 ? -8.227 6.215 -14.539 1 98.12 173 LEU B N 1
ATOM 6204 C CA . LEU B 1 173 ? -8.32 4.762 -14.555 1 98.12 173 LEU B CA 1
ATOM 6205 C C . LEU B 1 173 ? -8.859 4.273 -15.898 1 98.12 173 LEU B C 1
ATOM 6207 O O . LEU B 1 173 ? -8.742 3.092 -16.234 1 98.12 173 LEU B O 1
ATOM 6211 N N . THR B 1 174 ? -9.461 5.141 -16.672 1 98 174 THR B N 1
ATOM 6212 C CA . THR B 1 174 ? -10.07 4.727 -17.938 1 98 174 THR B CA 1
ATOM 6213 C C . THR B 1 174 ? -9.055 3.986 -18.812 1 98 174 THR B C 1
ATOM 6215 O O . THR B 1 174 ? -9.359 2.92 -19.344 1 98 174 THR B O 1
ATOM 6218 N N . PRO B 1 175 ? -7.828 4.465 -18.891 1 96.69 175 PRO B N 1
ATOM 6219 C CA . PRO B 1 175 ? -6.875 3.76 -19.75 1 96.69 175 PRO B CA 1
ATOM 6220 C C . PRO B 1 175 ? -6.336 2.48 -19.109 1 96.69 175 PRO B C 1
ATOM 6222 O O . PRO B 1 175 ? -5.641 1.703 -19.766 1 96.69 175 PRO B O 1
ATOM 6225 N N . HIS B 1 176 ? -6.648 2.201 -17.906 1 96.5 176 HIS B N 1
ATOM 6226 C CA . HIS B 1 176 ? -5.98 1.122 -17.188 1 96.5 176 HIS B CA 1
ATOM 6227 C C . HIS B 1 176 ? -6.977 0.073 -16.719 1 96.5 176 HIS B C 1
ATOM 6229 O O . HIS B 1 176 ? -6.617 -0.842 -15.977 1 96.5 176 HIS B O 1
ATOM 6235 N N . THR B 1 177 ? -8.203 0.241 -17.047 1 98.5 177 THR B N 1
ATOM 6236 C CA . THR B 1 177 ? -9.273 -0.721 -16.781 1 98.5 177 THR B CA 1
ATOM 6237 C C . THR B 1 177 ? -10.039 -1.051 -18.062 1 98.5 177 THR B C 1
ATOM 6239 O O . THR B 1 177 ? -9.93 -0.336 -19.062 1 98.5 177 THR B O 1
ATOM 6242 N N . LYS B 1 178 ? -10.789 -2.176 -18.031 1 98.38 178 LYS B N 1
ATOM 6243 C CA . LYS B 1 178 ? -11.625 -2.537 -19.172 1 98.38 178 LYS B CA 1
ATOM 6244 C C . LYS B 1 178 ? -12.766 -1.543 -19.359 1 98.38 178 LYS B C 1
ATOM 6246 O O . LYS B 1 178 ? -13.266 -1.354 -20.469 1 98.38 178 LYS B O 1
ATOM 6251 N N . PHE B 1 179 ? -13.219 -1.005 -18.203 1 98.5 179 PHE B N 1
ATOM 6252 C CA . PHE B 1 179 ? -14.359 -0.097 -18.203 1 98.5 179 PHE B CA 1
ATOM 6253 C C . PHE B 1 179 ? -14.359 0.755 -16.938 1 98.5 179 PHE B C 1
ATOM 6255 O O . PHE B 1 179 ? -14.109 0.249 -15.836 1 98.5 179 PHE B O 1
ATOM 6262 N N . ALA B 1 180 ? -14.43 2.039 -17.047 1 98.81 180 ALA B N 1
ATOM 6263 C CA . ALA B 1 180 ? -14.578 2.977 -15.938 1 98.81 180 ALA B CA 1
ATOM 6264 C C . ALA B 1 180 ? -15.742 3.93 -16.172 1 98.81 180 ALA B C 1
ATOM 6266 O O . ALA B 1 180 ? -15.898 4.473 -17.281 1 98.81 180 ALA B O 1
ATOM 6267 N N . VAL B 1 181 ? -16.578 4.098 -15.07 1 98.69 181 VAL B N 1
ATOM 6268 C CA . VAL B 1 181 ? -17.781 4.906 -15.305 1 98.69 181 VAL B CA 1
ATOM 6269 C C . VAL B 1 181 ? -18.141 5.66 -14.031 1 98.69 181 VAL B C 1
ATOM 6271 O O . VAL B 1 181 ? -17.875 5.188 -12.922 1 98.69 181 VAL B O 1
ATOM 6274 N N . ARG B 1 182 ? -18.625 6.836 -14.141 1 98.31 182 ARG B N 1
ATOM 6275 C CA . ARG B 1 182 ? -19.344 7.609 -13.133 1 98.31 182 ARG B CA 1
ATOM 6276 C C . ARG B 1 182 ? -20.797 7.812 -13.523 1 98.31 182 ARG B C 1
ATOM 6278 O O . ARG B 1 182 ? -21.094 8.531 -14.477 1 98.31 182 ARG B O 1
ATOM 6285 N N . PRO B 1 183 ? -21.719 7.176 -12.773 1 97.75 183 PRO B N 1
ATOM 6286 C CA . PRO B 1 183 ? -23.109 7.402 -13.133 1 97.75 18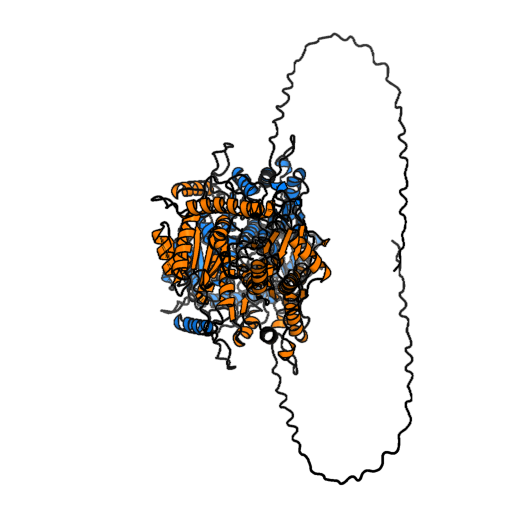3 PRO B CA 1
ATOM 6287 C C . PRO B 1 183 ? -23.531 8.867 -13.008 1 97.75 183 PRO B C 1
ATOM 6289 O O . PRO B 1 183 ? -23.172 9.531 -12.023 1 97.75 183 PRO B O 1
ATOM 6292 N N . PRO B 1 184 ? -24.312 9.344 -13.945 1 95 184 PRO B N 1
ATOM 6293 C CA . PRO B 1 184 ? -24.688 10.758 -13.914 1 95 184 PRO B CA 1
ATOM 6294 C C . PRO B 1 184 ? -25.766 11.07 -12.891 1 95 184 PRO B C 1
ATOM 6296 O O . PRO B 1 184 ? -25.969 12.227 -12.523 1 95 184 PRO B O 1
ATOM 6299 N N . SER B 1 185 ? -26.578 10.102 -12.523 1 94 185 SER B N 1
ATOM 6300 C CA . SER B 1 185 ? -27.641 10.258 -11.539 1 94 185 SER B CA 1
ATOM 6301 C C . SER B 1 185 ? -28 8.93 -10.891 1 94 185 SER B C 1
ATOM 6303 O O . SER B 1 185 ? -27.531 7.875 -11.32 1 94 185 SER B O 1
ATOM 6305 N N . LEU B 1 186 ? -28.797 8.992 -9.914 1 93.56 186 LEU B N 1
ATOM 6306 C CA . LEU B 1 186 ? -29.203 7.809 -9.164 1 93.56 186 LEU B CA 1
ATOM 6307 C C . LEU B 1 186 ? -29.891 6.797 -10.078 1 93.56 186 LEU B C 1
ATOM 6309 O O . LEU B 1 186 ? -29.75 5.586 -9.891 1 93.56 186 LEU B O 1
ATOM 6313 N N . ALA B 1 187 ? -30.578 7.242 -11.008 1 91.38 187 ALA B N 1
ATOM 6314 C CA . ALA B 1 187 ? -31.344 6.391 -11.922 1 91.38 187 ALA B CA 1
ATOM 6315 C C . ALA B 1 187 ? -30.406 5.504 -12.75 1 91.38 187 ALA B C 1
ATOM 6317 O O . ALA B 1 187 ? -30.828 4.457 -13.25 1 91.38 187 ALA B O 1
ATOM 6318 N N . PHE B 1 188 ? -29.188 5.895 -12.844 1 93.94 188 PHE B N 1
ATOM 6319 C CA . PHE B 1 188 ? -28.281 5.188 -13.727 1 93.94 188 PHE B CA 1
ATOM 6320 C C . PHE B 1 188 ? -27.328 4.305 -12.922 1 93.94 188 PHE B C 1
ATOM 6322 O O . PHE B 1 188 ? -26.516 3.574 -13.5 1 93.94 188 PHE B O 1
ATOM 6329 N N . VAL B 1 189 ? -27.422 4.34 -11.664 1 95.75 189 VAL B N 1
ATOM 6330 C CA . VAL B 1 189 ? -26.453 3.656 -10.797 1 95.75 189 VAL B CA 1
ATOM 6331 C C . VAL B 1 189 ? -26.531 2.15 -11.031 1 95.75 189 VAL B C 1
ATOM 6333 O O . VAL B 1 189 ? -25.5 1.501 -11.258 1 95.75 189 VAL B O 1
ATOM 6336 N N . ALA B 1 190 ? -27.688 1.593 -10.977 1 95.81 190 ALA B N 1
ATOM 6337 C CA . ALA B 1 190 ? -27.844 0.148 -11.125 1 95.81 190 ALA B CA 1
ATOM 6338 C C . ALA B 1 190 ? -27.297 -0.323 -12.477 1 95.81 190 ALA B C 1
ATOM 6340 O O . ALA B 1 190 ? -26.594 -1.327 -12.547 1 95.81 190 ALA B O 1
ATOM 6341 N N . GLY B 1 191 ? -27.703 0.39 -13.516 1 96.31 191 GLY B N 1
ATOM 6342 C CA . GLY B 1 191 ? -27.203 0.052 -14.844 1 96.31 191 GLY B CA 1
ATOM 6343 C C . GLY B 1 191 ? -25.703 0.153 -14.969 1 96.31 191 GLY B C 1
ATOM 6344 O O . GLY B 1 191 ? -25.062 -0.68 -15.617 1 96.31 191 GLY B O 1
ATOM 6345 N N . ALA B 1 192 ? -25.125 1.166 -14.375 1 97.62 192 ALA B N 1
ATOM 6346 C CA . ALA B 1 192 ? -23.672 1.37 -14.422 1 97.62 192 ALA B CA 1
ATOM 6347 C C . ALA B 1 192 ? -22.938 0.241 -13.711 1 97.62 192 ALA B C 1
ATOM 6349 O O . ALA B 1 192 ? -21.953 -0.29 -14.227 1 97.62 192 ALA B O 1
ATOM 6350 N N . VAL B 1 193 ? -23.391 -0.112 -12.57 1 98.31 193 VAL B N 1
ATOM 6351 C CA . VAL B 1 193 ? -22.766 -1.177 -11.789 1 98.31 193 VAL B CA 1
ATOM 6352 C C . VAL B 1 193 ? -22.891 -2.506 -12.531 1 98.31 193 VAL B C 1
ATOM 6354 O O . VAL B 1 193 ? -21.938 -3.279 -12.617 1 98.31 193 VAL B O 1
ATOM 6357 N N . LYS B 1 194 ? -24.078 -2.742 -13.023 1 98 194 LYS B N 1
ATOM 6358 C CA . LYS B 1 194 ? -24.328 -3.961 -13.789 1 98 194 LYS B CA 1
ATOM 6359 C C . LYS B 1 194 ? -23.406 -4.051 -15 1 98 194 LYS B C 1
ATOM 6361 O O . LYS B 1 194 ? -22.828 -5.102 -15.258 1 98 194 LYS B O 1
ATOM 6366 N N . ASN B 1 195 ? -23.297 -2.975 -15.711 1 98.31 195 ASN B N 1
ATOM 6367 C CA . ASN B 1 195 ? -22.438 -2.949 -16.891 1 98.31 195 ASN B CA 1
ATOM 6368 C C . ASN B 1 195 ? -20.969 -3.166 -16.516 1 98.31 195 ASN B C 1
ATOM 6370 O O . ASN B 1 195 ? -20.25 -3.861 -17.234 1 98.31 195 ASN B O 1
ATOM 6374 N N . ALA B 1 196 ? -20.547 -2.527 -15.484 1 98.81 196 ALA B N 1
ATOM 6375 C CA . ALA B 1 196 ? -19.172 -2.717 -15.008 1 98.81 196 ALA B CA 1
ATOM 6376 C C . ALA B 1 196 ? -18.922 -4.168 -14.617 1 98.81 196 ALA B C 1
ATOM 6378 O O . ALA B 1 196 ? -17.875 -4.734 -14.938 1 98.81 196 ALA B O 1
ATOM 6379 N N . TYR B 1 197 ? -19.875 -4.758 -13.906 1 98.75 197 TYR B N 1
ATOM 6380 C CA . TYR B 1 197 ? -19.781 -6.152 -13.5 1 98.75 197 TYR B CA 1
ATOM 6381 C C . TYR B 1 197 ? -19.672 -7.07 -14.719 1 98.75 197 TYR B C 1
ATOM 6383 O O . TYR B 1 197 ? -18.797 -7.938 -14.781 1 98.75 197 TYR B O 1
ATOM 6391 N N . ARG B 1 198 ? -20.516 -6.887 -15.648 1 98.44 198 ARG B N 1
ATOM 6392 C CA . ARG B 1 198 ? -20.562 -7.699 -16.859 1 98.44 198 ARG B CA 1
ATOM 6393 C C . ARG B 1 198 ? -19.25 -7.574 -17.641 1 98.44 198 ARG B C 1
ATOM 6395 O O . ARG B 1 198 ? -18.672 -8.578 -18.062 1 98.44 198 ARG B O 1
ATOM 6402 N N . THR B 1 199 ? -18.812 -6.355 -17.828 1 98.62 199 THR B N 1
ATOM 6403 C CA . THR B 1 199 ? -17.609 -6.094 -18.609 1 98.62 199 THR B CA 1
ATOM 6404 C C . THR B 1 199 ? -16.391 -6.684 -17.938 1 98.62 199 THR B C 1
ATOM 6406 O O . THR B 1 199 ? -15.469 -7.176 -18.609 1 98.62 199 THR B O 1
ATOM 6409 N N . CYS B 1 200 ? -16.422 -6.602 -16.719 1 97.88 200 CYS B N 1
ATOM 6410 C CA . CYS B 1 200 ? -15.375 -7.191 -15.883 1 97.88 200 CYS B CA 1
ATOM 6411 C C . CYS B 1 200 ? -15.25 -8.688 -16.156 1 97.88 200 CYS B C 1
ATOM 6413 O O . CYS B 1 200 ? -14.133 -9.211 -16.266 1 97.88 200 CYS B O 1
ATOM 6415 N N . TRP B 1 201 ? -16.297 -9.328 -16.375 1 98.25 201 TRP B N 1
ATOM 6416 C CA . TRP B 1 201 ? -16.438 -10.781 -16.406 1 98.25 201 TRP B CA 1
ATOM 6417 C C . TRP B 1 201 ? -16.328 -11.305 -17.828 1 98.25 201 TRP B C 1
ATOM 6419 O O . TRP B 1 201 ? -15.703 -12.344 -18.078 1 98.25 201 TRP B O 1
ATOM 6429 N N . TYR B 1 202 ? -16.891 -10.688 -18.828 1 97.75 202 TYR B N 1
ATOM 6430 C CA . TYR B 1 202 ? -17.031 -11.18 -20.188 1 97.75 202 TYR B CA 1
ATOM 6431 C C . TYR B 1 202 ? -15.734 -11.039 -20.969 1 97.75 202 TYR B C 1
ATOM 6433 O O . TYR B 1 202 ? -15.047 -10.023 -20.859 1 97.75 202 TYR B O 1
ATOM 6441 N N . GLY B 1 203 ? -15.461 -12.039 -21.812 1 96.38 203 GLY B N 1
ATOM 6442 C CA . GLY B 1 203 ? -14.188 -12.07 -22.516 1 96.38 203 GLY B CA 1
ATOM 6443 C C . GLY B 1 203 ? -13.008 -12.375 -21.609 1 96.38 203 GLY B C 1
ATOM 6444 O O . GLY B 1 203 ? -13.125 -13.172 -20.688 1 96.38 203 GLY B O 1
ATOM 6445 N N . ARG B 1 204 ? -11.898 -11.867 -22.031 1 96.69 204 ARG B N 1
ATOM 6446 C CA . ARG B 1 204 ? -10.781 -11.945 -21.094 1 96.69 204 ARG B CA 1
ATOM 6447 C C . ARG B 1 204 ? -11.055 -11.102 -19.844 1 96.69 204 ARG B C 1
ATOM 6449 O O . ARG B 1 204 ? -11.242 -9.883 -19.953 1 96.69 204 ARG B O 1
ATOM 6456 N N . PRO B 1 205 ? -11.156 -11.719 -18.719 1 98 205 PRO B N 1
ATOM 6457 C CA . PRO B 1 205 ? -11.508 -10.945 -17.516 1 98 205 PRO B CA 1
ATOM 6458 C C . PRO B 1 205 ? -10.469 -9.875 -17.188 1 98 205 PRO B C 1
ATOM 6460 O O . PRO B 1 205 ? -9.328 -9.961 -17.625 1 98 205 PRO B O 1
ATOM 6463 N N . GLY B 1 206 ? -10.875 -8.859 -16.453 1 98.5 206 GLY B N 1
ATOM 6464 C CA . GLY B 1 206 ? -10.031 -7.754 -16.047 1 98.5 206 GLY B CA 1
ATOM 6465 C C . GLY B 1 206 ? -10.727 -6.785 -15.117 1 98.5 206 GLY B C 1
ATOM 6466 O O . GLY B 1 206 ? -11.883 -6.988 -14.75 1 98.5 206 GLY B O 1
ATOM 6467 N N . PRO B 1 207 ? -10.023 -5.766 -14.711 1 98.88 207 PRO B N 1
ATOM 6468 C CA . PRO B 1 207 ? -10.602 -4.832 -13.742 1 98.88 207 PRO B CA 1
ATOM 6469 C C . PRO B 1 207 ? -11.539 -3.812 -14.391 1 98.88 207 PRO B C 1
ATOM 6471 O O . PRO B 1 207 ? -11.32 -3.418 -15.539 1 98.88 207 PRO B O 1
ATOM 6474 N N . THR B 1 208 ? -12.555 -3.441 -13.695 1 98.94 208 THR B N 1
ATOM 6475 C CA . THR B 1 208 ? -13.43 -2.314 -14.016 1 98.94 208 THR B CA 1
ATOM 6476 C C . THR B 1 208 ? -13.602 -1.402 -12.805 1 98.94 208 THR B C 1
ATOM 6478 O O . THR B 1 208 ? -13.227 -1.769 -11.688 1 98.94 208 THR B O 1
ATOM 6481 N N . PHE B 1 209 ? -14.117 -0.153 -13.109 1 98.88 209 PHE B N 1
ATOM 6482 C CA . PHE B 1 209 ? -14.164 0.858 -12.055 1 98.88 209 PHE B CA 1
ATOM 6483 C C . PHE B 1 209 ? -15.469 1.649 -12.125 1 98.88 209 PHE B C 1
ATOM 6485 O O . PHE B 1 209 ? -15.906 2.045 -13.203 1 98.88 209 PHE B O 1
ATOM 6492 N N . VAL B 1 210 ? -16.062 1.792 -10.906 1 98.88 210 VAL B N 1
ATOM 6493 C CA . VAL B 1 210 ? -17.234 2.658 -10.789 1 98.88 210 VAL B CA 1
ATOM 6494 C C . VAL B 1 210 ? -16.953 3.76 -9.766 1 98.88 210 VAL B C 1
ATOM 6496 O O . VAL B 1 210 ? -16.672 3.475 -8.594 1 98.88 210 VAL B O 1
ATOM 6499 N N . ASP B 1 211 ? -17.016 5 -10.219 1 98.75 211 ASP B N 1
ATOM 6500 C CA . ASP B 1 211 ? -16.859 6.176 -9.375 1 98.75 211 ASP B CA 1
ATOM 6501 C C . ASP B 1 211 ? -18.203 6.633 -8.805 1 98.75 211 ASP B C 1
ATOM 6503 O O . ASP B 1 211 ? -19.156 6.852 -9.547 1 98.75 211 ASP B O 1
ATOM 6507 N N . LEU B 1 212 ? -18.266 6.793 -7.488 1 98.62 212 LEU B N 1
ATOM 6508 C CA . LEU B 1 212 ? -19.531 7.094 -6.816 1 98.62 212 LEU B CA 1
ATOM 6509 C C . LEU B 1 212 ? -19.406 8.352 -5.965 1 98.62 212 LEU B C 1
ATOM 6511 O O . LEU B 1 212 ? -19.078 8.273 -4.777 1 98.62 212 LEU B O 1
ATOM 6515 N N . PRO B 1 213 ? -19.781 9.492 -6.492 1 97.5 213 PRO B N 1
ATOM 6516 C CA . PRO B 1 213 ? -19.703 10.742 -5.734 1 97.5 213 PRO B CA 1
ATOM 6517 C C . PRO B 1 213 ? -20.578 10.727 -4.48 1 97.5 213 PRO B C 1
ATOM 6519 O O . PRO B 1 213 ? -21.641 10.086 -4.469 1 97.5 213 PRO B O 1
ATOM 6522 N N . ALA B 1 214 ? -20.188 11.516 -3.514 1 96.69 214 ALA B N 1
ATOM 6523 C CA . ALA B 1 214 ? -20.844 11.547 -2.209 1 96.69 214 ALA B CA 1
ATOM 6524 C C . ALA B 1 214 ? -22.328 11.891 -2.348 1 96.69 214 ALA B C 1
ATOM 6526 O O . ALA B 1 214 ? -23.172 11.328 -1.645 1 96.69 214 ALA B O 1
ATOM 6527 N N . ASP B 1 215 ? -22.703 12.82 -3.195 1 95.31 215 ASP B N 1
ATOM 6528 C CA . ASP B 1 215 ? -24.094 13.242 -3.355 1 95.31 215 ASP B CA 1
ATOM 6529 C C . ASP B 1 215 ? -24.922 12.133 -4.004 1 95.31 215 ASP B C 1
ATOM 6531 O O . ASP B 1 215 ? -26.125 12.047 -3.773 1 95.31 215 ASP B O 1
ATOM 6535 N N . LEU B 1 216 ? -24.281 11.297 -4.797 1 95.88 216 LEU B N 1
ATOM 6536 C CA . LEU B 1 216 ? -24.969 10.148 -5.355 1 95.88 216 LEU B CA 1
ATOM 6537 C C . LEU B 1 216 ? -25.234 9.094 -4.281 1 95.88 216 LEU B C 1
ATOM 6539 O O . LEU B 1 216 ? -26.312 8.516 -4.223 1 95.88 216 LEU B O 1
ATOM 6543 N N . ILE B 1 217 ? -24.25 8.82 -3.48 1 96.94 217 ILE B N 1
ATOM 6544 C CA . ILE B 1 217 ? -24.344 7.82 -2.422 1 96.94 217 ILE B CA 1
ATOM 6545 C C . ILE B 1 217 ? -25.406 8.234 -1.41 1 96.94 217 ILE B C 1
ATOM 6547 O O . ILE B 1 217 ? -26.203 7.414 -0.964 1 96.94 217 ILE B O 1
ATOM 6551 N N . GLN B 1 218 ? -25.453 9.516 -1.078 1 94.31 218 GLN B N 1
ATOM 6552 C CA . GLN B 1 218 ? -26.344 10.023 -0.029 1 94.31 218 GLN B CA 1
ATOM 6553 C C . GLN B 1 218 ? -27.688 10.461 -0.603 1 94.31 218 GLN B C 1
ATOM 6555 O O . GLN B 1 218 ? -28.641 10.672 0.142 1 94.31 218 GLN B O 1
ATOM 6560 N N . GLY B 1 219 ? -27.734 10.531 -1.899 1 92.12 219 GLY B N 1
ATOM 6561 C CA . GLY B 1 219 ? -28.953 10.984 -2.541 1 92.12 219 GLY B CA 1
ATOM 6562 C C . GLY B 1 219 ? -30.125 10.047 -2.326 1 92.12 219 GLY B C 1
ATOM 6563 O O . GLY B 1 219 ? -29.938 8.875 -1.998 1 92.12 219 GLY B O 1
ATOM 6564 N N . LYS B 1 220 ? -31.281 10.688 -2.484 1 90.88 220 LYS B N 1
ATOM 6565 C CA . LYS B 1 220 ? -32.531 9.922 -2.348 1 90.88 220 LYS B CA 1
ATOM 6566 C C . LYS B 1 220 ? -33.25 9.836 -3.678 1 90.88 220 LYS B C 1
ATOM 6568 O O . LYS B 1 220 ? -33.281 10.797 -4.449 1 90.88 220 LYS B O 1
ATOM 6573 N N . SER B 1 221 ? -33.781 8.68 -3.836 1 87.62 221 SER B N 1
ATOM 6574 C CA . SER B 1 221 ? -34.562 8.5 -5.059 1 87.62 221 SER B CA 1
ATOM 6575 C C . SER B 1 221 ? -35.844 9.32 -5.031 1 87.62 221 SER B C 1
ATOM 6577 O O . SER B 1 221 ? -36.344 9.664 -3.959 1 87.62 221 SER B O 1
ATOM 6579 N N . ALA B 1 222 ? -36.219 9.664 -6.254 1 82.62 222 ALA B N 1
ATOM 6580 C CA . ALA B 1 222 ? -37.5 10.359 -6.367 1 82.62 222 ALA B CA 1
ATOM 6581 C C . ALA B 1 222 ? -38.656 9.453 -5.973 1 82.62 222 ALA B C 1
ATOM 6583 O O . ALA B 1 222 ? -38.562 8.227 -6.07 1 82.62 222 ALA B O 1
ATOM 6584 N N . PRO B 1 223 ? -39.688 10.188 -5.496 1 80.69 223 PRO B N 1
ATOM 6585 C CA . PRO B 1 223 ? -40.875 9.367 -5.262 1 80.69 223 PRO B CA 1
ATOM 6586 C C . PRO B 1 223 ? -41.344 8.609 -6.504 1 80.69 223 PRO B C 1
ATOM 6588 O O . PRO B 1 223 ? -41.312 9.156 -7.609 1 80.69 223 PRO B O 1
ATOM 6591 N N . GLY B 1 224 ? -41.562 7.371 -6.438 1 77.62 224 GLY B N 1
ATOM 6592 C CA . GLY B 1 224 ? -42 6.555 -7.562 1 77.62 224 GLY B CA 1
ATOM 6593 C C . GLY B 1 224 ? -40.875 5.848 -8.258 1 77.62 224 GLY B C 1
ATOM 6594 O O . GLY B 1 224 ? -41.062 5.148 -9.258 1 77.62 224 GLY B O 1
ATOM 6595 N N . PHE B 1 225 ? -39.719 6.137 -7.707 1 81.25 225 PHE B N 1
ATOM 6596 C CA . PHE B 1 225 ? -38.562 5.465 -8.281 1 81.25 225 PHE B CA 1
ATOM 6597 C C . PHE B 1 225 ? -38.75 3.951 -8.227 1 81.25 225 PHE B C 1
ATOM 6599 O O . PHE B 1 225 ? -39.062 3.396 -7.18 1 81.25 225 PHE B O 1
ATOM 6606 N N . HIS B 1 226 ? -38.688 3.354 -9.391 1 77.69 226 HIS B N 1
ATOM 6607 C CA . HIS B 1 226 ? -38.812 1.902 -9.469 1 77.69 226 HIS B CA 1
ATOM 6608 C C . HIS B 1 226 ? -37.438 1.232 -9.32 1 77.69 226 HIS B C 1
ATOM 6610 O O . HIS B 1 226 ? -36.531 1.432 -10.148 1 77.69 226 HIS B O 1
ATOM 6616 N N . LEU B 1 227 ? -37.344 0.466 -8.273 1 81 227 LEU B N 1
ATOM 6617 C CA . LEU B 1 227 ? -36.125 -0.337 -8.117 1 81 227 LEU B CA 1
ATOM 6618 C C . LEU B 1 227 ? -36.125 -1.478 -9.133 1 81 227 LEU B C 1
ATOM 6620 O O . LEU B 1 227 ? -37.125 -2.17 -9.32 1 81 227 LEU B O 1
ATOM 6624 N N . PRO B 1 228 ? -35 -1.593 -9.836 1 81.19 228 PRO B N 1
ATOM 6625 C CA . PRO B 1 228 ? -34.938 -2.742 -10.742 1 81.19 228 PRO B CA 1
ATOM 6626 C C . PRO B 1 228 ? -35.156 -4.07 -10.023 1 81.19 228 PRO B C 1
ATOM 6628 O O . PRO B 1 228 ? -34.688 -4.242 -8.891 1 81.19 228 PRO B O 1
ATOM 6631 N N . GLN B 1 229 ? -35.906 -4.906 -10.703 1 80.94 229 GLN B N 1
ATOM 6632 C CA . GLN B 1 229 ? -36.062 -6.254 -10.172 1 80.94 229 GLN B CA 1
ATOM 6633 C C . GLN B 1 229 ? -34.781 -7.051 -10.273 1 80.94 229 GLN B C 1
ATOM 6635 O O . GLN B 1 229 ? -34 -6.852 -11.203 1 80.94 229 GLN B O 1
ATOM 6640 N N . PRO B 1 230 ? -34.656 -7.867 -9.312 1 81.5 230 PRO B N 1
ATOM 6641 C CA . PRO B 1 230 ? -33.406 -8.656 -9.312 1 81.5 230 PRO B CA 1
ATOM 6642 C C . PRO B 1 230 ? -33.156 -9.336 -10.656 1 81.5 230 PRO B C 1
ATOM 6644 O O . PRO B 1 230 ? -32 -9.406 -11.094 1 81.5 230 PRO B O 1
ATOM 6647 N N . GLU B 1 231 ? -34.188 -9.797 -11.328 1 79.38 231 GLU B N 1
ATOM 6648 C CA . GLU B 1 231 ? -34.031 -10.516 -12.594 1 79.38 231 GLU B CA 1
ATOM 6649 C C . GLU B 1 231 ? -33.5 -9.609 -13.688 1 79.38 231 GLU B C 1
ATOM 6651 O O . GLU B 1 231 ? -32.875 -10.086 -14.633 1 79.38 231 GLU B O 1
ATOM 6656 N N . GLU B 1 232 ? -33.656 -8.398 -13.445 1 82.56 232 GLU B N 1
ATOM 6657 C CA . GLU B 1 232 ? -33.188 -7.426 -14.43 1 82.56 232 GLU B CA 1
ATOM 6658 C C . GLU B 1 232 ? -31.719 -7.086 -14.211 1 82.56 232 GLU B C 1
ATOM 6660 O O . GLU B 1 232 ? -31.062 -6.547 -15.102 1 82.56 232 GLU B O 1
ATOM 6665 N N . ILE B 1 233 ? -31.219 -7.512 -13.094 1 87.62 233 ILE B N 1
ATOM 6666 C CA . ILE B 1 233 ? -29.875 -7.094 -12.695 1 87.62 233 ILE B CA 1
ATOM 6667 C C . ILE B 1 233 ? -28.906 -8.258 -12.859 1 87.62 233 ILE B C 1
ATOM 6669 O O . ILE B 1 233 ? -27.734 -8.055 -13.188 1 87.62 233 ILE B O 1
ATOM 6673 N N . LEU B 1 234 ? -29.359 -9.391 -12.781 1 92.06 234 LEU B N 1
ATOM 6674 C CA . LEU B 1 234 ? -28.516 -10.57 -12.82 1 92.06 234 LEU B CA 1
ATOM 6675 C C . LEU B 1 234 ? -27.812 -10.688 -14.172 1 92.06 234 LEU B C 1
ATOM 6677 O O . LEU B 1 234 ? -28.422 -10.477 -15.219 1 92.06 234 LEU B O 1
ATOM 6681 N N . VAL B 1 235 ? -26.531 -10.953 -14.125 1 95.12 235 VAL B N 1
ATOM 6682 C CA . VAL B 1 235 ? -25.719 -11.141 -15.312 1 95.12 235 VAL B CA 1
ATOM 6683 C C . VAL B 1 235 ? -25.422 -12.625 -15.5 1 95.12 235 VAL B C 1
ATOM 6685 O O . VAL B 1 235 ? -24.844 -13.266 -14.609 1 95.12 235 VAL B O 1
ATOM 6688 N N . PRO B 1 236 ? -25.828 -13.242 -16.594 1 95.31 236 PRO B N 1
ATOM 6689 C CA . PRO B 1 236 ? -25.516 -14.648 -16.828 1 95.31 236 PRO B CA 1
ATOM 6690 C C . PRO B 1 236 ? -24.016 -14.891 -17.047 1 95.31 236 PRO B C 1
ATOM 6692 O O . PRO B 1 236 ? -23.281 -13.953 -17.359 1 95.31 236 PRO B O 1
ATOM 6695 N N . PRO B 1 237 ? -23.562 -16.141 -16.891 1 95.88 237 PRO B N 1
ATOM 6696 C CA . PRO B 1 237 ? -22.172 -16.453 -17.219 1 95.88 237 PRO B CA 1
ATOM 6697 C C . PRO B 1 237 ? -21.797 -16.094 -18.641 1 95.88 237 PRO B C 1
ATOM 6699 O O . PRO B 1 237 ? -22.641 -16.125 -19.531 1 95.88 237 PRO B O 1
ATOM 6702 N N . PRO B 1 238 ? -20.531 -15.773 -18.859 1 96.56 238 PRO B N 1
ATOM 6703 C CA . PRO B 1 238 ? -20.094 -15.375 -20.203 1 96.56 238 PRO B CA 1
ATOM 6704 C C . PRO B 1 238 ? -20.297 -16.484 -21.234 1 96.56 238 PRO B C 1
ATOM 6706 O O . PRO B 1 238 ? -20.094 -17.656 -20.922 1 96.56 238 PRO B O 1
ATOM 6709 N N . PRO B 1 239 ? -20.641 -16.062 -22.453 1 95.88 239 PRO B N 1
ATOM 6710 C CA . PRO B 1 239 ? -20.703 -17.062 -23.531 1 95.88 239 PRO B CA 1
ATOM 6711 C C . PRO B 1 239 ? -19.328 -17.641 -23.875 1 95.88 239 PRO B C 1
ATOM 6713 O O . PRO B 1 239 ? -18.312 -16.938 -23.781 1 95.88 239 PRO B O 1
ATOM 6716 N N . LYS B 1 240 ? -19.312 -18.906 -24.328 1 96.75 240 LYS B N 1
ATOM 6717 C CA . LYS B 1 240 ? -18.078 -19.609 -24.656 1 96.75 240 LYS B CA 1
ATOM 6718 C C . LYS B 1 240 ? -17.969 -19.875 -26.156 1 96.75 240 LYS B C 1
ATOM 6720 O O . LYS B 1 240 ? -18.969 -20.156 -26.812 1 96.75 240 LYS B O 1
ATOM 6725 N N . ALA B 1 241 ? -16.766 -19.734 -26.641 1 96.31 241 ALA B N 1
ATOM 6726 C CA . ALA B 1 241 ? -16.516 -20.016 -28.047 1 96.31 241 ALA B CA 1
ATOM 6727 C C . ALA B 1 241 ? -15.711 -21.297 -28.219 1 96.31 241 ALA B C 1
ATOM 6729 O O . ALA B 1 241 ? -14.805 -21.562 -27.422 1 96.31 241 ALA B O 1
ATOM 6730 N N . SER B 1 242 ? -16.078 -22.078 -29.281 1 97.62 242 SER B N 1
ATOM 6731 C CA . SER B 1 242 ? -15.273 -23.234 -29.672 1 97.62 242 SER B CA 1
ATOM 6732 C C . SER B 1 242 ? -14.18 -22.812 -30.656 1 97.62 242 SER B C 1
ATOM 6734 O O . SER B 1 242 ? -14.219 -21.719 -31.219 1 97.62 242 SER B O 1
ATOM 6736 N N . GLY B 1 243 ? -13.211 -23.75 -30.875 1 98.12 243 GLY B N 1
ATOM 6737 C CA . GLY B 1 243 ? -12.148 -23.484 -31.828 1 98.12 243 GLY B CA 1
ATOM 6738 C C . GLY B 1 243 ? -12.578 -23.688 -33.281 1 98.12 243 GLY B C 1
ATOM 6739 O O . GLY B 1 243 ? -13.562 -24.391 -33.531 1 98.12 243 GLY B O 1
ATOM 6740 N N . ASP B 1 244 ? -11.844 -23 -34.125 1 97.56 244 ASP B N 1
ATOM 6741 C CA . ASP B 1 244 ? -12.031 -23.25 -35.562 1 97.56 244 ASP B CA 1
ATOM 6742 C C . ASP B 1 244 ? -11.766 -24.719 -35.906 1 97.56 244 ASP B C 1
ATOM 6744 O O . ASP B 1 244 ? -10.648 -25.203 -35.75 1 97.56 244 ASP B O 1
ATOM 6748 N N . PRO B 1 245 ? -12.766 -25.391 -36.5 1 97.69 245 PRO B N 1
ATOM 6749 C CA . PRO B 1 245 ? -12.602 -26.828 -36.781 1 97.69 245 PRO B CA 1
ATOM 6750 C C . PRO B 1 245 ? -11.391 -27.125 -37.656 1 97.69 245 PRO B C 1
ATOM 6752 O O . PRO B 1 245 ? -10.734 -28.156 -37.5 1 97.69 245 PRO B O 1
ATOM 6755 N N . ALA B 1 246 ? -11.102 -26.281 -38.562 1 97.81 246 ALA B N 1
ATOM 6756 C CA . ALA B 1 246 ? -9.938 -26.484 -39.406 1 97.81 246 ALA B CA 1
ATOM 6757 C C . ALA B 1 246 ? -8.641 -26.438 -38.594 1 97.81 246 ALA B C 1
ATOM 6759 O O . ALA B 1 246 ? -7.715 -27.219 -38.875 1 97.81 246 ALA B O 1
ATOM 6760 N N . MET B 1 247 ? -8.625 -25.5 -37.719 1 97.5 247 MET B N 1
ATOM 6761 C CA . MET B 1 247 ? -7.438 -25.375 -36.875 1 97.5 247 MET B CA 1
ATOM 6762 C C . MET B 1 247 ? -7.332 -26.547 -35.906 1 97.5 247 MET B C 1
ATOM 6764 O O . MET B 1 247 ? -6.227 -26.984 -35.594 1 97.5 247 MET B O 1
ATOM 6768 N N . ILE B 1 248 ? -8.492 -27.047 -35.469 1 98.44 248 ILE B N 1
ATOM 6769 C CA . ILE B 1 248 ? -8.516 -28.219 -34.594 1 98.44 248 ILE B CA 1
ATOM 6770 C C . ILE B 1 248 ? -7.926 -29.422 -35.344 1 98.44 248 ILE B C 1
ATOM 6772 O O . ILE B 1 248 ? -7.102 -30.141 -34.781 1 98.44 248 ILE B O 1
ATOM 6776 N N . LEU B 1 249 ? -8.297 -29.594 -36.531 1 97.88 249 LEU B N 1
ATOM 6777 C CA . LEU B 1 249 ? -7.809 -30.703 -37.344 1 97.88 249 LEU B CA 1
ATOM 6778 C C . LEU B 1 249 ? -6.309 -30.578 -37.594 1 97.88 249 LEU B C 1
ATOM 6780 O O . LEU B 1 249 ? -5.574 -31.562 -37.5 1 97.88 249 LEU B O 1
ATOM 6784 N N . LYS B 1 250 ? -5.957 -29.406 -37.906 1 97.94 250 LYS B N 1
ATOM 6785 C CA . LYS B 1 250 ? -4.539 -29.156 -38.125 1 97.94 250 LYS B CA 1
ATOM 6786 C C . LYS B 1 250 ? -3.713 -29.438 -36.875 1 97.94 250 LYS B C 1
ATOM 6788 O O . LYS B 1 250 ? -2.652 -30.062 -36.969 1 97.94 250 LYS B O 1
ATOM 6793 N N . ALA B 1 251 ? -4.195 -28.969 -35.781 1 98 251 ALA B N 1
ATOM 6794 C CA . ALA B 1 251 ? -3.516 -29.219 -34.531 1 98 251 ALA B CA 1
ATOM 6795 C C . ALA B 1 251 ? -3.422 -30.719 -34.219 1 98 251 ALA B C 1
ATOM 6797 O O . ALA B 1 251 ? -2.373 -31.203 -33.812 1 98 251 ALA B O 1
ATOM 6798 N N . ALA B 1 252 ? -4.5 -31.406 -34.438 1 97.88 252 ALA B N 1
ATOM 6799 C CA . ALA B 1 252 ? -4.523 -32.844 -34.219 1 97.88 252 ALA B CA 1
ATOM 6800 C C . ALA B 1 252 ? -3.514 -33.562 -35.125 1 97.88 252 ALA B C 1
ATOM 6802 O O . ALA B 1 252 ? -2.812 -34.469 -34.656 1 97.88 252 ALA B O 1
ATOM 6803 N N . GLN B 1 253 ? -3.412 -33.188 -36.312 1 97.25 253 GLN B N 1
ATOM 6804 C CA . GLN B 1 253 ? -2.477 -33.812 -37.25 1 97.25 253 GLN B CA 1
ATOM 6805 C C . GLN B 1 253 ? -1.031 -33.562 -36.812 1 97.25 253 GLN B C 1
ATOM 6807 O O . GLN B 1 253 ? -0.198 -34.469 -36.906 1 97.25 253 GLN B O 1
ATOM 6812 N N . LEU B 1 254 ? -0.785 -32.375 -36.406 1 96.69 254 LEU B N 1
ATOM 6813 C CA . LEU B 1 254 ? 0.56 -32.062 -35.938 1 96.69 254 LEU B CA 1
ATOM 6814 C C . LEU B 1 254 ? 0.939 -32.844 -34.719 1 96.69 254 LEU B C 1
ATOM 6816 O O . LEU B 1 254 ? 2.066 -33.344 -34.594 1 96.69 254 LEU B O 1
ATOM 6820 N N . LEU B 1 255 ? 0.012 -32.938 -33.812 1 96.69 255 LEU B N 1
ATOM 6821 C CA . LEU B 1 255 ? 0.266 -33.719 -32.594 1 96.69 255 LEU B CA 1
ATOM 6822 C C . LEU B 1 255 ? 0.535 -35.188 -32.938 1 96.69 255 LEU B C 1
ATOM 6824 O O . LEU B 1 255 ? 1.453 -35.781 -32.375 1 96.69 255 LEU B O 1
ATOM 6828 N N . LYS B 1 256 ? -0.162 -35.719 -33.906 1 95.19 256 LYS B N 1
ATOM 6829 C CA . LYS B 1 256 ? -0.003 -37.125 -34.312 1 95.19 256 LYS B CA 1
ATOM 6830 C C . LYS B 1 256 ? 1.356 -37.344 -34.969 1 95.19 256 LYS B C 1
ATOM 6832 O O . LYS B 1 256 ? 1.926 -38.438 -34.844 1 95.19 256 LYS B O 1
ATOM 6837 N N . ALA B 1 257 ? 1.845 -36.375 -35.562 1 94.31 257 ALA B N 1
ATOM 6838 C CA . ALA B 1 257 ? 3.1 -36.469 -36.281 1 94.31 257 ALA B CA 1
ATOM 6839 C C . ALA B 1 257 ? 4.289 -36.094 -35.406 1 94.31 257 ALA B C 1
ATOM 6841 O O . ALA B 1 257 ? 5.441 -36.281 -35.812 1 94.31 257 ALA B O 1
ATOM 6842 N N . ALA B 1 258 ? 4.051 -35.656 -34.219 1 94.75 258 ALA B N 1
ATOM 6843 C CA . ALA B 1 258 ? 5.098 -35.094 -33.375 1 94.75 258 ALA B CA 1
ATOM 6844 C C . ALA B 1 258 ? 6.012 -36.219 -32.875 1 94.75 258 ALA B C 1
ATOM 6846 O O . ALA B 1 258 ? 5.547 -37.312 -32.531 1 94.75 258 ALA B O 1
ATOM 6847 N N . ARG B 1 259 ? 7.285 -35.969 -32.844 1 93.38 259 ARG B N 1
ATOM 6848 C CA . ARG B 1 259 ? 8.273 -36.844 -32.219 1 93.38 259 ARG B CA 1
ATOM 6849 C C . ARG B 1 259 ? 8.422 -36.562 -30.734 1 93.38 259 ARG B C 1
ATOM 6851 O O . ARG B 1 259 ? 8.758 -37.469 -29.953 1 93.38 259 ARG B O 1
ATOM 6858 N N . ALA B 1 260 ? 8.242 -35.312 -30.406 1 95.69 260 ALA B N 1
ATOM 6859 C CA . ALA B 1 260 ? 8.406 -34.844 -29.016 1 95.69 260 ALA B CA 1
ATOM 6860 C C . ALA B 1 260 ? 7.312 -33.875 -28.625 1 95.69 260 ALA B C 1
ATOM 6862 O O . ALA B 1 260 ? 7.594 -32.688 -28.344 1 95.69 260 ALA B O 1
ATOM 6863 N N . PRO B 1 261 ? 6.043 -34.375 -28.5 1 96.69 261 PRO B N 1
ATOM 6864 C CA . PRO B 1 261 ? 4.934 -33.469 -28.125 1 96.69 261 PRO B CA 1
ATOM 6865 C C . PRO B 1 261 ? 4.941 -33.094 -26.656 1 96.69 261 PRO B C 1
ATOM 6867 O O . PRO B 1 261 ? 5.383 -33.906 -25.812 1 96.69 261 PRO B O 1
ATOM 6870 N N . LEU B 1 262 ? 4.496 -31.922 -26.312 1 97.88 262 LEU B N 1
ATOM 6871 C CA . LEU B 1 262 ? 4.406 -31.422 -24.953 1 97.88 262 LEU B CA 1
ATOM 6872 C C . LEU B 1 262 ? 3.127 -30.609 -24.75 1 97.88 262 LEU B C 1
ATOM 6874 O O . LEU B 1 262 ? 2.75 -29.812 -25.625 1 97.88 262 LEU B O 1
ATOM 6878 N N . LEU B 1 263 ? 2.453 -30.859 -23.688 1 98.62 263 LEU B N 1
ATOM 6879 C CA . LEU B 1 263 ? 1.327 -30.031 -23.266 1 98.62 263 LEU B CA 1
ATOM 6880 C C . LEU B 1 263 ? 1.749 -29.062 -22.172 1 98.62 263 LEU B C 1
ATOM 6882 O O . LEU B 1 263 ? 2.334 -29.453 -21.172 1 98.62 263 LEU B O 1
ATOM 6886 N N . ILE B 1 264 ? 1.527 -27.75 -22.375 1 98.69 264 ILE B N 1
ATOM 6887 C CA . ILE B 1 264 ? 1.712 -26.75 -21.344 1 98.69 264 ILE B CA 1
ATOM 6888 C C . ILE B 1 264 ? 0.354 -26.328 -20.781 1 98.69 264 ILE B C 1
ATOM 6890 O O . ILE B 1 264 ? -0.544 -25.953 -21.547 1 98.69 264 ILE B O 1
ATOM 6894 N N . ILE B 1 265 ? 0.238 -26.406 -19.516 1 98.69 265 ILE B N 1
ATOM 6895 C CA . ILE B 1 265 ? -1.014 -26.078 -18.844 1 98.69 265 ILE B CA 1
ATOM 6896 C C . ILE B 1 265 ? -0.857 -24.766 -18.062 1 98.69 265 ILE B C 1
ATOM 6898 O O . ILE B 1 265 ? -0.06 -24.688 -17.125 1 98.69 265 ILE B O 1
ATOM 6902 N N . GLY B 1 266 ? -1.661 -23.75 -18.406 1 97.94 266 GLY B N 1
ATOM 6903 C CA . GLY B 1 266 ? -1.524 -22.438 -17.797 1 97.94 266 GLY B CA 1
ATOM 6904 C C . GLY B 1 266 ? -2.605 -22.125 -16.781 1 97.94 266 GLY B C 1
ATOM 6905 O O . GLY B 1 266 ? -3.508 -22.938 -16.562 1 97.94 266 GLY B O 1
ATOM 6906 N N . LYS B 1 267 ? -2.422 -20.969 -16.188 1 97.06 267 LYS B N 1
ATOM 6907 C CA . LYS B 1 267 ? -3.371 -20.453 -15.211 1 97.06 267 LYS B CA 1
ATOM 6908 C C . LYS B 1 267 ? -4.742 -20.219 -15.844 1 97.06 267 LYS B C 1
ATOM 6910 O O . LYS B 1 267 ? -5.77 -20.344 -15.172 1 97.06 267 LYS B O 1
ATOM 6915 N N . GLY B 1 268 ? -4.762 -19.953 -17.141 1 97.81 268 GLY B N 1
ATOM 6916 C CA . GLY B 1 268 ? -6.023 -19.797 -17.844 1 97.81 268 GLY B CA 1
ATOM 6917 C C . GLY B 1 268 ? -6.836 -21.078 -17.906 1 97.81 268 GLY B C 1
ATOM 6918 O O . GLY B 1 268 ? -8.07 -21.031 -17.922 1 97.81 268 GLY B O 1
ATOM 6919 N N . ALA B 1 269 ? -6.152 -22.219 -17.984 1 98.56 269 ALA B N 1
ATOM 6920 C CA . ALA B 1 269 ? -6.844 -23.5 -17.953 1 98.56 269 ALA B CA 1
ATOM 6921 C C . ALA B 1 269 ? -7.52 -23.734 -16.609 1 98.56 269 ALA B C 1
ATOM 6923 O O . ALA B 1 269 ? -8.617 -24.281 -16.531 1 98.56 269 ALA B O 1
ATOM 6924 N N . ALA B 1 270 ? -6.809 -23.281 -15.562 1 98.19 270 ALA B N 1
ATOM 6925 C CA . ALA B 1 270 ? -7.387 -23.375 -14.227 1 98.19 270 ALA B CA 1
ATOM 6926 C C . ALA B 1 270 ? -8.602 -22.469 -14.086 1 98.19 270 ALA B C 1
ATOM 6928 O O . ALA B 1 270 ? -9.633 -22.875 -13.555 1 98.19 270 ALA B O 1
ATOM 6929 N N . TYR B 1 271 ? -8.453 -21.297 -14.578 1 97.88 271 TYR B N 1
ATOM 6930 C CA . TYR B 1 271 ? -9.547 -20.328 -14.508 1 97.88 271 TYR B CA 1
ATOM 6931 C C . TYR B 1 271 ? -10.75 -20.828 -15.305 1 97.88 271 TYR B C 1
ATOM 6933 O O . TYR B 1 271 ? -11.898 -20.656 -14.867 1 97.88 271 TYR B O 1
ATOM 6941 N N . ALA B 1 272 ? -10.523 -21.453 -16.422 1 97.81 272 ALA B N 1
ATOM 6942 C CA . ALA B 1 272 ? -11.578 -21.938 -17.312 1 97.81 272 ALA B CA 1
ATOM 6943 C C . ALA B 1 272 ? -12.219 -23.203 -16.766 1 97.81 272 ALA B C 1
ATOM 6945 O O . ALA B 1 272 ? -13.195 -23.719 -17.328 1 97.81 272 ALA B O 1
ATOM 6946 N N . ARG B 1 273 ? -11.68 -23.75 -15.695 1 97.69 273 ARG B N 1
ATOM 6947 C CA . ARG B 1 273 ? -12.148 -24.984 -15.078 1 97.69 273 ARG B CA 1
ATOM 6948 C C . ARG B 1 273 ? -12.18 -26.125 -16.094 1 97.69 273 ARG B C 1
ATOM 6950 O O . ARG B 1 273 ? -13.188 -26.828 -16.203 1 97.69 273 ARG B O 1
ATOM 6957 N N . ALA B 1 274 ? -11.078 -26.25 -16.75 1 98.31 274 ALA B N 1
ATOM 6958 C CA . ALA B 1 274 ? -10.992 -27.203 -17.859 1 98.31 274 ALA B CA 1
ATOM 6959 C C . ALA B 1 274 ? -10.297 -28.484 -17.406 1 98.31 274 ALA B C 1
ATOM 6961 O O . ALA B 1 274 ? -9.828 -29.266 -18.25 1 98.31 274 ALA B O 1
ATOM 6962 N N . GLU B 1 275 ? -10.164 -28.719 -16.094 1 98.19 275 GLU B N 1
ATOM 6963 C CA . GLU B 1 275 ? -9.359 -29.828 -15.594 1 98.19 275 GLU B CA 1
ATOM 6964 C C . GLU B 1 275 ? -9.906 -31.172 -16.062 1 98.19 275 GLU B C 1
ATOM 6966 O O . GLU B 1 275 ? -9.141 -32.094 -16.375 1 98.19 275 GLU B O 1
ATOM 6971 N N . GLY B 1 276 ? -11.219 -31.375 -16.141 1 98.12 276 GLY B N 1
ATOM 6972 C CA . GLY B 1 276 ? -11.789 -32.625 -16.609 1 98.12 276 GLY B CA 1
ATOM 6973 C C . GLY B 1 276 ? -11.344 -33 -18.016 1 98.12 276 GLY B C 1
ATOM 6974 O O . GLY B 1 276 ? -10.836 -34.094 -18.234 1 98.12 276 GLY B O 1
ATOM 6975 N N . GLY B 1 277 ? -11.523 -32.094 -18.922 1 98.25 277 GLY B N 1
ATOM 6976 C CA . GLY B 1 277 ? -11.141 -32.312 -20.297 1 98.25 277 GLY B CA 1
ATOM 6977 C C . GLY B 1 277 ? -9.641 -32.5 -20.484 1 98.25 277 GLY B C 1
ATOM 6978 O O . GLY B 1 277 ? -9.203 -33.375 -21.234 1 98.25 277 GLY B O 1
ATOM 6979 N N . ILE B 1 278 ? -8.844 -31.734 -19.828 1 98.81 278 ILE B N 1
ATOM 6980 C CA . ILE B 1 278 ? -7.395 -31.781 -19.984 1 98.81 278 ILE B CA 1
ATOM 6981 C C . ILE B 1 278 ? -6.848 -33.094 -19.422 1 98.81 278 ILE B C 1
ATOM 6983 O O . ILE B 1 278 ? -5.941 -33.688 -20 1 98.81 278 ILE B O 1
ATOM 6987 N N . ARG B 1 279 ? -7.398 -33.562 -18.281 1 98.56 279 ARG B N 1
ATOM 6988 C CA . ARG B 1 279 ? -6.992 -34.844 -17.734 1 98.56 279 ARG B CA 1
ATOM 6989 C C . ARG B 1 279 ? -7.277 -35.969 -18.703 1 98.56 279 ARG B C 1
ATOM 6991 O O . ARG B 1 279 ? -6.438 -36.844 -18.906 1 98.56 279 ARG B O 1
ATOM 6998 N N . LYS B 1 280 ? -8.43 -35.906 -19.281 1 98.19 280 LYS B N 1
ATOM 6999 C CA . LYS B 1 280 ? -8.781 -36.906 -20.281 1 98.19 280 LYS B CA 1
ATOM 7000 C C . LYS B 1 280 ? -7.832 -36.844 -21.469 1 98.19 280 LYS B C 1
ATOM 7002 O O . LYS B 1 280 ? -7.434 -37.906 -22 1 98.19 280 LYS B O 1
ATOM 7007 N N . LEU B 1 281 ? -7.488 -35.688 -21.906 1 98.38 281 LEU B N 1
ATOM 7008 C CA . LEU B 1 281 ? -6.57 -35.5 -23.016 1 98.38 281 LEU B CA 1
ATOM 7009 C C . LEU B 1 281 ? -5.211 -36.125 -22.703 1 98.38 281 LEU B C 1
ATOM 7011 O O . LEU B 1 281 ? -4.645 -36.844 -23.547 1 98.38 281 LEU B O 1
ATOM 7015 N N . VAL B 1 282 ? -4.703 -35.844 -21.531 1 97.94 282 VAL B N 1
ATOM 7016 C CA . VAL B 1 282 ? -3.418 -36.375 -21.094 1 97.94 282 VAL B CA 1
ATOM 7017 C C . VAL B 1 282 ? -3.492 -37.906 -21.031 1 97.94 282 VAL B C 1
ATOM 7019 O O . VAL B 1 282 ? -2.615 -38.594 -21.562 1 97.94 282 VAL B O 1
ATOM 7022 N N . GLU B 1 283 ? -4.531 -38.438 -20.469 1 96.75 283 GLU B N 1
ATOM 7023 C CA . GLU B 1 283 ? -4.68 -39.875 -20.281 1 96.75 283 GLU B CA 1
ATOM 7024 C C . GLU B 1 283 ? -4.867 -40.625 -21.609 1 96.75 283 GLU B C 1
ATOM 7026 O O . GLU B 1 283 ? -4.309 -41.688 -21.828 1 96.75 283 GLU B O 1
ATOM 7031 N N . GLN B 1 284 ? -5.582 -40 -22.422 1 95.5 284 GLN B N 1
ATOM 7032 C CA . GLN B 1 284 ? -5.875 -40.625 -23.719 1 95.5 284 GLN B CA 1
ATOM 7033 C C . GLN B 1 284 ? -4.656 -40.594 -24.625 1 95.5 284 GLN B C 1
ATOM 7035 O O . GLN B 1 284 ? -4.328 -41.594 -25.266 1 95.5 284 GLN B O 1
ATOM 7040 N N . THR B 1 285 ? -4 -39.5 -24.672 1 96.31 285 THR B N 1
ATOM 7041 C CA . THR B 1 285 ? -2.951 -39.312 -25.672 1 96.31 285 THR B CA 1
ATOM 7042 C C . THR B 1 285 ? -1.593 -39.719 -25.109 1 96.31 285 THR B C 1
ATOM 7044 O O . THR B 1 285 ? -0.657 -39.969 -25.875 1 96.31 285 THR B O 1
ATOM 7047 N N . GLN B 1 286 ? -1.463 -39.688 -23.812 1 95.94 286 GLN B N 1
ATOM 7048 C CA . GLN B 1 286 ? -0.225 -40 -23.109 1 95.94 286 GLN B CA 1
ATOM 7049 C C . GLN B 1 286 ? 0.872 -39 -23.422 1 95.94 286 GLN B C 1
ATOM 7051 O O . GLN B 1 286 ? 2.061 -39.312 -23.328 1 95.94 286 GLN B O 1
ATOM 7056 N N . ILE B 1 287 ? 0.47 -37.812 -23.844 1 96.88 287 ILE B N 1
ATOM 7057 C CA . ILE B 1 287 ? 1.421 -36.719 -24.047 1 96.88 287 ILE B CA 1
ATOM 7058 C C . ILE B 1 287 ? 1.879 -36.188 -22.703 1 96.88 287 ILE B C 1
ATOM 7060 O O . ILE B 1 287 ? 1.057 -35.906 -21.812 1 96.88 287 ILE B O 1
ATOM 7064 N N . PRO B 1 288 ? 3.268 -36.031 -22.484 1 97.56 288 PRO B N 1
ATOM 7065 C CA . PRO B 1 288 ? 3.713 -35.406 -21.234 1 97.56 288 PRO B CA 1
ATOM 7066 C C . PRO B 1 288 ? 3.238 -33.969 -21.094 1 97.56 288 PRO B C 1
ATOM 7068 O O . PRO B 1 288 ? 2.979 -33.312 -22.094 1 97.56 288 PRO B O 1
ATOM 7071 N N . PHE B 1 289 ? 3.127 -33.531 -19.812 1 98.44 289 PHE B N 1
ATOM 7072 C CA . PHE B 1 289 ? 2.635 -32.156 -19.625 1 98.44 289 PHE B CA 1
ATOM 7073 C C . PHE B 1 289 ? 3.498 -31.406 -18.625 1 98.44 289 PHE B C 1
ATOM 7075 O O . PHE B 1 289 ? 4.191 -32.031 -17.812 1 98.44 289 PHE B O 1
ATOM 7082 N N . LEU B 1 290 ? 3.539 -30.094 -18.75 1 98.5 290 LEU B N 1
ATOM 7083 C CA . LEU B 1 290 ? 4.242 -29.141 -17.906 1 98.5 290 LEU B CA 1
ATOM 7084 C C . LEU B 1 290 ? 3.301 -28.031 -17.453 1 98.5 290 LEU B C 1
ATOM 7086 O O . LEU B 1 290 ? 2.887 -27.188 -18.25 1 98.5 290 LEU B O 1
ATOM 7090 N N . PRO B 1 291 ? 2.924 -27.984 -16.156 1 98.12 291 PRO B N 1
ATOM 7091 C CA . PRO B 1 291 ? 2.09 -26.891 -15.672 1 98.12 291 PRO B CA 1
ATOM 7092 C C . PRO B 1 291 ? 2.898 -25.625 -15.359 1 98.12 291 PRO B C 1
ATOM 7094 O O . PRO B 1 291 ? 4.039 -25.719 -14.906 1 98.12 291 PRO B O 1
ATOM 7097 N N . THR B 1 292 ? 2.326 -24.469 -15.703 1 96.5 292 THR B N 1
ATOM 7098 C CA . THR B 1 292 ? 2.826 -23.234 -15.102 1 96.5 292 THR B CA 1
ATOM 7099 C C . THR B 1 292 ? 2.484 -23.172 -13.617 1 96.5 292 THR B C 1
ATOM 7101 O O . THR B 1 292 ? 1.715 -24 -13.117 1 96.5 292 THR B O 1
ATOM 7104 N N . PRO B 1 293 ? 3.02 -22.203 -12.875 1 93.75 293 PRO B N 1
ATOM 7105 C CA . PRO B 1 293 ? 2.857 -22.203 -11.414 1 93.75 293 PRO B CA 1
ATOM 7106 C C . PRO B 1 293 ? 1.393 -22.25 -10.984 1 93.75 293 PRO B C 1
ATOM 7108 O O . PRO B 1 293 ? 1.008 -23.094 -10.18 1 93.75 293 PRO B O 1
ATOM 7111 N N . MET B 1 294 ? 0.548 -21.438 -11.492 1 95.5 294 MET B N 1
ATOM 7112 C CA . MET B 1 294 ? -0.85 -21.422 -11.07 1 95.5 294 MET B CA 1
ATOM 7113 C C . MET B 1 294 ? -1.698 -22.312 -11.977 1 95.5 294 MET B C 1
ATOM 7115 O O . MET B 1 294 ? -2.928 -22.297 -11.891 1 95.5 294 MET B O 1
ATOM 7119 N N . GLY B 1 295 ? -1.038 -23.094 -12.875 1 97.44 295 GLY B N 1
ATOM 7120 C CA . GLY B 1 295 ? -1.652 -24.188 -13.625 1 97.44 295 GLY B CA 1
ATOM 7121 C C . GLY B 1 295 ? -1.537 -25.531 -12.938 1 97.44 295 GLY B C 1
ATOM 7122 O O . GLY B 1 295 ? -2.207 -26.484 -13.32 1 97.44 295 GLY B O 1
ATOM 7123 N N . LYS B 1 296 ? -0.736 -25.562 -11.891 1 97.25 296 LYS B N 1
ATOM 7124 C CA . LYS B 1 296 ? -0.57 -26.781 -11.125 1 97.25 296 LYS B CA 1
ATOM 7125 C C . LYS B 1 296 ? -1.905 -27.266 -10.57 1 97.25 296 LYS B C 1
ATOM 7127 O O . LYS B 1 296 ? -2.734 -26.469 -10.141 1 97.25 296 LYS B O 1
ATOM 7132 N N . GLY B 1 297 ? -2.098 -28.578 -10.562 1 97.38 297 GLY B N 1
ATOM 7133 C CA . GLY B 1 297 ? -3.297 -29.172 -10.008 1 97.38 297 GLY B CA 1
ATOM 7134 C C . GLY B 1 297 ? -4.387 -29.406 -11.039 1 97.38 297 GLY B C 1
ATOM 7135 O O . GLY B 1 297 ? -5.316 -30.188 -10.805 1 97.38 297 GLY B O 1
ATOM 7136 N N . VAL B 1 298 ? -4.293 -28.672 -12.195 1 98.38 298 VAL B N 1
ATOM 7137 C CA . VAL B 1 298 ? -5.25 -28.938 -13.266 1 98.38 298 VAL B CA 1
ATOM 7138 C C . VAL B 1 298 ? -5.168 -30.422 -13.672 1 98.38 298 VAL B C 1
ATOM 7140 O O . VAL B 1 298 ? -6.195 -31.078 -13.836 1 98.38 298 VAL B O 1
ATOM 7143 N N . VAL B 1 299 ? -4.004 -30.859 -13.969 1 98.56 299 VAL B N 1
ATOM 7144 C CA . VAL B 1 299 ? -3.646 -32.281 -13.93 1 98.56 299 VAL B CA 1
ATOM 7145 C C . VAL B 1 299 ? -2.828 -32.562 -12.672 1 98.56 299 VAL B C 1
ATOM 7147 O O . VAL B 1 299 ? -1.922 -31.797 -12.32 1 98.56 299 VAL B O 1
ATOM 7150 N N . PRO B 1 300 ? -3.186 -33.594 -11.953 1 98 300 PRO B N 1
ATOM 7151 C CA . PRO B 1 300 ? -2.461 -33.844 -10.711 1 98 300 PRO B CA 1
ATOM 7152 C C . PRO B 1 300 ? -0.946 -33.875 -10.906 1 98 300 PRO B C 1
ATOM 7154 O O . PRO B 1 300 ? -0.448 -34.5 -11.844 1 98 300 PRO B O 1
ATOM 7157 N N . ASP B 1 301 ? -0.283 -33.219 -9.992 1 96.88 301 ASP B N 1
ATOM 7158 C CA . ASP B 1 301 ? 1.175 -33.188 -10.055 1 96.88 301 ASP B CA 1
ATOM 7159 C C . ASP B 1 301 ? 1.756 -34.594 -9.914 1 96.88 301 ASP B C 1
ATOM 7161 O O . ASP B 1 301 ? 2.861 -34.875 -10.391 1 96.88 301 ASP B O 1
ATOM 7165 N N . SER B 1 302 ? 1.016 -35.5 -9.328 1 96.12 302 SER B N 1
ATOM 7166 C CA . SER B 1 302 ? 1.473 -36.875 -9.102 1 96.12 302 SER B CA 1
ATOM 7167 C C . SER B 1 302 ? 1.356 -37.688 -10.367 1 96.12 302 SER B C 1
ATOM 7169 O O . SER B 1 302 ? 1.827 -38.844 -10.414 1 96.12 302 SER B O 1
ATOM 7171 N N . HIS B 1 303 ? 0.728 -37.188 -11.375 1 97.19 303 HIS B N 1
ATOM 7172 C CA . HIS B 1 303 ? 0.591 -37.938 -12.617 1 97.19 303 HIS B CA 1
ATOM 7173 C C . HIS B 1 303 ? 1.954 -38.281 -13.203 1 97.19 303 HIS B C 1
ATOM 7175 O O . HIS B 1 303 ? 2.863 -37.438 -13.211 1 97.19 303 HIS B O 1
ATOM 7181 N N . PRO B 1 304 ? 2.135 -39.469 -13.664 1 96 304 PRO B N 1
ATOM 7182 C CA . PRO B 1 304 ? 3.447 -39.906 -14.125 1 96 304 PRO B CA 1
ATOM 7183 C C . PRO B 1 304 ? 3.945 -39.125 -15.344 1 96 304 PRO B C 1
ATOM 7185 O O . PRO B 1 304 ? 5.148 -39.094 -15.609 1 96 304 PRO B O 1
ATOM 7188 N N . LEU B 1 305 ? 3.055 -38.469 -16.047 1 96.88 305 LEU B N 1
ATOM 7189 C CA . LEU B 1 305 ? 3.432 -37.75 -17.266 1 96.88 305 LEU B CA 1
ATOM 7190 C C . LEU B 1 305 ? 3.785 -36.3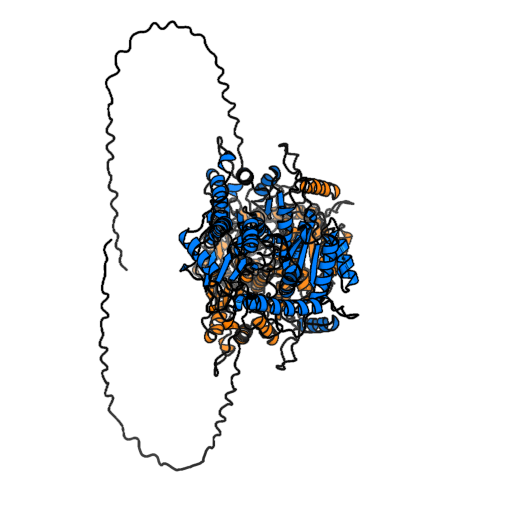12 -16.953 1 96.88 305 LEU B C 1
ATOM 7192 O O . LEU B 1 305 ? 4.07 -35.531 -17.859 1 96.88 305 LEU B O 1
ATOM 7196 N N . ASN B 1 306 ? 3.754 -35.938 -15.68 1 97.75 306 ASN B N 1
ATOM 7197 C CA . ASN B 1 306 ? 4.199 -34.625 -15.258 1 97.75 306 ASN B CA 1
ATOM 7198 C C . ASN B 1 306 ? 5.707 -34.469 -15.414 1 97.75 306 ASN B C 1
ATOM 7200 O O . ASN B 1 306 ? 6.48 -35.188 -14.773 1 97.75 306 ASN B O 1
ATOM 7204 N N . VAL B 1 307 ? 6.156 -33.531 -16.188 1 97.62 307 VAL B N 1
ATOM 7205 C CA . VAL B 1 307 ? 7.586 -33.406 -16.469 1 97.62 307 VAL B CA 1
ATOM 7206 C C . VAL B 1 307 ? 8.148 -32.156 -15.82 1 97.62 307 VAL B C 1
ATOM 7208 O O . VAL B 1 307 ? 9.117 -31.562 -16.312 1 97.62 307 VAL B O 1
ATOM 7211 N N . SER B 1 308 ? 7.477 -31.641 -14.734 1 96.88 308 SER B N 1
ATOM 7212 C CA . SER B 1 308 ? 7.938 -30.453 -14.016 1 96.88 308 SER B CA 1
ATOM 7213 C C . SER B 1 308 ? 9.391 -30.609 -13.578 1 96.88 308 SER B C 1
ATOM 7215 O O . SER B 1 308 ? 10.156 -29.641 -13.586 1 96.88 308 SER B O 1
ATOM 7217 N N . SER B 1 309 ? 9.82 -31.781 -13.227 1 96.25 309 SER B N 1
ATOM 7218 C CA . SER B 1 309 ? 11.18 -32.031 -12.766 1 96.25 309 SER B CA 1
ATOM 7219 C C . SER B 1 309 ? 12.156 -32.094 -13.938 1 96.25 309 SER B C 1
ATOM 7221 O O . SER B 1 309 ? 13.367 -32.188 -13.742 1 96.25 309 SER B O 1
ATOM 7223 N N . ALA B 1 310 ? 11.672 -32.062 -15.133 1 97.38 310 ALA B N 1
ATOM 7224 C CA . ALA B 1 310 ? 12.477 -32.031 -16.344 1 97.38 310 ALA B CA 1
ATOM 7225 C C . ALA B 1 310 ? 12.094 -30.844 -17.234 1 97.38 310 ALA B C 1
ATOM 7227 O O . ALA B 1 310 ? 12.125 -30.938 -18.469 1 97.38 310 ALA B O 1
ATOM 7228 N N . ARG B 1 311 ? 11.711 -29.797 -16.641 1 96.62 311 ARG B N 1
ATOM 7229 C CA . ARG B 1 311 ? 11.156 -28.641 -17.328 1 96.62 311 ARG B CA 1
ATOM 7230 C C . ARG B 1 311 ? 12.078 -28.172 -18.438 1 96.62 311 ARG B C 1
ATOM 7232 O O . ARG B 1 311 ? 11.656 -28.016 -19.594 1 96.62 311 ARG B O 1
ATOM 7239 N N . SER B 1 312 ? 13.359 -27.891 -18.141 1 96.12 312 SER B N 1
ATOM 7240 C CA . SER B 1 312 ? 14.297 -27.344 -19.125 1 96.12 312 SER B CA 1
ATOM 7241 C C . SER B 1 312 ? 14.461 -28.297 -20.312 1 96.12 312 SER B C 1
ATOM 7243 O O . SER B 1 312 ? 14.453 -27.859 -21.469 1 96.12 312 SER B O 1
ATOM 7245 N N . ALA B 1 313 ? 14.562 -29.562 -20 1 96.88 313 ALA B N 1
ATOM 7246 C CA . ALA B 1 313 ? 14.703 -30.562 -21.062 1 96.88 313 ALA B CA 1
ATOM 7247 C C . ALA B 1 313 ? 13.438 -30.641 -21.906 1 96.88 313 ALA B C 1
ATOM 7249 O O . ALA B 1 313 ? 13.516 -30.781 -23.141 1 96.88 313 ALA B O 1
ATOM 7250 N N . ALA B 1 314 ? 12.328 -30.641 -21.25 1 97.56 314 ALA B N 1
ATOM 7251 C CA . ALA B 1 314 ? 11.047 -30.719 -21.953 1 97.56 314 ALA B CA 1
ATOM 7252 C C . ALA B 1 314 ? 10.891 -29.578 -22.953 1 97.56 314 ALA B C 1
ATOM 7254 O O . ALA B 1 314 ? 10.547 -29.797 -24.109 1 97.56 314 ALA B O 1
ATOM 7255 N N . LEU B 1 315 ? 11.164 -28.359 -22.531 1 97.56 315 LEU B N 1
ATOM 7256 C CA . LEU B 1 315 ? 11.016 -27.188 -23.375 1 97.56 315 LEU B CA 1
ATOM 7257 C C . LEU B 1 315 ? 12.039 -27.188 -24.5 1 97.56 315 LEU B C 1
ATOM 7259 O O . LEU B 1 315 ? 11.711 -26.906 -25.656 1 97.56 315 LEU B O 1
ATOM 7263 N N . LYS B 1 316 ? 13.219 -27.547 -24.219 1 97.06 316 LYS B N 1
ATOM 7264 C CA . LYS B 1 316 ? 14.336 -27.484 -25.156 1 97.06 316 LYS B CA 1
ATOM 7265 C C . LYS B 1 316 ? 14.164 -28.5 -26.281 1 97.06 316 LYS B C 1
ATOM 7267 O O . LYS B 1 316 ? 14.594 -28.25 -27.406 1 97.06 316 LYS B O 1
ATOM 7272 N N . HIS B 1 317 ? 13.484 -29.609 -26.062 1 96.62 317 HIS B N 1
ATOM 7273 C CA . HIS B 1 317 ? 13.516 -30.703 -27.031 1 96.62 317 HIS B CA 1
ATOM 7274 C C . HIS B 1 317 ? 12.148 -30.938 -27.656 1 96.62 317 HIS B C 1
ATOM 7276 O O . HIS B 1 317 ? 12.023 -31.672 -28.641 1 96.62 317 HIS B O 1
ATOM 7282 N N . ALA B 1 318 ? 11.148 -30.281 -27.156 1 97 318 ALA B N 1
ATOM 7283 C CA . ALA B 1 318 ? 9.812 -30.453 -27.734 1 97 318 ALA B CA 1
ATOM 7284 C C . ALA B 1 318 ? 9.766 -29.938 -29.172 1 97 318 ALA B C 1
ATOM 7286 O O . ALA B 1 318 ? 10.367 -28.906 -29.484 1 97 318 ALA B O 1
ATOM 7287 N N . ASP B 1 319 ? 9.086 -30.688 -30.031 1 96 319 ASP B N 1
ATOM 7288 C CA . ASP B 1 319 ? 8.984 -30.25 -31.422 1 96 319 ASP B CA 1
ATOM 7289 C C . ASP B 1 319 ? 7.582 -29.719 -31.734 1 96 319 ASP B C 1
ATOM 7291 O O . ASP B 1 319 ? 7.402 -28.922 -32.656 1 96 319 ASP B O 1
ATOM 7295 N N . VAL B 1 320 ? 6.484 -30.203 -31.047 1 97.12 320 VAL B N 1
ATOM 7296 C CA . VAL B 1 320 ? 5.129 -29.672 -31.109 1 97.12 320 VAL B CA 1
ATOM 7297 C C . VAL B 1 320 ? 4.605 -29.438 -29.688 1 97.12 320 VAL B C 1
ATOM 7299 O O . VAL B 1 320 ? 4.57 -30.344 -28.875 1 97.12 320 VAL B O 1
ATOM 7302 N N . VAL B 1 321 ? 4.25 -28.203 -29.406 1 98.12 321 VAL B N 1
ATOM 7303 C CA . VAL B 1 321 ? 3.795 -27.844 -28.062 1 98.12 321 VAL B CA 1
ATOM 7304 C C . VAL B 1 321 ? 2.373 -27.281 -28.141 1 98.12 321 VAL B C 1
ATOM 7306 O O . VAL B 1 321 ? 2.1 -26.359 -28.906 1 98.12 321 VAL B O 1
ATOM 7309 N N . LEU B 1 322 ? 1.464 -27.875 -27.438 1 98.62 322 LEU B N 1
ATOM 7310 C CA . LEU B 1 322 ? 0.113 -27.359 -27.25 1 98.62 322 LEU B CA 1
ATOM 7311 C C . LEU B 1 322 ? 0.009 -26.562 -25.938 1 98.62 322 LEU B C 1
ATOM 7313 O O . LEU B 1 322 ? 0.151 -27.141 -24.859 1 98.62 322 LEU B O 1
ATOM 7317 N N . VAL B 1 323 ? -0.186 -25.25 -26.047 1 98.62 323 VAL B N 1
ATOM 7318 C CA . VAL B 1 323 ? -0.281 -24.359 -24.891 1 98.62 323 VAL B CA 1
ATOM 7319 C C . VAL B 1 323 ? -1.748 -24.078 -24.578 1 98.62 323 VAL B C 1
ATOM 7321 O O . VAL B 1 323 ? -2.453 -23.453 -25.359 1 98.62 323 VAL B O 1
ATOM 7324 N N . LEU B 1 324 ? -2.164 -24.547 -23.422 1 98.69 324 LEU B N 1
ATOM 7325 C CA . LEU B 1 324 ? -3.557 -24.391 -23.016 1 98.69 324 LEU B CA 1
ATOM 7326 C C . LEU B 1 324 ? -3.688 -23.359 -21.906 1 98.69 324 LEU B C 1
ATOM 7328 O O . LEU B 1 324 ? -3.477 -23.656 -20.719 1 98.69 324 LEU B O 1
ATOM 7332 N N . GLY B 1 325 ? -4.086 -22.141 -22.266 1 97.94 325 GLY B N 1
ATOM 7333 C CA . GLY B 1 325 ? -4.414 -21.109 -21.297 1 97.94 325 GLY B CA 1
ATOM 7334 C C . GLY B 1 325 ? -3.189 -20.484 -20.656 1 97.94 325 GLY B C 1
ATOM 7335 O O . GLY B 1 325 ? -3.195 -20.188 -19.453 1 97.94 325 GLY B O 1
ATOM 7336 N N . ALA B 1 326 ? -2.08 -20.359 -21.359 1 97.81 326 ALA B N 1
ATOM 7337 C CA . ALA B 1 326 ? -0.873 -19.672 -20.906 1 97.81 326 ALA B CA 1
ATOM 7338 C C . ALA B 1 326 ? -0.377 -18.672 -21.953 1 97.81 326 ALA B C 1
ATOM 7340 O O . ALA B 1 326 ? -0.697 -18.797 -23.141 1 97.81 326 ALA B O 1
ATOM 7341 N N . ARG B 1 327 ? 0.339 -17.734 -21.5 1 97.19 327 ARG B N 1
ATOM 7342 C CA . ARG B 1 327 ? 1.014 -16.781 -22.391 1 97.19 327 ARG B CA 1
ATOM 7343 C C . ARG B 1 327 ? 2.5 -17.094 -22.5 1 97.19 327 ARG B C 1
ATOM 7345 O O . ARG B 1 327 ? 3.107 -17.594 -21.547 1 97.19 327 ARG B O 1
ATOM 7352 N N . LEU B 1 328 ? 3.055 -16.859 -23.688 1 97.62 328 LEU B N 1
ATOM 7353 C CA . LEU B 1 328 ? 4.496 -17 -23.859 1 97.62 328 LEU B CA 1
ATOM 7354 C C . LEU B 1 328 ? 5.223 -15.758 -23.359 1 97.62 328 LEU B C 1
ATOM 7356 O O . LEU B 1 328 ? 5.883 -15.062 -24.125 1 97.62 328 LEU B O 1
ATOM 7360 N N . ASN B 1 329 ? 5.129 -15.516 -22.047 1 96.69 329 ASN B N 1
ATOM 7361 C CA . ASN B 1 329 ? 5.758 -14.391 -21.359 1 96.69 329 ASN B CA 1
ATOM 7362 C C . ASN B 1 329 ? 7.047 -14.812 -20.656 1 96.69 329 ASN B C 1
ATOM 7364 O O . ASN B 1 329 ? 7.629 -15.852 -21 1 96.69 329 ASN B O 1
ATOM 7368 N N . TRP B 1 330 ? 7.508 -13.984 -19.672 1 95.25 330 TRP B N 1
ATOM 7369 C CA . TRP B 1 330 ? 8.797 -14.219 -19.031 1 95.25 330 TRP B CA 1
ATOM 7370 C C . TRP B 1 330 ? 8.82 -15.578 -18.344 1 95.25 330 TRP B C 1
ATOM 7372 O O . TRP B 1 330 ? 9.867 -16.234 -18.266 1 95.25 330 TRP B O 1
ATOM 7382 N N . ILE B 1 331 ? 7.695 -16.078 -17.922 1 95.56 331 ILE B N 1
ATOM 7383 C CA . ILE B 1 331 ? 7.609 -17.359 -17.219 1 95.56 331 ILE B CA 1
ATOM 7384 C C . ILE B 1 331 ? 7.992 -18.5 -18.156 1 95.56 331 ILE B C 1
ATOM 7386 O O . ILE B 1 331 ? 8.648 -19.453 -17.75 1 95.56 331 ILE B O 1
ATOM 7390 N N . LEU B 1 332 ? 7.582 -18.406 -19.422 1 97.25 332 LEU B N 1
ATOM 7391 C CA . LEU B 1 332 ? 7.867 -19.438 -20.406 1 97.25 332 LEU B CA 1
ATOM 7392 C C . LEU B 1 332 ? 8.945 -18.969 -21.391 1 97.25 332 LEU B C 1
ATOM 7394 O O . LEU B 1 332 ? 9.008 -19.438 -22.516 1 97.25 332 LEU B O 1
ATOM 7398 N N . HIS B 1 333 ? 9.727 -18 -20.938 1 96.31 333 HIS B N 1
ATOM 7399 C CA . HIS B 1 333 ? 10.883 -17.516 -21.672 1 96.31 333 HIS B CA 1
ATOM 7400 C C . HIS B 1 333 ? 10.492 -17.094 -23.094 1 96.31 333 HIS B C 1
ATOM 7402 O O . HIS B 1 333 ? 11.234 -17.359 -24.047 1 96.31 333 HIS B O 1
ATOM 7408 N N . PHE B 1 334 ? 9.289 -16.625 -23.25 1 96.38 334 PHE B N 1
ATOM 7409 C CA . PHE B 1 334 ? 8.75 -16.031 -24.453 1 96.38 334 PHE B CA 1
ATOM 7410 C C . PHE B 1 334 ? 8.633 -17.078 -25.562 1 96.38 334 PHE B C 1
ATOM 7412 O O . PHE B 1 334 ? 8.406 -16.734 -26.734 1 96.38 334 PHE B O 1
ATOM 7419 N N . GLY B 1 335 ? 8.859 -18.375 -25.266 1 96.81 335 GLY B N 1
ATOM 7420 C CA . GLY B 1 335 ? 8.836 -19.438 -26.25 1 96.81 335 GLY B CA 1
ATOM 7421 C C . GLY B 1 335 ? 10.047 -19.438 -27.156 1 96.81 335 GLY B C 1
ATOM 7422 O O . GLY B 1 335 ? 10.016 -20.031 -28.25 1 96.81 335 GLY B O 1
ATOM 7423 N N . GLU B 1 336 ? 11.055 -18.844 -26.672 1 96.25 336 GLU B N 1
ATOM 7424 C CA . GLU B 1 336 ? 12.156 -18.547 -27.578 1 96.25 336 GLU B CA 1
ATOM 7425 C C . GLU B 1 336 ? 13.398 -19.375 -27.234 1 96.25 336 GLU B C 1
ATOM 7427 O O . GLU B 1 336 ? 13.586 -19.766 -26.078 1 96.25 336 GLU B O 1
ATOM 7432 N N . PRO B 1 337 ? 14.188 -19.719 -28.297 1 95.19 337 PRO B N 1
ATOM 7433 C CA . PRO B 1 337 ? 15.516 -20.266 -28 1 95.19 337 PRO B CA 1
ATOM 7434 C C . PRO B 1 337 ? 16.391 -19.297 -27.203 1 95.19 337 PRO B C 1
ATOM 7436 O O . PRO B 1 337 ? 16.203 -18.094 -27.266 1 95.19 337 PRO B O 1
ATOM 7439 N N . PRO B 1 338 ? 17.297 -19.75 -26.359 1 94.5 338 PRO B N 1
ATOM 7440 C CA . PRO B 1 338 ? 17.766 -21.141 -26.328 1 94.5 338 PRO B CA 1
ATOM 7441 C C . PRO B 1 338 ? 16.984 -22 -25.344 1 94.5 338 PRO B C 1
ATOM 7443 O O . PRO B 1 338 ? 17.219 -23.219 -25.25 1 94.5 338 PRO B O 1
ATOM 7446 N N . LYS B 1 339 ? 16.031 -21.484 -24.656 1 95.69 339 LYS B N 1
ATOM 7447 C CA . LYS B 1 339 ? 15.281 -22.266 -23.672 1 95.69 339 LYS B CA 1
ATOM 7448 C C . LYS B 1 339 ? 14.305 -23.219 -24.359 1 95.69 339 LYS B C 1
ATOM 7450 O O . LYS B 1 339 ? 14.008 -24.297 -23.844 1 95.69 339 LYS B O 1
ATOM 7455 N N . TRP B 1 340 ? 13.828 -22.766 -25.5 1 97.12 340 TRP B N 1
ATOM 7456 C CA . TRP B 1 340 ? 12.961 -23.594 -26.344 1 97.12 340 TRP B CA 1
ATOM 7457 C C . TRP B 1 340 ? 13.695 -24.062 -27.594 1 97.12 340 TRP B C 1
ATOM 7459 O O . TRP B 1 340 ? 14.727 -23.516 -27.953 1 97.12 340 TRP B O 1
ATOM 7469 N N . SER B 1 341 ? 13.164 -25.109 -28.125 1 94.75 341 SER B N 1
ATOM 7470 C CA . SER B 1 341 ? 13.648 -25.516 -29.453 1 94.75 341 SER B CA 1
ATOM 7471 C C . SER B 1 341 ? 13.305 -24.469 -30.5 1 94.75 341 SER B C 1
ATOM 7473 O O . SER B 1 341 ? 12.203 -23.922 -30.516 1 94.75 341 SER B O 1
ATOM 7475 N N . SER B 1 342 ? 14.25 -24.172 -31.422 1 93.5 342 SER B N 1
ATOM 7476 C CA . SER B 1 342 ? 14.008 -23.219 -32.5 1 93.5 342 SER B CA 1
ATOM 7477 C C . SER B 1 342 ? 13.031 -23.781 -33.531 1 93.5 342 SER B C 1
ATOM 7479 O O . SER B 1 342 ? 12.461 -23.031 -34.312 1 93.5 342 SER B O 1
ATOM 7481 N N . ARG B 1 343 ? 12.805 -25.031 -33.406 1 91.44 343 ARG B N 1
ATOM 7482 C CA . ARG B 1 343 ? 11.945 -25.688 -34.406 1 91.44 343 ARG B CA 1
ATOM 7483 C C . ARG B 1 343 ? 10.586 -26.016 -33.812 1 91.44 343 ARG B C 1
ATOM 7485 O O . ARG B 1 343 ? 9.719 -26.562 -34.5 1 91.44 343 ARG B O 1
ATOM 7492 N N . ALA B 1 344 ? 10.406 -25.672 -32.625 1 95.62 344 ALA B N 1
ATOM 7493 C CA . ALA B 1 344 ? 9.148 -26.016 -31.969 1 95.62 344 ALA B CA 1
ATOM 7494 C C . ALA B 1 344 ? 7.965 -25.344 -32.656 1 95.62 344 ALA B C 1
ATOM 7496 O O . ALA B 1 344 ? 8 -24.141 -32.906 1 95.62 344 ALA B O 1
ATOM 7497 N N . LYS B 1 345 ? 6.973 -26.094 -33.062 1 96.94 345 LYS B N 1
ATOM 7498 C CA . LYS B 1 345 ? 5.676 -25.547 -33.438 1 96.94 345 LYS B CA 1
ATOM 7499 C C . LYS B 1 345 ? 4.758 -25.375 -32.25 1 96.94 345 LYS B C 1
ATOM 7501 O O . LYS B 1 345 ? 4.395 -26.359 -31.594 1 96.94 345 LYS B O 1
ATOM 7506 N N . ILE B 1 346 ? 4.359 -24.172 -31.984 1 98.19 346 ILE B N 1
ATOM 7507 C CA . ILE B 1 346 ? 3.588 -23.875 -30.781 1 98.19 346 ILE B CA 1
ATOM 7508 C C . ILE B 1 346 ? 2.129 -23.625 -31.156 1 98.19 346 ILE B C 1
ATOM 7510 O O . ILE B 1 346 ? 1.822 -22.656 -31.859 1 98.19 346 ILE B O 1
ATOM 7514 N N . ILE B 1 347 ? 1.266 -24.469 -30.766 1 98.19 347 ILE B N 1
ATOM 7515 C CA . ILE B 1 347 ? -0.181 -24.328 -30.891 1 98.19 347 ILE B CA 1
ATOM 7516 C C . ILE B 1 347 ? -0.744 -23.688 -29.625 1 98.19 347 ILE B C 1
ATOM 7518 O O . ILE B 1 347 ? -0.807 -24.312 -28.562 1 98.19 347 ILE B O 1
ATOM 7522 N N . GLN B 1 348 ? -1.182 -22.516 -29.75 1 98 348 GLN B N 1
ATOM 7523 C CA . GLN B 1 348 ? -1.669 -21.781 -28.578 1 98 348 GLN B CA 1
ATOM 7524 C C . GLN B 1 348 ? -3.193 -21.703 -28.578 1 98 348 GLN B C 1
ATOM 7526 O O . GLN B 1 348 ? -3.795 -21.328 -29.594 1 98 348 GLN B O 1
ATOM 7531 N N . VAL B 1 349 ? -3.789 -22.094 -27.469 1 98.44 349 VAL B N 1
ATOM 7532 C CA . VAL B 1 349 ? -5.223 -21.938 -27.25 1 98.44 349 VAL B CA 1
ATOM 7533 C C . VAL B 1 349 ? -5.469 -20.844 -26.219 1 98.44 349 VAL B C 1
ATOM 7535 O O . VAL B 1 349 ? -5.02 -20.953 -25.062 1 98.44 349 VAL B O 1
ATOM 7538 N N . ASP B 1 350 ? -6.168 -19.859 -26.609 1 97.5 350 ASP B N 1
ATOM 7539 C CA . ASP B 1 350 ? -6.426 -18.719 -25.734 1 97.5 350 ASP B CA 1
ATOM 7540 C C . ASP B 1 350 ? -7.781 -18.078 -26.047 1 97.5 350 ASP B C 1
ATOM 7542 O O . ASP B 1 350 ? -8.289 -18.203 -27.172 1 97.5 350 ASP B O 1
ATOM 7546 N N . ILE B 1 351 ? -8.344 -17.484 -25.078 1 97.25 351 ILE B N 1
ATOM 7547 C CA . ILE B 1 351 ? -9.641 -16.859 -25.266 1 97.25 351 ILE B CA 1
ATOM 7548 C C . ILE B 1 351 ? -9.461 -15.5 -25.953 1 97.25 351 ILE B C 1
ATOM 7550 O O . ILE B 1 351 ? -10.398 -14.969 -26.547 1 97.25 351 ILE B O 1
ATOM 7554 N N . CYS B 1 352 ? -8.305 -14.945 -25.812 1 96.06 352 CYS B N 1
ATOM 7555 C CA . CYS B 1 352 ? -8 -13.625 -26.344 1 96.06 352 CYS B CA 1
ATOM 7556 C C . CYS B 1 352 ? -7.262 -13.719 -27.672 1 96.06 352 CYS B C 1
ATOM 7558 O O . CYS B 1 352 ? -6.109 -14.156 -27.719 1 96.06 352 CYS B O 1
ATOM 7560 N N . ALA B 1 353 ? -7.824 -13.18 -28.703 1 96.12 353 ALA B N 1
ATOM 7561 C CA . ALA B 1 353 ? -7.258 -13.266 -30.047 1 96.12 353 ALA B CA 1
ATOM 7562 C C . ALA B 1 353 ? -5.906 -12.562 -30.125 1 96.12 353 ALA B C 1
ATOM 7564 O O . ALA B 1 353 ? -4.996 -13.023 -30.812 1 96.12 353 ALA B O 1
ATOM 7565 N N . GLU B 1 354 ? -5.75 -11.492 -29.375 1 94.88 354 GLU B N 1
ATOM 7566 C CA . GLU B 1 354 ? -4.543 -10.672 -29.438 1 94.88 354 GLU B CA 1
ATOM 7567 C C . GLU B 1 354 ? -3.348 -11.406 -28.844 1 94.88 354 GLU B C 1
ATOM 7569 O O . GLU B 1 354 ? -2.199 -11.008 -29.047 1 94.88 354 GLU B O 1
ATOM 7574 N N . GLU B 1 355 ? -3.607 -12.43 -28.094 1 95.31 355 GLU B N 1
ATOM 7575 C CA . GLU B 1 355 ? -2.533 -13.195 -27.469 1 95.31 355 GLU B CA 1
ATOM 7576 C C . GLU B 1 355 ? -1.933 -14.195 -28.453 1 95.31 355 GLU B C 1
ATOM 7578 O O . GLU B 1 355 ? -0.785 -14.617 -28.297 1 95.31 355 GLU B O 1
ATOM 7583 N N . ILE B 1 356 ? -2.686 -14.578 -29.453 1 96.19 356 ILE B N 1
ATOM 7584 C CA . ILE B 1 356 ? -2.281 -15.602 -30.406 1 96.19 356 ILE B CA 1
ATOM 7585 C C . ILE B 1 356 ? -1.135 -15.078 -31.266 1 96.19 356 ILE B C 1
ATOM 7587 O O . ILE B 1 356 ? -1.235 -14 -31.859 1 96.19 356 ILE B O 1
ATOM 7591 N N . GLY B 1 357 ? -0.098 -15.789 -31.297 1 94.38 357 GLY B N 1
ATOM 7592 C CA . GLY B 1 357 ? 1.02 -15.461 -32.156 1 94.38 357 GLY B CA 1
ATOM 7593 C C . GLY B 1 357 ? 2.004 -14.492 -31.531 1 94.38 357 GLY B C 1
ATOM 7594 O O . GLY B 1 357 ? 3.004 -14.125 -32.156 1 94.38 357 GLY B O 1
ATOM 7595 N N . ARG B 1 358 ? 1.727 -14.07 -30.344 1 94.12 358 ARG B N 1
ATOM 7596 C CA . ARG B 1 358 ? 2.695 -13.211 -29.656 1 94.12 358 ARG B CA 1
ATOM 7597 C C . ARG B 1 358 ? 3.998 -13.961 -29.406 1 94.12 358 ARG B C 1
ATOM 7599 O O . ARG B 1 358 ? 3.984 -15.164 -29.109 1 94.12 358 ARG B O 1
ATOM 7606 N N . ASN B 1 359 ? 5.125 -13.219 -29.5 1 95.75 359 ASN B N 1
ATOM 7607 C CA . ASN B 1 359 ? 6.457 -13.773 -29.281 1 95.75 359 ASN B CA 1
ATOM 7608 C C . ASN B 1 359 ? 6.723 -14.977 -30.172 1 95.75 359 ASN B C 1
ATOM 7610 O O . ASN B 1 359 ? 6.566 -14.906 -31.391 1 95.75 359 ASN B O 1
ATOM 7614 N N . ALA B 1 360 ? 7.078 -16.109 -29.641 1 92 360 ALA B N 1
ATOM 7615 C CA . ALA B 1 360 ? 7.461 -17.234 -30.484 1 92 360 ALA B CA 1
ATOM 7616 C C . ALA B 1 360 ? 6.246 -18.078 -30.859 1 92 360 ALA B C 1
ATOM 7618 O O . ALA B 1 360 ? 6.391 -19.156 -31.453 1 92 360 ALA B O 1
ATOM 7619 N N . GLY B 1 361 ? 5.102 -17.594 -30.594 1 89.19 361 GLY B N 1
ATOM 7620 C CA . GLY B 1 361 ? 3.898 -18.312 -30.969 1 89.19 361 GLY B CA 1
ATOM 7621 C C . GLY B 1 361 ? 3.711 -18.422 -32.469 1 89.19 361 GLY B C 1
ATOM 7622 O O . GLY B 1 361 ? 4.004 -17.484 -33.188 1 89.19 361 GLY B O 1
ATOM 7623 N N . THR B 1 362 ? 3.199 -19.547 -32.906 1 89 362 THR B N 1
ATOM 7624 C CA . THR B 1 362 ? 2.904 -19.734 -34.312 1 89 362 THR B CA 1
ATOM 7625 C C . THR B 1 362 ? 1.488 -19.266 -34.625 1 89 362 THR B C 1
ATOM 7627 O O . THR B 1 362 ? 0.53 -20.031 -34.469 1 89 362 THR B O 1
ATOM 7630 N N . ALA B 1 363 ? 1.389 -18.141 -35.25 1 90.88 363 ALA B N 1
ATOM 7631 C CA . ALA B 1 363 ? 0.093 -17.5 -35.469 1 90.88 363 ALA B CA 1
ATOM 7632 C C . ALA B 1 363 ? -0.832 -18.375 -36.312 1 90.88 363 ALA B C 1
ATOM 7634 O O . ALA B 1 363 ? -2.035 -18.438 -36.031 1 90.88 363 ALA B O 1
ATOM 7635 N N . GLU B 1 364 ? -0.233 -19.125 -37.219 1 93.81 364 GLU B N 1
ATOM 7636 C CA . GLU B 1 364 ? -1.019 -19.922 -38.125 1 93.81 364 GLU B CA 1
ATOM 7637 C C . GLU B 1 364 ? -1.627 -21.141 -37.438 1 93.81 364 GLU B C 1
ATOM 7639 O O . GLU B 1 364 ? -2.551 -21.766 -37.969 1 93.81 364 GLU B O 1
ATOM 7644 N N . LEU B 1 365 ? -1.174 -21.391 -36.281 1 95.69 365 LEU B N 1
ATOM 7645 C CA . LEU B 1 365 ? -1.638 -22.562 -35.562 1 95.69 365 LEU B CA 1
ATOM 7646 C C . LEU B 1 365 ? -2.492 -22.172 -34.375 1 95.69 365 LEU B C 1
ATOM 7648 O O . LEU B 1 365 ? -2.924 -23.016 -33.594 1 95.69 365 LEU B O 1
ATOM 7652 N N . GLY B 1 366 ? -2.727 -20.875 -34.219 1 97.19 366 GLY B N 1
ATOM 7653 C CA . GLY B 1 366 ? -3.461 -20.375 -33.062 1 97.19 366 GLY B CA 1
ATOM 7654 C C . GLY B 1 366 ? -4.93 -20.75 -33.094 1 97.19 366 GLY B C 1
ATOM 7655 O O . GLY B 1 366 ? -5.559 -20.766 -34.156 1 97.19 366 GLY B O 1
ATOM 7656 N N . ILE B 1 367 ? -5.457 -21.062 -31.906 1 98.38 367 ILE B N 1
ATOM 7657 C CA . ILE B 1 367 ? -6.867 -21.391 -31.75 1 98.38 367 ILE B CA 1
ATOM 7658 C C . ILE B 1 367 ? -7.5 -20.453 -30.719 1 98.38 367 ILE B C 1
ATOM 7660 O O . ILE B 1 367 ? -7.113 -20.469 -29.547 1 98.38 367 ILE B O 1
ATOM 7664 N N . VAL B 1 368 ? -8.398 -19.656 -31.125 1 98 368 VAL B N 1
ATOM 7665 C CA . VAL B 1 368 ? -9.172 -18.812 -30.219 1 98 368 VAL B CA 1
ATOM 7666 C C . VAL B 1 368 ? -10.406 -19.578 -29.719 1 98 368 VAL B C 1
ATOM 7668 O O . VAL B 1 368 ? -11.188 -20.078 -30.531 1 98 368 VAL B O 1
ATOM 7671 N N . GLY B 1 369 ? -10.547 -19.688 -28.406 1 98.12 369 GLY B N 1
ATOM 7672 C CA . GLY B 1 369 ? -11.711 -20.375 -27.875 1 98.12 369 GLY B CA 1
ATOM 7673 C C . GLY B 1 369 ? -11.586 -20.703 -26.391 1 98.12 369 GLY B C 1
ATOM 7674 O O . GLY B 1 369 ? -10.531 -20.484 -25.797 1 98.12 369 GLY B O 1
ATOM 7675 N N . ASP B 1 370 ? -12.688 -21.141 -25.859 1 98.06 370 ASP B N 1
ATOM 7676 C CA . ASP B 1 370 ? -12.703 -21.656 -24.5 1 98.06 370 ASP B CA 1
ATOM 7677 C C . ASP B 1 370 ? -11.891 -22.938 -24.391 1 98.06 370 ASP B C 1
ATOM 7679 O O . ASP B 1 370 ? -12.062 -23.859 -25.203 1 98.06 370 ASP B O 1
ATOM 7683 N N . ILE B 1 371 ? -11.07 -23.016 -23.406 1 98.44 371 ILE B N 1
ATOM 7684 C CA . ILE B 1 371 ? -10.102 -24.109 -23.312 1 98.44 371 ILE B CA 1
ATOM 7685 C C . ILE B 1 371 ? -10.836 -25.438 -23.188 1 98.44 371 ILE B C 1
ATOM 7687 O O . ILE B 1 371 ? -10.445 -26.422 -23.828 1 98.44 371 ILE B O 1
ATOM 7691 N N . ASP B 1 372 ? -11.859 -25.484 -22.375 1 97.88 372 ASP B N 1
ATOM 7692 C CA . ASP B 1 372 ? -12.586 -26.734 -22.172 1 97.88 372 ASP B CA 1
ATOM 7693 C C . ASP B 1 372 ? -13.234 -27.203 -23.484 1 97.88 372 ASP B C 1
ATOM 7695 O O . ASP B 1 372 ? -13.188 -28.391 -23.812 1 97.88 372 ASP B O 1
ATOM 7699 N N . LEU B 1 373 ? -13.805 -26.344 -24.219 1 98.25 373 LEU B N 1
ATOM 7700 C CA . LEU B 1 373 ? -14.445 -26.688 -25.469 1 98.25 373 LEU B CA 1
ATOM 7701 C C . LEU B 1 373 ? -13.414 -27.125 -26.516 1 98.25 373 LEU B C 1
ATOM 7703 O O . LEU B 1 373 ? -13.633 -28.094 -27.234 1 98.25 373 LEU B O 1
ATOM 7707 N N . VAL B 1 374 ? -12.344 -26.391 -26.594 1 98.75 374 VAL B N 1
ATOM 7708 C CA . VAL B 1 374 ? -11.297 -26.703 -27.562 1 98.75 374 VAL B CA 1
ATOM 7709 C C . VAL B 1 374 ? -10.703 -28.078 -27.234 1 98.75 374 VAL B C 1
ATOM 7711 O O . VAL B 1 374 ? -10.438 -28.875 -28.141 1 98.75 374 VAL B O 1
ATOM 7714 N N . VAL B 1 375 ? -10.484 -28.375 -25.984 1 98.69 375 VAL B N 1
ATOM 7715 C CA . VAL B 1 375 ? -9.93 -29.656 -25.562 1 98.69 375 VAL B CA 1
ATOM 7716 C C . VAL B 1 375 ? -10.891 -30.781 -25.953 1 98.69 375 VAL B C 1
ATOM 7718 O O . VAL B 1 375 ? -10.461 -31.844 -26.391 1 98.69 375 VAL B O 1
ATOM 7721 N N . GLN B 1 376 ? -12.18 -30.547 -25.828 1 98.19 376 GLN B N 1
ATOM 7722 C CA . GLN B 1 376 ? -13.18 -31.531 -26.25 1 98.19 376 GLN B CA 1
ATOM 7723 C C . GLN B 1 376 ? -13.102 -31.797 -27.75 1 98.19 376 GLN B C 1
ATOM 7725 O O . GLN B 1 376 ? -13.195 -32.938 -28.188 1 98.19 376 GLN B O 1
ATOM 7730 N N . GLN B 1 377 ? -12.883 -30.75 -28.469 1 98.62 377 GLN B N 1
ATOM 7731 C CA . GLN B 1 377 ? -12.734 -30.906 -29.906 1 98.62 377 GLN B CA 1
ATOM 7732 C C . GLN B 1 377 ? -11.492 -31.719 -30.25 1 98.62 377 GLN B C 1
ATOM 7734 O O . GLN B 1 377 ? -11.523 -32.562 -31.141 1 98.62 377 GLN B O 1
ATOM 7739 N N . LEU B 1 378 ? -10.445 -31.422 -29.594 1 98.62 378 LEU B N 1
ATOM 7740 C CA . LEU B 1 378 ? -9.195 -32.125 -29.828 1 98.62 378 LEU B CA 1
ATOM 7741 C C . LEU B 1 378 ? -9.344 -33.625 -29.469 1 98.62 378 LEU B C 1
ATOM 7743 O O . LEU B 1 378 ? -8.812 -34.469 -30.172 1 98.62 378 LEU B O 1
ATOM 7747 N N . LEU B 1 379 ? -10.07 -33.906 -28.375 1 98.06 379 LEU B N 1
ATOM 7748 C CA . LEU B 1 379 ? -10.305 -35.281 -27.953 1 98.06 379 LEU B CA 1
ATOM 7749 C C . LEU B 1 379 ? -11.031 -36.062 -29.031 1 98.06 379 LEU B C 1
ATOM 7751 O O . LEU B 1 379 ? -10.688 -37.219 -29.312 1 98.06 379 LEU B O 1
ATOM 7755 N N . VAL B 1 380 ? -11.969 -35.438 -29.625 1 97.75 380 VAL B N 1
ATOM 7756 C CA . VAL B 1 380 ? -12.727 -36.062 -30.688 1 97.75 380 VAL B CA 1
ATOM 7757 C C . VAL B 1 380 ? -11.828 -36.281 -31.906 1 97.75 380 VAL B C 1
ATOM 7759 O O . VAL B 1 380 ? -11.828 -37.375 -32.5 1 97.75 380 VAL B O 1
ATOM 7762 N N . SER B 1 381 ? -11.078 -35.312 -32.188 1 97.75 381 SER B N 1
ATOM 7763 C CA . SER B 1 381 ? -10.242 -35.344 -33.375 1 97.75 381 SER B CA 1
ATOM 7764 C C . SER B 1 381 ? -9.094 -36.344 -33.219 1 97.75 381 SER B C 1
ATOM 7766 O O . SER B 1 381 ? -8.664 -36.938 -34.188 1 97.75 381 SER B O 1
ATOM 7768 N N . LEU B 1 382 ? -8.586 -36.438 -32.094 1 96.94 382 LEU B N 1
ATOM 7769 C CA . LEU B 1 382 ? -7.465 -37.344 -31.828 1 96.94 382 LEU B CA 1
ATOM 7770 C C . LEU B 1 382 ? -7.953 -38.781 -31.625 1 96.94 382 LEU B C 1
ATOM 7772 O O . LEU B 1 382 ? -7.176 -39.719 -31.719 1 96.94 382 LEU B O 1
ATOM 7776 N N . SER B 1 383 ? -9.188 -38.938 -31.328 1 91.5 383 SER B N 1
ATOM 7777 C CA . SER B 1 383 ? -9.844 -40.25 -31.172 1 91.5 383 SER B CA 1
ATOM 7778 C C . SER B 1 383 ? -9.016 -41.188 -30.281 1 91.5 383 SER B C 1
ATOM 7780 O O . SER B 1 383 ? -8.633 -40.812 -29.172 1 91.5 383 SER B O 1
ATOM 7782 N N . ASN B 1 384 ? -8.531 -42.312 -30.812 1 90.38 384 ASN B N 1
ATOM 7783 C CA . ASN B 1 384 ? -7.84 -43.312 -29.984 1 90.38 384 ASN B CA 1
ATOM 7784 C C . ASN B 1 384 ? -6.328 -43.219 -30.156 1 90.38 384 ASN B C 1
ATOM 7786 O O . ASN B 1 384 ? -5.602 -44.125 -29.75 1 90.38 384 ASN B O 1
ATOM 7790 N N . TRP B 1 385 ? -5.973 -42.031 -30.641 1 93.38 385 TRP B N 1
ATOM 7791 C CA . TRP B 1 385 ? -4.539 -41.906 -30.859 1 93.38 385 TRP B CA 1
ATOM 7792 C C . TRP B 1 385 ? -3.797 -41.781 -29.531 1 93.38 385 TRP B C 1
ATOM 7794 O O . TRP B 1 385 ? -4.285 -41.156 -28.594 1 93.38 385 TRP B O 1
ATOM 7804 N N . ARG B 1 386 ? -2.5 -42.375 -29.531 1 93.19 386 ARG B N 1
ATOM 7805 C CA . ARG B 1 386 ? -1.629 -42.312 -28.359 1 93.19 386 ARG B CA 1
ATOM 7806 C C . ARG B 1 386 ? -0.18 -42.062 -28.766 1 93.19 386 ARG B C 1
ATOM 7808 O O . ARG B 1 386 ? 0.301 -42.656 -29.75 1 93.19 386 ARG B O 1
ATOM 7815 N N . TYR B 1 387 ? 0.423 -41.125 -28.266 1 90 387 TYR B N 1
ATOM 7816 C CA . TYR B 1 387 ? 1.824 -40.844 -28.578 1 90 387 TYR B CA 1
ATOM 7817 C C . TYR B 1 387 ? 2.689 -42.062 -28.281 1 90 387 TYR B C 1
ATOM 7819 O O . TYR B 1 387 ? 3.529 -42.469 -29.109 1 90 387 TYR B O 1
ATOM 7827 N N . ALA B 1 388 ? 2.988 -42.844 -27.062 1 64.88 388 ALA B N 1
ATOM 7828 C CA . ALA B 1 388 ? 3.924 -43.906 -26.703 1 64.88 388 ALA B CA 1
ATOM 7829 C C . ALA B 1 388 ? 3.553 -45.219 -27.391 1 64.88 388 ALA B C 1
ATOM 7831 O O . ALA B 1 388 ? 4.156 -46.25 -27.109 1 64.88 388 ALA B O 1
ATOM 7832 N N . SER B 1 389 ? 2.381 -45.375 -27.969 1 52.62 389 SER B N 1
ATOM 7833 C CA . SER B 1 389 ? 2.045 -46.719 -28.344 1 52.62 389 SER B CA 1
ATOM 7834 C C . SER B 1 389 ? 3.053 -47.312 -29.328 1 52.62 389 SER B C 1
ATOM 7836 O O . SER B 1 389 ? 2.953 -48.469 -29.719 1 52.62 389 SER B O 1
ATOM 7838 N N . SER B 1 390 ? 3.723 -46.469 -30.047 1 46.03 390 SER B N 1
ATOM 7839 C CA . SER B 1 390 ? 4.559 -47.25 -30.953 1 46.03 390 SER B CA 1
ATOM 7840 C C . SER B 1 390 ? 5.734 -47.875 -30.219 1 46.03 390 SER B C 1
ATOM 7842 O O . SER B 1 390 ? 6.133 -47.406 -29.156 1 46.03 390 SER B O 1
ATOM 7844 N N . ALA B 1 391 ? 6.277 -49.094 -30.641 1 46.91 391 ALA B N 1
ATOM 7845 C CA . ALA B 1 391 ? 7.211 -50.125 -30.188 1 46.91 391 ALA B CA 1
ATOM 7846 C C . ALA B 1 391 ? 8.438 -49.5 -29.531 1 46.91 391 ALA B C 1
ATOM 7848 O O . ALA B 1 391 ? 9.188 -50.188 -28.828 1 46.91 391 ALA B O 1
ATOM 7849 N N . ALA B 1 392 ? 9.195 -48.531 -30.078 1 45.91 392 ALA B N 1
ATOM 7850 C CA . ALA B 1 392 ? 10.5 -48.094 -29.578 1 45.91 392 ALA B CA 1
ATOM 7851 C C . ALA B 1 392 ? 10.352 -46.938 -28.609 1 45.91 392 ALA B C 1
ATOM 7853 O O . ALA B 1 392 ? 9.57 -46 -28.844 1 45.91 392 ALA B O 1
ATOM 7854 N N . PRO B 1 393 ? 10.828 -47.156 -27.297 1 53.28 393 PRO B N 1
ATOM 7855 C CA . PRO B 1 393 ? 10.836 -46.062 -26.328 1 53.28 393 PRO B CA 1
ATOM 7856 C C . PRO B 1 393 ? 11.234 -44.75 -26.953 1 53.28 393 PRO B C 1
ATOM 7858 O O . PRO B 1 393 ? 12.266 -44.656 -27.625 1 53.28 393 PRO B O 1
ATOM 7861 N N . SER B 1 394 ? 10.297 -43.656 -27.047 1 76.31 394 SER B N 1
ATOM 7862 C CA . SER B 1 394 ? 10.578 -42.344 -27.625 1 76.31 394 SER B CA 1
ATOM 7863 C C . SER B 1 394 ? 11.82 -41.719 -27 1 76.31 394 SER B C 1
ATOM 7865 O O . SER B 1 394 ? 12 -41.781 -25.781 1 76.31 394 SER B O 1
ATOM 7867 N N . GLN B 1 395 ? 12.898 -41.531 -27.703 1 87.38 395 GLN B N 1
ATOM 7868 C CA . GLN B 1 395 ? 14.102 -40.812 -27.297 1 87.38 395 GLN B CA 1
ATOM 7869 C C . GLN B 1 395 ? 13.758 -39.594 -26.438 1 87.38 395 GLN B C 1
ATOM 7871 O O . GLN B 1 395 ? 14.469 -39.281 -25.484 1 87.38 395 GLN B O 1
ATOM 7876 N N . PHE B 1 396 ? 12.625 -39.125 -26.656 1 93.56 396 PHE B N 1
ATOM 7877 C CA . PHE B 1 396 ? 12.18 -37.938 -25.922 1 93.56 396 PHE B CA 1
ATOM 7878 C C . PHE B 1 396 ? 11.773 -38.281 -24.5 1 93.56 396 PHE B C 1
ATOM 7880 O O . PHE B 1 396 ? 12.211 -37.656 -23.547 1 93.56 396 PHE B O 1
ATOM 7887 N N . LEU B 1 397 ? 11.039 -39.344 -24.328 1 93.69 397 LEU B N 1
ATOM 7888 C CA . LEU B 1 397 ? 10.586 -39.781 -23.016 1 93.69 397 LEU B CA 1
ATOM 7889 C C . LEU B 1 397 ? 11.758 -40.219 -22.156 1 93.69 397 LEU B C 1
ATOM 7891 O O . LEU B 1 397 ? 11.781 -40 -20.953 1 93.69 397 LEU B O 1
ATOM 7895 N N . ALA B 1 398 ? 12.648 -40.875 -22.828 1 93.19 398 ALA B N 1
ATOM 7896 C CA . ALA B 1 398 ? 13.844 -41.344 -22.109 1 93.19 398 ALA B CA 1
ATOM 7897 C C . ALA B 1 398 ? 14.672 -40.156 -21.609 1 93.19 398 ALA B C 1
ATOM 7899 O O . ALA B 1 398 ? 15.18 -40.156 -20.5 1 93.19 398 ALA B O 1
ATOM 7900 N N . LEU B 1 399 ? 14.766 -39.219 -22.469 1 95.25 399 LEU B N 1
ATOM 7901 C CA . LEU B 1 399 ? 15.5 -38 -22.109 1 95.25 399 LEU B CA 1
ATOM 7902 C C . LEU B 1 399 ? 14.836 -37.312 -20.922 1 95.25 399 LEU B C 1
ATOM 7904 O O . LEU B 1 399 ? 15.523 -36.844 -20.016 1 95.25 399 LEU B O 1
ATOM 7908 N N . LEU B 1 400 ? 13.57 -37.219 -20.969 1 96.62 400 LEU B N 1
ATOM 7909 C CA . LEU B 1 400 ? 12.828 -36.562 -19.891 1 96.62 400 LEU B CA 1
ATOM 7910 C C . LEU B 1 400 ? 12.984 -37.344 -18.578 1 96.62 400 LEU B C 1
ATOM 7912 O O . LEU B 1 400 ? 13.172 -36.75 -17.516 1 96.62 400 LEU B O 1
ATOM 7916 N N . ALA B 1 401 ? 12.914 -38.625 -18.672 1 95.5 401 ALA B N 1
ATOM 7917 C CA . ALA B 1 401 ? 13.039 -39.469 -17.484 1 95.5 401 ALA B CA 1
ATOM 7918 C C . ALA B 1 401 ? 14.422 -39.312 -16.844 1 95.5 401 ALA B C 1
ATOM 7920 O O . ALA B 1 401 ? 14.547 -39.25 -15.625 1 95.5 401 ALA B O 1
ATOM 7921 N N . ASP B 1 402 ? 15.422 -39.281 -17.688 1 96.5 402 ASP B N 1
ATOM 7922 C CA . ASP B 1 402 ? 16.797 -39.125 -17.203 1 96.5 402 ASP B CA 1
ATOM 7923 C C . ASP B 1 402 ? 16.984 -37.781 -16.5 1 96.5 402 ASP B C 1
ATOM 7925 O O . ASP B 1 402 ? 17.594 -37.719 -15.43 1 96.5 402 ASP B O 1
ATOM 7929 N N . SER B 1 403 ? 16.484 -36.781 -17.125 1 96.56 403 SER B N 1
ATOM 7930 C CA . SER B 1 403 ? 16.578 -35.438 -16.547 1 96.56 403 SER B CA 1
ATOM 7931 C C . SER B 1 403 ? 15.82 -35.344 -15.227 1 96.56 403 SER B C 1
ATOM 7933 O O . SER B 1 403 ? 16.312 -34.781 -14.258 1 96.56 403 SER B O 1
ATOM 7935 N N . ALA B 1 404 ? 14.664 -35.875 -15.211 1 96.88 404 ALA B N 1
ATOM 7936 C CA . ALA B 1 404 ? 13.844 -35.875 -14 1 96.88 404 ALA B CA 1
ATOM 7937 C C . ALA B 1 404 ? 14.531 -36.625 -12.859 1 96.88 404 ALA B C 1
ATOM 7939 O O . ALA B 1 404 ? 14.539 -36.156 -11.719 1 96.88 404 ALA B O 1
ATOM 7940 N N . LYS B 1 405 ? 15.039 -37.75 -13.172 1 96.88 405 LYS B N 1
ATOM 7941 C CA . LYS B 1 405 ? 15.711 -38.562 -12.172 1 96.88 405 LYS B CA 1
ATOM 7942 C C . LYS B 1 405 ? 16.859 -37.812 -11.516 1 96.88 405 LYS B C 1
ATOM 7944 O O . LYS B 1 405 ? 17.016 -37.844 -10.297 1 96.88 405 LYS B O 1
ATOM 7949 N N . LYS B 1 406 ? 17.641 -37.156 -12.297 1 96.69 406 LYS B N 1
ATOM 7950 C CA . LYS B 1 406 ? 18.781 -36.406 -11.805 1 96.69 406 LYS B CA 1
ATOM 7951 C C . LYS B 1 406 ? 18.328 -35.25 -10.898 1 96.69 406 LYS B C 1
ATOM 7953 O O . LYS B 1 406 ? 18.875 -35.062 -9.805 1 96.69 406 LYS B O 1
ATOM 7958 N N . ASN B 1 407 ? 17.359 -34.531 -11.398 1 95.25 407 ASN B N 1
ATOM 7959 C CA . ASN B 1 407 ? 16.875 -33.375 -10.648 1 95.25 407 ASN B CA 1
ATOM 7960 C C . ASN B 1 407 ? 16.172 -33.781 -9.367 1 95.25 407 ASN B C 1
ATOM 7962 O O . ASN B 1 407 ? 16.297 -33.125 -8.336 1 95.25 407 ASN B O 1
ATOM 7966 N N . GLU B 1 408 ? 15.438 -34.812 -9.414 1 95.62 408 GLU B N 1
ATOM 7967 C CA . GLU B 1 408 ? 14.734 -35.312 -8.242 1 95.62 408 GLU B CA 1
ATOM 7968 C C . GLU B 1 408 ? 15.719 -35.844 -7.199 1 95.62 408 GLU B C 1
ATOM 7970 O O . GLU B 1 408 ? 15.516 -35.656 -5.996 1 95.62 408 GLU B O 1
ATOM 7975 N N . ALA B 1 409 ? 16.75 -36.5 -7.656 1 96.44 409 ALA B N 1
ATOM 7976 C CA . ALA B 1 409 ? 17.766 -37 -6.734 1 96.44 409 ALA B CA 1
ATOM 7977 C C . ALA B 1 409 ? 18.438 -35.844 -5.996 1 96.44 409 ALA B C 1
ATOM 7979 O O . ALA B 1 409 ? 18.688 -35.938 -4.789 1 96.44 409 ALA B O 1
ATOM 7980 N N . LYS B 1 410 ? 18.766 -34.875 -6.695 1 95.25 410 LYS B N 1
ATOM 7981 C CA . LYS B 1 410 ? 19.359 -33.688 -6.094 1 95.25 410 LYS B CA 1
ATOM 7982 C C . LYS B 1 410 ? 18.422 -33.031 -5.078 1 95.25 410 LYS B C 1
ATOM 7984 O O . LYS B 1 410 ? 18.844 -32.656 -3.98 1 95.25 410 LYS B O 1
ATOM 7989 N N . ALA B 1 411 ? 17.203 -32.875 -5.441 1 94.69 411 ALA B N 1
ATOM 7990 C CA . ALA B 1 411 ? 16.203 -32.281 -4.57 1 94.69 411 ALA B CA 1
ATOM 7991 C C . ALA B 1 411 ? 15.992 -33.125 -3.312 1 94.69 411 ALA B C 1
ATOM 7993 O O . ALA B 1 411 ? 15.859 -32.594 -2.213 1 94.69 411 ALA B O 1
ATOM 7994 N N . GLN B 1 412 ? 15.969 -34.406 -3.498 1 95.56 412 GLN B N 1
ATOM 7995 C CA . GLN B 1 412 ? 15.781 -35.344 -2.375 1 95.56 412 GLN B CA 1
ATOM 7996 C C . GLN B 1 412 ? 16.969 -35.25 -1.409 1 95.56 412 GLN B C 1
ATOM 7998 O O . GLN B 1 412 ? 16.766 -35.281 -0.19 1 95.56 412 GLN B O 1
ATOM 8003 N N . LYS B 1 413 ? 18.109 -35.219 -1.942 1 96.69 413 LYS B N 1
ATOM 8004 C CA . LYS B 1 413 ? 19.281 -35.094 -1.096 1 96.69 413 LYS B CA 1
ATOM 8005 C C . LYS B 1 413 ? 19.234 -33.844 -0.231 1 96.69 413 LYS B C 1
ATOM 8007 O O . LYS B 1 413 ? 19.484 -33.906 0.976 1 96.69 413 LYS B O 1
ATOM 8012 N N . ALA B 1 414 ? 18.922 -32.719 -0.856 1 95 414 ALA B N 1
ATOM 8013 C CA . ALA B 1 414 ? 18.844 -31.469 -0.129 1 95 414 ALA B CA 1
ATOM 8014 C C . ALA B 1 414 ? 17.734 -31.516 0.92 1 95 414 ALA B C 1
ATOM 8016 O O . ALA B 1 414 ? 17.891 -31.016 2.033 1 95 414 ALA B O 1
ATOM 8017 N N . ALA B 1 415 ? 16.641 -32.125 0.618 1 96.56 415 ALA B N 1
ATOM 8018 C CA . ALA B 1 415 ? 15.453 -32.188 1.473 1 96.56 415 ALA B CA 1
ATOM 8019 C C . ALA B 1 415 ? 15.695 -33.062 2.684 1 96.56 415 ALA B C 1
ATOM 8021 O O . ALA B 1 415 ? 15.172 -32.812 3.77 1 96.56 415 ALA B O 1
ATOM 8022 N N . PHE B 1 416 ? 16.531 -34.125 2.512 1 96.69 416 PHE B N 1
ATOM 8023 C CA . PHE B 1 416 ? 16.641 -35.125 3.549 1 96.69 416 PHE B CA 1
ATOM 8024 C C . PHE B 1 416 ? 17.953 -35 4.301 1 96.69 416 PHE B C 1
ATOM 8026 O O . PHE B 1 416 ? 18.203 -35.75 5.262 1 96.69 416 PHE B O 1
ATOM 8033 N N . THR B 1 417 ? 18.75 -34.031 3.912 1 96.19 417 THR B N 1
ATOM 8034 C CA . THR B 1 417 ? 19.953 -33.781 4.703 1 96.19 417 THR B CA 1
ATOM 8035 C C . THR B 1 417 ? 19.594 -33.125 6.035 1 96.19 417 THR B C 1
ATOM 8037 O O . THR B 1 417 ? 19.016 -32.031 6.062 1 96.19 417 THR B O 1
ATOM 8040 N N . PRO B 1 418 ? 19.922 -33.75 7.109 1 95.81 418 PRO B N 1
ATOM 8041 C CA . PRO B 1 418 ? 19.578 -33.188 8.414 1 95.81 418 PRO B CA 1
ATOM 8042 C C . PRO B 1 418 ? 20.328 -31.891 8.695 1 95.81 418 PRO B C 1
ATOM 8044 O O . PRO B 1 418 ? 21.484 -31.734 8.297 1 95.81 418 PRO B O 1
ATOM 8047 N N . THR B 1 419 ? 19.672 -31.062 9.383 1 95.56 419 THR B N 1
ATOM 8048 C CA . THR B 1 419 ? 20.297 -29.812 9.805 1 95.56 419 THR B CA 1
ATOM 8049 C C . THR B 1 419 ? 21.328 -30.078 10.891 1 95.56 419 THR B C 1
ATOM 8051 O O . THR B 1 419 ? 21.016 -30.656 11.93 1 95.56 419 THR B O 1
ATOM 8054 N N . PRO B 1 420 ? 22.562 -29.594 10.664 1 93.75 420 PRO B N 1
ATOM 8055 C CA . PRO B 1 420 ? 23.562 -29.75 11.727 1 93.75 420 PRO B CA 1
ATOM 8056 C C . PRO B 1 420 ? 23.172 -29.031 13.016 1 93.75 420 PRO B C 1
ATOM 8058 O O . PRO B 1 420 ? 22.469 -28.016 12.977 1 93.75 420 PRO B O 1
ATOM 8061 N N . LYS B 1 421 ? 23.75 -29.469 14.117 1 90.19 421 LYS B N 1
ATOM 8062 C CA . LYS B 1 421 ? 23.469 -28.844 15.406 1 90.19 421 LYS B CA 1
ATOM 8063 C C . LYS B 1 421 ? 23.875 -27.375 15.414 1 90.19 421 LYS B C 1
ATOM 8065 O O . LYS B 1 421 ? 24.938 -27.031 14.906 1 90.19 421 LYS B O 1
ATOM 8070 N N . ASN B 1 422 ? 23.078 -26.531 15.938 1 87.12 422 ASN B N 1
ATOM 8071 C CA . ASN B 1 422 ? 23.312 -25.094 16.125 1 87.12 422 ASN B CA 1
ATOM 8072 C C . ASN B 1 422 ? 23.422 -24.375 14.781 1 87.12 422 ASN B C 1
ATOM 8074 O O . ASN B 1 422 ? 24.094 -23.344 14.68 1 87.12 422 ASN B O 1
ATOM 8078 N N . SER B 1 423 ? 22.953 -25.031 13.75 1 91.12 423 SER B N 1
ATOM 8079 C CA . SER B 1 423 ? 22.891 -24.375 12.445 1 91.12 423 SER B CA 1
ATOM 8080 C C . SER B 1 423 ? 21.453 -24.062 12.055 1 91.12 423 SER B C 1
ATOM 8082 O O . SER B 1 423 ? 20.516 -24.734 12.484 1 91.12 423 SER B O 1
ATOM 8084 N N . PRO B 1 424 ? 21.328 -22.984 11.305 1 92.5 424 PRO B N 1
ATOM 8085 C CA . PRO B 1 424 ? 19.969 -22.688 10.852 1 92.5 424 PRO B CA 1
ATOM 8086 C C . PRO B 1 424 ? 19.422 -23.719 9.875 1 92.5 424 PRO B C 1
ATOM 8088 O O . PRO B 1 424 ? 20.203 -24.406 9.203 1 92.5 424 PRO B O 1
ATOM 8091 N N . LEU B 1 425 ? 18.141 -23.828 9.82 1 97 425 LEU B N 1
ATOM 8092 C CA . LEU B 1 425 ? 17.484 -24.672 8.836 1 97 425 LEU B CA 1
ATOM 8093 C C . LEU B 1 425 ? 17.766 -24.188 7.422 1 97 425 LEU B C 1
ATOM 8095 O O . LEU B 1 425 ? 17.969 -23 7.199 1 97 425 LEU B O 1
ATOM 8099 N N . THR B 1 426 ? 17.875 -25.141 6.492 1 96.31 426 THR B N 1
ATOM 8100 C CA . THR B 1 426 ? 17.828 -24.766 5.082 1 96.31 426 THR B CA 1
ATOM 8101 C C . THR B 1 426 ? 16.391 -24.672 4.59 1 96.31 426 THR B C 1
ATOM 8103 O O . THR B 1 426 ? 15.484 -25.203 5.227 1 96.31 426 THR B O 1
ATOM 8106 N N . TYR B 1 427 ? 16.172 -23.984 3.471 1 96.25 427 TYR B N 1
ATOM 8107 C CA . TYR B 1 427 ? 14.852 -23.922 2.869 1 96.25 427 TYR B CA 1
ATOM 8108 C C . TYR B 1 427 ? 14.305 -25.312 2.578 1 96.25 427 TYR B C 1
ATOM 8110 O O . TYR B 1 427 ? 13.164 -25.625 2.924 1 96.25 427 TYR B O 1
ATOM 8118 N N . GLN B 1 428 ? 15.156 -26.156 1.951 1 96.94 428 GLN B N 1
ATOM 8119 C CA . GLN B 1 428 ? 14.742 -27.484 1.478 1 96.94 428 GLN B CA 1
ATOM 8120 C C . GLN B 1 428 ? 14.344 -28.375 2.641 1 96.94 428 GLN B C 1
ATOM 8122 O O . GLN B 1 428 ? 13.312 -29.047 2.588 1 96.94 428 GLN B O 1
ATOM 8127 N N . ARG B 1 429 ? 15.156 -28.359 3.65 1 97.81 429 ARG B N 1
ATOM 8128 C CA . ARG B 1 429 ? 14.883 -29.219 4.801 1 97.81 429 ARG B CA 1
ATOM 8129 C C . ARG B 1 429 ? 13.641 -28.734 5.551 1 97.81 429 ARG B C 1
ATOM 8131 O O . ARG B 1 429 ? 12.812 -29.547 5.969 1 97.81 429 ARG B O 1
ATOM 8138 N N . ALA B 1 430 ? 13.539 -27.438 5.773 1 98.56 430 ALA B N 1
ATOM 8139 C CA . ALA B 1 430 ? 12.367 -26.875 6.438 1 98.56 430 ALA B CA 1
ATOM 8140 C C . ALA B 1 430 ? 11.086 -27.25 5.699 1 98.56 430 ALA B C 1
ATOM 8142 O O . ALA B 1 430 ? 10.109 -27.688 6.316 1 98.56 430 ALA B O 1
ATOM 8143 N N . PHE B 1 431 ? 11.07 -27.062 4.383 1 98.5 431 PHE B N 1
ATOM 8144 C CA . PHE B 1 431 ? 9.875 -27.328 3.59 1 98.5 431 PHE B CA 1
ATOM 8145 C C . PHE B 1 431 ? 9.547 -28.812 3.594 1 98.5 431 PHE B C 1
ATOM 8147 O O . PHE B 1 431 ? 8.375 -29.203 3.572 1 98.5 431 PHE B O 1
ATOM 8154 N N . GLN B 1 432 ? 10.57 -29.672 3.605 1 98.12 432 GLN B N 1
ATOM 8155 C CA . GLN B 1 432 ? 10.352 -31.109 3.688 1 98.12 432 GLN B CA 1
ATOM 8156 C C . GLN B 1 432 ? 9.648 -31.484 4.992 1 98.12 432 GLN B C 1
ATOM 8158 O O . GLN B 1 432 ? 8.727 -32.312 4.996 1 98.12 432 GLN B O 1
ATOM 8163 N N . ILE B 1 433 ? 10.07 -30.906 6.074 1 98.56 433 ILE B N 1
ATOM 8164 C CA . ILE B 1 433 ? 9.484 -31.172 7.379 1 98.56 433 ILE B CA 1
ATOM 8165 C C . ILE B 1 433 ? 8.031 -30.703 7.398 1 98.56 433 ILE B C 1
ATOM 8167 O O . ILE B 1 433 ? 7.141 -31.422 7.855 1 98.56 433 ILE B O 1
ATOM 8171 N N . ILE B 1 434 ? 7.785 -29.469 6.914 1 98.81 434 ILE B N 1
ATOM 8172 C CA . ILE B 1 434 ? 6.438 -28.922 6.848 1 98.81 434 ILE B CA 1
ATOM 8173 C C . ILE B 1 434 ? 5.551 -29.828 5.996 1 98.81 434 ILE B C 1
ATOM 8175 O O . ILE B 1 434 ? 4.461 -30.219 6.422 1 98.81 434 ILE B O 1
ATOM 8179 N N . LYS B 1 435 ? 6.02 -30.188 4.785 1 98.31 435 LYS B N 1
ATOM 8180 C CA . LYS B 1 435 ? 5.262 -31 3.844 1 98.31 435 LYS B CA 1
ATOM 8181 C C . LYS B 1 435 ? 4.895 -32.344 4.461 1 98.31 435 LYS B C 1
ATOM 8183 O O . LYS B 1 435 ? 3.742 -32.781 4.391 1 98.31 435 LYS B O 1
ATOM 8188 N N . THR B 1 436 ? 5.891 -33.031 5.051 1 97.94 436 THR B N 1
ATOM 8189 C CA . THR B 1 436 ? 5.676 -34.344 5.641 1 97.94 436 THR B CA 1
ATOM 8190 C C . THR B 1 436 ? 4.656 -34.281 6.773 1 97.94 436 THR B C 1
ATOM 8192 O O . THR B 1 436 ? 3.775 -35.125 6.879 1 97.94 436 THR B O 1
ATOM 8195 N N . THR B 1 437 ? 4.828 -33.25 7.586 1 98.62 437 THR B N 1
ATOM 8196 C CA . THR B 1 437 ? 3.914 -33.062 8.711 1 98.62 437 THR B CA 1
ATOM 8197 C C . THR B 1 437 ? 2.5 -32.781 8.211 1 98.62 437 THR B C 1
ATOM 8199 O O . THR B 1 437 ? 1.533 -33.375 8.688 1 98.62 437 THR B O 1
ATOM 8202 N N . LEU B 1 438 ? 2.342 -31.875 7.273 1 98.38 438 LEU B N 1
ATOM 8203 C CA . LEU B 1 438 ? 1.031 -31.531 6.727 1 98.38 438 LEU B CA 1
ATOM 8204 C C . LEU B 1 438 ? 0.377 -32.75 6.09 1 98.38 438 LEU B C 1
ATOM 8206 O O . LEU B 1 438 ? -0.818 -33 6.281 1 98.38 438 LEU B O 1
ATOM 8210 N N . ASN B 1 439 ? 1.181 -33.562 5.32 1 97.19 439 ASN B N 1
ATOM 8211 C CA . ASN B 1 439 ? 0.658 -34.75 4.637 1 97.19 439 ASN B CA 1
ATOM 8212 C C . ASN B 1 439 ? 0.173 -35.781 5.633 1 97.19 439 ASN B C 1
ATOM 8214 O O . ASN B 1 439 ? -0.764 -36.531 5.344 1 97.19 439 ASN B O 1
ATOM 8218 N N . SER B 1 440 ? 0.824 -35.844 6.773 1 97.75 440 SER B N 1
ATOM 8219 C CA . SER B 1 440 ? 0.401 -36.781 7.801 1 97.75 440 SER B CA 1
ATOM 8220 C C . SER B 1 440 ? -0.945 -36.406 8.398 1 97.75 440 SER B C 1
ATOM 8222 O O . SER B 1 440 ? -1.684 -37.25 8.898 1 97.75 440 SER B O 1
ATOM 8224 N N . LEU B 1 441 ? -1.286 -35.125 8.305 1 97.12 441 LEU B N 1
ATOM 8225 C CA . LEU B 1 441 ? -2.514 -34.625 8.898 1 97.12 441 LEU B CA 1
ATOM 8226 C C . LEU B 1 441 ? -3.615 -34.5 7.848 1 97.12 441 LEU B C 1
ATOM 8228 O O . LEU B 1 441 ? -4.797 -34.656 8.164 1 97.12 441 LEU B O 1
ATOM 8232 N N . ALA B 1 442 ? -3.238 -34.188 6.664 1 94.94 442 ALA B N 1
ATOM 8233 C CA . ALA B 1 442 ? -4.121 -34.031 5.508 1 94.94 442 ALA B CA 1
ATOM 8234 C C . ALA B 1 442 ? -3.432 -34.5 4.23 1 94.94 442 ALA B C 1
ATOM 8236 O O . ALA B 1 442 ? -2.727 -33.75 3.58 1 94.94 442 ALA B O 1
ATOM 8237 N N . PRO B 1 443 ? -3.729 -35.719 3.865 1 93.38 443 PRO B N 1
ATOM 8238 C CA . PRO B 1 443 ? -3.082 -36.188 2.645 1 93.38 443 PRO B CA 1
ATOM 8239 C C . PRO B 1 443 ? -3.305 -35.281 1.448 1 93.38 443 PRO B C 1
ATOM 8241 O O . PRO B 1 443 ? -4.422 -34.812 1.229 1 93.38 443 PRO B O 1
ATOM 8244 N N . PHE B 1 444 ? -2.229 -34.969 0.717 1 90.06 444 PHE B N 1
ATOM 8245 C CA . PHE B 1 444 ? -2.279 -33.969 -0.324 1 90.06 444 PHE B CA 1
ATOM 8246 C C . PHE B 1 444 ? -3.221 -34.375 -1.447 1 90.06 444 PHE B C 1
ATOM 8248 O O . PHE B 1 444 ? -3.773 -33.531 -2.15 1 90.06 444 PHE B O 1
ATOM 8255 N N . GLU B 1 445 ? -3.506 -35.719 -1.599 1 91.94 445 GLU B N 1
ATOM 8256 C CA . GLU B 1 445 ? -4.406 -36.219 -2.639 1 91.94 445 GLU B CA 1
ATOM 8257 C C . GLU B 1 445 ? -5.832 -35.719 -2.41 1 91.94 445 GLU B C 1
ATOM 8259 O O . GLU B 1 445 ? -6.609 -35.594 -3.359 1 91.94 445 GLU B O 1
ATOM 8264 N N . ASP B 1 446 ? -6.117 -35.406 -1.155 1 92.25 446 ASP B N 1
ATOM 8265 C CA . ASP B 1 446 ? -7.488 -35.062 -0.799 1 92.25 446 ASP B CA 1
ATOM 8266 C C . ASP B 1 446 ? -7.797 -33.594 -1.191 1 92.25 446 ASP B C 1
ATOM 8268 O O . ASP B 1 446 ? -8.969 -33.219 -1.304 1 92.25 446 ASP B O 1
ATOM 8272 N N . GLY B 1 447 ? -6.797 -32.844 -1.338 1 93.38 447 GLY B N 1
ATOM 8273 C CA . GLY B 1 447 ? -7.004 -31.484 -1.805 1 93.38 447 GLY B CA 1
ATOM 8274 C C . GLY B 1 447 ? -7.598 -30.578 -0.748 1 93.38 447 GLY B C 1
ATOM 8275 O O . GLY B 1 447 ? -8.328 -29.641 -1.069 1 93.38 447 GLY B O 1
ATOM 8276 N N . ASN B 1 448 ? -7.316 -30.75 0.503 1 95.12 448 ASN B N 1
ATOM 8277 C CA . ASN B 1 448 ? -7.922 -30 1.593 1 95.12 448 ASN B CA 1
ATOM 8278 C C . ASN B 1 448 ? -6.988 -28.891 2.092 1 95.12 448 ASN B C 1
ATOM 8280 O O . ASN B 1 448 ? -7.262 -28.266 3.111 1 95.12 448 ASN B O 1
ATOM 8284 N N . VAL B 1 449 ? -5.883 -28.641 1.373 1 97.25 449 VAL B N 1
ATOM 8285 C CA . VAL B 1 449 ? -4.953 -27.578 1.717 1 97.25 449 VAL B CA 1
ATOM 8286 C C . VAL B 1 449 ? -4.781 -26.641 0.526 1 97.25 449 VAL B C 1
ATOM 8288 O O . VAL B 1 449 ? -4.648 -27.094 -0.614 1 97.25 449 VAL B O 1
ATOM 8291 N N . VAL B 1 450 ? -4.914 -25.359 0.749 1 97.81 450 VAL B N 1
ATOM 8292 C CA . VAL B 1 450 ? -4.578 -24.328 -0.221 1 97.81 450 VAL B CA 1
ATOM 8293 C C . VAL B 1 450 ? -3.264 -23.656 0.174 1 97.81 450 VAL B C 1
ATOM 8295 O O . VAL B 1 450 ? -3.098 -23.219 1.319 1 97.81 450 VAL B O 1
ATOM 8298 N N . TYR B 1 451 ? -2.34 -23.578 -0.751 1 98.25 451 TYR B N 1
ATOM 8299 C CA . TYR B 1 451 ? -1.042 -22.969 -0.479 1 98.25 451 TYR B CA 1
ATOM 8300 C C . TYR B 1 451 ? -0.978 -21.547 -1.027 1 98.25 451 TYR B C 1
ATOM 8302 O O . TYR B 1 451 ? -1.353 -21.297 -2.176 1 98.25 451 TYR B O 1
ATOM 8310 N N . VAL B 1 452 ? -0.61 -20.609 -0.198 1 98.31 452 VAL B N 1
ATOM 8311 C CA . VAL B 1 452 ? -0.236 -19.25 -0.587 1 98.31 452 VAL B CA 1
ATOM 8312 C C . VAL B 1 452 ? 1.269 -19.062 -0.411 1 98.31 452 VAL B C 1
ATOM 8314 O O . VAL B 1 452 ? 1.81 -19.297 0.669 1 98.31 452 VAL B O 1
ATOM 8317 N N . SER B 1 453 ? 1.964 -18.656 -1.448 1 97 453 SER B N 1
ATOM 8318 C CA . SER B 1 453 ? 3.416 -18.562 -1.333 1 97 453 SER B CA 1
ATOM 8319 C C . SER B 1 453 ? 3.941 -17.312 -2.014 1 97 453 SER B C 1
ATOM 8321 O O . SER B 1 453 ? 3.527 -16.984 -3.127 1 97 453 SER B O 1
ATOM 8323 N N . GLU B 1 454 ? 4.812 -16.625 -1.294 1 94.88 454 GLU B N 1
ATOM 8324 C CA . GLU B 1 454 ? 5.438 -15.414 -1.821 1 94.88 454 GLU B CA 1
ATOM 8325 C C . GLU B 1 454 ? 6.867 -15.258 -1.305 1 94.88 454 GLU B C 1
ATOM 8327 O O . GLU B 1 454 ? 7.227 -15.836 -0.278 1 94.88 454 GLU B O 1
ATOM 8332 N N . GLY B 1 455 ? 7.574 -14.438 -1.993 1 91.94 455 GLY B N 1
ATOM 8333 C CA . GLY B 1 455 ? 9 -14.281 -1.782 1 91.94 455 GLY B CA 1
ATOM 8334 C C . GLY B 1 455 ? 9.836 -14.828 -2.924 1 91.94 455 GLY B C 1
ATOM 8335 O O . GLY B 1 455 ? 9.375 -15.688 -3.678 1 91.94 455 GLY B O 1
ATOM 8336 N N . ALA B 1 456 ? 11.055 -14.406 -2.979 1 88.56 456 ALA B N 1
ATOM 8337 C CA . ALA B 1 456 ? 11.891 -14.867 -4.086 1 88.56 456 ALA B CA 1
ATOM 8338 C C . ALA B 1 456 ? 12.297 -16.328 -3.902 1 88.56 456 ALA B C 1
ATOM 8340 O O . ALA B 1 456 ? 11.727 -17.219 -4.523 1 88.56 456 ALA B O 1
ATOM 8341 N N . ASN B 1 457 ? 13.07 -16.594 -2.918 1 90.12 457 ASN B N 1
ATOM 8342 C CA . ASN B 1 457 ? 13.531 -17.953 -2.646 1 90.12 457 ASN B CA 1
ATOM 8343 C C . ASN B 1 457 ? 12.406 -18.828 -2.109 1 90.12 457 ASN B C 1
ATOM 8345 O O . ASN B 1 457 ? 12.258 -19.969 -2.527 1 90.12 457 ASN B O 1
ATOM 8349 N N . THR B 1 458 ? 11.641 -18.25 -1.239 1 95.12 458 THR B N 1
ATOM 8350 C CA . THR B 1 458 ? 10.562 -18.984 -0.591 1 95.12 458 THR B CA 1
ATOM 8351 C C . THR B 1 458 ? 9.57 -19.5 -1.625 1 95.12 458 THR B C 1
ATOM 8353 O O . THR B 1 458 ? 9.211 -20.688 -1.605 1 95.12 458 THR B O 1
ATOM 8356 N N . MET B 1 459 ? 9.172 -18.656 -2.492 1 93.56 459 MET B N 1
ATOM 8357 C CA . MET B 1 459 ? 8.195 -19.031 -3.506 1 93.56 459 MET B CA 1
ATOM 8358 C C . MET B 1 459 ? 8.789 -20.031 -4.492 1 93.56 459 MET B C 1
ATOM 8360 O O . MET B 1 459 ? 8.172 -21.047 -4.797 1 93.56 459 MET B O 1
ATOM 8364 N N . ASP B 1 460 ? 10 -19.75 -4.984 1 90.38 460 ASP B N 1
ATOM 8365 C CA . ASP B 1 460 ? 10.625 -20.578 -6.004 1 90.38 460 ASP B CA 1
ATOM 8366 C C . ASP B 1 460 ? 10.859 -22 -5.492 1 90.38 460 ASP B C 1
ATOM 8368 O O . ASP B 1 460 ? 10.508 -22.969 -6.164 1 90.38 460 ASP B O 1
ATOM 8372 N N . ILE B 1 461 ? 11.375 -22.156 -4.312 1 93.19 461 ILE B N 1
ATOM 8373 C CA . ILE B 1 461 ? 11.703 -23.469 -3.754 1 93.19 461 ILE B CA 1
ATOM 8374 C C . ILE B 1 461 ? 10.43 -24.188 -3.35 1 93.19 461 ILE B C 1
ATOM 8376 O O . ILE B 1 461 ? 10.297 -25.391 -3.568 1 93.19 461 ILE B O 1
ATOM 8380 N N . SER B 1 462 ? 9.469 -23.484 -2.816 1 95.44 462 SER B N 1
ATOM 8381 C CA . SER B 1 462 ? 8.242 -24.125 -2.373 1 95.44 462 SER B CA 1
ATOM 8382 C C . SER B 1 462 ? 7.445 -24.672 -3.553 1 95.44 462 SER B C 1
ATOM 8384 O O . SER B 1 462 ? 6.738 -25.672 -3.422 1 95.44 462 SER B O 1
ATOM 8386 N N . ARG B 1 463 ? 7.539 -24.062 -4.68 1 92.44 463 ARG B N 1
ATOM 8387 C CA . ARG B 1 463 ? 6.816 -24.5 -5.871 1 92.44 463 ARG B CA 1
ATOM 8388 C C . ARG B 1 463 ? 7.184 -25.938 -6.234 1 92.44 463 ARG B C 1
ATOM 8390 O O . ARG B 1 463 ? 6.328 -26.703 -6.68 1 92.44 463 ARG B O 1
ATOM 8397 N N . SER B 1 464 ? 8.438 -26.281 -6.07 1 92.06 464 SER B N 1
ATOM 8398 C CA . SER B 1 464 ? 8.914 -27.609 -6.43 1 92.06 464 SER B CA 1
ATOM 8399 C C . SER B 1 464 ? 8.68 -28.609 -5.297 1 92.06 464 SER B C 1
ATOM 8401 O O . SER B 1 464 ? 8.5 -29.797 -5.535 1 92.06 464 SER B O 1
ATOM 8403 N N . VAL B 1 465 ? 8.539 -28.109 -4.102 1 95.31 465 VAL B N 1
ATOM 8404 C CA . VAL B 1 465 ? 8.516 -28.984 -2.941 1 95.31 465 VAL B CA 1
ATOM 8405 C C . VAL B 1 465 ? 7.082 -29.422 -2.648 1 95.31 465 VAL B C 1
ATOM 8407 O O . VAL B 1 465 ? 6.844 -30.562 -2.229 1 95.31 465 VAL B O 1
ATOM 8410 N N . PHE B 1 466 ? 6.133 -28.594 -2.855 1 96.25 466 PHE B N 1
ATOM 8411 C CA . PHE B 1 466 ? 4.754 -28.875 -2.482 1 96.25 466 PHE B CA 1
ATOM 8412 C C . PHE B 1 466 ? 3.912 -29.188 -3.713 1 96.25 466 PHE B C 1
ATOM 8414 O O . PHE B 1 466 ? 3.445 -28.281 -4.406 1 96.25 466 PHE B O 1
ATOM 8421 N N . PRO B 1 467 ? 3.66 -30.438 -4.016 1 94.31 467 PRO B N 1
ATOM 8422 C CA . PRO B 1 467 ? 2.838 -30.797 -5.172 1 94.31 467 PRO B CA 1
ATOM 8423 C C . PRO B 1 467 ? 1.35 -30.531 -4.941 1 94.31 467 PRO B C 1
ATOM 8425 O O . PRO B 1 467 ? 0.895 -30.516 -3.797 1 94.31 467 PRO B O 1
ATOM 8428 N N . LEU B 1 468 ? 0.651 -30.406 -6 1 95.62 468 LEU B N 1
ATOM 8429 C CA . LEU B 1 468 ? -0.788 -30.172 -5.965 1 95.62 468 LEU B CA 1
ATOM 8430 C C . LEU B 1 468 ? -1.522 -31.141 -6.875 1 95.62 468 LEU B C 1
ATOM 8432 O O . LEU B 1 468 ? -1.15 -31.312 -8.039 1 95.62 468 LEU B O 1
ATOM 8436 N N . ASN B 1 469 ? -2.607 -31.719 -6.406 1 96.5 469 ASN B N 1
ATOM 8437 C CA . ASN B 1 469 ? -3.381 -32.625 -7.227 1 96.5 469 ASN B CA 1
ATOM 8438 C C . ASN B 1 469 ? -4.723 -32.031 -7.637 1 96.5 469 ASN B C 1
ATOM 8440 O O . ASN B 1 469 ? -5.484 -32.656 -8.383 1 96.5 469 ASN B O 1
ATOM 8444 N N . HIS B 1 470 ? -4.988 -30.875 -7.137 1 96.69 470 HIS B N 1
ATOM 8445 C CA . HIS B 1 470 ? -6.234 -30.188 -7.461 1 96.69 470 HIS B CA 1
ATOM 8446 C C . HIS B 1 470 ? -5.977 -28.766 -7.93 1 96.69 470 HIS B C 1
ATOM 8448 O O . HIS B 1 470 ? -5.012 -28.125 -7.492 1 96.69 470 HIS B O 1
ATOM 8454 N N . PRO B 1 471 ? -6.812 -28.281 -8.875 1 97.25 471 PRO B N 1
ATOM 8455 C CA . PRO B 1 471 ? -6.598 -26.938 -9.438 1 97.25 471 PRO B CA 1
ATOM 8456 C C . PRO B 1 471 ? -6.914 -25.828 -8.445 1 97.25 471 PRO B C 1
ATOM 8458 O O . PRO B 1 471 ? -7.703 -26.016 -7.516 1 97.25 471 PRO B O 1
ATOM 8461 N N . ARG B 1 472 ? -6.309 -24.594 -8.625 1 97.69 472 ARG B N 1
ATOM 8462 C CA . ARG B 1 472 ? -6.594 -23.344 -7.918 1 97.69 472 ARG B CA 1
ATOM 8463 C C . ARG B 1 472 ? -6.301 -23.484 -6.43 1 97.69 472 ARG B C 1
ATOM 8465 O O . ARG B 1 472 ? -7.02 -22.938 -5.594 1 97.69 472 ARG B O 1
ATOM 8472 N N . GLN B 1 473 ? -5.316 -24.312 -6.125 1 96.94 473 GLN B N 1
ATOM 8473 C CA . GLN B 1 473 ? -4.938 -24.5 -4.727 1 96.94 473 GLN B CA 1
ATOM 8474 C C . GLN B 1 473 ? -3.518 -24 -4.473 1 96.94 473 GLN B C 1
ATOM 8476 O O . GLN B 1 473 ? -2.984 -24.172 -3.373 1 96.94 473 GLN B O 1
ATOM 8481 N N . ARG B 1 474 ? -2.91 -23.422 -5.422 1 96.31 474 ARG B N 1
ATOM 8482 C CA . ARG B 1 474 ? -1.669 -22.672 -5.258 1 96.31 474 ARG B CA 1
ATOM 8483 C C . ARG B 1 474 ? -1.833 -21.219 -5.727 1 96.31 474 ARG B C 1
ATOM 8485 O O . ARG B 1 474 ? -2.119 -20.984 -6.898 1 96.31 474 ARG B O 1
ATOM 8492 N N . LEU B 1 475 ? -1.677 -20.344 -4.812 1 97.56 475 LEU B N 1
ATOM 8493 C CA . LEU B 1 475 ? -1.737 -18.922 -5.094 1 97.56 475 LEU B CA 1
ATOM 8494 C C . LEU B 1 475 ? -0.375 -18.266 -4.887 1 97.56 475 LEU B C 1
ATOM 8496 O O . LEU B 1 475 ? 0.182 -18.312 -3.789 1 97.56 475 LEU B O 1
ATOM 8500 N N . ASP B 1 476 ? 0.187 -17.719 -5.934 1 94.25 476 ASP B N 1
ATOM 8501 C CA . ASP B 1 476 ? 1.5 -17.078 -5.867 1 94.25 476 ASP B CA 1
ATOM 8502 C C . ASP B 1 476 ? 1.462 -15.68 -6.469 1 94.25 476 ASP B C 1
ATOM 8504 O O . ASP B 1 476 ? 0.387 -15.102 -6.645 1 94.25 476 ASP B O 1
ATOM 8508 N N . ALA B 1 477 ? 2.623 -15.086 -6.758 1 91.94 477 ALA B N 1
ATOM 8509 C CA . ALA B 1 477 ? 2.756 -13.719 -7.262 1 91.94 477 ALA B CA 1
ATOM 8510 C C . ALA B 1 477 ? 2.258 -13.617 -8.703 1 91.94 477 ALA B C 1
ATOM 8512 O O . ALA B 1 477 ? 2.006 -12.516 -9.195 1 91.94 477 ALA B O 1
ATOM 8513 N N . GLY B 1 478 ? 2.053 -14.711 -9.336 1 92.62 478 GLY B N 1
ATOM 8514 C CA . GLY B 1 478 ? 1.453 -14.766 -10.656 1 92.62 478 GLY B CA 1
ATOM 8515 C C . GLY B 1 478 ? 2.295 -14.102 -11.727 1 92.62 478 GLY B C 1
ATOM 8516 O O . GLY B 1 478 ? 3.523 -14.07 -11.625 1 92.62 478 GLY B O 1
ATOM 8517 N N . THR B 1 479 ? 1.631 -13.695 -12.773 1 95.12 479 THR B N 1
ATOM 8518 C CA . THR B 1 479 ? 2.254 -13.156 -13.977 1 95.12 479 THR B CA 1
ATOM 8519 C C . THR B 1 479 ? 3.002 -11.867 -13.672 1 95.12 479 THR B C 1
ATOM 8521 O O . THR B 1 479 ? 4.031 -11.578 -14.281 1 95.12 479 THR B O 1
ATOM 8524 N N . TYR B 1 480 ? 2.533 -11.18 -12.68 1 95.31 480 TYR B N 1
ATOM 8525 C CA . TYR B 1 480 ? 3.084 -9.852 -12.43 1 95.31 480 TYR B CA 1
ATOM 8526 C C . TYR B 1 480 ? 4.227 -9.914 -11.43 1 95.31 480 TYR B C 1
ATOM 8528 O O . TYR B 1 480 ? 4.906 -8.914 -11.188 1 95.31 480 TYR B O 1
ATOM 8536 N N . ALA B 1 481 ? 4.465 -11.047 -10.836 1 94.69 481 ALA B N 1
ATOM 8537 C CA . ALA B 1 481 ? 5.516 -11.234 -9.836 1 94.69 481 ALA B CA 1
ATOM 8538 C C . ALA B 1 481 ? 5.402 -10.203 -8.719 1 94.69 481 ALA B C 1
ATOM 8540 O O . ALA B 1 481 ? 6.406 -9.617 -8.305 1 94.69 481 ALA B O 1
ATOM 8541 N N . THR B 1 482 ? 4.227 -9.969 -8.258 1 94.94 482 THR B N 1
ATOM 8542 C CA . THR B 1 482 ? 3.924 -8.945 -7.266 1 94.94 482 THR B CA 1
ATOM 8543 C C . THR B 1 482 ? 4.297 -9.422 -5.863 1 94.94 482 THR B C 1
ATOM 8545 O O . THR B 1 482 ? 4.066 -10.578 -5.516 1 94.94 482 THR B O 1
ATOM 8548 N N . MET B 1 483 ? 4.895 -8.57 -5.105 1 94.88 483 MET B N 1
ATOM 8549 C CA . MET B 1 483 ? 5.082 -8.836 -3.682 1 94.88 483 MET B CA 1
ATOM 8550 C C . MET B 1 483 ? 4.02 -8.133 -2.852 1 94.88 483 MET B C 1
ATOM 8552 O O . MET B 1 483 ? 3.6 -7.023 -3.186 1 94.88 483 MET B O 1
ATOM 8556 N N . GLY B 1 484 ? 3.6 -8.758 -1.747 1 96.62 484 GLY B N 1
ATOM 8557 C CA . GLY B 1 484 ? 2.645 -8.156 -0.827 1 96.62 484 GLY B CA 1
ATOM 8558 C C . GLY B 1 484 ? 1.249 -8.734 -0.957 1 96.62 484 GLY B C 1
ATOM 8559 O O . GLY B 1 484 ? 0.317 -8.273 -0.293 1 96.62 484 GLY B O 1
ATOM 8560 N N . VAL B 1 485 ? 1.084 -9.797 -1.699 1 97.69 485 VAL B N 1
ATOM 8561 C CA . VAL B 1 485 ? -0.238 -10.336 -2.004 1 97.69 485 VAL B CA 1
ATOM 8562 C C . VAL B 1 485 ? -0.645 -11.344 -0.933 1 97.69 485 VAL B C 1
ATOM 8564 O O . VAL B 1 485 ? -1.827 -11.672 -0.792 1 97.69 485 VAL B O 1
ATOM 8567 N N . GLY B 1 486 ? 0.261 -11.836 -0.076 1 98.06 486 GLY B N 1
ATOM 8568 C CA . GLY B 1 486 ? 0.115 -13.062 0.694 1 98.06 486 GLY B CA 1
ATOM 8569 C C . GLY B 1 486 ? -1.076 -13.039 1.633 1 98.06 486 GLY B C 1
ATOM 8570 O O . GLY B 1 486 ? -1.971 -13.883 1.529 1 98.06 486 GLY B O 1
ATOM 8571 N N . MET B 1 487 ? -1.174 -12.094 2.525 1 98.62 487 MET B N 1
ATOM 8572 C CA . MET B 1 487 ? -2.232 -12.094 3.531 1 98.62 487 MET B CA 1
ATOM 8573 C C . MET B 1 487 ? -3.594 -11.844 2.887 1 98.62 487 MET B C 1
ATOM 8575 O O . MET B 1 487 ? -4.594 -12.43 3.297 1 98.62 487 MET B O 1
ATOM 8579 N N . GLY B 1 488 ? -3.609 -10.93 1.869 1 98.75 488 GLY B N 1
ATOM 8580 C CA . GLY B 1 488 ? -4.852 -10.75 1.131 1 98.75 488 GLY B CA 1
ATOM 8581 C C . GLY B 1 488 ? -5.328 -12.016 0.45 1 98.75 488 GLY B C 1
ATOM 8582 O O . GLY B 1 488 ? -6.523 -12.32 0.465 1 98.75 488 GLY B O 1
ATOM 8583 N N . TYR B 1 489 ? -4.414 -12.797 -0.118 1 98.81 489 TYR B N 1
ATOM 8584 C CA . TYR B 1 489 ? -4.75 -14.031 -0.809 1 98.81 489 TYR B CA 1
ATOM 8585 C C . TYR B 1 489 ? -5.285 -15.078 0.167 1 98.81 489 TYR B C 1
ATOM 8587 O O . TYR B 1 489 ? -6.188 -15.844 -0.17 1 98.81 489 TYR B O 1
ATOM 8595 N N . ILE B 1 490 ? -4.762 -15.133 1.398 1 98.88 490 ILE B N 1
ATOM 8596 C CA . ILE B 1 490 ? -5.258 -16.047 2.426 1 98.88 490 ILE B CA 1
ATOM 8597 C C . ILE B 1 490 ? -6.73 -15.742 2.705 1 98.88 490 ILE B C 1
ATOM 8599 O O . ILE B 1 490 ? -7.562 -16.656 2.709 1 98.88 490 ILE B O 1
ATOM 8603 N N . ILE B 1 491 ? -7.031 -14.469 2.912 1 98.88 491 ILE B N 1
ATOM 8604 C CA . ILE B 1 491 ? -8.391 -14.055 3.26 1 98.88 491 ILE B CA 1
ATOM 8605 C C . ILE B 1 491 ? -9.336 -14.367 2.104 1 98.88 491 ILE B C 1
ATOM 8607 O O . ILE B 1 491 ? -10.438 -14.883 2.316 1 98.88 491 ILE B O 1
ATOM 8611 N N . ALA B 1 492 ? -8.906 -14.086 0.889 1 98.81 492 ALA B N 1
ATOM 8612 C CA . ALA B 1 492 ? -9.719 -14.375 -0.291 1 98.81 492 ALA B CA 1
ATOM 8613 C C . ALA B 1 492 ? -9.992 -15.867 -0.421 1 98.81 492 ALA B C 1
ATOM 8615 O O . ALA B 1 492 ? -11.102 -16.281 -0.753 1 98.81 492 ALA B O 1
ATOM 8616 N N . ALA B 1 493 ? -8.953 -16.672 -0.209 1 98.56 493 ALA B N 1
ATOM 8617 C CA . ALA B 1 493 ? -9.117 -18.125 -0.293 1 98.56 493 ALA B CA 1
ATOM 8618 C C . ALA B 1 493 ? -10.125 -18.625 0.738 1 98.56 493 ALA B C 1
ATOM 8620 O O . ALA B 1 493 ? -10.961 -19.469 0.435 1 98.56 493 ALA B O 1
ATOM 8621 N N . HIS B 1 494 ? -10.031 -18.094 1.95 1 98.19 494 HIS B N 1
ATOM 8622 C CA . HIS B 1 494 ? -10.992 -18.469 2.98 1 98.19 494 HIS B CA 1
ATOM 8623 C C . HIS B 1 494 ? -12.414 -18.125 2.547 1 98.19 494 HIS B C 1
ATOM 8625 O O . HIS B 1 494 ? -13.328 -18.938 2.703 1 98.19 494 HIS B O 1
ATOM 8631 N N . GLU B 1 495 ? -12.609 -16.922 2.047 1 97.81 495 GLU B N 1
ATOM 8632 C CA . GLU B 1 495 ? -13.945 -16.5 1.63 1 97.81 495 GLU B CA 1
ATOM 8633 C C . GLU B 1 495 ? -14.461 -17.344 0.467 1 97.81 495 GLU B C 1
ATOM 8635 O O . GLU B 1 495 ? -15.656 -17.625 0.382 1 97.81 495 GLU B O 1
ATOM 8640 N N . ALA B 1 496 ? -13.555 -17.734 -0.397 1 97.31 496 ALA B N 1
ATOM 8641 C CA . ALA B 1 496 ? -13.945 -18.5 -1.581 1 97.31 496 ALA B CA 1
ATOM 8642 C C . ALA B 1 496 ? -14.305 -19.938 -1.215 1 97.31 496 ALA B C 1
ATOM 8644 O O . ALA B 1 496 ? -15.25 -20.5 -1.763 1 97.31 496 ALA B O 1
ATOM 8645 N N . TYR B 1 497 ? -13.578 -20.547 -0.235 1 96.12 497 TYR B N 1
ATOM 8646 C CA . TYR B 1 497 ? -13.703 -21.984 -0.015 1 96.12 497 TYR B CA 1
ATOM 8647 C C . TYR B 1 497 ? -14.469 -22.281 1.268 1 96.12 497 TYR B C 1
ATOM 8649 O O . TYR B 1 497 ? -15.125 -23.312 1.384 1 96.12 497 TYR B O 1
ATOM 8657 N N . ASN B 1 498 ? -14.352 -21.312 2.244 1 95.62 498 ASN B N 1
ATOM 8658 C CA . ASN B 1 498 ? -14.773 -21.703 3.586 1 95.62 498 ASN B CA 1
ATOM 8659 C C . ASN B 1 498 ? -15.914 -20.828 4.09 1 95.62 498 ASN B C 1
ATOM 8661 O O . ASN B 1 498 ? -16.594 -21.188 5.051 1 95.62 498 ASN B O 1
ATOM 8665 N N . ALA B 1 499 ? -16.156 -19.688 3.531 1 89.81 499 ALA B N 1
ATOM 8666 C CA . ALA B 1 499 ? -17.062 -18.703 4.129 1 89.81 499 ALA B CA 1
ATOM 8667 C C . ALA B 1 499 ? -18.5 -19.188 4.102 1 89.81 499 ALA B C 1
ATOM 8669 O O . ALA B 1 499 ? -19.297 -18.859 4.984 1 89.81 499 ALA B O 1
ATOM 8670 N N . PHE B 1 500 ? -18.906 -19.906 3.111 1 85.5 500 PHE B N 1
ATOM 8671 C CA . PHE B 1 500 ? -20.25 -20.453 3.018 1 85.5 500 PHE B CA 1
ATOM 8672 C C . PHE B 1 500 ? -20.203 -21.984 3.01 1 85.5 500 PHE B C 1
ATOM 8674 O O . PHE B 1 500 ? -20.391 -22.609 1.965 1 85.5 500 PHE B O 1
ATOM 8681 N N . PRO B 1 501 ? -19.828 -22.469 4.109 1 66.12 501 PRO B N 1
ATOM 8682 C CA . PRO B 1 501 ? -19.594 -23.922 4.059 1 66.12 501 PRO B CA 1
ATOM 8683 C C . PRO B 1 501 ? -20.859 -24.703 3.693 1 66.12 501 PRO B C 1
ATOM 8685 O O . PRO B 1 501 ? -21.953 -24.375 4.184 1 66.12 501 PRO B O 1
ATOM 8688 N N . ALA B 1 502 ? -20.703 -25.359 2.586 1 62.94 502 ALA B N 1
ATOM 8689 C CA . ALA B 1 502 ? -21.734 -26.344 2.322 1 62.94 502 ALA B CA 1
ATOM 8690 C C . ALA B 1 502 ? -21.75 -27.438 3.4 1 62.94 502 ALA B C 1
ATOM 8692 O O . ALA B 1 502 ? -20.703 -27.75 3.98 1 62.94 502 ALA B O 1
ATOM 8693 N N . SER B 1 503 ? -22.797 -27.797 3.855 1 51.72 503 SER B N 1
ATOM 8694 C CA . SER B 1 503 ? -23 -28.766 4.938 1 51.72 503 SER B CA 1
ATOM 8695 C C . SER B 1 503 ? -22.094 -29.969 4.789 1 51.72 503 SER B C 1
ATOM 8697 O O . SER B 1 503 ? -21.656 -30.547 5.785 1 51.72 503 SER B O 1
ATOM 8699 N N . THR B 1 504 ? -21.547 -30.234 3.648 1 56.22 504 THR B N 1
ATOM 8700 C CA . THR B 1 504 ? -20.875 -31.516 3.494 1 56.22 504 THR B CA 1
ATOM 8701 C C . THR B 1 504 ? -19.391 -31.312 3.174 1 56.22 504 THR B C 1
ATOM 8703 O O . THR B 1 504 ? -18.594 -32.25 3.254 1 56.22 504 THR B O 1
ATOM 8706 N N . ALA B 1 505 ? -19 -30.141 2.988 1 68.88 505 ALA B N 1
ATOM 8707 C CA . ALA B 1 505 ? -17.625 -30.016 2.541 1 68.88 505 ALA B CA 1
ATOM 8708 C C . ALA B 1 505 ? -16.703 -29.641 3.697 1 68.88 505 ALA B C 1
ATOM 8710 O O . ALA B 1 505 ? -17.062 -28.812 4.543 1 68.88 505 ALA B O 1
ATOM 8711 N N . LYS B 1 506 ? -15.633 -30.438 3.82 1 83.81 506 LYS B N 1
ATOM 8712 C CA . LYS B 1 506 ? -14.594 -30.125 4.797 1 83.81 506 LYS B CA 1
ATOM 8713 C C . LYS B 1 506 ? -13.914 -28.797 4.461 1 83.81 506 LYS B C 1
ATOM 8715 O O . LYS B 1 506 ? -13.531 -28.562 3.311 1 83.81 506 LYS B O 1
ATOM 8720 N N . PRO B 1 507 ? -13.852 -27.922 5.449 1 92 507 PRO B N 1
ATOM 8721 C CA . PRO B 1 507 ? -13.117 -26.672 5.203 1 92 507 PRO B CA 1
ATOM 8722 C C . PRO B 1 507 ? -11.664 -26.906 4.809 1 92 507 PRO B C 1
ATOM 8724 O O . PRO B 1 507 ? -11.023 -27.828 5.328 1 92 507 PRO B O 1
ATOM 8727 N N . LYS B 1 508 ? -11.227 -26.172 3.898 1 95.5 508 LYS B N 1
ATOM 8728 C CA . LYS B 1 508 ? -9.828 -26.25 3.494 1 95.5 508 LYS B CA 1
ATOM 8729 C C . LYS B 1 508 ? -8.93 -25.469 4.449 1 95.5 508 LYS B C 1
ATOM 8731 O O . LYS B 1 508 ? -9.297 -24.391 4.914 1 95.5 508 LYS B O 1
ATOM 8736 N N . LYS B 1 509 ? -7.781 -26.062 4.762 1 97.94 509 LYS B N 1
ATOM 8737 C CA . LYS B 1 509 ? -6.762 -25.328 5.512 1 97.94 509 LYS B CA 1
ATOM 8738 C C . LYS B 1 509 ? -5.926 -24.453 4.59 1 97.94 509 LYS B C 1
ATOM 8740 O O . LYS B 1 509 ? -5.402 -24.922 3.576 1 97.94 509 LYS B O 1
ATOM 8745 N N . ILE B 1 510 ? -5.859 -23.219 4.875 1 98.62 510 ILE B N 1
ATOM 8746 C CA . ILE B 1 510 ? -5.012 -22.328 4.102 1 98.62 510 ILE B CA 1
ATOM 8747 C C . ILE B 1 510 ? -3.633 -22.234 4.75 1 98.62 510 ILE B C 1
ATOM 8749 O O . ILE B 1 510 ? -3.514 -21.828 5.914 1 98.62 510 ILE B O 1
ATOM 8753 N N . VAL B 1 511 ? -2.596 -22.594 4.062 1 98.81 511 VAL B N 1
ATOM 8754 C CA . VAL B 1 511 ? -1.211 -22.594 4.523 1 98.81 511 VAL B CA 1
ATOM 8755 C C . VAL B 1 511 ? -0.387 -21.609 3.68 1 98.81 511 VAL B C 1
ATOM 8757 O O . VAL B 1 511 ? -0.351 -21.719 2.453 1 98.81 511 VAL B O 1
ATOM 8760 N N . ALA B 1 512 ? 0.215 -20.703 4.375 1 98.75 512 ALA B N 1
ATOM 8761 C CA . ALA B 1 512 ? 1.025 -19.719 3.652 1 98.75 512 ALA B CA 1
ATOM 8762 C C . ALA B 1 512 ? 2.51 -19.922 3.939 1 98.75 512 ALA B C 1
ATOM 8764 O O . ALA B 1 512 ? 2.896 -20.203 5.078 1 98.75 512 ALA B O 1
ATOM 8765 N N . LEU B 1 513 ? 3.311 -19.922 2.934 1 98.69 513 LEU B N 1
ATOM 8766 C CA . LEU B 1 513 ? 4.766 -19.844 2.969 1 98.69 513 LEU B CA 1
ATOM 8767 C C . LEU B 1 513 ? 5.262 -18.5 2.463 1 98.69 513 LEU B C 1
ATOM 8769 O O . LEU B 1 513 ? 5.309 -18.266 1.254 1 98.69 513 LEU B O 1
ATOM 8773 N N . GLU B 1 514 ? 5.699 -17.656 3.414 1 98.31 514 GLU B N 1
ATOM 8774 C CA . GLU B 1 514 ? 6.016 -16.266 3.098 1 98.31 514 GLU B CA 1
ATOM 8775 C C . GLU B 1 514 ? 7.469 -15.938 3.432 1 98.31 514 GLU B C 1
ATOM 8777 O O . GLU B 1 514 ? 7.938 -16.219 4.539 1 98.31 514 GLU B O 1
ATOM 8782 N N . GLY B 1 515 ? 8.219 -15.375 2.406 1 97.88 515 GLY B N 1
ATOM 8783 C CA . GLY B 1 515 ? 9.461 -14.734 2.816 1 97.88 515 GLY B CA 1
ATOM 8784 C C . GLY B 1 515 ? 9.25 -13.602 3.801 1 97.88 515 GLY B C 1
ATOM 8785 O O . GLY B 1 515 ? 8.227 -12.922 3.762 1 97.88 515 GLY B O 1
ATOM 8786 N N . ASP B 1 516 ? 10.273 -13.367 4.645 1 97.62 516 ASP B N 1
ATOM 8787 C CA . ASP B 1 516 ? 10.102 -12.359 5.688 1 97.62 516 ASP B CA 1
ATOM 8788 C C . ASP B 1 516 ? 9.906 -10.969 5.086 1 97.62 516 ASP B C 1
ATOM 8790 O O . ASP B 1 516 ? 9.156 -10.156 5.621 1 97.62 516 ASP B O 1
ATOM 8794 N N . SER B 1 517 ? 10.547 -10.68 3.963 1 97 517 SER B N 1
ATOM 8795 C CA . SER B 1 517 ? 10.305 -9.406 3.293 1 97 517 SER B CA 1
ATOM 8796 C C . SER B 1 517 ? 8.867 -9.312 2.779 1 97 517 SER B C 1
ATOM 8798 O O . SER B 1 517 ? 8.188 -8.312 3.014 1 97 517 SER B O 1
ATOM 8800 N N . ALA B 1 518 ? 8.398 -10.336 2.096 1 97.44 518 ALA B N 1
ATOM 8801 C CA . ALA B 1 518 ? 7.047 -10.359 1.539 1 97.44 518 ALA B CA 1
ATOM 8802 C C . ALA B 1 518 ? 6 -10.242 2.641 1 97.44 518 ALA B C 1
ATOM 8804 O O . ALA B 1 518 ? 5.008 -9.523 2.49 1 97.44 518 ALA B O 1
ATOM 8805 N N . PHE B 1 519 ? 6.238 -10.898 3.779 1 98.38 519 PHE B N 1
ATOM 8806 C CA . PHE B 1 519 ? 5.32 -10.867 4.91 1 98.38 519 PHE B CA 1
ATOM 8807 C C . PHE B 1 519 ? 5.109 -9.438 5.398 1 98.38 519 PHE B C 1
ATOM 8809 O O . PHE B 1 519 ? 3.99 -9.055 5.738 1 98.38 519 PHE B O 1
ATOM 8816 N N . GLY B 1 520 ? 6.09 -8.68 5.391 1 97.81 520 GLY B N 1
ATOM 8817 C CA . GLY B 1 520 ? 6.07 -7.32 5.918 1 97.81 520 GLY B CA 1
ATOM 8818 C C . GLY B 1 520 ? 5.172 -6.387 5.133 1 97.81 520 GLY B C 1
ATOM 8819 O O . GLY B 1 520 ? 4.715 -5.371 5.656 1 97.81 520 GLY B O 1
ATOM 8820 N N . PHE B 1 521 ? 4.852 -6.695 3.906 1 97.62 521 PHE B N 1
ATOM 8821 C CA . PHE B 1 521 ? 4.027 -5.84 3.064 1 97.62 521 PHE B CA 1
ATOM 8822 C C . PHE B 1 521 ? 2.592 -5.789 3.58 1 97.62 521 PHE B C 1
ATOM 8824 O O . PHE B 1 521 ? 1.897 -4.785 3.406 1 97.62 521 PHE B O 1
ATOM 8831 N N . SER B 1 522 ? 2.125 -6.91 4.16 1 97.62 522 SER B N 1
ATOM 8832 C CA . SER B 1 522 ? 0.699 -6.992 4.461 1 97.62 522 SER B CA 1
ATOM 8833 C C . SER B 1 522 ? 0.456 -7.641 5.82 1 97.62 522 SER B C 1
ATOM 8835 O O . SER B 1 522 ? -0.647 -8.117 6.098 1 97.62 522 SER B O 1
ATOM 8837 N N . ALA B 1 523 ? 1.36 -7.629 6.719 1 98.38 523 ALA B N 1
ATOM 8838 C CA . ALA B 1 523 ? 1.354 -8.367 7.98 1 98.38 523 ALA B CA 1
ATOM 8839 C C . ALA B 1 523 ? 0.156 -7.973 8.844 1 98.38 523 ALA B C 1
ATOM 8841 O O . ALA B 1 523 ? -0.388 -8.797 9.578 1 98.38 523 ALA B O 1
ATOM 8842 N N . MET B 1 524 ? -0.287 -6.758 8.727 1 98.31 524 MET B N 1
ATOM 8843 C CA . MET B 1 524 ? -1.335 -6.266 9.617 1 98.31 524 MET B CA 1
ATOM 8844 C C . MET B 1 524 ? -2.662 -6.965 9.328 1 98.31 524 MET B C 1
ATOM 8846 O O . MET B 1 524 ? -3.588 -6.898 10.141 1 98.31 524 MET B O 1
ATOM 8850 N N . GLU B 1 525 ? -2.773 -7.66 8.211 1 98.75 525 GLU B N 1
ATOM 8851 C CA . GLU B 1 525 ? -4.012 -8.375 7.91 1 98.75 525 GLU B CA 1
ATOM 8852 C C . GLU B 1 525 ? -4.16 -9.617 8.781 1 98.75 525 GLU B C 1
ATOM 8854 O O . GLU B 1 525 ? -5.199 -10.281 8.758 1 98.75 525 GLU B O 1
ATOM 8859 N N . ILE B 1 526 ? -3.098 -9.961 9.562 1 98.81 526 ILE B N 1
ATOM 8860 C CA . ILE B 1 526 ? -3.275 -10.977 10.594 1 98.81 526 ILE B CA 1
ATOM 8861 C C . ILE B 1 526 ? -4.422 -10.578 11.523 1 98.81 526 ILE B C 1
ATOM 8863 O O . ILE B 1 526 ? -5.188 -11.43 11.977 1 98.81 526 ILE B O 1
ATOM 8867 N N . GLU B 1 527 ? -4.5 -9.273 11.812 1 98.69 527 GLU B N 1
ATOM 8868 C CA . GLU B 1 527 ? -5.605 -8.75 12.609 1 98.69 527 GLU B CA 1
ATOM 8869 C C . GLU B 1 527 ? -6.945 -8.992 11.922 1 98.69 527 GLU B C 1
ATOM 8871 O O . GLU B 1 527 ? -7.926 -9.359 12.57 1 98.69 527 GLU B O 1
ATOM 8876 N N . THR B 1 528 ? -7.066 -8.773 10.602 1 98.69 528 THR B N 1
ATOM 8877 C CA . THR B 1 528 ? -8.273 -9.055 9.836 1 98.69 528 THR B CA 1
ATOM 8878 C C . THR B 1 528 ? -8.648 -10.531 9.945 1 98.69 528 THR B C 1
ATOM 8880 O O . THR B 1 528 ? -9.82 -10.867 10.141 1 98.69 528 THR B O 1
ATOM 8883 N N . MET B 1 529 ? -7.641 -11.414 9.82 1 98.81 529 MET B N 1
ATOM 8884 C CA . MET B 1 529 ? -7.891 -12.844 9.914 1 98.81 529 MET B CA 1
ATOM 8885 C C . MET B 1 529 ? -8.461 -13.211 11.281 1 98.81 529 MET B C 1
ATOM 8887 O O . MET B 1 529 ? -9.383 -14.023 11.375 1 98.81 529 MET B O 1
ATOM 8891 N N . ALA B 1 530 ? -7.863 -12.617 12.297 1 98.56 530 ALA B N 1
ATOM 8892 C CA . ALA B 1 530 ? -8.359 -12.875 13.648 1 98.56 530 ALA B CA 1
ATOM 8893 C C . ALA B 1 530 ? -9.797 -12.398 13.805 1 98.56 530 ALA B C 1
ATOM 8895 O O . ALA B 1 530 ? -10.625 -13.094 14.391 1 98.56 530 ALA B O 1
ATOM 8896 N N . ARG B 1 531 ? -10.133 -11.227 13.273 1 97.56 531 ARG B N 1
ATOM 8897 C CA . ARG B 1 531 ? -11.469 -10.648 13.375 1 97.56 531 ARG B CA 1
ATOM 8898 C C . ARG B 1 531 ? -12.508 -11.562 12.727 1 97.56 531 ARG B C 1
ATOM 8900 O O . ARG B 1 531 ? -13.609 -11.727 13.25 1 97.56 531 ARG B O 1
ATOM 8907 N N . TYR B 1 532 ? -12.156 -12.188 11.68 1 97.88 532 TYR B N 1
ATOM 8908 C CA . TYR B 1 532 ? -13.102 -13.008 10.938 1 97.88 532 TYR B CA 1
ATOM 8909 C C . TYR B 1 532 ? -12.883 -14.492 11.219 1 97.88 532 TYR B C 1
ATOM 8911 O O . TYR B 1 532 ? -13.398 -15.352 10.5 1 97.88 532 TYR B O 1
ATOM 8919 N N . ARG B 1 533 ? -12.023 -14.875 12.203 1 97.38 533 ARG B N 1
ATOM 8920 C CA . ARG B 1 533 ? -11.758 -16.219 12.703 1 97.38 533 ARG B CA 1
ATOM 8921 C C . ARG B 1 533 ? -11.25 -17.125 11.594 1 97.38 533 ARG B C 1
ATOM 8923 O O . ARG B 1 533 ? -11.734 -18.25 11.43 1 97.38 533 ARG B O 1
ATOM 8930 N N . ILE B 1 534 ? -10.344 -16.609 10.805 1 98.19 534 ILE B N 1
ATOM 8931 C CA . ILE B 1 534 ? -9.703 -17.391 9.758 1 98.19 534 ILE B CA 1
ATOM 8932 C C . ILE B 1 534 ? -8.516 -18.156 10.352 1 98.19 534 ILE B C 1
ATOM 8934 O O . ILE B 1 534 ? -7.523 -17.562 10.758 1 98.19 534 ILE B O 1
ATOM 8938 N N . PRO B 1 535 ? -8.57 -19.438 10.461 1 98.19 535 PRO B N 1
ATOM 8939 C CA . PRO B 1 535 ? -7.516 -20.203 11.109 1 98.19 535 PRO B CA 1
ATOM 8940 C C . PRO B 1 535 ? -6.379 -20.578 10.164 1 98.19 535 PRO B C 1
ATOM 8942 O O . PRO B 1 535 ? -6.012 -21.75 10.055 1 98.19 535 PRO B O 1
ATOM 8945 N N . ALA B 1 536 ? -5.766 -19.656 9.555 1 98.75 536 ALA B N 1
ATOM 8946 C CA . ALA B 1 536 ? -4.656 -19.859 8.625 1 98.75 536 ALA B CA 1
ATOM 8947 C C . ALA B 1 536 ? -3.381 -20.234 9.375 1 98.75 536 ALA B C 1
ATOM 8949 O O . ALA B 1 536 ? -3.209 -19.891 10.547 1 98.75 536 ALA B O 1
ATOM 8950 N N . LEU B 1 537 ? -2.582 -21.031 8.75 1 98.94 537 LEU B N 1
ATOM 8951 C CA . LEU B 1 537 ? -1.237 -21.375 9.211 1 98.94 537 LEU B CA 1
ATOM 8952 C C . LEU B 1 537 ? -0.182 -20.688 8.344 1 98.94 537 LEU B C 1
ATOM 8954 O O . LEU B 1 537 ? -0.029 -21.016 7.164 1 98.94 537 LEU B O 1
ATOM 8958 N N . ILE B 1 538 ? 0.537 -19.781 8.93 1 98.94 538 ILE B N 1
ATOM 8959 C CA . ILE B 1 538 ? 1.438 -18.922 8.172 1 98.94 538 ILE B CA 1
ATOM 8960 C C . ILE B 1 538 ? 2.879 -19.172 8.617 1 98.94 538 ILE B C 1
ATOM 8962 O O . ILE B 1 538 ? 3.225 -18.953 9.781 1 98.94 538 ILE B O 1
ATOM 8966 N N . PHE B 1 539 ? 3.713 -19.609 7.707 1 98.94 539 PHE B N 1
ATOM 8967 C CA . PHE B 1 539 ? 5.148 -19.719 7.93 1 98.94 539 PHE B CA 1
ATOM 8968 C C . PHE B 1 539 ? 5.875 -18.5 7.375 1 98.94 539 PHE B C 1
ATOM 8970 O O . PHE B 1 539 ? 5.797 -18.219 6.18 1 98.94 539 PHE B O 1
ATOM 8977 N N . VAL B 1 540 ? 6.5 -17.766 8.234 1 98.81 540 VAL B N 1
ATOM 8978 C CA . VAL B 1 540 ? 7.402 -16.703 7.801 1 98.81 540 VAL B CA 1
ATOM 8979 C C . VAL B 1 540 ? 8.828 -17.234 7.715 1 98.81 540 VAL B C 1
ATOM 8981 O O . VAL B 1 540 ? 9.477 -17.469 8.742 1 98.81 540 VAL B O 1
ATOM 8984 N N . VAL B 1 541 ? 9.312 -17.438 6.5 1 98.62 541 VAL B N 1
ATOM 8985 C CA . VAL B 1 541 ? 10.672 -17.922 6.281 1 98.62 541 VAL B CA 1
ATOM 8986 C C . VAL B 1 541 ? 11.664 -16.781 6.441 1 98.62 541 VAL B C 1
ATOM 8988 O O . VAL B 1 541 ? 11.852 -15.977 5.516 1 98.62 541 VAL B O 1
ATOM 8991 N N . ASN B 1 542 ? 12.367 -16.719 7.559 1 98 542 ASN B N 1
ATOM 8992 C CA . ASN B 1 542 ? 13.094 -15.547 8.047 1 98 542 ASN B CA 1
ATOM 8993 C C . ASN B 1 542 ? 14.594 -15.711 7.863 1 98 542 ASN B C 1
ATOM 8995 O O . ASN B 1 542 ? 15.266 -16.344 8.68 1 98 542 ASN B O 1
ATOM 8999 N N . ASN B 1 543 ? 15.117 -15.133 6.812 1 96.56 543 ASN B N 1
ATOM 9000 C CA . ASN B 1 543 ? 16.562 -15.078 6.621 1 96.56 543 ASN B CA 1
ATOM 9001 C C . ASN B 1 543 ? 17.109 -13.68 6.918 1 96.56 543 ASN B C 1
ATOM 9003 O O . ASN B 1 543 ? 18.25 -13.375 6.582 1 96.56 543 ASN B O 1
ATOM 9007 N N . SER B 1 544 ? 16.281 -12.758 7.406 1 97.12 544 SER B N 1
ATOM 9008 C CA . SER B 1 544 ? 16.625 -11.414 7.867 1 97.12 544 SER B CA 1
ATOM 9009 C C . SER B 1 544 ? 17.109 -10.539 6.711 1 97.12 544 SER B C 1
ATOM 9011 O O . SER B 1 544 ? 17.969 -9.672 6.902 1 97.12 544 SER B O 1
ATOM 9013 N N . GLY B 1 545 ? 16.625 -10.797 5.527 1 96 545 GLY B N 1
ATOM 9014 C CA . GLY B 1 545 ? 17.016 -9.961 4.398 1 96 545 GLY B CA 1
ATOM 9015 C C . GLY B 1 545 ? 16.219 -10.25 3.143 1 96 545 GLY B C 1
ATOM 9016 O O . GLY B 1 545 ? 15.547 -11.281 3.045 1 96 545 GLY B O 1
ATOM 9017 N N . ILE B 1 546 ? 16.203 -9.312 2.215 1 94.81 546 ILE B N 1
ATOM 9018 C CA . ILE B 1 546 ? 15.648 -9.5 0.88 1 94.81 546 ILE B CA 1
ATOM 9019 C C . ILE B 1 546 ? 16.594 -10.352 0.041 1 94.81 546 ILE B C 1
ATOM 9021 O O . ILE B 1 546 ? 17.766 -10.008 -0.117 1 94.81 546 ILE B O 1
ATOM 9025 N N . TYR B 1 547 ? 16.156 -11.43 -0.485 1 90.69 547 TYR B N 1
ATOM 9026 C CA . TYR B 1 547 ? 16.938 -12.453 -1.174 1 90.69 547 TYR B CA 1
ATOM 9027 C C . TYR B 1 547 ? 17.844 -13.195 -0.201 1 90.69 547 TYR B C 1
ATOM 9029 O O . TYR B 1 547 ? 17.75 -14.414 -0.051 1 90.69 547 TYR B O 1
ATOM 9037 N N . HIS B 1 548 ? 18.719 -12.414 0.486 1 91.38 548 HIS B N 1
ATOM 9038 C CA . HIS B 1 548 ? 19.641 -12.969 1.473 1 91.38 548 HIS B CA 1
ATOM 9039 C C . HIS B 1 548 ? 19.828 -12 2.641 1 91.38 548 HIS B C 1
ATOM 9041 O O . HIS B 1 548 ? 19.625 -10.797 2.498 1 91.38 548 HIS B O 1
ATOM 9047 N N . GLY B 1 549 ? 20.266 -12.586 3.764 1 89.88 549 GLY B N 1
ATOM 9048 C CA . GLY B 1 549 ? 20.703 -11.766 4.879 1 89.88 549 GLY B CA 1
ATOM 9049 C C . GLY B 1 549 ? 22.141 -11.297 4.742 1 89.88 549 GLY B C 1
ATOM 9050 O O . GLY B 1 549 ? 22.859 -11.75 3.852 1 89.88 549 GLY B O 1
ATOM 9051 N N . ASP B 1 550 ? 22.484 -10.383 5.605 1 87.44 550 ASP B N 1
ATOM 9052 C CA . ASP B 1 550 ? 23.812 -9.812 5.445 1 87.44 550 ASP B CA 1
ATOM 9053 C C . ASP B 1 550 ? 24.75 -10.266 6.566 1 87.44 550 ASP B C 1
ATOM 9055 O O . ASP B 1 550 ? 25.922 -9.883 6.609 1 87.44 550 ASP B O 1
ATOM 9059 N N . SER B 1 551 ? 24.188 -11.039 7.461 1 91.06 551 SER B N 1
ATOM 9060 C CA . SER B 1 551 ? 25.016 -11.461 8.586 1 91.06 551 SER B CA 1
ATOM 9061 C C . SER B 1 551 ? 24.672 -12.883 9.023 1 91.06 551 SER B C 1
ATOM 9063 O O . SER B 1 551 ? 23.531 -13.312 8.93 1 91.06 551 SER B O 1
ATOM 9065 N N . ALA B 1 552 ? 25.703 -13.516 9.57 1 88.19 552 ALA B N 1
ATOM 9066 C CA . ALA B 1 552 ? 25.531 -14.891 10.031 1 88.19 552 ALA B CA 1
ATOM 9067 C C . ALA B 1 552 ? 25.172 -14.93 11.508 1 88.19 552 ALA B C 1
ATOM 9069 O O . ALA B 1 552 ? 24.688 -15.953 12.008 1 88.19 552 ALA B O 1
ATOM 9070 N N . SER B 1 553 ? 25.422 -13.797 12.164 1 93.44 553 SER B N 1
ATOM 9071 C CA . SER B 1 553 ? 25.141 -13.742 13.602 1 93.44 553 SER B CA 1
ATOM 9072 C C . SER B 1 553 ? 24.547 -12.398 14 1 93.44 553 SER B C 1
ATOM 9074 O O . SER B 1 553 ? 24.688 -11.414 13.273 1 93.44 553 SER B O 1
ATOM 9076 N N . GLU B 1 554 ? 24 -12.43 15.117 1 95.12 554 GLU B N 1
ATOM 9077 C CA . GLU B 1 554 ? 23.406 -11.203 15.648 1 95.12 554 GLU B CA 1
ATOM 9078 C C . GLU B 1 554 ? 24.484 -10.148 15.906 1 95.12 554 GLU B C 1
ATOM 9080 O O . GLU B 1 554 ? 24.281 -8.969 15.625 1 95.12 554 GLU B O 1
ATOM 9085 N N . SER B 1 555 ? 25.625 -10.555 16.484 1 96.56 555 SER B N 1
ATOM 9086 C CA . SER B 1 555 ? 26.719 -9.633 16.797 1 96.56 555 SER B CA 1
ATOM 9087 C C . SER B 1 555 ? 27.25 -8.953 15.547 1 96.56 555 SER B C 1
ATOM 9089 O O . SER B 1 555 ? 27.5 -7.742 15.547 1 96.56 555 SER B O 1
ATOM 9091 N N . SER B 1 556 ? 27.406 -9.758 14.523 1 95.12 556 SER B N 1
ATOM 9092 C CA . SER B 1 556 ? 27.891 -9.195 13.258 1 95.12 556 SER B CA 1
ATOM 9093 C C . SER B 1 556 ? 26.875 -8.227 12.672 1 95.12 556 SER B C 1
ATOM 9095 O O . SER B 1 556 ? 27.25 -7.195 12.109 1 95.12 556 SER B O 1
ATOM 9097 N N . TRP B 1 557 ? 25.656 -8.562 12.797 1 96.56 557 TRP B N 1
ATOM 9098 C CA . TRP B 1 557 ? 24.609 -7.68 12.32 1 96.56 557 TRP B CA 1
ATOM 9099 C C . TRP B 1 557 ? 24.594 -6.363 13.094 1 96.56 557 TRP B C 1
ATOM 9101 O O . TRP B 1 557 ? 24.453 -5.293 12.5 1 96.56 557 TRP B O 1
ATOM 9111 N N . LYS B 1 558 ? 24.75 -6.41 14.398 1 97.38 558 LYS B N 1
ATOM 9112 C CA . LYS B 1 558 ? 24.75 -5.223 15.242 1 97.38 558 LYS B CA 1
ATOM 9113 C C . LYS B 1 558 ? 25.922 -4.312 14.914 1 97.38 558 LYS B C 1
ATOM 9115 O O . LYS B 1 558 ? 25.828 -3.088 15.016 1 97.38 558 LYS B O 1
ATOM 9120 N N . GLU B 1 559 ? 27 -4.887 14.5 1 96.69 559 GLU B N 1
ATOM 9121 C CA . GLU B 1 559 ? 28.141 -4.094 14.055 1 96.69 559 GLU B CA 1
ATOM 9122 C C . GLU B 1 559 ? 27.797 -3.285 12.805 1 96.69 559 GLU B C 1
ATOM 9124 O O . GLU B 1 559 ? 28.141 -2.102 12.711 1 96.69 559 GLU B O 1
ATOM 9129 N N . LEU B 1 560 ? 27.172 -3.969 11.883 1 96.31 560 LEU B N 1
ATOM 9130 C CA . LEU B 1 560 ? 26.75 -3.271 10.68 1 96.31 560 LEU B CA 1
ATOM 9131 C C . LEU B 1 560 ? 25.75 -2.176 11.008 1 96.31 560 LEU B C 1
ATOM 9133 O O . LEU B 1 560 ? 25.797 -1.084 10.438 1 96.31 560 LEU B O 1
ATOM 9137 N N . GLN B 1 561 ? 24.812 -2.457 11.914 1 97.62 561 GLN B N 1
ATOM 9138 C CA . GLN B 1 561 ? 23.828 -1.469 12.344 1 97.62 561 GLN B CA 1
ATOM 9139 C C . GLN B 1 561 ? 24.516 -0.243 12.953 1 97.62 561 GLN B C 1
ATOM 9141 O O . GLN B 1 561 ? 24.109 0.891 12.688 1 97.62 561 GLN B O 1
ATOM 9146 N N . ALA B 1 562 ? 25.516 -0.513 13.773 1 97.12 562 ALA B N 1
ATOM 9147 C CA . ALA B 1 562 ? 26.234 0.574 14.422 1 97.12 562 ALA B CA 1
ATOM 9148 C C . ALA B 1 562 ? 26.953 1.453 13.398 1 97.12 562 ALA B C 1
ATOM 9150 O O . ALA B 1 562 ? 26.984 2.678 13.539 1 97.12 562 ALA B O 1
ATOM 9151 N N . GLN B 1 563 ? 27.516 0.841 12.422 1 96.12 563 GLN B N 1
ATOM 9152 C CA . GLN B 1 563 ? 28.172 1.578 11.344 1 96.12 563 GLN B CA 1
ATOM 9153 C C . GLN B 1 563 ? 27.172 2.465 10.602 1 96.12 563 GLN B C 1
ATOM 9155 O O . GLN B 1 563 ? 27.469 3.625 10.305 1 96.12 563 GLN B O 1
ATOM 9160 N N . THR B 1 564 ? 26.031 1.898 10.32 1 96.62 564 THR B N 1
ATOM 9161 C CA . THR B 1 564 ? 24.984 2.656 9.633 1 96.62 564 THR B CA 1
ATOM 9162 C C . THR B 1 564 ? 24.5 3.818 10.5 1 96.62 564 THR B C 1
ATOM 9164 O O . THR B 1 564 ? 24.344 4.938 10.016 1 96.62 564 THR B O 1
ATOM 9167 N N . ALA B 1 565 ? 24.281 3.549 11.789 1 94.31 565 ALA B N 1
ATOM 9168 C CA . ALA B 1 565 ? 23.828 4.582 12.711 1 94.31 565 ALA B CA 1
ATOM 9169 C C . ALA B 1 565 ? 24.844 5.711 12.82 1 94.31 565 ALA B C 1
ATOM 9171 O O . ALA B 1 565 ? 24.469 6.875 13 1 94.31 565 ALA B O 1
ATOM 9172 N N . ALA B 1 566 ? 26.109 5.438 12.562 1 94.12 566 ALA B N 1
ATOM 9173 C CA . ALA B 1 566 ? 27.203 6.406 12.68 1 94.12 566 ALA B CA 1
ATOM 9174 C C . ALA B 1 566 ? 27.516 7.047 11.336 1 94.12 566 ALA B C 1
ATOM 9176 O O . ALA B 1 566 ? 28.453 7.84 11.219 1 94.12 566 ALA B O 1
ATOM 9177 N N . ASN B 1 567 ? 26.766 6.68 10.328 1 94.44 567 ASN B N 1
ATOM 9178 C CA . ASN B 1 567 ? 26.984 7.156 8.969 1 94.44 567 ASN B CA 1
ATOM 9179 C C . ASN B 1 567 ? 28.375 6.754 8.461 1 94.44 567 ASN B C 1
ATOM 9181 O O . ASN B 1 567 ? 29.031 7.527 7.766 1 94.44 567 ASN B O 1
ATOM 9185 N N . ASP B 1 568 ? 28.875 5.625 8.891 1 94 568 ASP B N 1
ATOM 9186 C CA . ASP B 1 568 ? 30.141 5.051 8.438 1 94 568 ASP B CA 1
ATOM 9187 C C . ASP B 1 568 ? 29.891 3.91 7.449 1 94 568 ASP B C 1
ATOM 9189 O O . ASP B 1 568 ? 30.156 2.748 7.762 1 94 568 ASP B O 1
ATOM 9193 N N . THR B 1 569 ? 29.438 4.293 6.273 1 94.44 569 THR B N 1
ATOM 9194 C CA . THR B 1 569 ? 29.062 3.26 5.316 1 94.44 569 THR B CA 1
ATOM 9195 C C . THR B 1 569 ? 29.875 3.395 4.027 1 94.44 569 THR B C 1
ATOM 9197 O O . THR B 1 569 ? 29.844 2.508 3.172 1 94.44 569 THR B O 1
ATOM 9200 N N . LYS B 1 570 ? 30.594 4.484 3.881 1 92.44 570 LYS B N 1
ATOM 9201 C CA . LYS B 1 570 ? 31.359 4.746 2.666 1 92.44 570 LYS B CA 1
ATOM 9202 C C . LYS B 1 570 ? 32.438 3.67 2.443 1 92.44 570 LYS B C 1
ATOM 9204 O O . LYS B 1 570 ? 33.125 3.268 3.381 1 92.44 570 LYS B O 1
ATOM 9209 N N . SER B 1 571 ? 32.406 3.209 1.211 1 87.69 571 SER B N 1
ATOM 9210 C CA . SER B 1 571 ? 33.406 2.189 0.874 1 87.69 571 SER B CA 1
ATOM 9211 C C . SER B 1 571 ? 34.812 2.787 0.778 1 87.69 571 SER B C 1
ATOM 9213 O O . SER B 1 571 ? 34.969 3.916 0.312 1 87.69 571 SER B O 1
ATOM 9215 N N . ASP B 1 572 ? 35.812 2.09 1.286 1 76.25 572 ASP B N 1
ATOM 9216 C CA . ASP B 1 572 ? 37.188 2.523 1.169 1 76.25 572 ASP B CA 1
ATOM 9217 C C . ASP B 1 572 ? 37.812 2.008 -0.122 1 76.25 572 ASP B C 1
ATOM 9219 O O . ASP B 1 572 ? 39.031 2.137 -0.323 1 76.25 572 ASP B O 1
ATOM 9223 N N . GLY B 1 573 ? 37 1.648 -1.035 1 62.94 573 GLY B N 1
ATOM 9224 C CA . GLY B 1 573 ? 37.469 1.195 -2.336 1 62.94 573 GLY B CA 1
ATOM 9225 C C . GLY B 1 573 ? 37.906 -0.261 -2.344 1 62.94 573 GLY B C 1
ATOM 9226 O O . GLY B 1 573 ? 38.188 -0.828 -3.402 1 62.94 573 GLY B O 1
ATOM 9227 N N . ARG B 1 574 ? 38.094 -0.884 -1.211 1 52.66 574 ARG B N 1
ATOM 9228 C CA . ARG B 1 574 ? 38.531 -2.281 -1.203 1 52.66 574 ARG B CA 1
ATOM 9229 C C . ARG B 1 574 ? 37.312 -3.215 -1.21 1 52.66 574 ARG B C 1
ATOM 9231 O O . ARG B 1 574 ? 36.25 -2.861 -0.705 1 52.66 574 ARG B O 1
ATOM 9238 N N . ASP B 1 575 ? 37.156 -4.344 -2.086 1 51.38 575 ASP B N 1
ATOM 9239 C CA . ASP B 1 575 ? 36.094 -5.316 -2.334 1 51.38 575 ASP B CA 1
ATOM 9240 C C . ASP B 1 575 ? 35.5 -5.82 -1.025 1 51.38 575 ASP B C 1
ATOM 9242 O O . ASP B 1 575 ? 34.281 -5.988 -0.922 1 51.38 575 ASP B O 1
ATOM 9246 N N . ASP B 1 576 ? 36.312 -6.199 0.026 1 54.44 576 ASP B N 1
ATOM 9247 C CA . ASP B 1 576 ? 35.906 -6.84 1.276 1 54.44 576 ASP B CA 1
ATOM 9248 C C . ASP B 1 576 ? 35.438 -5.805 2.287 1 54.44 576 ASP B C 1
ATOM 9250 O O . ASP B 1 576 ? 35.094 -6.148 3.424 1 54.44 576 ASP B O 1
ATOM 9254 N N . GLY B 1 577 ? 35.062 -4.688 1.731 1 64.06 577 GLY B N 1
ATOM 9255 C CA . GLY B 1 577 ? 35.031 -3.541 2.625 1 64.06 577 GLY B CA 1
ATOM 9256 C C . GLY B 1 577 ? 33.688 -2.893 2.723 1 64.06 577 GLY B C 1
ATOM 9257 O O . GLY B 1 577 ? 33.562 -1.679 2.908 1 64.06 577 GLY B O 1
ATOM 9258 N N . LYS B 1 578 ? 32.688 -3.705 2.467 1 83.56 578 LYS B N 1
ATOM 9259 C CA . LYS B 1 578 ? 31.391 -3.062 2.596 1 83.56 578 LYS B CA 1
ATOM 9260 C C . LYS B 1 578 ? 31.016 -2.887 4.062 1 83.56 578 LYS B C 1
ATOM 9262 O O . LYS B 1 578 ? 31.188 -3.803 4.871 1 83.56 578 LYS B O 1
ATOM 9267 N N . LYS B 1 579 ? 30.641 -1.705 4.34 1 90.5 579 LYS B N 1
ATOM 9268 C CA . LYS B 1 579 ? 30.266 -1.33 5.703 1 90.5 579 LYS B CA 1
ATOM 9269 C C . LYS B 1 579 ? 28.781 -0.958 5.789 1 90.5 579 LYS B C 1
ATOM 9271 O O . LYS B 1 579 ? 28.203 -0.51 4.809 1 90.5 579 LYS B O 1
ATOM 9276 N N . GLY B 1 580 ? 28.281 -1.199 7.035 1 95.25 580 GLY B N 1
ATOM 9277 C CA . GLY B 1 580 ? 26.922 -0.79 7.309 1 95.25 580 GLY B CA 1
ATOM 9278 C C . GLY B 1 580 ? 25.891 -1.773 6.793 1 95.25 580 GLY B C 1
ATOM 9279 O O . GLY B 1 580 ? 26.219 -2.686 6.031 1 95.25 580 GLY B O 1
ATOM 9280 N N . LEU B 1 581 ? 24.656 -1.579 7.238 1 96.5 581 LEU B N 1
ATOM 9281 C CA . LEU B 1 581 ? 23.547 -2.348 6.699 1 96.5 581 LEU B CA 1
ATOM 9282 C C . LEU B 1 581 ? 23.406 -2.131 5.195 1 96.5 581 LEU B C 1
ATOM 9284 O O . LEU B 1 581 ? 23.5 -0.997 4.719 1 96.5 581 LEU B O 1
ATOM 9288 N N . ARG B 1 582 ? 23.25 -3.168 4.504 1 94.5 582 ARG B N 1
ATOM 9289 C CA . ARG B 1 582 ? 23.109 -3.104 3.053 1 94.5 582 ARG B CA 1
ATOM 9290 C C . ARG B 1 582 ? 21.656 -2.881 2.643 1 94.5 582 ARG B C 1
ATOM 9292 O O . ARG B 1 582 ? 20.766 -2.885 3.488 1 94.5 582 ARG B O 1
ATOM 9299 N N . SER B 1 583 ? 21.5 -2.68 1.339 1 96.19 583 SER B N 1
ATOM 9300 C CA . SER B 1 583 ? 20.188 -2.281 0.827 1 96.19 583 SER B CA 1
ATOM 9301 C C . SER B 1 583 ? 19.156 -3.379 1.04 1 96.19 583 SER B C 1
ATOM 9303 O O . SER B 1 583 ? 17.953 -3.104 1.095 1 96.19 583 SER B O 1
ATOM 9305 N N . THR B 1 584 ? 19.578 -4.656 1.226 1 95.62 584 THR B N 1
ATOM 9306 C CA . THR B 1 584 ? 18.672 -5.801 1.336 1 95.62 584 THR B CA 1
ATOM 9307 C C . THR B 1 584 ? 18.469 -6.184 2.799 1 95.62 584 THR B C 1
ATOM 9309 O O . THR B 1 584 ? 17.734 -7.133 3.098 1 95.62 584 THR B O 1
ATOM 9312 N N . SER B 1 585 ? 19.016 -5.441 3.736 1 96.19 585 SER B N 1
ATOM 9313 C CA . SER B 1 585 ? 19 -5.832 5.141 1 96.19 585 SER B CA 1
ATOM 9314 C C . SER B 1 585 ? 17.625 -5.633 5.762 1 96.19 585 SER B C 1
ATOM 9316 O O . SER B 1 585 ? 16.953 -4.637 5.488 1 96.19 585 SER B O 1
ATOM 9318 N N . LEU B 1 586 ? 17.219 -6.57 6.523 1 97.88 586 LEU B N 1
ATOM 9319 C CA . LEU B 1 586 ? 16.125 -6.438 7.484 1 97.88 586 LEU B CA 1
ATOM 9320 C C . LEU B 1 586 ? 16.641 -6.602 8.914 1 97.88 586 LEU B C 1
ATOM 9322 O O . LEU B 1 586 ? 17.828 -6.875 9.125 1 97.88 586 LEU B O 1
ATOM 9326 N N . LEU B 1 587 ? 15.766 -6.305 9.852 1 98.19 587 LEU B N 1
ATOM 9327 C CA . LEU B 1 587 ? 16.156 -6.516 11.242 1 98.19 587 LEU B CA 1
ATOM 9328 C C . LEU B 1 587 ? 16.5 -7.977 11.5 1 98.19 587 LEU B C 1
ATOM 9330 O O . LEU B 1 587 ? 15.828 -8.883 11 1 98.19 587 LEU B O 1
ATOM 9334 N N . TYR B 1 588 ? 17.594 -8.219 12.25 1 97.31 588 TYR B N 1
ATOM 9335 C CA . TYR B 1 588 ? 18.062 -9.578 12.516 1 97.31 588 TYR B CA 1
ATOM 9336 C C . TYR B 1 588 ? 17.031 -10.359 13.32 1 97.31 588 TYR B C 1
ATOM 9338 O O . TYR B 1 588 ? 16.734 -10.008 14.461 1 97.31 588 TYR B O 1
ATOM 9346 N N . GLU B 1 589 ? 16.453 -11.352 12.773 1 97.19 589 GLU B N 1
ATOM 9347 C CA . GLU B 1 589 ? 15.523 -12.297 13.383 1 97.19 589 GLU B CA 1
ATOM 9348 C C . GLU B 1 589 ? 14.359 -11.57 14.047 1 97.19 589 GLU B C 1
ATOM 9350 O O . GLU B 1 589 ? 14.062 -11.812 15.227 1 97.19 589 GLU B O 1
ATOM 9355 N N . THR B 1 590 ? 13.742 -10.648 13.219 1 98.12 590 THR B N 1
ATOM 9356 C CA . THR B 1 590 ? 12.523 -10.008 13.703 1 98.12 590 THR B CA 1
ATOM 9357 C C . THR B 1 590 ? 11.547 -11.047 14.242 1 98.12 590 THR B C 1
ATOM 9359 O O . THR B 1 590 ? 11.367 -12.117 13.648 1 98.12 590 THR B O 1
ATOM 9362 N N . ARG B 1 591 ? 10.867 -10.758 15.352 1 98.62 591 ARG B N 1
ATOM 9363 C CA . ARG B 1 591 ? 9.984 -11.711 16.031 1 98.62 591 ARG B CA 1
ATOM 9364 C C . ARG B 1 591 ? 8.578 -11.664 15.461 1 98.62 591 ARG B C 1
ATOM 9366 O O . ARG B 1 591 ? 7.617 -11.367 16.172 1 98.62 591 ARG B O 1
ATOM 9373 N N . TYR B 1 592 ? 8.461 -12.117 14.258 1 98.75 592 TYR B N 1
ATOM 9374 C CA . TYR B 1 592 ? 7.219 -12.031 13.5 1 98.75 592 TYR B CA 1
ATOM 9375 C C . TYR B 1 592 ? 6.125 -12.867 14.148 1 98.75 592 TYR B C 1
ATOM 9377 O O . TYR B 1 592 ? 4.938 -12.57 13.992 1 98.75 592 TYR B O 1
ATOM 9385 N N . GLU B 1 593 ? 6.434 -13.93 14.898 1 98.75 593 GLU B N 1
ATOM 9386 C CA . GLU B 1 593 ? 5.441 -14.82 15.492 1 98.75 593 GLU B CA 1
ATOM 9387 C C . GLU B 1 593 ? 4.57 -14.086 16.5 1 98.75 593 GLU B C 1
ATOM 9389 O O . GLU B 1 593 ? 3.477 -14.547 16.844 1 98.75 593 GLU B O 1
ATOM 9394 N N . GLN B 1 594 ? 4.992 -12.953 16.953 1 98.31 594 GLN B N 1
ATOM 9395 C CA . GLN B 1 594 ? 4.25 -12.18 17.953 1 98.31 594 GLN B CA 1
ATOM 9396 C C . GLN B 1 594 ? 2.953 -11.633 17.359 1 98.31 594 GLN B C 1
ATOM 9398 O O . GLN B 1 594 ? 2.051 -11.242 18.109 1 98.31 594 GLN B O 1
ATOM 9403 N N . PHE B 1 595 ? 2.84 -11.609 16.062 1 98.19 595 PHE B N 1
ATOM 9404 C CA . PHE B 1 595 ? 1.59 -11.188 15.43 1 98.19 595 PHE B CA 1
ATOM 9405 C C . PHE B 1 595 ? 0.44 -12.094 15.867 1 98.19 595 PHE B C 1
ATOM 9407 O O . PHE B 1 595 ? -0.705 -11.648 15.961 1 98.19 595 PHE B O 1
ATOM 9414 N N . GLY B 1 596 ? 0.731 -13.406 16.094 1 98.06 596 GLY B N 1
ATOM 9415 C CA . GLY B 1 596 ? -0.304 -14.32 16.547 1 98.06 596 GLY B CA 1
ATOM 9416 C C . GLY B 1 596 ? -0.982 -13.875 17.828 1 98.06 596 GLY B C 1
ATOM 9417 O O . GLY B 1 596 ? -2.123 -13.414 17.812 1 98.06 596 GLY B O 1
ATOM 9418 N N . PRO B 1 597 ? -0.213 -13.891 18.906 1 97.31 597 PRO B N 1
ATOM 9419 C CA . PRO B 1 597 ? -0.809 -13.523 20.188 1 97.31 597 PRO B CA 1
ATOM 9420 C C . PRO B 1 597 ? -1.284 -12.078 20.234 1 97.31 597 PRO B C 1
ATOM 9422 O O . PRO B 1 597 ? -2.248 -11.758 20.938 1 97.31 597 PRO B O 1
ATOM 9425 N N . MET B 1 598 ? -0.675 -11.195 19.484 1 97.75 598 MET B N 1
ATOM 9426 C CA . MET B 1 598 ? -1.112 -9.805 19.406 1 97.75 598 MET B CA 1
ATOM 9427 C C . MET B 1 598 ? -2.59 -9.719 19.031 1 97.75 598 MET B C 1
ATOM 9429 O O . MET B 1 598 ? -3.291 -8.805 19.469 1 97.75 598 MET B O 1
ATOM 9433 N N . CYS B 1 599 ? -3.049 -10.688 18.266 1 97.69 599 CYS B N 1
ATOM 9434 C CA . CYS B 1 599 ? -4.406 -10.656 17.734 1 97.69 599 CYS B CA 1
ATOM 9435 C C . CYS B 1 599 ? -5.238 -11.805 18.297 1 97.69 599 CYS B C 1
ATOM 9437 O O . CYS B 1 599 ? -6.32 -12.102 17.797 1 97.69 599 CYS B O 1
ATOM 9439 N N . GLY B 1 600 ? -4.762 -12.5 19.281 1 97.12 600 GLY B N 1
ATOM 9440 C CA . GLY B 1 600 ? -5.52 -13.57 19.922 1 97.12 600 GLY B CA 1
ATOM 9441 C C . GLY B 1 600 ? -5.258 -14.93 19.312 1 97.12 600 GLY B C 1
ATOM 9442 O O . GLY B 1 600 ? -5.922 -15.914 19.656 1 97.12 600 GLY B O 1
ATOM 9443 N N . GLY B 1 601 ? -4.297 -15.031 18.422 1 98.38 601 GLY B N 1
ATOM 9444 C CA . GLY B 1 601 ? -3.896 -16.297 17.812 1 98.38 601 GLY B CA 1
ATOM 9445 C C . GLY B 1 601 ? -2.652 -16.891 18.438 1 98.38 601 GLY B C 1
ATOM 9446 O O . GLY B 1 601 ? -2.363 -16.625 19.609 1 98.38 601 GLY B O 1
ATOM 9447 N N . LYS B 1 602 ? -1.977 -17.75 17.688 1 98.62 602 LYS B N 1
ATOM 9448 C CA . LYS B 1 602 ? -0.792 -18.438 18.203 1 98.62 602 LYS B CA 1
ATOM 9449 C C . LYS B 1 602 ? 0.461 -18.016 17.438 1 98.62 602 LYS B C 1
ATOM 9451 O O . LYS B 1 602 ? 0.38 -17.594 16.281 1 98.62 602 LYS B O 1
ATOM 9456 N N . GLY B 1 603 ? 1.541 -18.078 18.094 1 98.75 603 GLY B N 1
ATOM 9457 C CA . GLY B 1 603 ? 2.838 -17.766 17.516 1 98.75 603 GLY B CA 1
ATOM 9458 C C . GLY B 1 603 ? 3.936 -18.703 17.969 1 98.75 603 GLY B C 1
ATOM 9459 O O . GLY B 1 603 ? 3.977 -19.109 19.141 1 98.75 603 GLY B O 1
ATOM 9460 N N . TYR B 1 604 ? 4.816 -19.109 17.062 1 98.88 604 TYR B N 1
ATOM 9461 C CA . TYR B 1 604 ? 5.949 -19.984 17.359 1 98.88 604 TYR B CA 1
ATOM 9462 C C . TYR B 1 604 ? 7.234 -19.422 16.766 1 98.88 604 TYR B C 1
ATOM 9464 O O . TYR B 1 604 ? 7.277 -19.078 15.578 1 98.88 604 TYR B O 1
ATOM 9472 N N . PHE B 1 605 ? 8.227 -19.281 17.547 1 98.56 605 PHE B N 1
ATOM 9473 C CA . PHE B 1 605 ? 9.578 -18.984 17.094 1 98.56 605 PHE B CA 1
ATOM 9474 C C . PHE B 1 605 ? 10.398 -20.266 16.953 1 98.56 605 PHE B C 1
ATOM 9476 O O . PHE B 1 605 ? 10.68 -20.922 17.953 1 98.56 605 PHE B O 1
ATOM 9483 N N . VAL B 1 606 ? 10.82 -20.578 15.727 1 98.19 606 VAL B N 1
ATOM 9484 C CA . VAL B 1 606 ? 11.328 -21.922 15.445 1 98.19 606 VAL B CA 1
ATOM 9485 C C . VAL B 1 606 ? 12.758 -21.828 14.898 1 98.19 606 VAL B C 1
ATOM 9487 O O . VAL B 1 606 ? 13.016 -21.078 13.953 1 98.19 606 VAL B O 1
ATOM 9490 N N . ARG B 1 607 ? 13.68 -22.703 15.445 1 96.62 607 ARG B N 1
ATOM 9491 C CA . ARG B 1 607 ? 15.062 -22.75 14.984 1 96.62 607 ARG B CA 1
ATOM 9492 C C . ARG B 1 607 ? 15.477 -24.188 14.648 1 96.62 607 ARG B C 1
ATOM 9494 O O . ARG B 1 607 ? 16.4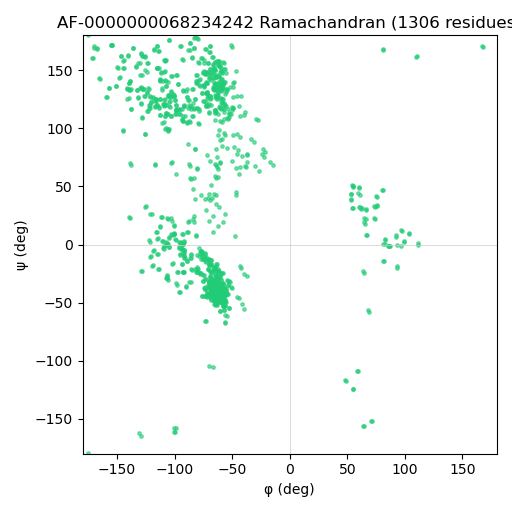22 -24.406 13.891 1 96.62 607 ARG B O 1
ATOM 9501 N N . SER B 1 608 ? 14.773 -25.156 15.242 1 97.62 608 SER B N 1
ATOM 9502 C CA . SER B 1 608 ? 15.164 -26.547 15.07 1 97.62 608 SER B CA 1
ATOM 9503 C C . SER B 1 608 ? 14.109 -27.328 14.289 1 97.62 608 SER B C 1
ATOM 9505 O O . SER B 1 608 ? 12.977 -26.859 14.133 1 97.62 608 SER B O 1
ATOM 9507 N N . GLU B 1 609 ? 14.508 -28.516 13.844 1 98.25 609 GLU B N 1
ATOM 9508 C CA . GLU B 1 609 ? 13.602 -29.391 13.102 1 98.25 609 GLU B CA 1
ATOM 9509 C C . GLU B 1 609 ? 12.43 -29.828 13.969 1 98.25 609 GLU B C 1
ATOM 9511 O O . GLU B 1 609 ? 11.289 -29.859 13.508 1 98.25 609 GLU B O 1
ATOM 9516 N N . GLU B 1 610 ? 12.68 -30.141 15.227 1 97.81 610 GLU B N 1
ATOM 9517 C CA . GLU B 1 610 ? 11.648 -30.609 16.141 1 97.81 610 GLU B CA 1
ATOM 9518 C C . GLU B 1 610 ? 10.625 -29.516 16.438 1 97.81 610 GLU B C 1
ATOM 9520 O O . GLU B 1 610 ? 9.422 -29.781 16.469 1 97.81 610 GLU B O 1
ATOM 9525 N N . GLU B 1 611 ? 11.164 -28.344 16.688 1 98.31 611 GLU B N 1
ATOM 9526 C CA . GLU B 1 611 ? 10.281 -27.203 16.922 1 98.31 611 GLU B CA 1
ATOM 9527 C C . GLU B 1 611 ? 9.383 -26.953 15.719 1 98.31 611 GLU B C 1
ATOM 9529 O O . GLU B 1 611 ? 8.203 -26.625 15.867 1 98.31 611 GLU B O 1
ATOM 9534 N N . LEU B 1 612 ? 9.969 -27.078 14.523 1 98.81 612 LEU B N 1
ATOM 9535 C CA . LEU B 1 612 ? 9.219 -26.844 13.297 1 98.81 612 LEU B CA 1
ATOM 9536 C C . LEU B 1 612 ? 8.102 -27.875 13.125 1 98.81 612 LEU B C 1
ATOM 9538 O O . LEU B 1 612 ? 6.977 -27.516 12.773 1 98.81 612 LEU B O 1
ATOM 9542 N N . GLU B 1 613 ? 8.422 -29.125 13.312 1 98.75 613 GLU B N 1
ATOM 9543 C CA . GLU B 1 613 ? 7.418 -30.188 13.219 1 98.75 613 GLU B CA 1
ATOM 9544 C C . GLU B 1 613 ? 6.273 -29.953 14.203 1 98.75 613 GLU B C 1
ATOM 9546 O O . GLU B 1 613 ? 5.102 -30.047 13.836 1 98.75 613 GLU B O 1
ATOM 9551 N N . THR B 1 614 ? 6.59 -29.609 15.438 1 98.81 614 THR B N 1
ATOM 9552 C CA . THR B 1 614 ? 5.598 -29.375 16.469 1 98.81 614 THR B CA 1
ATOM 9553 C C . THR B 1 614 ? 4.723 -28.172 16.109 1 98.81 614 THR B C 1
ATOM 9555 O O . THR B 1 614 ? 3.494 -28.25 16.203 1 98.81 614 THR B O 1
ATOM 9558 N N . ALA B 1 615 ? 5.367 -27.078 15.734 1 98.88 615 ALA B N 1
ATOM 9559 C CA . ALA B 1 615 ? 4.633 -25.875 15.352 1 98.88 615 ALA B CA 1
ATOM 9560 C C . ALA B 1 615 ? 3.701 -26.156 14.172 1 98.88 615 ALA B C 1
ATOM 9562 O O . ALA B 1 615 ? 2.584 -25.641 14.125 1 98.88 615 ALA B O 1
ATOM 9563 N N . THR B 1 616 ? 4.203 -26.906 13.219 1 98.94 616 THR B N 1
ATOM 9564 C CA . THR B 1 616 ? 3.396 -27.25 12.055 1 98.94 616 THR B CA 1
ATOM 9565 C C . THR B 1 616 ? 2.154 -28.047 12.469 1 98.94 616 THR B C 1
ATOM 9567 O O . THR B 1 616 ? 1.045 -27.734 12.023 1 98.94 616 THR B O 1
ATOM 9570 N N . ARG B 1 617 ? 2.336 -29.062 13.289 1 98.81 617 ARG B N 1
ATOM 9571 C CA . ARG B 1 617 ? 1.23 -29.891 13.742 1 98.81 617 ARG B CA 1
ATOM 9572 C C . ARG B 1 617 ? 0.221 -29.094 14.547 1 98.81 617 ARG B C 1
ATOM 9574 O O . ARG B 1 617 ? -0.978 -29.125 14.266 1 98.81 617 ARG B O 1
ATOM 9581 N N . GLU B 1 618 ? 0.694 -28.328 15.5 1 98.75 618 GLU B N 1
ATOM 9582 C CA . GLU B 1 618 ? -0.182 -27.531 16.359 1 98.75 618 GLU B CA 1
ATOM 9583 C C . GLU B 1 618 ? -0.877 -26.438 15.562 1 98.75 618 GLU B C 1
ATOM 9585 O O . GLU B 1 618 ? -2.053 -26.141 15.789 1 98.75 618 GLU B O 1
ATOM 9590 N N . GLY B 1 619 ? -0.064 -25.828 14.68 1 98.81 619 GLY B N 1
ATOM 9591 C CA . GLY B 1 619 ? -0.65 -24.781 13.852 1 98.81 619 GLY B CA 1
ATOM 9592 C C . GLY B 1 619 ? -1.747 -25.297 12.938 1 98.81 619 GLY B C 1
ATOM 9593 O O . GLY B 1 619 ? -2.756 -24.625 12.727 1 98.81 619 GLY B O 1
ATOM 9594 N N . PHE B 1 620 ? -1.531 -26.453 12.406 1 98.62 620 PHE B N 1
ATOM 9595 C CA . PHE B 1 620 ? -2.527 -27.031 11.523 1 98.62 620 PHE B CA 1
ATOM 9596 C C . PHE B 1 620 ? -3.818 -27.328 12.273 1 98.62 620 PHE B C 1
ATOM 9598 O O . PHE B 1 620 ? -4.914 -27.141 11.742 1 98.62 620 PHE B O 1
ATOM 9605 N N . LEU B 1 621 ? -3.744 -27.75 13.484 1 98.19 621 LEU B N 1
AT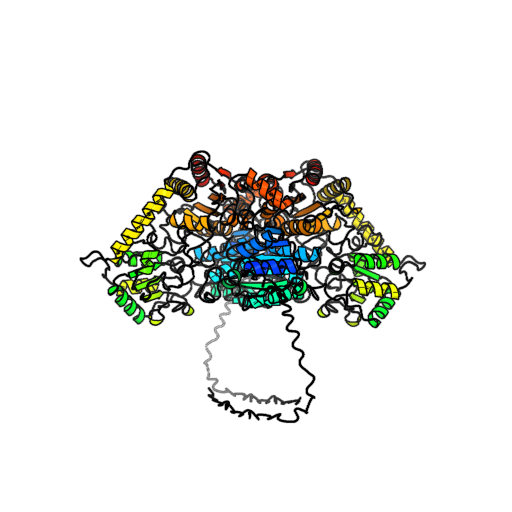OM 9606 C CA . LEU B 1 621 ? -4.891 -28.172 14.273 1 98.19 621 LEU B CA 1
ATOM 9607 C C . LEU B 1 621 ? -5.547 -26.984 14.969 1 98.19 621 LEU B C 1
ATOM 9609 O O . LEU B 1 621 ? -6.664 -27.094 15.484 1 98.19 621 LEU B O 1
ATOM 9613 N N . SER B 1 622 ? -4.914 -25.844 14.898 1 98.19 622 SER B N 1
ATOM 9614 C CA . SER B 1 622 ? -5.406 -24.656 15.602 1 98.19 622 SER B CA 1
ATOM 9615 C C . SER B 1 622 ? -6.668 -24.109 14.938 1 98.19 622 SER B C 1
ATOM 9617 O O . SER B 1 622 ? -6.797 -24.141 13.711 1 98.19 622 SER B O 1
ATOM 9619 N N . ASP B 1 623 ? -7.555 -23.516 15.734 1 97.06 623 ASP B N 1
ATOM 9620 C CA . ASP B 1 623 ? -8.766 -22.875 15.234 1 97.06 623 ASP B CA 1
ATOM 9621 C C . ASP B 1 623 ? -8.578 -21.359 15.156 1 97.06 623 ASP B C 1
ATOM 9623 O O . ASP B 1 623 ? -9.539 -20.625 14.922 1 97.06 623 ASP B O 1
ATOM 9627 N N . THR B 1 624 ? -7.391 -20.859 15.352 1 98.06 624 THR B N 1
ATOM 9628 C CA . THR B 1 624 ? -7.043 -19.453 15.219 1 98.06 624 THR B CA 1
ATOM 9629 C C . THR B 1 624 ? -5.867 -19.281 14.258 1 98.06 624 THR B C 1
ATOM 9631 O O . THR B 1 624 ? -5.188 -20.25 13.922 1 98.06 624 THR B O 1
ATOM 9634 N N . VAL B 1 625 ? -5.715 -18.062 13.781 1 98.69 625 VAL B N 1
ATOM 9635 C CA . VAL B 1 625 ? -4.559 -17.781 12.938 1 98.69 625 VAL B CA 1
ATOM 9636 C C . VAL B 1 625 ? -3.273 -18.078 13.703 1 98.69 625 VAL B C 1
ATOM 9638 O O . VAL B 1 625 ? -3.164 -17.781 14.891 1 98.69 625 VAL B O 1
ATOM 9641 N N . THR B 1 626 ? -2.338 -18.75 13.086 1 98.88 626 THR B N 1
ATOM 9642 C CA . THR B 1 626 ? -1.062 -19.141 13.68 1 98.88 626 THR B CA 1
ATOM 9643 C C . THR B 1 626 ? 0.102 -18.672 12.812 1 98.88 626 THR B C 1
ATOM 9645 O O . THR B 1 626 ? 0.121 -18.891 11.602 1 98.88 626 THR B O 1
ATOM 9648 N N . VAL B 1 627 ? 1.015 -17.984 13.445 1 98.94 627 VAL B N 1
ATOM 9649 C CA . VAL B 1 627 ? 2.213 -17.516 12.75 1 98.94 627 VAL B CA 1
ATOM 9650 C C . VAL B 1 627 ? 3.432 -18.297 13.242 1 98.94 627 VAL B C 1
ATOM 9652 O O . VAL B 1 627 ? 3.73 -18.297 14.445 1 98.94 627 VAL B O 1
ATOM 9655 N N . VAL B 1 628 ? 4.098 -18.969 12.359 1 98.94 628 VAL B N 1
ATOM 9656 C CA . VAL B 1 628 ? 5.332 -19.688 12.656 1 98.94 628 VAL B CA 1
ATOM 9657 C C . VAL B 1 628 ? 6.52 -18.953 12.023 1 98.94 628 VAL B C 1
ATOM 9659 O O . VAL B 1 628 ? 6.637 -18.875 10.805 1 98.94 628 VAL B O 1
ATOM 9662 N N . ASN B 1 629 ? 7.328 -18.391 12.859 1 98.88 629 ASN B N 1
ATOM 9663 C CA . ASN B 1 629 ? 8.547 -17.688 12.445 1 98.88 629 ASN B CA 1
ATOM 9664 C C . ASN B 1 629 ? 9.727 -18.656 12.336 1 98.88 629 ASN B C 1
ATOM 9666 O O . ASN B 1 629 ? 10.32 -19.047 13.344 1 98.88 629 ASN B O 1
ATOM 9670 N N . VAL B 1 630 ? 10.125 -18.984 11.078 1 98.75 630 VAL B N 1
ATOM 9671 C CA . VAL B 1 630 ? 11.109 -20.016 10.812 1 98.75 630 VAL B CA 1
ATOM 9672 C C . VAL B 1 630 ? 12.461 -19.391 10.477 1 98.75 630 VAL B C 1
ATOM 9674 O O . VAL B 1 630 ? 12.641 -18.844 9.383 1 98.75 630 VAL B O 1
ATOM 9677 N N . ILE B 1 631 ? 13.453 -19.531 11.367 1 97.62 631 ILE B N 1
ATOM 9678 C CA . ILE B 1 631 ? 14.781 -18.969 11.117 1 97.62 631 ILE B CA 1
ATOM 9679 C C . ILE B 1 631 ? 15.562 -19.891 10.188 1 97.62 631 ILE B C 1
ATOM 9681 O O . ILE B 1 631 ? 15.797 -21.062 10.508 1 97.62 631 ILE B O 1
ATOM 9685 N N . VAL B 1 632 ? 15.922 -19.406 9.016 1 97.06 632 VAL B N 1
ATOM 9686 C CA . VAL B 1 632 ? 16.672 -20.188 8.047 1 97.06 632 VAL B CA 1
ATOM 9687 C C . VAL B 1 632 ? 18.031 -19.516 7.785 1 97.06 632 VAL B C 1
ATOM 9689 O O . VAL B 1 632 ? 18.266 -18.391 8.234 1 97.06 632 VAL B O 1
ATOM 9692 N N . GLU B 1 633 ? 18.906 -20.234 7.129 1 94.31 633 GLU B N 1
ATOM 9693 C CA . GLU B 1 633 ? 20.219 -19.688 6.785 1 94.31 633 GLU B CA 1
ATOM 9694 C C . GLU B 1 633 ? 20.094 -18.422 5.957 1 94.31 633 GLU B C 1
ATOM 9696 O O . GLU B 1 633 ? 19.234 -18.328 5.074 1 94.31 633 GLU B O 1
ATOM 9701 N N . PRO B 1 634 ? 20.875 -17.438 6.227 1 91.69 634 PRO B N 1
ATOM 9702 C CA . PRO B 1 634 ? 20.766 -16.141 5.535 1 91.69 634 PRO B CA 1
ATOM 9703 C C . PRO B 1 634 ? 21.234 -16.219 4.082 1 91.69 634 PRO B C 1
ATOM 9705 O O . PRO B 1 634 ? 20.859 -15.359 3.273 1 91.69 634 PRO B O 1
ATOM 9708 N N . GLY B 1 635 ? 22 -17.156 3.732 1 87.69 635 GLY B N 1
ATOM 9709 C CA . GLY B 1 635 ? 22.453 -17.281 2.357 1 87.69 635 GLY B CA 1
ATOM 9710 C C . GLY B 1 635 ? 23.531 -16.281 1.993 1 87.69 635 GLY B C 1
ATOM 9711 O O . GLY B 1 635 ? 23.562 -15.758 0.875 1 87.69 635 GLY B O 1
ATOM 9712 N N . ILE B 1 636 ? 24.438 -16.062 2.855 1 81.69 636 ILE B N 1
ATOM 9713 C CA . ILE B 1 636 ? 25.484 -15.07 2.666 1 81.69 636 ILE B CA 1
ATOM 9714 C C . ILE B 1 636 ? 26.406 -15.5 1.516 1 81.69 636 ILE B C 1
ATOM 9716 O O . ILE B 1 636 ? 26.781 -16.672 1.424 1 81.69 636 ILE B O 1
ATOM 9720 N N . GLY B 1 637 ? 26.719 -14.609 0.706 1 70.25 637 GLY B N 1
ATOM 9721 C CA . GLY B 1 637 ? 27.656 -14.852 -0.377 1 70.25 637 GLY B CA 1
ATOM 9722 C C . GLY B 1 637 ? 27 -15.43 -1.617 1 70.25 637 GLY B C 1
ATOM 9723 O O . GLY B 1 637 ? 27.656 -15.617 -2.645 1 70.25 637 GLY B O 1
ATOM 9724 N N . LYS B 1 638 ? 25.75 -15.648 -1.535 1 69.44 638 LYS B N 1
ATOM 9725 C CA . LYS B 1 638 ? 25.062 -16.172 -2.705 1 69.44 638 LYS B CA 1
ATOM 9726 C C . LYS B 1 638 ? 24.656 -15.047 -3.656 1 69.44 638 LYS B C 1
ATOM 9728 O O . LYS B 1 638 ? 24.297 -13.953 -3.215 1 69.44 638 LYS B O 1
ATOM 9733 N N . LYS B 1 639 ? 24.938 -15.273 -4.906 1 65.25 639 LYS B N 1
ATOM 9734 C CA . LYS B 1 639 ? 24.578 -14.289 -5.926 1 65.25 639 LYS B CA 1
ATOM 9735 C C . LYS B 1 639 ? 23.078 -14.297 -6.203 1 65.25 639 LYS B C 1
ATOM 9737 O O . LYS B 1 639 ? 22.469 -15.359 -6.258 1 65.25 639 LYS B O 1
ATOM 9742 N N . VAL B 1 640 ? 22.609 -13.047 -6.273 1 64.31 640 VAL B N 1
ATOM 9743 C CA . VAL B 1 640 ? 21.188 -12.891 -6.598 1 64.31 640 VAL B CA 1
ATOM 9744 C C . VAL B 1 640 ? 20.969 -13.078 -8.094 1 64.31 640 VAL B C 1
ATOM 9746 O O . VAL B 1 640 ? 21.609 -12.398 -8.906 1 64.31 640 VAL B O 1
ATOM 9749 N N . GLY B 1 641 ? 20.266 -14.07 -8.625 1 60.78 641 GLY B N 1
ATOM 9750 C CA . GLY B 1 641 ? 19.953 -14.312 -10.023 1 60.78 641 GLY B CA 1
ATOM 9751 C C . GLY B 1 641 ? 18.828 -15.32 -10.219 1 60.78 641 GLY B C 1
ATOM 9752 O O . GLY B 1 641 ? 18.562 -16.141 -9.336 1 60.78 641 GLY B O 1
ATOM 9753 N N . PHE B 1 642 ? 18.016 -14.992 -11.25 1 57.84 642 PHE B N 1
ATOM 9754 C CA . PHE B 1 642 ? 16.906 -15.891 -11.539 1 57.84 642 PHE B CA 1
ATOM 9755 C C . PHE B 1 642 ? 16.953 -16.359 -12.992 1 57.84 642 PHE B C 1
ATOM 9757 O O . PHE B 1 642 ? 17.484 -15.664 -13.859 1 57.84 642 PHE B O 1
ATOM 9764 N N . ALA B 1 643 ? 16.5 -17.531 -13.203 1 47.25 643 ALA B N 1
ATOM 9765 C CA . ALA B 1 643 ? 16.484 -18.156 -14.523 1 47.25 643 ALA B CA 1
ATOM 9766 C C . ALA B 1 643 ? 15.828 -17.234 -15.562 1 47.25 643 ALA B C 1
ATOM 9768 O O . ALA B 1 643 ? 16.234 -17.219 -16.719 1 47.25 643 ALA B O 1
ATOM 9769 N N . TRP B 1 644 ? 14.938 -16.531 -15.055 1 55.62 644 TRP B N 1
ATOM 9770 C CA . TRP B 1 644 ? 14.211 -15.703 -16.016 1 55.62 644 TRP B CA 1
ATOM 9771 C C . TRP B 1 644 ? 15.102 -14.586 -16.547 1 55.62 644 TRP B C 1
ATOM 9773 O O . TRP B 1 644 ? 14.773 -13.953 -17.547 1 55.62 644 TRP B O 1
ATOM 9783 N N . GLN B 1 645 ? 16.219 -14.305 -15.844 1 55.53 645 GLN B N 1
ATOM 9784 C CA . GLN B 1 645 ? 17.141 -13.281 -16.281 1 55.53 645 GLN B CA 1
ATOM 9785 C C . GLN B 1 645 ? 18.078 -13.812 -17.359 1 55.53 645 GLN B C 1
ATOM 9787 O O . GLN B 1 645 ? 18.797 -13.047 -18.016 1 55.53 645 GLN B O 1
ATOM 9792 N N . GLY B 1 646 ? 17.969 -14.883 -17.891 1 52.12 646 GLY B N 1
ATOM 9793 C CA . GLY B 1 646 ? 18.828 -15.461 -18.906 1 52.12 646 GLY B CA 1
ATOM 9794 C C . GLY B 1 646 ? 20.25 -15.703 -18.438 1 52.12 646 GLY B C 1
ATOM 9795 O O . GLY B 1 646 ? 21.078 -16.234 -19.172 1 52.12 646 GLY B O 1
ATOM 9796 N N . ASN B 1 647 ? 20.734 -15.078 -17.484 1 48.47 647 ASN B N 1
ATOM 9797 C CA . ASN B 1 647 ? 22.125 -15.18 -17.062 1 48.47 647 ASN B CA 1
ATOM 9798 C C . ASN B 1 647 ? 22.344 -16.391 -16.156 1 48.47 647 ASN B C 1
ATOM 9800 O O . ASN B 1 647 ? 22.406 -16.25 -14.93 1 48.47 647 ASN B O 1
ATOM 9804 N N . ALA B 1 648 ? 22 -17.516 -16.703 1 42.62 648 ALA B N 1
ATOM 9805 C CA . ALA B 1 648 ? 22.047 -18.719 -15.875 1 42.62 648 ALA B CA 1
ATOM 9806 C C . ALA B 1 648 ? 23.484 -19.016 -15.43 1 42.62 648 ALA B C 1
ATOM 9808 O O . ALA B 1 648 ? 24.312 -19.453 -16.234 1 42.62 648 ALA B O 1
ATOM 9809 N N . HIS B 1 649 ? 23.984 -18.266 -14.469 1 41.91 649 HIS B N 1
ATOM 9810 C CA . HIS B 1 649 ? 25.125 -18.922 -13.852 1 41.91 649 HIS B CA 1
ATOM 9811 C C . HIS B 1 649 ? 24.703 -20.156 -13.07 1 41.91 649 HIS B C 1
ATOM 9813 O O . HIS B 1 649 ? 23.562 -20.234 -12.609 1 41.91 649 HIS B O 1
ATOM 9819 N N . GLU B 1 650 ? 25.406 -21.188 -12.922 1 37.69 650 GLU B N 1
ATOM 9820 C CA . GLU B 1 650 ? 25.281 -22.422 -12.141 1 37.69 650 GLU B CA 1
ATOM 9821 C C . GLU B 1 650 ? 24.953 -22.109 -10.68 1 37.69 650 GLU B C 1
ATOM 9823 O O . GLU B 1 650 ? 25.578 -21.25 -10.062 1 37.69 650 GLU B O 1
ATOM 9828 N N . GLY B 1 651 ? 23.781 -22.516 -10.016 1 40.28 651 GLY B N 1
ATOM 9829 C CA . GLY B 1 651 ? 23.359 -22.5 -8.625 1 40.28 651 GLY B CA 1
ATOM 9830 C C . GLY B 1 651 ? 22.25 -21.516 -8.359 1 40.28 651 GLY B C 1
ATOM 9831 O O . GLY B 1 651 ? 21.922 -21.234 -7.199 1 40.28 651 GLY B O 1
ATOM 9832 N N . GLN B 1 652 ? 21.797 -20.828 -9.43 1 44.19 652 GLN B N 1
ATOM 9833 C CA . GLN B 1 652 ? 20.875 -19.734 -9.141 1 44.19 652 GLN B CA 1
ATOM 9834 C C . GLN B 1 652 ? 19.422 -20.219 -9.211 1 44.19 652 GLN B C 1
ATOM 9836 O O . GLN B 1 652 ? 19.125 -21.234 -9.828 1 44.19 652 GLN B O 1
ATOM 9841 N N . ALA B 1 653 ? 18.5 -19.531 -8.594 1 45.62 653 ALA B N 1
ATOM 9842 C CA . ALA B 1 653 ? 17.078 -19.875 -8.469 1 45.62 653 ALA B CA 1
ATOM 9843 C C . ALA B 1 653 ? 16.406 -19.906 -9.844 1 45.62 653 ALA B C 1
ATOM 9845 O O . ALA B 1 653 ? 16.625 -19.031 -10.672 1 45.62 653 ALA B O 1
ATOM 9846 N N . LYS B 1 654 ? 15.641 -21.125 -10.219 1 44.22 654 LYS B N 1
ATOM 9847 C CA . LYS B 1 654 ? 15.156 -21.656 -11.492 1 44.22 654 LYS B CA 1
ATOM 9848 C C . LYS B 1 654 ? 13.891 -20.938 -11.938 1 44.22 654 LYS B C 1
ATOM 9850 O O . LYS B 1 654 ? 13.258 -21.328 -12.922 1 44.22 654 LYS B O 1
ATOM 9855 N N . LEU B 1 655 ? 13.219 -19.906 -11.172 1 39.88 655 LEU B N 1
ATOM 9856 C CA . LEU B 1 655 ? 11.992 -19.406 -11.781 1 39.88 655 LEU B CA 1
ATOM 9857 C C . LEU B 1 655 ? 12.297 -18.359 -12.836 1 39.88 655 LEU B C 1
ATOM 9859 O O . LEU B 1 655 ? 13.094 -17.438 -12.594 1 39.88 655 LEU B O 1
#

Sequence (1310 aa):
MIKAKQRYRFLDVAVHNERLDFSGIIPGFASFGTSEVSQSISSSITIPRFTRMAVVTGAQLIARTLRDLGVTVIFGIVGIPVIEIAESAIDLGIRFIAFRNEQACSYAASVYGYLTGQPGVCLVVGGPGVLHALAGIGNASANNFPLLVLAGSAETSGVTKGAFQEMDAISFLTPHTKFAVRPPSLAFVAGAVKNAYRTCWYGRPGPTFVDLPADLIQGKSAPGFHLPQPEEILVPPPPKASGDPAMILKAAQLLKAARAPLLIIGKGAAYARAEGGIRKLVEQTQIPFLPTPMGKGVVPDSHPLNVSSARSAALKHADVVLVLGARLNWILHFGEPPKWSSRAKIIQVDICAEEIGRNAGTAELGIVGDIDLVVQQLLVSLSNWRYASSAAPSQFLALLADSAKKNEAKAQKAAFTPTPKNSPLTYQRAFQIIKTTLNSLAPFEDGNVVYVSEGANTMDISRSVFPLNHPRQRLDAGTYATMGVGMGYIIAAHEAYNAFPASTAKPKKIVALEGDSAFGFSAMEIETMARYRIPALIFVVNNSGIYHGDSASESSWKELQAQTAANDTKSDGRDDGKKGLRSTSLLYETRYEQFGPMCGGKGYFVRSEEELETATREGFLSDTVTVVNVIVEPGIGKKVGFAWQGNAHEGQAKLMIKAKQRYRFLDVAVHNERLDFSGIIPGFASFGTSEVSQSISSSITIPRFTRMAVVTGAQLIARTLRDLGVTVIFGIVGIPVIEIAESAIDLGIRFIAFRNEQACSYAASVYGYLTGQPGVCLVVGGPGVLHALAGIGNASANNFPLLVLAGSAETSGVTKGAFQEMDAISFLTPHTKFAVRPPSLAFVAGAVKNAYRTCWYGRPGPTFVDLPADLIQGKSAPGFHLPQPEEILVPPPPKASGDPAMILKAAQLLKAARAPLLIIGKGAAYARAEGGIRKLVEQTQIPFLPTPMGKGVVPDSHPLNVSSARSAALKHADVVLVLGARLNWILHFGEPPKWSSRAKIIQVDICAEEIGRNAGTAELGIVGDIDLVVQQLLVSLSNWRYASSAAPSQFLALLADSAKKNEAKAQKAAFTPTPKNSPLTYQRAFQIIKTTLNSLAPFEDGNVVYVSEGANTMDISRSVFPLNHPRQRLDAGTYATMGVGMGYIIAAHEAYNAFPASTAKPKKIVALEGDSAFGFSAMEIETMARYRIPALIFVVNNSGIYHGDSASESSWKELQAQTAANDTKSDGRDDGKKGLRSTSLLYETRYEQFGPMCGGKGYFVRSEEELETATREGFLSDTVTVVNVIVEPGIGKKVGFAWQGNAHEGQAKL

Organism: Aspergillus fumigatus (strain ATCC MYA-4609 / CBS 101355 / FGSC A1100 / Af293) (NCBI:txid330879)

Solvent-accessible surface area (backbone atoms only — not comparable to full-atom values): 67298 Å² total; per-residue (Å²): 137,85,74,85,70,85,77,84,78,82,80,78,79,78,81,79,78,79,78,81,76,82,73,73,84,77,75,80,80,77,81,77,80,70,80,74,76,73,70,77,73,75,67,72,68,68,62,67,70,70,65,74,55,69,72,42,36,28,17,46,46,53,25,49,41,42,46,36,50,62,49,54,59,35,26,25,40,66,36,86,56,33,44,54,29,47,46,38,23,28,37,70,51,28,44,69,48,49,47,57,38,44,40,31,26,21,32,12,15,14,50,31,5,46,74,67,66,46,61,13,31,26,40,30,20,29,31,56,36,47,38,34,26,38,41,12,39,54,48,11,50,60,58,42,16,13,19,35,37,38,26,21,35,42,38,75,87,36,66,92,51,49,28,66,25,56,62,69,55,57,77,64,39,40,85,70,29,82,40,54,46,62,57,91,45,68,89,36,40,53,60,48,52,43,49,34,50,47,56,13,47,39,77,70,27,17,18,16,37,39,49,40,31,33,56,45,36,70,28,68,46,55,88,73,50,76,75,80,51,49,83,74,44,46,68,77,80,65,88,80,42,61,44,51,65,68,53,46,51,51,50,40,51,49,58,73,67,37,80,25,49,35,37,36,34,11,44,46,29,39,55,60,64,20,33,71,43,50,42,49,47,34,68,55,25,56,48,36,32,37,58,39,82,48,12,37,6,32,51,37,50,81,42,87,48,49,36,67,60,16,44,66,58,48,42,34,61,23,40,28,34,43,31,37,24,57,70,47,19,41,90,51,53,26,48,31,63,83,59,20,26,86,70,39,45,33,32,38,35,29,71,45,67,85,60,50,33,44,73,50,38,34,54,91,51,37,32,48,19,33,62,38,50,34,41,49,50,41,46,62,68,42,57,89,45,49,68,73,72,56,90,65,83,51,71,50,58,53,50,36,49,53,43,22,51,54,46,47,50,53,51,48,51,52,30,66,47,76,68,57,88,98,39,55,27,48,71,49,28,49,51,41,44,48,51,53,50,46,38,74,77,48,49,57,84,72,52,47,57,31,40,33,33,30,39,69,62,46,25,54,54,45,62,76,69,58,74,37,50,38,52,75,31,50,47,60,40,64,70,38,62,45,79,30,45,57,52,20,44,52,53,22,49,40,55,71,64,42,63,72,60,53,93,80,58,77,66,57,45,43,39,32,41,26,14,47,54,33,40,43,48,30,53,58,39,55,42,42,31,40,55,63,57,39,38,32,28,34,35,31,47,32,30,27,25,53,93,29,13,86,45,93,44,68,70,59,40,52,50,22,36,49,24,43,68,67,68,49,20,49,42,80,79,54,90,92,38,77,39,27,64,55,64,40,47,46,47,79,73,57,43,64,14,52,58,13,53,35,44,74,28,39,52,38,84,28,57,48,72,67,50,44,45,50,48,46,54,52,26,65,71,34,77,35,27,20,25,35,26,35,40,33,54,24,55,69,89,61,76,90,53,35,40,62,68,68,67,66,56,93,91,46,50,79,86,133,83,79,82,70,84,76,83,76,81,78,78,77,76,80,77,74,78,75,79,75,80,71,73,85,73,76,80,79,75,77,76,80,67,80,73,75,71,69,77,72,72,64,71,66,66,58,64,69,67,62,72,52,68,71,41,36,28,17,47,48,52,25,48,40,42,47,35,51,63,51,54,58,36,27,23,41,66,37,85,56,32,44,54,28,47,45,39,24,29,36,71,51,28,45,69,48,49,46,55,40,43,41,32,27,22,32,12,15,14,50,30,5,48,75,68,66,45,61,14,32,26,40,31,20,30,31,56,35,48,38,35,26,38,40,13,40,54,50,12,50,60,57,42,16,13,18,34,38,38,27,22,33,42,36,75,89,34,66,92,51,51,29,66,25,55,61,70,56,58,77,65,39,40,86,72,31,83,38,51,48,61,58,90,46,67,88,36,40,55,59,47,52,43,48,34,50,45,56,12,48,38,77,71,26,18,19,15,37,39,49,41,30,33,55,46,35,69,28,68,46,55,86,74,51,75,77,80,51,49,82,76,45,45,69,76,81,66,88,79,43,59,44,53,65,68,52,44,52,50,52,38,51,48,58,72,67,37,81,25,49,34,36,35,34,10,44,46,29,40,56,61,64,19,33,69,44,50,41,49,46,36,68,56,26,58,46,35,32,36,57,38,81,48,11,37,5,32,53,38,52,81,42,86,48,48,36,67,59,14,43,66,59,50,42,34,60,24,42,27,34,42,31,38,25,57,71,47,17,42,89,52,53,26,48,32,62,83,57,19,26,86,72,39,44,34,31,38,34,30,72,44,68,83,62,50,34,44,75,51,37,34,54,92,51,36,33,49,20,34,61,39,50,34,42,49,50,41,46,63,68,42,58,89,45,48,68,73,72,56,91,64,84,50,71,49,58,54,50,36,50,54,43,21,52,55,46,48,50,53,51,48,50,52,31,68,48,76,68,56,86,98,39,54,27,48,71,50,28,51,50,42,45,49,52,54,51,47,38,75,76,47,49,56,84,72,53,46,58,32,39,32,33,30,38,69,63,47,26,53,55,45,61,76,69,58,76,36,46,37,52,75,29,48,48,60,41,63,70,39,64,44,78,29,44,58,50,21,43,53,55,23,49,40,55,70,63,43,65,72,59,52,94,81,56,79,66,56,46,44,38,33,41,26,15,48,53,32,39,43,47,31,53,57,41,53,43,43,32,39,54,62,58,39,38,32,27,35,36,32,46,32,29,27,24,52,93,28,13,85,46,95,43,67,70,58,39,50,51,22,35,50,25,42,68,67,68,50,20,48,43,82,80,52,90,92,38,79,38,27,63,54,62,41,48,47,48,78,73,57,44,63,14,54,58,13,52,36,45,73,28,38,52,37,85,28,59,48,71,68,51,43,44,51,47,47,53,52,26,66,72,34,76,35,28,19,26,35,25,36,41,34,55,24,54,69,89,62,75,90,50,38,41,62,68,68,65,71,55,93,92,45,50,80,84